Protein AF-A0A7V6HGM2-F1 (afdb_monomer_lite)

Structure (mmCIF, N/CA/C/O backbone):
data_AF-A0A7V6HGM2-F1
#
_entry.id   AF-A0A7V6HGM2-F1
#
loop_
_atom_site.group_PDB
_atom_site.id
_atom_site.type_symbol
_atom_site.label_atom_id
_atom_site.label_alt_id
_atom_site.label_comp_id
_atom_site.label_asym_id
_atom_site.label_entity_id
_atom_site.label_seq_id
_atom_site.pdbx_PDB_ins_code
_atom_site.Cartn_x
_atom_site.Cartn_y
_atom_site.Cartn_z
_atom_site.occupancy
_atom_site.B_iso_or_equiv
_atom_site.auth_seq_id
_atom_site.auth_comp_id
_atom_site.auth_asym_id
_atom_site.auth_atom_id
_atom_site.pdbx_PDB_model_num
ATOM 1 N N . MET A 1 1 ? -12.078 -6.870 -1.243 1.00 32.69 1 MET A N 1
ATOM 2 C CA . MET A 1 1 ? -12.961 -6.989 -2.425 1.00 32.69 1 MET A CA 1
ATOM 3 C C . MET A 1 1 ? -14.027 -8.024 -2.115 1.00 32.69 1 MET A C 1
ATOM 5 O O . MET A 1 1 ? -13.659 -9.108 -1.685 1.00 32.69 1 MET A O 1
ATOM 9 N N . THR A 1 2 ? -15.307 -7.704 -2.299 1.00 42.41 2 THR A N 1
ATOM 10 C CA . THR A 1 2 ? -16.385 -8.707 -2.281 1.00 42.41 2 THR A CA 1
ATOM 11 C C . THR A 1 2 ? -16.531 -9.241 -3.703 1.00 42.41 2 THR A C 1
ATOM 13 O O . THR A 1 2 ? -16.728 -8.452 -4.623 1.00 42.41 2 THR A O 1
ATOM 16 N N . LEU A 1 3 ? -16.357 -10.546 -3.895 1.00 57.00 3 LEU A N 1
ATOM 17 C CA . LEU A 1 3 ? -16.495 -11.211 -5.194 1.00 57.00 3 LEU A CA 1
ATOM 18 C C . LEU A 1 3 ? -17.950 -11.668 -5.353 1.00 57.00 3 LEU A C 1
ATOM 20 O O . LEU A 1 3 ? -18.483 -12.231 -4.408 1.00 57.00 3 LEU A O 1
ATOM 24 N N . PHE A 1 4 ? -18.596 -11.431 -6.494 1.00 69.44 4 PHE A N 1
ATOM 25 C CA . PHE A 1 4 ? -19.943 -11.946 -6.785 1.00 69.44 4 PHE A CA 1
ATOM 26 C C . PHE A 1 4 ? -19.841 -12.993 -7.893 1.00 69.44 4 PHE A C 1
ATOM 28 O O . PHE A 1 4 ? -19.267 -12.705 -8.941 1.00 69.44 4 PHE A O 1
ATOM 35 N N . GLU A 1 5 ? -20.378 -14.192 -7.667 1.00 76.44 5 GLU A N 1
ATOM 36 C CA . GLU A 1 5 ? -20.292 -15.292 -8.641 1.00 76.44 5 GLU A CA 1
ATOM 37 C C . GLU A 1 5 ? -21.412 -15.252 -9.692 1.00 76.44 5 GLU A C 1
ATOM 39 O O . GLU A 1 5 ? -21.164 -15.531 -10.863 1.00 76.44 5 GLU A O 1
ATOM 44 N N . ASP A 1 6 ? -22.633 -14.875 -9.294 1.00 86.56 6 ASP A N 1
ATOM 45 C CA . ASP A 1 6 ? -23.805 -14.785 -10.175 1.00 86.56 6 ASP A CA 1
ATOM 46 C C . ASP A 1 6 ? -24.632 -13.526 -9.859 1.00 86.56 6 ASP A C 1
ATOM 48 O O . ASP A 1 6 ? -25.065 -13.291 -8.724 1.00 86.56 6 ASP A O 1
ATOM 52 N N . MET A 1 7 ? -24.859 -12.701 -10.881 1.00 89.25 7 MET A N 1
ATOM 53 C CA . MET A 1 7 ? -25.598 -11.445 -10.793 1.00 89.25 7 MET A CA 1
ATOM 54 C C . MET A 1 7 ? -26.702 -11.398 -11.845 1.00 89.25 7 MET A C 1
ATOM 56 O O . MET A 1 7 ? -26.552 -11.873 -12.969 1.00 89.25 7 MET A O 1
ATOM 60 N N . ARG A 1 8 ? -27.811 -10.741 -11.503 1.00 91.06 8 ARG A N 1
ATOM 61 C CA . ARG A 1 8 ? -28.967 -10.570 -12.376 1.00 91.06 8 ARG A CA 1
ATOM 62 C C . ARG A 1 8 ? -29.272 -9.100 -12.599 1.00 91.06 8 ARG A C 1
ATOM 64 O O . ARG A 1 8 ? -29.348 -8.313 -11.662 1.00 91.06 8 ARG A O 1
ATOM 71 N N . LEU A 1 9 ? -29.535 -8.762 -13.855 1.00 92.88 9 LEU A N 1
ATOM 72 C CA . LEU A 1 9 ? -30.041 -7.457 -14.248 1.00 92.88 9 LEU A CA 1
ATOM 73 C C . LEU A 1 9 ? -31.577 -7.507 -14.318 1.00 92.88 9 LEU A C 1
ATOM 75 O O . LEU A 1 9 ? -32.146 -8.155 -15.198 1.00 92.88 9 LEU A O 1
ATOM 79 N N . ARG A 1 10 ? -32.266 -6.880 -13.360 1.00 92.94 10 ARG A N 1
ATOM 80 C CA . ARG A 1 10 ? -33.733 -6.877 -13.253 1.00 92.94 10 ARG A CA 1
ATOM 81 C C . ARG A 1 10 ? -34.331 -5.615 -13.872 1.00 92.94 10 ARG A C 1
ATOM 83 O O . ARG A 1 10 ? -33.961 -4.503 -13.513 1.00 92.94 10 ARG A O 1
ATOM 90 N N . ALA A 1 11 ? -35.306 -5.809 -14.757 1.00 90.81 11 ALA A N 1
ATOM 91 C CA . ALA A 1 11 ? -36.072 -4.737 -15.402 1.00 90.81 11 ALA A CA 1
ATOM 92 C C . ALA A 1 11 ? -37.265 -4.238 -14.560 1.00 90.81 11 ALA A C 1
ATOM 94 O O . ALA A 1 11 ? -38.088 -3.497 -15.077 1.00 90.81 11 ALA A O 1
ATOM 95 N N . GLY A 1 12 ? -37.422 -4.712 -13.315 1.00 85.38 12 GLY A N 1
ATOM 96 C CA . GLY A 1 12 ? -38.517 -4.309 -12.423 1.00 85.38 12 GLY A CA 1
ATOM 97 C C . GLY A 1 12 ? -39.910 -4.521 -13.020 1.00 85.38 12 GLY A C 1
ATOM 98 O O . GLY A 1 12 ? -40.728 -3.632 -12.929 1.00 85.38 12 GLY A O 1
ATOM 99 N N . LYS A 1 13 ? -40.178 -5.647 -13.689 1.00 83.88 13 LYS A N 1
ATOM 100 C CA . LYS A 1 13 ? -41.332 -5.909 -14.579 1.00 83.88 13 LYS A CA 1
ATOM 101 C C . LYS A 1 13 ? -42.674 -5.245 -14.195 1.00 83.88 13 LYS A C 1
ATOM 103 O O . LYS A 1 13 ? -43.311 -4.683 -15.082 1.00 83.88 13 LYS A O 1
ATOM 108 N N . ASN A 1 14 ? -43.111 -5.308 -12.930 1.00 87.06 14 ASN A N 1
ATOM 109 C CA . ASN A 1 14 ? -44.384 -4.703 -12.464 1.00 87.06 14 ASN A CA 1
ATOM 110 C C . ASN A 1 14 ? -44.248 -3.293 -11.840 1.00 87.06 14 ASN A C 1
ATOM 112 O O . ASN A 1 14 ? -45.208 -2.750 -11.304 1.00 87.06 14 ASN A O 1
ATOM 116 N N . ASP A 1 15 ? -43.056 -2.719 -11.909 1.00 89.12 15 ASP A N 1
ATOM 117 C CA . ASP A 1 15 ? -42.651 -1.372 -11.502 1.00 89.12 15 ASP A CA 1
ATOM 118 C C . ASP A 1 15 ? -41.591 -0.848 -12.499 1.00 89.12 15 ASP A C 1
ATOM 120 O O . ASP A 1 15 ? -40.580 -0.285 -12.113 1.00 89.12 15 ASP A O 1
ATOM 124 N N . ILE A 1 16 ? -41.774 -1.101 -13.806 1.00 89.12 16 ILE A N 1
ATOM 125 C CA . ILE A 1 16 ? -40.739 -0.926 -14.856 1.00 89.12 16 ILE A CA 1
ATOM 126 C C . ILE A 1 16 ? -40.388 0.542 -15.148 1.00 89.12 16 ILE A C 1
ATOM 128 O O . ILE A 1 16 ? -39.434 0.832 -15.866 1.00 89.12 16 ILE A O 1
ATOM 132 N N . SER A 1 17 ? -41.189 1.471 -14.633 1.00 86.75 17 SER A N 1
ATOM 133 C CA . SER A 1 17 ? -41.061 2.900 -14.905 1.00 86.75 17 SER A CA 1
ATOM 134 C C . SER A 1 17 ? -40.799 3.675 -13.617 1.00 86.75 17 SER A C 1
ATOM 136 O O . SER A 1 17 ? -39.759 3.512 -13.003 1.00 86.75 17 SER A O 1
ATOM 138 N N . ASN A 1 18 ? -41.713 4.532 -13.183 1.00 90.94 18 ASN A N 1
ATOM 139 C CA . ASN A 1 18 ? -41.550 5.351 -11.992 1.00 90.94 18 ASN A CA 1
ATOM 140 C C . ASN A 1 18 ? -42.573 4.878 -10.940 1.00 90.94 18 ASN A C 1
ATOM 142 O O . ASN A 1 18 ? -43.767 5.039 -11.218 1.00 90.94 18 ASN A O 1
ATOM 146 N N . PRO A 1 19 ? -42.190 4.301 -9.774 1.00 93.19 19 PRO A N 1
ATOM 147 C CA . PRO A 1 19 ? -40.951 4.537 -9.001 1.00 93.19 19 PRO A CA 1
ATOM 148 C C . PRO A 1 19 ? -39.751 3.571 -9.114 1.00 93.19 19 PRO A C 1
ATOM 150 O O . PRO A 1 19 ? -38.689 3.945 -8.625 1.00 93.19 19 PRO A O 1
ATOM 153 N N . PHE A 1 20 ? -39.854 2.373 -9.692 1.00 94.06 20 PHE A N 1
ATOM 154 C CA . PHE A 1 20 ? -38.775 1.366 -9.883 1.00 94.06 20 PHE A CA 1
ATOM 155 C C . PHE A 1 20 ? -38.057 0.797 -8.643 1.00 94.06 20 PHE A C 1
ATOM 157 O O . PHE A 1 20 ? -37.332 -0.197 -8.739 1.00 94.06 20 PHE A O 1
ATOM 164 N N . ILE A 1 21 ? -38.190 1.406 -7.465 1.00 94.81 21 ILE A N 1
ATOM 165 C CA . ILE A 1 21 ? -37.390 1.027 -6.292 1.00 94.81 21 ILE A CA 1
ATOM 166 C C . ILE A 1 21 ? -38.022 -0.069 -5.427 1.00 94.81 21 ILE A C 1
ATOM 168 O O . ILE A 1 21 ? -37.372 -0.534 -4.491 1.00 94.81 21 ILE A O 1
ATOM 172 N N . LYS A 1 22 ? -39.273 -0.481 -5.681 1.00 94.44 22 LYS A N 1
ATOM 173 C CA . LYS A 1 22 ? -40.060 -1.274 -4.717 1.00 94.44 22 LYS A CA 1
ATOM 174 C C . LYS A 1 22 ? -39.448 -2.639 -4.388 1.00 94.44 22 LYS A C 1
ATOM 176 O O . LYS A 1 22 ? -39.398 -2.995 -3.213 1.00 94.44 22 LYS A O 1
ATOM 181 N N . ASP A 1 23 ? -38.944 -3.372 -5.383 1.00 94.94 23 ASP A N 1
ATOM 182 C CA . ASP A 1 23 ? -38.299 -4.680 -5.161 1.00 94.94 23 ASP A CA 1
ATOM 183 C C . ASP A 1 23 ? -37.022 -4.553 -4.314 1.00 94.94 23 ASP A C 1
ATOM 185 O O . ASP A 1 23 ? -36.851 -5.264 -3.323 1.00 94.94 23 ASP A O 1
ATOM 189 N N . GLU A 1 24 ? -36.142 -3.605 -4.651 1.00 96.25 24 GLU A N 1
ATOM 190 C CA . GLU A 1 24 ? -34.916 -3.357 -3.882 1.00 96.25 24 GLU A CA 1
ATOM 191 C C . GLU A 1 24 ? -35.238 -2.864 -2.463 1.00 96.25 24 GLU A C 1
ATOM 193 O O . GLU A 1 24 ? -34.607 -3.306 -1.503 1.00 96.25 24 GLU A O 1
ATOM 198 N N . LEU A 1 25 ? -36.250 -2.001 -2.307 1.00 96.25 25 LEU A N 1
ATOM 199 C CA . LEU A 1 25 ? -36.727 -1.537 -1.003 1.00 96.25 25 LEU A CA 1
ATOM 200 C C . LEU A 1 25 ? -37.205 -2.712 -0.146 1.00 96.25 25 LEU A C 1
ATOM 202 O O . LEU A 1 25 ? -36.769 -2.851 0.994 1.00 96.25 25 LEU A O 1
ATOM 206 N N . MET A 1 26 ? -38.034 -3.595 -0.702 1.00 96.12 26 MET A N 1
ATOM 207 C CA . MET A 1 26 ? -38.513 -4.802 -0.025 1.00 96.12 26 MET A CA 1
ATOM 208 C C . MET A 1 26 ? -37.378 -5.744 0.371 1.00 96.12 26 MET A C 1
ATOM 210 O O . MET A 1 26 ? -37.345 -6.229 1.505 1.00 96.12 26 MET A O 1
ATOM 214 N N . ARG A 1 27 ? -36.415 -5.982 -0.528 1.00 96.88 27 ARG A N 1
ATOM 215 C CA . ARG A 1 27 ? -35.236 -6.801 -0.221 1.00 96.88 27 ARG A CA 1
ATOM 216 C C . ARG A 1 27 ? -34.396 -6.184 0.895 1.00 96.88 27 ARG A C 1
ATOM 218 O O . ARG A 1 27 ? -33.962 -6.913 1.783 1.00 96.88 27 ARG A O 1
ATOM 225 N N . ARG A 1 28 ? -34.221 -4.859 0.924 1.00 97.50 28 ARG A N 1
ATOM 226 C CA . ARG A 1 28 ? -33.480 -4.165 1.992 1.00 97.50 28 ARG A CA 1
ATOM 227 C C . ARG A 1 28 ? -34.222 -4.124 3.322 1.00 97.50 28 ARG A C 1
ATOM 229 O O . ARG A 1 28 ? -33.576 -4.311 4.347 1.00 97.50 28 ARG A O 1
ATOM 236 N N . ILE A 1 29 ? -35.546 -3.964 3.321 1.00 97.50 29 ILE A N 1
ATOM 237 C CA . ILE A 1 29 ? -36.365 -4.087 4.538 1.00 97.50 29 ILE A CA 1
ATOM 238 C C . ILE A 1 29 ? -36.252 -5.508 5.099 1.00 97.50 29 ILE A C 1
ATOM 240 O O . ILE A 1 29 ? -36.021 -5.674 6.293 1.00 97.50 29 ILE A O 1
ATOM 244 N N . PHE A 1 30 ? -36.326 -6.531 4.241 1.00 97.94 30 PHE A N 1
ATOM 245 C CA . PHE A 1 30 ? -36.119 -7.919 4.654 1.00 97.94 30 PHE A CA 1
ATOM 246 C C . PHE A 1 30 ? -34.706 -8.169 5.191 1.00 97.94 30 PHE A C 1
ATOM 248 O O . PHE A 1 30 ? -34.557 -8.835 6.203 1.00 97.94 30 PHE A O 1
ATOM 255 N N . ILE A 1 31 ? -33.663 -7.602 4.584 1.00 97.94 31 ILE A N 1
ATOM 256 C CA . ILE A 1 31 ? -32.300 -7.674 5.137 1.00 97.94 31 ILE A CA 1
ATOM 257 C C . ILE A 1 31 ? -32.209 -6.944 6.487 1.00 97.94 31 ILE A C 1
ATOM 259 O O . ILE A 1 31 ? -31.478 -7.373 7.380 1.00 97.94 31 ILE A O 1
ATOM 263 N N . GLY A 1 32 ? -32.974 -5.864 6.660 1.00 96.69 32 GLY A N 1
ATOM 264 C CA . GLY A 1 32 ? -33.071 -5.097 7.900 1.00 96.69 32 GLY A CA 1
ATOM 265 C C . GLY A 1 32 ? -33.575 -5.903 9.101 1.00 96.69 32 GLY A C 1
ATOM 266 O O . GLY A 1 32 ? -33.274 -5.534 10.232 1.00 96.69 32 GLY A O 1
ATOM 267 N N . THR A 1 33 ? -34.252 -7.037 8.890 1.00 97.25 33 THR A N 1
ATOM 268 C CA . THR A 1 33 ? -34.645 -7.946 9.984 1.00 97.25 33 THR A CA 1
ATOM 269 C C . THR A 1 33 ? -33.459 -8.752 10.545 1.00 97.25 33 THR A C 1
ATOM 271 O O . THR A 1 33 ? -33.591 -9.462 11.549 1.00 97.25 33 THR A O 1
ATOM 274 N N . GLY A 1 34 ? -32.289 -8.653 9.902 1.00 95.50 34 GLY A N 1
ATOM 275 C CA . GLY A 1 34 ? -31.087 -9.444 10.167 1.00 95.50 34 GLY A CA 1
ATOM 276 C C . GLY A 1 34 ? -30.967 -10.695 9.292 1.00 95.50 34 GLY A C 1
ATOM 277 O O . GLY A 1 34 ? -29.983 -11.426 9.407 1.00 95.50 34 GLY A O 1
ATOM 278 N N . GLN A 1 35 ? -31.942 -10.953 8.415 1.00 97.00 35 GLN A N 1
ATOM 279 C CA . GLN A 1 35 ? -31.914 -12.082 7.488 1.00 97.00 35 GLN A CA 1
ATOM 280 C C . GLN A 1 35 ? -30.976 -11.818 6.301 1.00 97.00 35 GLN A C 1
ATOM 282 O O . GLN A 1 35 ? -30.708 -10.680 5.913 1.00 97.00 35 GLN A O 1
ATOM 287 N N . LYS A 1 36 ? -30.466 -12.891 5.692 1.00 95.62 36 LYS A N 1
ATOM 288 C CA . LYS A 1 36 ? -29.691 -12.799 4.445 1.00 95.62 36 LYS A CA 1
ATOM 289 C C . LYS A 1 36 ? -30.639 -12.562 3.269 1.00 95.62 36 LYS A C 1
ATOM 291 O O . LYS A 1 36 ? -31.687 -13.194 3.198 1.00 95.62 36 LYS A O 1
ATOM 296 N N . GLY A 1 37 ? -30.267 -11.703 2.327 1.00 93.94 37 GLY A N 1
ATOM 297 C CA . GLY A 1 37 ? -31.080 -11.384 1.151 1.00 93.94 37 GLY A CA 1
ATOM 298 C C . GLY A 1 37 ? -30.244 -10.743 0.048 1.00 93.94 37 GLY A C 1
ATOM 299 O O . GLY A 1 37 ? -29.154 -10.247 0.321 1.00 93.94 37 GLY A O 1
ATOM 300 N N . SER A 1 38 ? -30.749 -10.784 -1.186 1.00 93.69 38 SER A N 1
ATOM 301 C CA . SER A 1 38 ? -30.065 -10.209 -2.350 1.00 93.69 38 SER A CA 1
ATOM 302 C C . SER A 1 38 ? -30.017 -8.685 -2.249 1.00 93.69 38 SER A C 1
ATOM 304 O O . SER A 1 38 ? -31.055 -8.044 -2.051 1.00 93.69 38 SER A O 1
ATOM 306 N N . ARG A 1 39 ? -28.830 -8.096 -2.408 1.00 91.25 39 ARG A N 1
ATOM 307 C CA . ARG A 1 39 ? -28.636 -6.646 -2.531 1.00 91.25 39 ARG A CA 1
ATOM 308 C C . ARG A 1 39 ? -28.413 -6.257 -3.984 1.00 91.25 39 ARG A C 1
ATOM 310 O O . ARG A 1 39 ? -27.796 -6.996 -4.752 1.00 91.25 39 ARG A O 1
ATOM 317 N N . GLY A 1 40 ? -28.893 -5.075 -4.352 1.00 92.00 40 GLY A N 1
ATOM 318 C CA . GLY A 1 40 ? -28.677 -4.520 -5.678 1.00 92.00 40 GLY A CA 1
ATOM 319 C C . GLY A 1 40 ? -28.399 -3.025 -5.683 1.00 92.00 40 GLY A C 1
ATOM 320 O O . GLY A 1 40 ? -28.455 -2.336 -4.661 1.00 92.00 40 GLY A O 1
ATOM 321 N N . THR A 1 41 ? -28.073 -2.536 -6.872 1.00 93.75 41 THR A N 1
ATOM 322 C CA . THR A 1 41 ? -27.886 -1.122 -7.200 1.00 93.75 41 THR A CA 1
ATOM 323 C C . THR A 1 41 ? -28.606 -0.794 -8.507 1.00 93.75 41 THR A C 1
ATOM 325 O O . THR A 1 41 ? -28.986 -1.698 -9.254 1.00 93.75 41 THR A O 1
ATOM 328 N N . PHE A 1 42 ? -28.815 0.487 -8.795 1.00 95.06 42 PHE A N 1
ATOM 329 C CA . PHE A 1 42 ? -29.440 0.931 -10.041 1.00 95.06 42 PHE A CA 1
ATOM 330 C C . PHE A 1 42 ? -28.373 1.302 -11.069 1.00 95.06 42 PHE A C 1
ATOM 332 O O . PHE A 1 42 ? -27.394 1.970 -10.745 1.00 95.06 42 PHE A O 1
ATOM 339 N N . VAL A 1 43 ? -28.555 0.849 -12.307 1.00 93.88 43 VAL A N 1
ATOM 340 C CA . VAL A 1 43 ? -27.608 1.056 -13.408 1.00 93.88 43 VAL A CA 1
ATOM 341 C C . VAL A 1 43 ? -28.340 1.454 -14.684 1.00 93.88 43 VAL A C 1
ATOM 343 O O . VAL A 1 43 ? -29.473 1.031 -14.909 1.00 93.88 43 VAL A O 1
ATOM 346 N N . SER A 1 44 ? -27.673 2.214 -15.549 1.00 92.38 44 SER A N 1
ATOM 347 C CA . SER A 1 44 ? -28.123 2.456 -16.923 1.00 92.38 44 SER A CA 1
ATOM 348 C C . SER A 1 44 ? -27.550 1.384 -17.846 1.00 92.38 44 SER A C 1
ATOM 350 O O . SER A 1 44 ? -26.333 1.220 -17.920 1.00 92.38 44 SER A O 1
ATOM 352 N N . LEU A 1 45 ? -28.409 0.660 -18.566 1.00 92.38 45 LEU A N 1
ATOM 353 C CA . LEU A 1 45 ? -27.970 -0.360 -19.516 1.00 92.38 45 LEU A CA 1
ATOM 354 C C . LEU A 1 45 ? -27.840 0.228 -20.922 1.00 92.38 45 LEU A C 1
ATOM 356 O O . LEU A 1 45 ? -28.796 0.784 -21.464 1.00 92.38 45 LEU A O 1
ATOM 360 N N . TYR A 1 46 ? -26.683 0.007 -21.542 1.00 93.31 46 TYR A N 1
ATOM 361 C CA . TYR A 1 46 ? -26.441 0.277 -22.955 1.00 93.31 46 TYR A CA 1
ATOM 362 C C . TYR A 1 46 ? -26.078 -1.031 -23.659 1.00 93.31 46 TYR A C 1
ATOM 364 O O . TYR A 1 46 ? -25.215 -1.770 -23.193 1.00 93.31 46 TYR A O 1
ATOM 372 N N . ILE A 1 47 ? -26.718 -1.315 -24.794 1.00 94.75 47 ILE A N 1
ATOM 373 C CA . ILE A 1 47 ? -26.373 -2.450 -25.660 1.00 94.75 47 ILE A CA 1
ATOM 374 C C . ILE A 1 47 ? -26.011 -1.886 -27.028 1.00 94.75 47 ILE A C 1
ATOM 376 O O . ILE A 1 47 ? -26.836 -1.218 -27.652 1.00 94.75 47 ILE A O 1
ATOM 380 N N . ASN A 1 48 ? -24.783 -2.145 -27.485 1.00 95.31 48 ASN A N 1
ATOM 381 C CA . ASN A 1 48 ? -24.223 -1.601 -28.731 1.00 95.31 48 ASN A CA 1
ATOM 382 C C . ASN A 1 48 ? -24.308 -0.065 -28.802 1.00 95.31 48 ASN A C 1
ATOM 384 O O . ASN A 1 48 ? -24.708 0.498 -29.816 1.00 95.31 48 ASN A O 1
ATOM 388 N N . GLY A 1 49 ? -24.007 0.610 -27.687 1.00 92.06 49 GLY A N 1
ATOM 389 C CA . GLY A 1 49 ? -24.112 2.070 -27.568 1.00 92.06 49 GLY A CA 1
ATOM 390 C C . GLY A 1 49 ? -25.545 2.611 -27.479 1.00 92.06 49 GLY A C 1
ATOM 391 O O . GLY A 1 49 ? -25.726 3.807 -27.287 1.00 92.06 49 GLY A O 1
ATOM 392 N N . VAL A 1 50 ? -26.573 1.758 -27.569 1.00 94.94 50 VAL A N 1
ATOM 393 C CA . VAL A 1 50 ? -27.983 2.164 -27.487 1.00 94.94 50 VAL A CA 1
ATOM 394 C C . VAL A 1 50 ? -28.494 1.980 -26.066 1.00 94.94 50 VAL A C 1
ATOM 396 O O . VAL A 1 50 ? -28.493 0.861 -25.548 1.00 94.94 50 VAL A O 1
ATOM 399 N N . TRP A 1 51 ? -28.978 3.061 -25.460 1.00 91.56 51 TRP A N 1
ATOM 400 C CA . TRP A 1 51 ? -29.616 3.027 -24.145 1.00 91.56 51 TRP A CA 1
ATOM 401 C C . TRP A 1 51 ? -30.870 2.136 -24.149 1.00 91.56 51 TRP A C 1
ATOM 403 O O . TRP A 1 51 ? -31.674 2.181 -25.083 1.00 91.56 51 TRP A O 1
ATOM 413 N N . LYS A 1 52 ? -31.029 1.301 -23.115 1.00 92.06 52 LYS A N 1
ATOM 414 C CA . LYS A 1 52 ? -32.120 0.315 -22.980 1.00 92.06 52 LYS A CA 1
ATOM 415 C C . LYS A 1 52 ? -33.003 0.512 -21.752 1.00 92.06 52 LYS A C 1
ATOM 417 O O . LYS A 1 52 ? -33.954 -0.249 -21.592 1.00 92.06 52 LYS A O 1
ATOM 422 N N . GLY A 1 53 ? -32.693 1.476 -20.891 1.00 90.44 53 GLY A N 1
ATOM 423 C CA . GLY A 1 53 ? -33.408 1.693 -19.636 1.00 90.44 53 GLY A CA 1
ATOM 424 C C . GLY A 1 53 ? -32.490 1.705 -18.421 1.00 90.44 53 GLY A C 1
ATOM 425 O O . GLY A 1 53 ? -31.298 1.388 -18.505 1.00 90.44 53 GLY A O 1
ATOM 426 N N . TYR A 1 54 ? -33.078 2.042 -17.278 1.00 91.88 54 TYR A N 1
ATOM 427 C CA . TYR A 1 54 ? -32.502 1.757 -15.971 1.00 91.88 54 TYR A CA 1
ATOM 428 C C . TYR A 1 54 ? -32.909 0.357 -15.507 1.00 91.88 54 TYR A C 1
ATOM 430 O O . TYR A 1 54 ? -34.016 -0.110 -15.767 1.00 91.88 54 TYR A O 1
ATOM 438 N N . TYR A 1 55 ? -31.981 -0.324 -14.845 1.00 94.75 55 TYR A N 1
ATOM 439 C CA . TYR A 1 55 ? -32.143 -1.681 -14.339 1.00 94.75 55 TYR A CA 1
ATOM 440 C C . TYR A 1 55 ? -31.652 -1.759 -12.896 1.00 94.75 55 TYR A C 1
ATOM 442 O O . TYR A 1 55 ? -30.778 -0.997 -12.482 1.00 94.75 55 TYR A O 1
ATOM 450 N N . ASN A 1 56 ? -32.179 -2.713 -12.134 1.00 95.06 56 ASN A N 1
ATOM 451 C CA . ASN A 1 56 ? -31.635 -3.077 -10.835 1.00 95.06 56 ASN A CA 1
ATOM 452 C C . ASN A 1 56 ? -30.660 -4.251 -11.021 1.00 95.06 56 ASN A C 1
ATOM 454 O O . ASN A 1 56 ? -31.070 -5.363 -11.348 1.00 95.06 56 ASN A O 1
ATOM 458 N N . LEU A 1 57 ? -29.362 -3.988 -10.877 1.00 94.94 57 LEU A N 1
ATOM 459 C CA . LEU A 1 57 ? -28.313 -5.005 -10.882 1.00 94.94 57 LEU A CA 1
ATOM 460 C C . LEU A 1 57 ? -28.189 -5.576 -9.468 1.00 94.94 57 LEU A C 1
ATOM 462 O O . LEU A 1 57 ? -27.784 -4.854 -8.558 1.00 94.94 57 LEU A O 1
ATOM 466 N N . CYS A 1 58 ? -28.528 -6.848 -9.280 1.00 93.81 58 CYS A N 1
ATOM 467 C CA . CYS A 1 58 ? -28.591 -7.478 -7.962 1.00 93.81 58 CYS A CA 1
ATOM 468 C C . CYS A 1 58 ? -27.999 -8.889 -7.946 1.00 93.81 58 CYS A C 1
ATOM 470 O O . CYS A 1 58 ? -27.881 -9.547 -8.979 1.00 93.81 58 CYS A O 1
ATOM 472 N N . GLU A 1 59 ? -27.683 -9.387 -6.754 1.00 92.69 59 GLU A N 1
ATOM 473 C CA . GLU A 1 59 ? -27.290 -10.785 -6.557 1.00 92.69 59 GLU A CA 1
ATOM 474 C C . GLU A 1 59 ? -28.413 -11.741 -6.984 1.00 92.69 59 GLU A C 1
ATOM 476 O O . GLU A 1 59 ? -29.600 -11.484 -6.738 1.00 92.69 59 GLU A O 1
ATOM 481 N N . HIS A 1 60 ? -28.055 -12.860 -7.609 1.00 92.06 60 HIS A N 1
ATOM 482 C CA . HIS A 1 60 ? -29.024 -13.867 -8.021 1.00 92.06 60 HIS A CA 1
ATOM 483 C C . HIS A 1 60 ? -29.195 -14.937 -6.937 1.00 92.06 60 HIS A C 1
ATOM 485 O O . HIS A 1 60 ? -28.230 -15.572 -6.527 1.00 92.06 60 HIS A O 1
ATOM 491 N N . LEU A 1 61 ? -30.432 -15.170 -6.481 1.00 93.44 61 LEU A N 1
ATOM 492 C CA . LEU A 1 61 ? -30.743 -16.172 -5.451 1.00 93.44 61 LEU A CA 1
ATOM 493 C C . LEU A 1 61 ? -30.615 -17.609 -6.002 1.00 93.44 61 LEU A C 1
ATOM 495 O O . LEU A 1 61 ? -31.605 -18.268 -6.339 1.00 93.44 61 LEU A O 1
ATOM 499 N N . ARG A 1 62 ? -29.372 -18.074 -6.131 1.00 92.75 62 ARG A N 1
ATOM 500 C CA . ARG A 1 62 ? -28.947 -19.418 -6.554 1.00 92.75 62 ARG A CA 1
ATOM 501 C C . ARG A 1 62 ? -27.986 -20.017 -5.531 1.00 92.75 62 ARG A C 1
ATOM 503 O O . ARG A 1 62 ? -27.648 -19.354 -4.555 1.00 92.75 62 ARG A O 1
ATOM 510 N N . GLU A 1 63 ? -27.575 -21.269 -5.739 1.00 94.25 63 GLU A N 1
ATOM 511 C CA . GLU A 1 63 ? -26.675 -21.987 -4.821 1.00 94.25 63 GLU A CA 1
ATOM 512 C C . GLU A 1 63 ? -25.438 -21.157 -4.439 1.00 94.25 63 GLU A C 1
ATOM 514 O O . GLU A 1 63 ? -25.178 -21.001 -3.249 1.00 94.25 63 GLU A O 1
ATOM 519 N N . ALA A 1 64 ? -24.777 -20.525 -5.414 1.00 91.44 64 ALA A N 1
ATOM 520 C CA . ALA A 1 64 ? -23.621 -19.651 -5.193 1.00 91.44 64 ALA A CA 1
ATOM 521 C C . ALA A 1 64 ? -23.891 -18.520 -4.180 1.00 91.44 64 ALA A C 1
ATOM 523 O O . ALA A 1 64 ? -23.135 -18.318 -3.230 1.00 91.44 64 ALA A O 1
ATOM 524 N N . PHE A 1 65 ? -25.024 -17.819 -4.316 1.00 93.50 65 PHE A N 1
ATOM 525 C CA . PHE A 1 65 ? -25.433 -16.799 -3.346 1.00 93.50 65 PHE A CA 1
ATOM 526 C C . PHE A 1 65 ? -25.631 -17.396 -1.948 1.00 93.50 65 PHE A C 1
ATOM 528 O O . PHE A 1 65 ? -25.247 -16.781 -0.954 1.00 93.50 65 PHE A O 1
ATOM 535 N N . MET A 1 66 ? -26.218 -18.592 -1.850 1.00 95.12 66 MET A N 1
ATOM 536 C CA . MET A 1 66 ? -26.445 -19.239 -0.556 1.00 95.12 66 MET A CA 1
ATOM 537 C C . MET A 1 66 ? -25.121 -19.632 0.109 1.00 95.12 66 MET A C 1
ATOM 539 O O . MET A 1 66 ? -24.918 -19.335 1.286 1.00 95.12 66 MET A O 1
ATOM 543 N N . GLN A 1 67 ? -24.196 -20.221 -0.647 1.00 93.19 67 GLN A N 1
ATOM 544 C CA . GLN A 1 67 ? -22.851 -20.564 -0.182 1.00 93.19 67 GLN A CA 1
ATOM 545 C C . GLN A 1 67 ? -22.108 -19.329 0.332 1.00 93.19 67 GLN A C 1
ATOM 547 O O . GLN A 1 67 ? -21.619 -19.310 1.463 1.00 93.19 67 GLN A O 1
ATOM 552 N N . GLN A 1 68 ? -22.120 -18.252 -0.452 1.00 91.31 68 GLN A N 1
ATOM 553 C CA . GLN A 1 68 ? -21.459 -17.007 -0.095 1.00 91.31 68 GLN A CA 1
ATOM 554 C C . GLN A 1 68 ? -22.068 -16.349 1.150 1.00 91.31 68 GLN A C 1
ATOM 556 O O . GLN A 1 68 ? -21.357 -16.030 2.103 1.00 91.31 68 GLN A O 1
ATOM 561 N N . GLN A 1 69 ? -23.384 -16.126 1.165 1.00 91.06 69 GLN A N 1
ATOM 562 C CA . GLN A 1 69 ? -24.034 -15.325 2.209 1.00 91.06 69 GLN A CA 1
ATOM 563 C C . GLN A 1 69 ? -24.128 -16.034 3.560 1.00 91.06 69 GLN A C 1
ATOM 565 O O . GLN A 1 69 ? -24.242 -15.365 4.597 1.00 91.06 69 GLN A O 1
ATOM 570 N N . HIS A 1 70 ? -24.081 -17.368 3.557 1.00 92.25 70 HIS A N 1
ATOM 571 C CA . HIS A 1 70 ? -24.063 -18.191 4.768 1.00 92.25 70 HIS A CA 1
ATOM 572 C C . HIS A 1 70 ? -22.664 -18.707 5.124 1.00 92.25 70 HIS A C 1
ATOM 574 O O . HIS A 1 70 ? -22.530 -19.379 6.140 1.00 92.25 70 HIS A O 1
ATOM 580 N N . GLY A 1 71 ? -21.628 -18.359 4.351 1.00 91.62 71 GLY A N 1
ATOM 581 C CA . GLY A 1 71 ? -20.241 -18.736 4.639 1.00 91.62 71 GLY A CA 1
ATOM 582 C C . GLY A 1 71 ? -20.014 -20.249 4.620 1.00 91.62 71 GLY A C 1
ATOM 583 O O . GLY A 1 71 ? -19.336 -20.776 5.498 1.00 91.62 71 GLY A O 1
ATOM 584 N N . SER A 1 72 ? -20.610 -20.946 3.651 1.00 89.75 72 SER A N 1
ATOM 585 C CA . SER A 1 72 ? -20.597 -22.405 3.564 1.00 89.75 72 SER A CA 1
ATOM 586 C C . SER A 1 72 ? -20.199 -22.902 2.181 1.00 89.75 72 SER A C 1
ATOM 588 O O . SER A 1 72 ? -20.676 -22.393 1.175 1.00 89.75 72 SER A O 1
ATOM 590 N N . ALA A 1 73 ? -19.373 -23.949 2.142 1.00 90.94 73 ALA A N 1
ATOM 591 C CA . ALA A 1 73 ? -19.006 -24.661 0.917 1.00 90.94 73 ALA A CA 1
ATOM 592 C C . ALA A 1 73 ? -19.925 -25.862 0.609 1.00 90.94 73 ALA A C 1
ATOM 594 O O . ALA A 1 73 ? -19.704 -26.572 -0.371 1.00 90.94 73 ALA A O 1
ATOM 595 N N . ALA A 1 74 ? -20.925 -26.143 1.452 1.00 93.69 74 ALA A N 1
ATOM 596 C CA . ALA A 1 74 ? -21.859 -27.239 1.212 1.00 93.69 74 ALA A CA 1
ATOM 597 C C . ALA A 1 74 ? -22.771 -26.947 0.006 1.00 93.69 74 ALA A C 1
ATOM 599 O O . ALA A 1 74 ? -22.992 -25.795 -0.364 1.00 93.69 74 ALA A O 1
ATOM 600 N N . LEU A 1 75 ? -23.325 -28.000 -0.600 1.00 96.56 75 LEU A N 1
ATOM 601 C CA . LEU A 1 75 ? -24.343 -27.880 -1.652 1.00 96.56 75 LEU A CA 1
ATOM 602 C C . LEU A 1 75 ? -25.679 -27.395 -1.067 1.00 96.56 75 LEU A C 1
ATOM 604 O O . LEU A 1 75 ? -25.951 -27.616 0.117 1.00 96.56 75 LEU A O 1
ATOM 608 N N . TRP A 1 76 ? -26.543 -26.790 -1.887 1.00 97.25 76 TRP A N 1
ATOM 609 C CA . TRP A 1 76 ? -27.826 -26.242 -1.436 1.00 97.25 76 TRP A CA 1
ATOM 610 C C . TRP A 1 76 ? -29.006 -26.733 -2.277 1.00 97.25 76 TRP A C 1
ATOM 612 O O . TRP A 1 76 ? -28.974 -26.779 -3.503 1.00 97.25 76 TRP A O 1
ATOM 622 N N . ASP A 1 77 ? -30.109 -27.037 -1.599 1.00 97.81 77 ASP A N 1
ATOM 623 C CA . ASP A 1 77 ? -31.414 -27.132 -2.242 1.00 97.81 77 ASP A CA 1
ATOM 624 C C . ASP A 1 77 ? -31.978 -25.715 -2.378 1.00 97.81 77 ASP A C 1
ATOM 626 O O . ASP A 1 77 ? -32.164 -25.033 -1.370 1.00 97.81 77 ASP A O 1
ATOM 630 N N . VAL A 1 78 ? -32.259 -25.266 -3.603 1.00 97.31 78 VAL A N 1
ATOM 631 C CA . VAL A 1 78 ? -32.831 -23.939 -3.881 1.00 97.31 78 VAL A CA 1
ATOM 632 C C . VAL A 1 78 ? -34.104 -24.113 -4.693 1.00 97.31 78 VAL A C 1
ATOM 634 O O . VAL A 1 78 ? -34.062 -24.530 -5.849 1.00 97.31 78 VAL A O 1
ATOM 637 N N . VAL A 1 79 ? -35.243 -23.762 -4.102 1.00 95.62 79 VAL A N 1
ATOM 638 C CA . VAL A 1 79 ? -36.561 -23.816 -4.736 1.00 95.62 79 VAL A CA 1
ATOM 639 C C . VAL A 1 79 ? -37.073 -22.404 -5.007 1.00 95.62 79 VAL A C 1
ATOM 641 O O . VAL A 1 79 ? -37.160 -21.561 -4.117 1.00 95.62 79 VAL A O 1
ATOM 644 N N . GLN A 1 80 ? -37.430 -22.145 -6.259 1.00 93.69 80 GLN A N 1
ATOM 645 C CA . GLN A 1 80 ? -38.077 -20.921 -6.702 1.00 93.69 80 GLN A CA 1
ATOM 646 C C . GLN A 1 80 ? -39.471 -21.286 -7.210 1.00 93.69 80 GLN A C 1
ATOM 648 O O . GLN A 1 80 ? -39.599 -21.993 -8.208 1.00 93.69 80 GLN A O 1
ATOM 653 N N . VAL A 1 81 ? -40.510 -20.812 -6.515 1.00 90.88 81 VAL A N 1
ATOM 654 C CA . VAL A 1 81 ? -41.922 -20.989 -6.909 1.00 90.88 81 VAL A CA 1
ATOM 655 C C . VAL A 1 81 ? -42.249 -22.459 -7.232 1.00 90.88 81 VAL A C 1
ATOM 657 O O . VAL A 1 81 ? -42.721 -22.814 -8.308 1.00 90.88 81 VAL A O 1
ATOM 660 N N . GLY A 1 82 ? -41.909 -23.354 -6.303 1.00 85.25 82 GLY A N 1
ATOM 661 C CA . GLY A 1 82 ? -42.169 -24.795 -6.414 1.00 85.25 82 GLY A CA 1
ATOM 662 C C . GLY A 1 82 ? -41.239 -25.580 -7.352 1.00 85.25 82 GLY A C 1
ATOM 663 O O . GLY A 1 82 ? -41.273 -26.809 -7.320 1.00 85.25 82 GLY A O 1
ATOM 664 N N . SER A 1 83 ? -40.378 -24.915 -8.130 1.00 92.06 83 SER A N 1
ATOM 665 C CA . SER A 1 83 ? -39.369 -25.561 -8.977 1.00 92.06 83 SER A CA 1
ATOM 666 C C . SER A 1 83 ? -37.981 -25.482 -8.348 1.00 92.06 83 SER A C 1
ATOM 668 O O . SER A 1 83 ? -37.548 -24.417 -7.911 1.00 92.06 83 SER A O 1
ATOM 670 N N . PHE A 1 84 ? -37.249 -26.594 -8.339 1.00 94.19 84 PHE A N 1
ATOM 671 C CA . PHE A 1 84 ? -35.881 -26.633 -7.824 1.00 94.19 84 PHE A CA 1
ATOM 672 C C . PHE A 1 84 ? -34.917 -26.084 -8.876 1.00 94.19 84 PHE A C 1
ATOM 674 O O . PHE A 1 84 ? -34.751 -26.668 -9.943 1.00 94.19 84 PHE A O 1
ATOM 681 N N . ALA A 1 85 ? -34.317 -24.931 -8.584 1.00 92.06 85 ALA A N 1
ATOM 682 C CA . ALA A 1 85 ? -33.254 -24.329 -9.385 1.00 92.06 85 ALA A CA 1
ATOM 683 C C . ALA A 1 85 ? -31.895 -25.006 -9.126 1.00 92.06 85 ALA A C 1
ATOM 685 O O . ALA A 1 85 ? -31.030 -25.004 -9.999 1.00 92.06 85 ALA A O 1
ATOM 686 N N . SER A 1 86 ? -31.721 -25.585 -7.935 1.00 92.75 86 SER A N 1
ATOM 687 C CA . SER A 1 86 ? -30.567 -26.392 -7.526 1.00 92.75 86 SER A CA 1
ATOM 688 C C . SER A 1 86 ? -31.031 -27.447 -6.516 1.00 92.75 86 SER A C 1
ATOM 690 O O . SER A 1 86 ? -31.981 -27.208 -5.764 1.00 92.75 86 SER A O 1
ATOM 692 N N . GLY A 1 87 ? -30.380 -28.608 -6.500 1.00 94.12 87 GLY A N 1
ATOM 693 C CA . GLY A 1 87 ? -30.704 -29.695 -5.577 1.00 94.12 87 GLY A CA 1
ATOM 694 C C . GLY A 1 87 ? -31.980 -30.479 -5.921 1.00 94.12 87 GLY A C 1
ATOM 695 O O . GLY A 1 87 ? -32.313 -30.656 -7.092 1.00 94.12 87 GLY A O 1
ATOM 696 N N . ASP A 1 88 ? -32.672 -31.000 -4.903 1.00 94.19 88 ASP A N 1
ATOM 697 C CA . ASP A 1 88 ? -33.810 -31.914 -5.054 1.00 94.19 88 ASP A CA 1
ATOM 698 C C . ASP A 1 88 ? -34.895 -31.701 -3.986 1.00 94.19 88 ASP A C 1
ATOM 700 O O . ASP A 1 88 ? -34.715 -31.017 -2.978 1.00 94.19 88 ASP A O 1
ATOM 704 N N . ALA A 1 89 ? -36.063 -32.303 -4.219 1.00 94.94 89 ALA A N 1
ATOM 705 C CA . ALA A 1 89 ? -37.245 -32.111 -3.387 1.00 94.94 89 ALA A CA 1
ATOM 706 C C . ALA A 1 89 ? -37.340 -33.056 -2.175 1.00 94.94 89 ALA A C 1
ATOM 708 O O . ALA A 1 89 ? -38.371 -33.048 -1.495 1.00 94.94 89 ALA A O 1
ATOM 709 N N . ILE A 1 90 ? -36.341 -33.901 -1.892 1.00 95.19 90 ILE A N 1
ATOM 710 C CA . ILE A 1 90 ? -36.462 -34.969 -0.885 1.00 95.19 90 ILE A CA 1
ATOM 711 C C . ILE A 1 90 ? -36.665 -34.368 0.509 1.00 95.19 90 ILE A C 1
A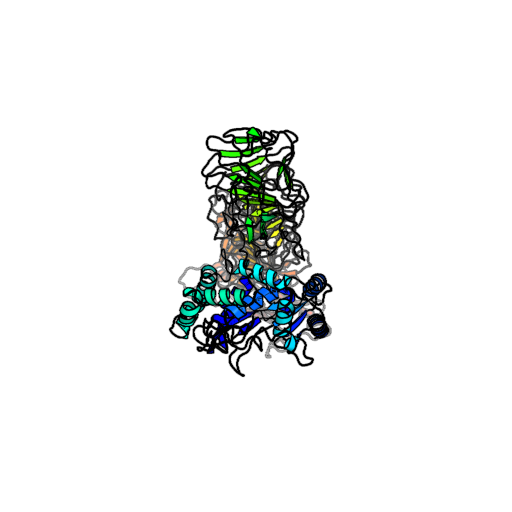TOM 713 O O . ILE A 1 90 ? -37.654 -34.678 1.180 1.00 95.19 90 ILE A O 1
ATOM 717 N N . HIS A 1 91 ? -35.783 -33.455 0.929 1.00 95.94 91 HIS A N 1
ATOM 718 C CA . HIS A 1 91 ? -35.904 -32.813 2.242 1.00 95.94 91 HIS A CA 1
ATOM 719 C C . HIS A 1 91 ? -37.097 -31.846 2.314 1.00 95.94 91 HIS A C 1
ATOM 721 O O . HIS A 1 91 ? -37.711 -31.673 3.364 1.00 95.94 91 HIS A O 1
ATOM 727 N N . TRP A 1 92 ? -37.473 -31.222 1.195 1.00 95.75 92 TRP A N 1
ATOM 728 C CA . TRP A 1 92 ? -38.669 -30.377 1.128 1.00 95.75 92 TRP A CA 1
ATOM 729 C C . TRP A 1 92 ? -39.937 -31.188 1.405 1.00 95.75 92 TRP A C 1
ATOM 731 O O . TRP A 1 92 ? -40.737 -30.834 2.271 1.00 95.75 92 TRP A O 1
ATOM 741 N N . ASN A 1 93 ? -40.091 -32.321 0.714 1.00 94.44 93 ASN A N 1
ATOM 742 C CA . ASN A 1 93 ? -41.232 -33.212 0.886 1.00 94.44 93 ASN A CA 1
ATOM 743 C C . ASN A 1 93 ? -41.264 -33.840 2.288 1.00 94.44 93 ASN A C 1
ATOM 745 O O . ASN A 1 93 ? -42.350 -33.962 2.850 1.00 94.44 93 ASN A O 1
ATOM 749 N N . SER A 1 94 ? -40.113 -34.197 2.873 1.00 94.94 94 SER A N 1
ATOM 750 C CA . SER A 1 94 ? -40.067 -34.749 4.235 1.00 94.94 94 SER A CA 1
ATOM 751 C C . SER A 1 94 ? -40.432 -33.709 5.299 1.00 94.94 94 SER A C 1
ATOM 753 O O . SER A 1 94 ? -41.187 -34.022 6.219 1.00 94.94 94 SER A O 1
ATOM 755 N N . THR A 1 95 ? -39.990 -32.456 5.146 1.00 95.88 95 THR A N 1
ATOM 756 C CA . THR A 1 95 ? -40.410 -31.347 6.014 1.00 95.88 95 THR A CA 1
ATOM 757 C C . THR A 1 95 ? -41.905 -31.080 5.890 1.00 95.88 95 THR A C 1
ATOM 759 O O . THR A 1 95 ? -42.582 -30.964 6.907 1.00 95.88 95 THR A O 1
ATOM 762 N N . LEU A 1 96 ? -42.453 -31.039 4.672 1.00 94.50 96 LEU A N 1
ATOM 763 C CA . LEU A 1 96 ? -43.895 -30.869 4.476 1.00 94.50 96 LEU A CA 1
ATOM 764 C C . LEU A 1 96 ? -44.704 -32.023 5.072 1.00 94.50 96 LEU A C 1
ATOM 766 O O . LEU A 1 96 ? -45.726 -31.775 5.705 1.00 94.50 96 LEU A O 1
ATOM 770 N N . ALA A 1 97 ? -44.254 -33.268 4.898 1.00 94.25 97 ALA A N 1
ATOM 771 C CA . ALA A 1 97 ? -44.892 -34.426 5.513 1.00 94.25 97 ALA A CA 1
ATOM 772 C C . ALA A 1 97 ? -44.912 -34.285 7.042 1.00 94.25 97 ALA A C 1
ATOM 774 O O . ALA A 1 97 ? -45.983 -34.363 7.636 1.00 94.25 97 ALA A O 1
ATOM 775 N N . PHE A 1 98 ? -43.766 -33.963 7.652 1.00 95.94 98 PHE A N 1
ATOM 776 C CA . PHE A 1 98 ? -43.660 -33.723 9.090 1.00 95.94 98 PHE A CA 1
ATOM 777 C C . PHE A 1 98 ? -44.608 -32.615 9.570 1.00 95.94 98 PHE A C 1
ATOM 779 O O . PHE A 1 98 ? -45.375 -32.828 10.505 1.00 95.94 98 PHE A O 1
ATOM 786 N N . LEU A 1 99 ? -44.604 -31.447 8.919 1.00 95.12 99 LEU A N 1
ATOM 787 C CA . LEU A 1 99 ? -45.465 -30.326 9.312 1.00 95.12 99 LEU A CA 1
ATOM 788 C C . LEU A 1 99 ? -46.958 -30.679 9.210 1.00 95.12 99 LEU A C 1
ATOM 790 O O . LEU A 1 99 ? -47.753 -30.172 9.998 1.00 95.12 99 LEU A O 1
ATOM 794 N N . ARG A 1 100 ? -47.349 -31.546 8.268 1.00 92.50 100 ARG A N 1
ATOM 795 C CA . ARG A 1 100 ? -48.739 -31.997 8.083 1.00 92.50 100 ARG A CA 1
ATOM 796 C C . ARG A 1 100 ? -49.183 -33.018 9.120 1.00 92.50 100 ARG A C 1
ATOM 798 O O . ARG A 1 100 ? -50.327 -32.959 9.555 1.00 92.50 100 ARG A O 1
ATOM 805 N N . THR A 1 101 ? -48.312 -33.953 9.489 1.00 92.38 101 THR A N 1
ATOM 806 C CA . THR A 1 101 ? -48.679 -35.082 10.358 1.00 92.38 101 THR A CA 1
ATOM 807 C C . THR A 1 101 ? -48.437 -34.815 11.836 1.00 92.38 101 THR A C 1
ATOM 809 O O . THR A 1 101 ? -49.052 -35.465 12.675 1.00 92.38 101 THR A O 1
ATOM 812 N N . SER A 1 102 ? -47.544 -33.884 12.170 1.00 94.25 102 SER A N 1
ATOM 813 C CA . SER A 1 102 ? -47.220 -33.551 13.555 1.00 94.25 102 SER A CA 1
ATOM 814 C C . SER A 1 102 ? -48.187 -32.514 14.123 1.00 94.25 102 SER A C 1
ATOM 816 O O . SER A 1 102 ? -48.518 -31.519 13.470 1.00 94.25 102 SER A O 1
ATOM 818 N N . ASP A 1 103 ? -48.593 -32.719 15.374 1.00 94.88 103 ASP A N 1
ATOM 819 C CA . ASP A 1 103 ? -49.283 -31.707 16.170 1.00 94.88 103 ASP A CA 1
ATOM 820 C C . ASP A 1 103 ? -48.254 -30.734 16.763 1.00 94.88 103 ASP A C 1
ATOM 822 O O . ASP A 1 103 ? -47.535 -31.072 17.706 1.00 94.88 103 ASP A O 1
ATOM 826 N N . LEU A 1 104 ? -48.158 -29.534 16.185 1.00 95.88 104 LEU A N 1
ATOM 827 C CA . LEU A 1 104 ? -47.194 -28.512 16.605 1.00 95.88 104 LEU A CA 1
ATOM 828 C C . LEU A 1 104 ? -47.645 -27.717 17.839 1.00 95.88 104 LEU A C 1
ATOM 830 O O . LEU A 1 104 ? -46.892 -26.863 18.315 1.00 95.88 104 LEU A O 1
ATOM 834 N N . THR A 1 105 ? -48.827 -28.005 18.397 1.00 95.44 105 THR A N 1
ATOM 835 C CA . THR A 1 105 ? -49.202 -27.493 19.724 1.00 95.44 105 THR A CA 1
ATOM 836 C C . THR A 1 105 ? -48.377 -28.146 20.838 1.00 95.44 105 THR A C 1
ATOM 838 O O . THR A 1 105 ? -48.202 -27.554 21.902 1.00 95.44 105 THR A O 1
ATOM 841 N N . VAL A 1 106 ? -47.789 -29.320 20.570 1.00 95.94 106 VAL A N 1
ATOM 842 C CA . VAL A 1 106 ? -46.875 -30.028 21.473 1.00 95.94 106 VAL A CA 1
ATOM 843 C C . VAL A 1 106 ? -45.454 -29.441 21.366 1.00 95.94 106 VAL A C 1
ATOM 845 O O . VAL A 1 106 ? -44.856 -29.506 20.286 1.00 95.94 106 VAL A O 1
ATOM 848 N N . PRO A 1 107 ? -44.844 -28.945 22.467 1.00 94.12 107 PRO A N 1
ATOM 849 C CA . PRO A 1 107 ? -43.527 -28.296 22.431 1.00 94.12 107 PRO A CA 1
ATOM 850 C C . PRO A 1 107 ? -42.404 -29.139 21.810 1.00 94.12 107 PRO A C 1
ATOM 852 O O . PRO A 1 107 ? -41.590 -28.612 21.058 1.00 94.12 107 PRO A O 1
ATOM 855 N N . ALA A 1 108 ? -42.376 -30.452 22.058 1.00 95.56 108 ALA A N 1
ATOM 856 C CA . ALA A 1 108 ? -41.366 -31.346 21.482 1.00 95.56 108 ALA A CA 1
ATOM 857 C C . ALA A 1 108 ? -41.463 -31.446 19.946 1.00 95.56 108 ALA A C 1
ATOM 859 O O . ALA A 1 108 ? -40.447 -31.448 19.253 1.00 95.56 108 ALA A O 1
ATOM 860 N N . ASN A 1 109 ? -42.682 -31.465 19.397 1.00 97.06 109 ASN A N 1
ATOM 861 C CA . ASN A 1 109 ? -42.891 -31.462 17.949 1.00 97.06 109 ASN A CA 1
ATOM 862 C C . ASN A 1 109 ? -42.515 -30.111 17.337 1.00 97.06 109 ASN A C 1
ATOM 864 O O . ASN A 1 109 ? -41.949 -30.065 16.246 1.00 97.06 109 ASN A O 1
ATOM 868 N N . TYR A 1 110 ? -42.791 -29.010 18.039 1.00 97.50 110 TYR A N 1
ATOM 869 C CA . TYR A 1 110 ? -42.330 -27.692 17.618 1.00 97.50 110 TYR A CA 1
ATOM 870 C C . TYR A 1 110 ? -40.797 -27.593 17.616 1.00 97.50 110 TYR A C 1
ATOM 872 O O . TYR A 1 110 ? -40.234 -27.113 16.636 1.00 97.50 110 TYR A O 1
ATOM 880 N N . ALA A 1 111 ? -40.109 -28.124 18.632 1.00 96.00 111 ALA A N 1
ATOM 881 C CA . ALA A 1 111 ? -38.645 -28.187 18.649 1.00 96.00 111 ALA A CA 1
ATOM 882 C C . ALA A 1 111 ? -38.092 -28.949 17.428 1.00 96.00 111 ALA A C 1
ATOM 884 O O . ALA A 1 111 ? -37.220 -28.441 16.727 1.00 96.00 111 ALA A O 1
ATOM 885 N N . MET A 1 112 ? -38.683 -30.098 17.077 1.00 96.00 112 MET A N 1
ATOM 886 C CA . MET A 1 112 ? -38.341 -30.818 15.839 1.00 96.00 112 MET A CA 1
ATOM 887 C C . MET A 1 112 ? -38.661 -30.018 14.561 1.00 96.00 112 MET A C 1
ATOM 889 O O . MET A 1 112 ? -37.990 -30.175 13.541 1.00 96.00 112 MET A O 1
ATOM 893 N N . ALA A 1 113 ? -39.672 -29.142 14.578 1.00 96.94 113 ALA A N 1
ATOM 894 C CA . ALA A 1 113 ? -39.935 -28.232 13.463 1.00 96.94 113 ALA A CA 1
ATOM 895 C C . ALA A 1 113 ? -38.807 -27.197 13.302 1.00 96.94 113 ALA A C 1
ATOM 897 O O . ALA A 1 113 ? -38.413 -26.902 12.172 1.00 96.94 113 ALA A O 1
ATOM 898 N N . GLN A 1 114 ? -38.244 -26.697 14.409 1.00 96.94 114 GLN A N 1
ATOM 899 C CA . GLN A 1 114 ? -37.128 -25.741 14.407 1.00 96.94 114 GLN A CA 1
ATOM 900 C C . GLN A 1 114 ? -35.821 -26.338 13.868 1.00 96.94 114 GLN A C 1
ATOM 902 O O . GLN A 1 114 ? -34.967 -25.596 13.383 1.00 96.94 114 GLN A O 1
ATOM 907 N N . GLU A 1 115 ? -35.665 -27.661 13.913 1.00 95.94 115 GLU A N 1
ATOM 908 C CA . GLU A 1 115 ? -34.544 -28.375 13.285 1.00 95.94 115 GLU A CA 1
ATOM 909 C C . GLU A 1 115 ? -34.681 -28.463 11.759 1.00 95.94 115 GLU A C 1
ATOM 911 O O . GLU A 1 115 ? -33.696 -28.664 11.054 1.00 95.94 115 GLU A O 1
ATOM 916 N N . ARG A 1 116 ? -35.896 -28.289 11.224 1.00 96.94 116 ARG A N 1
ATOM 917 C CA . ARG A 1 116 ? -36.194 -28.400 9.785 1.00 96.94 116 ARG A CA 1
ATOM 918 C C . ARG A 1 116 ? -36.382 -27.048 9.111 1.00 96.94 116 ARG A C 1
ATOM 920 O O . ARG A 1 116 ? -36.085 -26.910 7.922 1.00 96.94 116 ARG A O 1
ATOM 927 N N . VAL A 1 117 ? -36.900 -26.070 9.846 1.00 98.00 117 VAL A N 1
ATOM 928 C CA . VAL A 1 117 ? -37.260 -24.737 9.361 1.00 98.00 117 VAL A CA 1
ATOM 929 C C . VAL A 1 117 ? -36.659 -23.696 10.289 1.00 98.00 117 VAL A C 1
ATOM 931 O O . VAL A 1 117 ? -36.767 -23.790 11.509 1.00 98.00 117 VAL A O 1
ATOM 934 N N . ASP A 1 118 ? -36.045 -22.674 9.709 1.00 98.19 118 ASP A N 1
ATOM 935 C CA . ASP A 1 118 ? -35.630 -21.502 10.464 1.00 98.19 118 ASP A CA 1
ATOM 936 C C . ASP A 1 118 ? -36.875 -20.650 10.770 1.00 98.19 118 ASP A C 1
ATOM 938 O O . ASP A 1 118 ? -37.363 -19.881 9.938 1.00 98.19 118 ASP A O 1
ATOM 942 N N . VAL A 1 119 ? -37.451 -20.870 11.954 1.00 97.56 119 VAL A N 1
ATOM 943 C CA . VAL A 1 119 ? -38.732 -20.268 12.358 1.00 97.56 119 VAL A CA 1
ATOM 944 C C . VAL A 1 119 ? -38.665 -18.745 12.496 1.00 97.56 119 VAL A C 1
ATOM 946 O O . VAL A 1 119 ? -39.665 -18.074 12.250 1.00 97.56 119 VAL A O 1
ATOM 949 N N . ASP A 1 120 ? -37.492 -18.192 12.819 1.00 98.06 120 ASP A N 1
ATOM 950 C CA . ASP A 1 120 ? -37.278 -16.742 12.858 1.00 98.06 120 ASP A CA 1
ATOM 951 C C . ASP A 1 120 ? -37.317 -16.169 11.445 1.00 98.06 120 ASP A C 1
ATOM 953 O O . ASP A 1 120 ? -37.986 -15.169 11.192 1.00 98.06 120 ASP A O 1
ATOM 957 N N . ASN A 1 121 ? -36.641 -16.840 10.510 1.00 98.44 121 ASN A N 1
ATOM 958 C CA . ASN A 1 121 ? -36.599 -16.425 9.118 1.00 98.44 121 ASN A CA 1
ATOM 959 C C . ASN A 1 121 ? -37.984 -16.430 8.460 1.00 98.44 121 ASN A C 1
ATOM 961 O O . ASN A 1 121 ? -38.337 -15.445 7.814 1.00 98.44 121 ASN A O 1
ATOM 965 N N . ILE A 1 122 ? -38.791 -17.483 8.633 1.00 97.75 122 ILE A N 1
ATOM 966 C CA . ILE A 1 122 ? -40.136 -17.498 8.039 1.00 97.75 122 ILE A CA 1
ATOM 967 C C . ILE A 1 122 ? -41.074 -16.484 8.709 1.00 97.75 122 ILE A C 1
ATOM 969 O O . ILE A 1 122 ? -41.890 -15.878 8.016 1.00 97.75 122 ILE A O 1
ATOM 973 N N . ALA A 1 123 ? -40.946 -16.253 10.022 1.00 98.31 123 ALA A N 1
ATOM 974 C CA . ALA A 1 123 ? -41.712 -15.218 10.714 1.00 98.31 123 ALA A CA 1
ATOM 975 C C . ALA A 1 123 ? -41.386 -13.825 10.153 1.00 98.31 123 ALA A C 1
ATOM 977 O O . ALA A 1 123 ? -42.297 -13.099 9.758 1.00 98.31 123 ALA A O 1
ATOM 978 N N . ASP A 1 124 ? -40.098 -13.493 10.024 1.00 98.62 124 ASP A N 1
ATOM 979 C CA . ASP A 1 124 ? -39.636 -12.241 9.418 1.00 98.62 124 ASP A CA 1
ATOM 980 C C . ASP A 1 124 ? -40.092 -12.113 7.955 1.00 98.62 124 ASP A C 1
ATOM 982 O O . ASP A 1 124 ? -40.586 -11.068 7.535 1.00 98.62 124 ASP A O 1
ATOM 986 N N . TYR A 1 125 ? -39.959 -13.185 7.172 1.00 98.31 125 TYR A N 1
ATOM 987 C CA . TYR A 1 125 ? -40.325 -13.218 5.757 1.00 98.31 125 TYR A CA 1
ATOM 988 C C . TYR A 1 125 ? -41.822 -12.966 5.536 1.00 98.31 125 TYR A C 1
ATOM 990 O O . TYR A 1 125 ? -42.197 -12.135 4.703 1.00 98.31 125 TYR A O 1
ATOM 998 N N . VAL A 1 126 ? -42.680 -13.660 6.292 1.00 97.81 126 VAL A N 1
ATOM 999 C CA . VAL A 1 126 ? -44.137 -13.471 6.242 1.00 97.81 126 VAL A CA 1
ATOM 1000 C C . VAL A 1 126 ? -44.504 -12.072 6.717 1.00 97.81 126 VAL A C 1
ATOM 1002 O O . VAL A 1 126 ? -45.334 -11.423 6.090 1.00 97.81 126 VAL A O 1
ATOM 1005 N N . MET A 1 127 ? -43.868 -11.582 7.781 1.00 97.69 127 MET A N 1
ATOM 1006 C CA . MET A 1 127 ? -44.137 -10.259 8.334 1.00 97.69 127 MET A CA 1
ATOM 1007 C C . MET A 1 127 ? -43.850 -9.143 7.332 1.00 97.69 127 MET A C 1
ATOM 1009 O O . MET A 1 127 ? -44.704 -8.285 7.132 1.00 97.69 127 MET A O 1
ATOM 1013 N N . VAL A 1 128 ? -42.696 -9.173 6.659 1.00 97.81 128 VAL A N 1
ATOM 1014 C CA . VAL A 1 128 ? -42.337 -8.144 5.671 1.00 97.81 128 VAL A CA 1
ATOM 1015 C C . VAL A 1 128 ? -43.257 -8.206 4.443 1.00 97.81 128 VAL A C 1
ATOM 1017 O O . VAL A 1 128 ? -43.742 -7.166 3.998 1.00 97.81 128 VAL A O 1
ATOM 1020 N N . ASN A 1 129 ? -43.570 -9.400 3.922 1.00 96.81 129 ASN A N 1
ATOM 1021 C CA . ASN A 1 129 ? -44.496 -9.542 2.786 1.00 96.81 129 ASN A CA 1
ATOM 1022 C C . ASN A 1 129 ? -45.920 -9.087 3.123 1.00 96.81 129 ASN A C 1
ATOM 1024 O O . ASN A 1 129 ? -46.535 -8.352 2.348 1.00 96.81 129 ASN A O 1
ATOM 1028 N N . ALA A 1 130 ? -46.432 -9.487 4.289 1.00 95.38 130 ALA A N 1
ATOM 1029 C CA . ALA A 1 130 ? -47.755 -9.093 4.749 1.00 95.38 130 ALA A CA 1
ATOM 1030 C C . ALA A 1 130 ? -47.817 -7.589 5.047 1.00 95.38 130 ALA A C 1
ATOM 1032 O O . ALA A 1 130 ? -48.794 -6.934 4.688 1.00 95.38 130 ALA A O 1
ATOM 1033 N N . TYR A 1 131 ? -46.767 -6.998 5.628 1.00 96.31 131 TYR A N 1
ATOM 1034 C CA . TYR A 1 131 ? -46.677 -5.549 5.822 1.00 96.31 131 TYR A CA 1
ATOM 1035 C C . TYR A 1 131 ? -46.752 -4.796 4.487 1.00 96.31 131 TYR A C 1
ATOM 1037 O O . TYR A 1 131 ? -47.465 -3.801 4.369 1.00 96.31 131 TYR A O 1
ATOM 1045 N N . ALA A 1 132 ? -46.071 -5.282 3.453 1.00 94.56 132 ALA A N 1
ATOM 1046 C CA . ALA A 1 132 ? -46.092 -4.666 2.129 1.00 94.56 132 ALA A CA 1
ATOM 1047 C C . ALA A 1 132 ? -47.349 -4.977 1.304 1.00 94.56 132 ALA A C 1
ATOM 1049 O O . ALA A 1 132 ? -47.507 -4.403 0.226 1.00 94.56 132 ALA A O 1
ATOM 1050 N N . ALA A 1 133 ? -48.213 -5.876 1.793 1.00 92.19 133 ALA A N 1
ATOM 1051 C CA . ALA A 1 133 ? -49.352 -6.431 1.065 1.00 92.19 133 ALA A CA 1
ATOM 1052 C C . ALA A 1 133 ? -48.961 -6.895 -0.348 1.00 92.19 133 ALA A C 1
ATOM 1054 O O . ALA A 1 133 ? -49.590 -6.521 -1.340 1.00 92.19 133 ALA A O 1
ATOM 1055 N N . MET A 1 134 ? -47.878 -7.667 -0.433 1.00 90.69 134 MET A N 1
ATOM 1056 C CA . MET A 1 134 ? -47.255 -8.068 -1.692 1.00 90.69 134 MET A CA 1
ATOM 1057 C C . MET A 1 134 ? -48.250 -8.780 -2.625 1.00 90.69 134 MET A C 1
ATOM 1059 O O . MET A 1 134 ? -48.793 -9.829 -2.283 1.00 90.69 134 MET A O 1
ATOM 1063 N N . TRP A 1 135 ? -48.494 -8.214 -3.811 1.00 87.75 135 TRP A N 1
ATOM 1064 C CA . TRP A 1 135 ? -49.365 -8.826 -4.820 1.00 87.75 135 TRP A CA 1
ATOM 1065 C C . TRP A 1 135 ? -48.735 -10.092 -5.435 1.00 87.75 135 TRP A C 1
ATOM 1067 O O . TRP A 1 135 ? -47.515 -10.185 -5.567 1.00 87.75 135 TRP A O 1
ATOM 1077 N N . ASP A 1 136 ? -49.575 -11.068 -5.807 1.00 84.81 136 ASP A N 1
ATOM 1078 C CA . ASP A 1 136 ? -49.220 -12.399 -6.353 1.00 84.81 136 ASP A CA 1
ATOM 1079 C C . ASP A 1 136 ? -48.434 -13.320 -5.385 1.00 84.81 136 ASP A C 1
ATOM 1081 O O . ASP A 1 136 ? -48.327 -14.529 -5.591 1.00 84.81 136 ASP A O 1
ATOM 1085 N N . TRP A 1 137 ? -47.972 -12.795 -4.248 1.00 90.56 137 TRP A N 1
ATOM 1086 C CA . TRP A 1 137 ? -47.535 -13.580 -3.094 1.00 90.56 137 TRP A CA 1
ATOM 1087 C C . TRP A 1 137 ? -48.754 -14.031 -2.269 1.00 90.56 137 TRP A C 1
ATOM 1089 O O . TRP A 1 137 ? -49.711 -13.267 -2.135 1.00 90.56 137 TRP A O 1
ATOM 1099 N N . PRO A 1 138 ? -48.769 -15.240 -1.677 1.00 90.62 138 PRO A N 1
ATOM 1100 C CA . PRO A 1 138 ? -47.721 -16.274 -1.643 1.00 90.62 138 PRO A CA 1
ATOM 1101 C C . PRO A 1 138 ? -47.721 -17.297 -2.794 1.00 90.62 138 PRO A C 1
ATOM 1103 O O . PRO A 1 138 ? -46.944 -18.252 -2.746 1.00 90.62 138 PRO A O 1
ATOM 1106 N N . ASN A 1 139 ? -48.580 -17.152 -3.809 1.00 87.00 139 ASN A N 1
ATOM 1107 C CA . ASN A 1 139 ? -48.599 -18.076 -4.955 1.00 87.00 139 ASN A CA 1
ATOM 1108 C C . ASN A 1 139 ? -47.289 -18.017 -5.764 1.00 87.00 139 ASN A C 1
ATOM 1110 O O . ASN A 1 139 ? -46.843 -19.033 -6.294 1.00 87.00 139 ASN A O 1
ATOM 1114 N N . ASN A 1 140 ? -46.676 -16.838 -5.827 1.00 88.94 140 ASN A N 1
ATOM 1115 C CA . ASN A 1 140 ? -45.464 -16.518 -6.570 1.00 88.94 140 ASN A CA 1
ATOM 1116 C C . ASN A 1 140 ? -44.534 -15.620 -5.720 1.00 88.94 140 ASN A C 1
ATOM 1118 O O . ASN A 1 140 ? -44.809 -15.373 -4.543 1.00 88.94 140 ASN A O 1
ATOM 1122 N N . ASN A 1 141 ? -43.443 -15.114 -6.305 1.00 91.81 141 ASN A N 1
ATOM 1123 C CA . ASN A 1 141 ? -42.558 -14.095 -5.712 1.00 91.81 141 ASN A CA 1
ATOM 1124 C C . ASN A 1 141 ? -41.841 -14.565 -4.432 1.00 91.81 141 ASN A C 1
ATOM 1126 O O . ASN A 1 141 ? -41.739 -13.858 -3.427 1.00 91.81 141 ASN A O 1
ATOM 1130 N N . TRP A 1 142 ? -41.349 -15.807 -4.453 1.00 93.25 142 TRP A N 1
ATOM 1131 C CA . TRP A 1 142 ? -40.595 -16.378 -3.341 1.00 93.25 142 TRP A CA 1
ATOM 1132 C C . TRP A 1 142 ? -39.493 -17.332 -3.798 1.00 93.25 142 TRP A C 1
ATOM 1134 O O . TRP A 1 142 ? -39.615 -18.053 -4.795 1.00 93.25 142 TRP A O 1
ATOM 1144 N N . VAL A 1 143 ? -38.414 -17.350 -3.017 1.00 96.69 143 VAL A N 1
ATOM 1145 C CA . VAL A 1 143 ? -37.342 -18.345 -3.089 1.00 96.69 143 VAL A CA 1
ATOM 1146 C C . VAL A 1 143 ? -37.164 -18.927 -1.695 1.00 96.69 143 VAL A C 1
ATOM 1148 O O . VAL A 1 143 ? -37.163 -18.184 -0.716 1.00 96.69 143 VAL A O 1
ATOM 1151 N N . ALA A 1 144 ? -37.002 -20.241 -1.593 1.00 97.50 144 ALA A N 1
ATOM 1152 C CA . ALA A 1 144 ? -36.576 -20.890 -0.365 1.00 97.50 144 ALA A CA 1
ATOM 1153 C C . ALA A 1 144 ? -35.328 -21.731 -0.615 1.00 97.50 144 ALA A C 1
ATOM 1155 O O . ALA A 1 144 ? -35.145 -22.281 -1.701 1.00 97.50 144 ALA A O 1
ATOM 1156 N N . ALA A 1 145 ? -34.460 -21.825 0.383 1.00 97.75 145 ALA A N 1
ATOM 1157 C CA . ALA A 1 145 ? -33.249 -22.615 0.283 1.00 97.75 145 ALA A CA 1
ATOM 1158 C C . ALA A 1 145 ? -32.905 -23.321 1.588 1.00 97.75 145 ALA A C 1
ATOM 1160 O O . ALA A 1 145 ? -33.292 -22.893 2.681 1.00 97.75 145 ALA A O 1
ATOM 1161 N N . ARG A 1 146 ? -32.162 -24.413 1.450 1.00 97.69 146 ARG A N 1
ATOM 1162 C CA . ARG A 1 146 ? -31.623 -25.197 2.551 1.00 97.69 146 ARG A CA 1
ATOM 1163 C C . ARG A 1 146 ? -30.233 -25.706 2.191 1.00 97.69 146 ARG A C 1
ATOM 1165 O O . ARG A 1 146 ? -30.028 -26.279 1.128 1.00 97.69 146 ARG A O 1
ATOM 1172 N N . GLU A 1 147 ? -29.316 -25.578 3.136 1.00 97.50 147 GLU A N 1
ATOM 1173 C CA . GLU A 1 147 ? -28.004 -26.211 3.066 1.00 97.50 147 GLU A CA 1
ATOM 1174 C C . GLU A 1 147 ? -28.125 -27.737 3.188 1.00 97.50 147 GLU A C 1
ATOM 1176 O O . GLU A 1 147 ? -28.835 -28.248 4.060 1.00 97.50 147 GLU A O 1
ATOM 1181 N N . ARG A 1 148 ? -27.400 -28.492 2.362 1.00 96.19 148 ARG A N 1
ATOM 1182 C CA . ARG A 1 148 ? -27.334 -29.958 2.432 1.00 96.19 148 ARG A CA 1
ATOM 1183 C C . ARG A 1 148 ? -26.357 -30.418 3.514 1.00 96.19 148 ARG A C 1
ATOM 1185 O O . ARG A 1 148 ? -25.372 -31.097 3.244 1.00 96.19 148 ARG A O 1
ATOM 1192 N N . SER A 1 149 ? -26.670 -30.065 4.753 1.00 94.38 149 SER A N 1
ATOM 1193 C CA . SER A 1 149 ? -25.957 -30.485 5.958 1.00 94.38 149 SER A CA 1
ATOM 1194 C C . SER A 1 149 ? -26.929 -31.111 6.970 1.00 94.38 149 SER A C 1
ATOM 1196 O O . SER A 1 149 ? -28.149 -30.917 6.859 1.00 94.38 149 SER A O 1
ATOM 1198 N N . PRO A 1 150 ? -26.429 -31.864 7.970 1.00 90.00 150 PRO A N 1
ATOM 1199 C CA . PRO A 1 150 ? -27.264 -32.379 9.056 1.00 90.00 150 PRO A CA 1
ATOM 1200 C C . PRO A 1 150 ? -27.994 -31.275 9.836 1.00 90.00 150 PRO A C 1
ATOM 1202 O O . PRO A 1 150 ? -29.103 -31.495 10.306 1.00 90.00 150 PRO A O 1
ATOM 1205 N N . GLN A 1 151 ? -27.398 -30.084 9.939 1.00 89.31 151 GLN A N 1
ATOM 1206 C CA . GLN A 1 151 ? -27.956 -28.914 10.628 1.00 89.31 151 GLN A CA 1
ATOM 1207 C C . GLN A 1 151 ? -28.720 -27.960 9.685 1.00 89.31 151 GLN A C 1
ATOM 1209 O O . GLN A 1 151 ? -29.161 -26.883 10.098 1.00 89.31 151 GLN A O 1
ATOM 1214 N N . GLY A 1 152 ? -28.860 -28.321 8.407 1.00 94.19 152 GLY A N 1
ATOM 1215 C CA . GLY A 1 152 ? -29.436 -27.474 7.371 1.00 94.19 152 GLY A CA 1
ATOM 1216 C C . GLY A 1 152 ? -30.944 -27.280 7.527 1.00 94.19 152 GLY A C 1
ATOM 1217 O O . GLY A 1 152 ? -31.716 -28.238 7.468 1.00 94.19 152 GLY A O 1
ATOM 1218 N N . ARG A 1 153 ? -31.370 -26.016 7.637 1.00 97.38 153 ARG A N 1
ATOM 1219 C CA . ARG A 1 153 ? -32.773 -25.598 7.805 1.00 97.38 153 ARG A CA 1
ATOM 1220 C C . ARG A 1 153 ? -33.296 -24.838 6.592 1.00 97.38 153 ARG A C 1
ATOM 1222 O O . ARG A 1 153 ? -32.550 -24.074 5.978 1.00 97.38 153 ARG A O 1
ATOM 1229 N N . TRP A 1 154 ? -34.585 -25.008 6.295 1.00 98.00 154 TRP A N 1
ATOM 1230 C CA . TRP A 1 154 ? -35.283 -24.229 5.271 1.00 98.00 154 TRP A CA 1
ATOM 1231 C C . TRP A 1 154 ? -35.421 -22.762 5.676 1.00 98.00 154 TRP A C 1
ATOM 1233 O O . TRP A 1 154 ? -35.867 -22.460 6.785 1.00 98.00 154 TRP A O 1
ATOM 1243 N N . ARG A 1 155 ? -35.065 -21.873 4.748 1.00 98.06 155 ARG A N 1
ATOM 1244 C CA . ARG A 1 155 ? -35.174 -20.413 4.845 1.00 98.06 155 ARG A CA 1
ATOM 1245 C C . ARG A 1 155 ? -35.834 -19.857 3.596 1.00 98.06 155 ARG A C 1
ATOM 1247 O O . ARG A 1 155 ? -35.618 -20.385 2.512 1.00 98.06 155 ARG A O 1
ATOM 1254 N N . PHE A 1 156 ? -36.599 -18.791 3.751 1.00 97.69 156 PHE A N 1
ATOM 1255 C CA . PHE A 1 156 ? -37.275 -18.040 2.708 1.00 97.69 156 PHE A CA 1
ATOM 1256 C C . PHE A 1 156 ? -36.565 -16.703 2.481 1.00 97.69 156 PHE A C 1
ATOM 1258 O O . PHE A 1 156 ? -36.027 -16.093 3.408 1.00 97.69 156 PHE A O 1
ATOM 1265 N N . TYR A 1 157 ? -36.566 -16.261 1.229 1.00 97.31 157 TYR A N 1
ATOM 1266 C CA . TYR A 1 157 ? -35.864 -15.077 0.756 1.00 97.31 157 TYR A CA 1
ATOM 1267 C C . TYR A 1 157 ? -36.814 -14.200 -0.054 1.00 97.31 157 TYR A C 1
ATOM 1269 O O . TYR A 1 157 ? -37.633 -14.692 -0.836 1.00 97.31 157 TYR A O 1
ATOM 1277 N N . MET A 1 158 ? -36.684 -12.888 0.138 1.00 95.62 158 MET A N 1
ATOM 1278 C CA . MET A 1 158 ? -37.451 -11.881 -0.590 1.00 95.62 158 MET A CA 1
ATOM 1279 C C . MET A 1 158 ? -37.007 -11.810 -2.054 1.00 95.62 158 MET A C 1
ATOM 1281 O O . MET A 1 158 ? -35.813 -11.660 -2.328 1.00 95.62 158 MET A O 1
ATOM 1285 N N . TRP A 1 159 ? -37.952 -11.903 -2.991 1.00 93.62 159 TRP A N 1
ATOM 1286 C CA . TRP A 1 159 ? -37.661 -11.857 -4.422 1.00 93.62 159 TRP A CA 1
ATOM 1287 C C . TRP A 1 159 ? -38.871 -11.405 -5.236 1.00 93.62 159 TRP A C 1
ATOM 1289 O O . TRP A 1 159 ? -39.986 -11.798 -4.913 1.00 93.62 159 TRP A O 1
ATOM 1299 N N . ASP A 1 160 ? -38.636 -10.670 -6.327 1.00 92.25 160 ASP A N 1
ATOM 1300 C CA . ASP A 1 160 ? -39.689 -10.251 -7.269 1.00 92.25 160 ASP A CA 1
ATOM 1301 C C . ASP A 1 160 ? -40.780 -9.408 -6.583 1.00 92.25 160 ASP A C 1
ATOM 1303 O O . ASP A 1 160 ? -41.977 -9.587 -6.792 1.00 92.25 160 ASP A O 1
ATOM 1307 N N . ALA A 1 161 ? -40.343 -8.520 -5.685 1.00 92.56 161 ALA A N 1
ATOM 1308 C CA . ALA A 1 161 ? -41.161 -7.858 -4.677 1.00 92.56 161 ALA A CA 1
ATOM 1309 C C . ALA A 1 161 ? -41.734 -6.492 -5.124 1.00 92.56 161 ALA A C 1
ATOM 1311 O O . ALA A 1 161 ? -42.198 -5.695 -4.308 1.00 92.56 161 ALA A O 1
ATOM 1312 N N . GLU A 1 162 ? -41.725 -6.195 -6.426 1.00 91.44 162 GLU A N 1
ATOM 1313 C CA . GLU A 1 162 ? -42.221 -4.922 -6.971 1.00 91.44 162 GLU A CA 1
ATOM 1314 C C . GLU A 1 162 ? -43.753 -4.736 -6.890 1.00 91.44 162 GLU A C 1
ATOM 1316 O O . GLU A 1 162 ? -44.259 -3.618 -6.984 1.00 91.44 162 GLU A O 1
ATOM 1321 N N . GLY A 1 163 ? -44.499 -5.820 -6.661 1.00 90.25 163 GLY A N 1
ATOM 1322 C CA . GLY A 1 163 ? -45.949 -5.815 -6.439 1.00 90.25 163 GLY A CA 1
ATOM 1323 C C . GLY A 1 163 ? -46.395 -5.309 -5.058 1.00 90.25 163 GLY A C 1
ATOM 1324 O O . GLY A 1 163 ? -47.590 -5.341 -4.766 1.00 90.25 163 GLY A O 1
ATOM 1325 N N . GLY A 1 164 ? -45.469 -4.880 -4.198 1.00 91.19 164 GLY A N 1
ATOM 1326 C CA . GLY A 1 164 ? -45.765 -4.347 -2.869 1.00 91.19 164 GLY A CA 1
ATOM 1327 C C . GLY A 1 164 ? -46.233 -2.887 -2.872 1.00 91.19 164 GLY A C 1
ATOM 1328 O O . GLY A 1 164 ? -46.253 -2.198 -3.899 1.00 91.19 164 GLY A O 1
ATOM 1329 N N . PHE A 1 165 ? -46.590 -2.401 -1.683 1.00 92.19 165 PHE A N 1
ATOM 1330 C CA . PHE A 1 165 ? -46.922 -0.998 -1.413 1.00 92.19 165 PHE A CA 1
ATOM 1331 C C . PHE A 1 165 ? -48.050 -0.436 -2.298 1.00 92.19 165 PHE A C 1
ATOM 1333 O O . PHE A 1 165 ? -47.972 0.693 -2.785 1.00 92.19 165 PHE A O 1
ATOM 1340 N N . GLY A 1 166 ? -49.080 -1.244 -2.559 1.00 85.25 166 GLY A N 1
ATOM 1341 C CA . GLY A 1 166 ? -50.267 -0.819 -3.303 1.00 85.25 166 GLY A CA 1
ATOM 1342 C C . GLY A 1 166 ? -50.057 -0.572 -4.792 1.00 85.25 166 GLY A C 1
ATOM 1343 O O . GLY A 1 166 ? -50.759 0.255 -5.372 1.00 85.25 166 GLY A O 1
ATOM 1344 N N . SER A 1 167 ? -49.111 -1.285 -5.420 1.00 79.75 167 SER A N 1
ATOM 1345 C CA . SER A 1 167 ? -48.873 -1.188 -6.867 1.00 79.75 167 SER A CA 1
ATOM 1346 C C . SER A 1 167 ? -50.170 -1.317 -7.682 1.00 79.75 167 SER A C 1
ATOM 1348 O O . SER A 1 167 ? -50.986 -2.200 -7.415 1.00 79.75 167 SER A O 1
ATOM 1350 N N . ASP A 1 168 ? -50.370 -0.409 -8.643 1.00 71.25 168 ASP A N 1
ATOM 1351 C CA . ASP A 1 168 ? -51.556 -0.277 -9.508 1.00 71.25 168 ASP A CA 1
ATOM 1352 C C . ASP A 1 168 ? -52.919 -0.326 -8.785 1.00 71.25 168 ASP A C 1
ATOM 1354 O O . ASP A 1 168 ? -53.890 -0.860 -9.322 1.00 71.25 168 ASP A O 1
ATOM 1358 N N . ASN A 1 169 ? -53.011 0.175 -7.546 1.00 74.50 169 ASN A N 1
ATOM 1359 C CA . ASN A 1 169 ? -54.221 0.093 -6.711 1.00 74.50 169 ASN A CA 1
ATOM 1360 C C . ASN A 1 169 ? -54.720 -1.352 -6.474 1.00 74.50 169 ASN A C 1
ATOM 1362 O O . ASN A 1 169 ? -55.904 -1.570 -6.191 1.00 74.50 169 ASN A O 1
ATOM 1366 N N . ARG A 1 170 ? -53.840 -2.360 -6.591 1.00 79.44 170 ARG A N 1
ATOM 1367 C CA . ARG A 1 170 ? -54.200 -3.778 -6.413 1.00 79.44 170 ARG A CA 1
ATOM 1368 C C . ARG A 1 170 ? -54.518 -4.075 -4.954 1.00 79.44 170 ARG A C 1
ATOM 1370 O O . ARG A 1 170 ? -55.673 -4.316 -4.631 1.00 79.44 170 ARG A O 1
ATOM 1377 N N . ASN A 1 171 ? -53.533 -3.977 -4.068 1.00 87.62 171 ASN A N 1
ATOM 1378 C CA . ASN A 1 171 ? -53.729 -4.236 -2.643 1.00 87.62 171 ASN A CA 1
ATOM 1379 C C . ASN A 1 171 ? -53.678 -2.913 -1.862 1.00 87.62 171 ASN A C 1
ATOM 1381 O O . ASN A 1 171 ? -52.610 -2.309 -1.798 1.00 87.62 171 ASN A O 1
ATOM 1385 N N . PRO A 1 172 ? -54.792 -2.418 -1.292 1.00 88.00 172 PRO A N 1
ATOM 1386 C CA . PRO A 1 172 ? -54.773 -1.185 -0.504 1.00 88.00 172 PRO A CA 1
ATOM 1387 C C . PRO A 1 172 ? -53.990 -1.362 0.807 1.00 88.00 172 PRO A C 1
ATOM 1389 O O . PRO A 1 172 ? -53.722 -2.481 1.236 1.00 88.00 172 PRO A O 1
ATOM 1392 N N . ALA A 1 173 ? -53.661 -0.260 1.493 1.00 89.56 173 ALA A N 1
ATOM 1393 C CA . ALA A 1 173 ? -52.980 -0.309 2.798 1.00 89.56 173 ALA A CA 1
ATOM 1394 C C . ALA A 1 173 ? -53.794 -1.057 3.880 1.00 89.56 173 ALA A C 1
ATOM 1396 O O . ALA A 1 173 ? -53.241 -1.494 4.893 1.00 89.56 173 ALA A O 1
ATOM 1397 N N . THR A 1 174 ? -55.099 -1.228 3.649 1.00 89.06 174 THR A N 1
ATOM 1398 C CA . THR A 1 174 ? -56.016 -2.017 4.477 1.00 89.06 174 THR A CA 1
ATOM 1399 C C . THR A 1 174 ? -55.970 -3.523 4.198 1.00 89.06 174 THR A C 1
ATOM 1401 O O . THR A 1 174 ? -56.492 -4.279 5.010 1.00 89.06 174 THR A O 1
ATOM 1404 N N . TYR A 1 175 ? -55.321 -3.970 3.112 1.00 90.00 175 TYR A N 1
ATOM 1405 C CA . TYR A 1 175 ? -55.308 -5.374 2.688 1.00 90.00 175 TYR A CA 1
ATOM 1406 C C . TYR A 1 175 ? -54.806 -6.305 3.796 1.00 90.00 175 TYR A C 1
ATOM 1408 O O . TYR A 1 175 ? -53.798 -6.041 4.467 1.00 90.00 175 TYR A O 1
ATOM 1416 N N . ASP A 1 176 ? -55.492 -7.428 3.964 1.00 91.75 176 ASP A N 1
ATOM 1417 C CA . ASP A 1 176 ? -55.130 -8.480 4.898 1.00 91.75 176 ASP A CA 1
ATOM 1418 C C . ASP A 1 176 ? -54.582 -9.696 4.154 1.00 91.75 176 ASP A C 1
ATOM 1420 O O . ASP A 1 176 ? -55.314 -10.523 3.608 1.00 91.75 176 ASP A O 1
ATOM 1424 N N . SER A 1 177 ? -53.255 -9.834 4.164 1.00 91.62 177 SER A N 1
ATOM 1425 C CA . SER A 1 177 ? -52.585 -10.960 3.508 1.00 91.62 177 SER A CA 1
ATOM 1426 C C . SER A 1 177 ? -52.838 -12.304 4.195 1.00 91.62 177 SER A C 1
ATOM 1428 O O . SER A 1 177 ? -52.606 -13.343 3.573 1.00 91.62 177 SER A O 1
ATOM 1430 N N . PHE A 1 178 ? -53.309 -12.318 5.448 1.00 92.62 178 PHE A N 1
ATOM 1431 C CA . PHE A 1 178 ? -53.602 -13.555 6.169 1.00 92.62 178 PHE A CA 1
ATOM 1432 C C . PHE A 1 178 ? -54.858 -14.230 5.636 1.00 92.62 178 PHE A C 1
ATOM 1434 O O . PHE A 1 178 ? -54.831 -15.444 5.451 1.00 92.62 178 PHE A O 1
ATOM 1441 N N . ILE A 1 179 ? -55.902 -13.461 5.317 1.00 90.06 179 ILE A N 1
ATOM 1442 C CA . ILE A 1 179 ? -57.190 -13.995 4.844 1.00 90.06 179 ILE A CA 1
ATOM 1443 C C . ILE A 1 179 ? -57.522 -13.666 3.382 1.00 90.06 179 ILE A C 1
ATOM 1445 O O . ILE A 1 179 ? -58.442 -14.273 2.837 1.00 90.06 179 ILE A O 1
ATOM 1449 N N . GLY A 1 180 ? -56.754 -12.790 2.727 1.00 86.19 180 GLY A N 1
ATOM 1450 C CA . GLY A 1 180 ? -57.024 -12.343 1.355 1.00 86.19 180 GLY A CA 1
ATOM 1451 C C . GLY A 1 180 ? -58.133 -11.291 1.278 1.00 86.19 180 GLY A C 1
ATOM 1452 O O . GLY A 1 180 ? -58.895 -11.269 0.317 1.00 86.19 180 GLY A O 1
ATOM 1453 N N . ASP A 1 181 ? -58.263 -10.454 2.305 1.00 82.44 181 ASP A N 1
ATOM 1454 C CA . ASP A 1 181 ? -59.291 -9.413 2.394 1.00 82.44 181 ASP A CA 1
ATOM 1455 C C . ASP A 1 181 ? -58.770 -8.101 1.786 1.00 82.44 181 ASP A C 1
ATOM 1457 O O . ASP A 1 181 ? -57.701 -7.608 2.157 1.00 82.44 181 ASP A O 1
ATOM 1461 N N . ARG A 1 182 ? -59.524 -7.554 0.825 1.00 80.38 182 ARG A N 1
ATOM 1462 C CA . ARG A 1 182 ? -59.179 -6.329 0.097 1.00 80.38 182 ARG A CA 1
ATOM 1463 C C . ARG A 1 182 ? -59.907 -5.089 0.595 1.00 80.38 182 ARG A C 1
ATOM 1465 O O . ARG A 1 182 ? -59.337 -4.007 0.465 1.00 80.38 182 ARG A O 1
ATOM 1472 N N . ASP A 1 183 ? -61.121 -5.203 1.115 1.00 71.69 183 ASP A N 1
ATOM 1473 C CA . ASP A 1 183 ? -61.910 -4.048 1.555 1.00 71.69 183 ASP A CA 1
ATOM 1474 C C . ASP A 1 183 ? -61.752 -3.757 3.056 1.00 71.69 183 ASP A C 1
ATOM 1476 O O . ASP A 1 183 ? -62.076 -2.656 3.505 1.00 71.69 183 ASP A O 1
ATOM 1480 N N . GLY A 1 184 ? -61.117 -4.667 3.798 1.00 70.00 184 GLY A N 1
ATOM 1481 C CA . GLY A 1 184 ? -60.818 -4.512 5.215 1.00 70.00 184 GLY A CA 1
ATOM 1482 C C . GLY A 1 184 ? -62.029 -4.765 6.109 1.00 70.00 184 GLY A C 1
ATOM 1483 O O . GLY A 1 184 ? -62.005 -4.351 7.272 1.00 70.00 184 GLY A O 1
ATOM 1484 N N . ASP A 1 185 ? -63.083 -5.407 5.594 1.00 73.88 185 ASP A N 1
ATOM 1485 C CA . ASP A 1 185 ? -64.273 -5.783 6.361 1.00 73.88 185 ASP A CA 1
ATOM 1486 C C . ASP A 1 185 ? -64.018 -6.972 7.311 1.00 73.88 185 ASP A C 1
ATOM 1488 O O . ASP A 1 185 ? -64.796 -7.248 8.231 1.00 73.88 185 ASP A O 1
ATOM 1492 N N . GLY A 1 186 ? -62.874 -7.641 7.154 1.00 68.06 186 GLY A N 1
ATOM 1493 C CA . GLY A 1 186 ? -62.482 -8.797 7.929 1.00 68.06 186 GLY A CA 1
ATOM 1494 C C . GLY A 1 186 ? -62.989 -10.130 7.399 1.00 68.06 186 GLY A C 1
ATOM 1495 O O . GLY A 1 186 ? -62.944 -11.108 8.153 1.00 68.06 186 GLY A O 1
ATOM 1496 N N . VAL A 1 187 ? -63.457 -10.180 6.160 1.00 70.62 187 VAL A N 1
ATOM 1497 C CA . VAL A 1 187 ? -63.934 -11.355 5.442 1.00 70.62 187 VAL A CA 1
ATOM 1498 C C . VAL A 1 187 ? -63.031 -11.554 4.223 1.00 70.62 187 VAL A C 1
ATOM 1500 O O . VAL A 1 187 ? -62.684 -10.625 3.507 1.00 70.62 187 VAL A O 1
ATOM 1503 N N . GLY A 1 188 ? -62.583 -12.789 3.986 1.00 72.75 188 GLY A N 1
ATOM 1504 C CA . GLY A 1 188 ? -61.749 -13.066 2.813 1.00 72.75 188 GLY A CA 1
ATOM 1505 C C . GLY A 1 188 ? -62.534 -12.820 1.520 1.00 72.75 188 GLY A C 1
ATOM 1506 O O . GLY A 1 188 ? -63.564 -13.464 1.318 1.00 72.75 188 GLY A O 1
ATOM 1507 N N . GLY A 1 189 ? -62.036 -11.931 0.656 1.00 64.94 189 GLY A N 1
ATOM 1508 C CA . GLY A 1 189 ? -62.642 -11.621 -0.640 1.00 64.94 189 GLY A CA 1
ATOM 1509 C C . GLY A 1 189 ? -62.445 -12.745 -1.666 1.00 64.94 189 GLY A C 1
ATOM 1510 O O . GLY A 1 189 ? -61.433 -13.440 -1.667 1.00 64.94 189 GLY A O 1
ATOM 1511 N N . ASP A 1 190 ? -63.434 -12.913 -2.533 1.00 54.31 190 ASP A N 1
ATOM 1512 C CA . ASP A 1 190 ? -63.750 -14.003 -3.465 1.00 54.31 190 ASP A CA 1
ATOM 1513 C C . ASP A 1 190 ? -62.637 -14.414 -4.464 1.00 54.31 190 ASP A C 1
ATOM 1515 O O . ASP A 1 190 ? -61.632 -13.727 -4.626 1.00 54.31 190 ASP A O 1
ATOM 1519 N N . SER A 1 191 ? -62.853 -15.579 -5.109 1.00 56.25 191 SER A N 1
ATOM 1520 C CA . SER A 1 191 ? -62.026 -16.509 -5.934 1.00 56.25 191 SER A CA 1
ATOM 1521 C C . SER A 1 191 ? -60.668 -16.118 -6.560 1.00 56.25 191 SER A C 1
ATOM 1523 O O . SER A 1 191 ? -59.958 -17.017 -7.011 1.00 56.25 191 SER A O 1
ATOM 1525 N N . ASN A 1 192 ? -60.282 -14.844 -6.604 1.00 55.09 192 ASN A N 1
ATOM 1526 C CA . ASN A 1 192 ? -59.061 -14.328 -7.232 1.00 55.09 192 ASN A CA 1
ATOM 1527 C C . ASN A 1 192 ? -58.054 -13.701 -6.242 1.00 55.09 192 ASN A C 1
ATOM 1529 O O . ASN A 1 192 ? -57.019 -13.196 -6.682 1.00 55.09 192 ASN A O 1
ATOM 1533 N N . THR A 1 193 ? -58.323 -13.708 -4.933 1.00 68.19 193 THR A N 1
ATOM 1534 C CA . THR A 1 193 ? -57.360 -13.274 -3.904 1.00 68.19 193 THR A CA 1
ATOM 1535 C C . THR A 1 193 ? -56.527 -14.455 -3.389 1.00 68.19 193 THR A C 1
ATOM 1537 O O . THR A 1 193 ? -56.954 -15.612 -3.409 1.00 68.19 193 THR A O 1
ATOM 1540 N N . VAL A 1 194 ? -55.295 -14.181 -2.948 1.00 76.75 194 VAL A N 1
ATOM 1541 C CA . VAL A 1 194 ? -54.382 -15.200 -2.410 1.00 76.75 194 VAL A CA 1
ATOM 1542 C C . VAL A 1 194 ? -54.030 -14.838 -0.976 1.00 76.75 194 VAL A C 1
ATOM 1544 O O . VAL A 1 194 ? -53.687 -13.694 -0.680 1.00 76.75 194 VAL A O 1
ATOM 1547 N N . ARG A 1 195 ? -54.100 -15.833 -0.091 1.00 88.44 195 ARG A N 1
ATOM 1548 C CA . ARG A 1 195 ? -53.879 -15.685 1.348 1.00 88.44 195 ARG A CA 1
ATOM 1549 C C . ARG A 1 195 ? -52.751 -16.583 1.854 1.00 88.44 195 ARG A C 1
ATOM 1551 O O . ARG A 1 195 ? -52.557 -17.678 1.315 1.00 88.44 195 ARG A O 1
ATOM 1558 N N . ILE A 1 196 ? -52.013 -16.132 2.874 1.00 92.75 196 ILE A N 1
ATOM 1559 C CA . ILE A 1 196 ? -50.945 -16.931 3.503 1.00 92.75 196 ILE A CA 1
ATOM 1560 C C . ILE A 1 196 ? -51.489 -17.980 4.478 1.00 92.75 196 ILE A C 1
ATOM 1562 O O . ILE A 1 196 ? -50.927 -19.074 4.550 1.00 92.75 196 ILE A O 1
ATOM 1566 N N . ASP A 1 197 ? -52.594 -17.691 5.173 1.00 92.06 197 ASP A N 1
ATOM 1567 C CA . ASP A 1 197 ? -53.271 -18.657 6.039 1.00 92.06 197 ASP A CA 1
ATOM 1568 C C . ASP A 1 197 ? -54.338 -19.413 5.239 1.00 92.06 197 ASP A C 1
ATOM 1570 O O . ASP A 1 197 ? -55.397 -18.889 4.894 1.00 92.06 197 ASP A O 1
ATOM 1574 N N . ILE A 1 198 ? -54.057 -20.669 4.899 1.00 90.31 198 ILE A N 1
ATOM 1575 C CA . ILE A 1 198 ? -55.009 -21.511 4.160 1.00 90.31 198 ILE A CA 1
ATOM 1576 C C . ILE A 1 198 ? -55.972 -22.265 5.081 1.00 90.31 198 ILE A C 1
ATOM 1578 O O . ILE A 1 198 ? -56.948 -22.828 4.583 1.00 90.31 198 ILE A O 1
ATOM 1582 N N . GLY A 1 199 ? -55.756 -22.212 6.398 1.00 90.25 199 GLY A N 1
ATOM 1583 C CA . GLY A 1 199 ? -56.462 -22.997 7.404 1.00 90.25 199 GLY A CA 1
ATOM 1584 C C . GLY A 1 199 ? -55.915 -24.423 7.546 1.00 90.25 199 GLY A C 1
ATOM 1585 O O . GLY A 1 199 ? -55.467 -25.046 6.579 1.00 90.25 199 GLY A O 1
ATOM 1586 N N . ASP A 1 200 ? -55.982 -24.970 8.763 1.00 88.31 200 ASP A N 1
ATOM 1587 C CA . ASP A 1 200 ? -55.396 -26.275 9.112 1.00 88.31 200 ASP A CA 1
ATOM 1588 C C . ASP A 1 200 ? -55.938 -27.447 8.281 1.00 88.31 200 ASP A C 1
ATOM 1590 O O . ASP A 1 200 ? -55.181 -28.329 7.865 1.00 88.31 200 ASP A O 1
ATOM 1594 N N . ALA A 1 201 ? -57.243 -27.442 7.994 1.00 86.94 201 ALA A N 1
ATOM 1595 C CA . ALA A 1 201 ? -57.873 -28.462 7.158 1.00 86.94 201 ALA A CA 1
ATOM 1596 C C . ALA A 1 201 ? -57.310 -28.450 5.726 1.00 86.94 201 ALA A C 1
ATOM 1598 O O . ALA A 1 201 ? -57.015 -29.501 5.160 1.00 86.94 201 ALA A O 1
ATOM 1599 N N . ALA A 1 202 ? -57.096 -27.264 5.148 1.00 87.00 202 ALA A N 1
ATOM 1600 C CA . ALA A 1 202 ? -56.520 -27.145 3.813 1.00 87.00 202 ALA A CA 1
ATOM 1601 C C . ALA A 1 202 ? -55.030 -27.498 3.805 1.00 87.00 202 ALA A C 1
ATOM 1603 O O . ALA A 1 202 ? -54.559 -28.088 2.841 1.00 87.00 202 ALA A O 1
ATOM 1604 N N . ALA A 1 203 ? -54.290 -27.183 4.872 1.00 88.69 203 ALA A N 1
ATOM 1605 C CA . ALA A 1 203 ? -52.862 -27.482 4.972 1.00 88.69 203 ALA A CA 1
ATOM 1606 C C . ALA A 1 203 ? -52.554 -28.990 5.062 1.00 88.69 203 ALA A C 1
ATOM 1608 O O . ALA A 1 203 ? -51.441 -29.406 4.734 1.00 88.69 203 ALA A O 1
ATOM 1609 N N . THR A 1 204 ? -53.525 -29.804 5.489 1.00 88.50 204 THR A N 1
ATOM 1610 C CA . THR A 1 204 ? -53.382 -31.257 5.701 1.00 88.50 204 THR A CA 1
ATOM 1611 C C . THR A 1 204 ? -53.937 -32.117 4.563 1.00 88.50 204 THR A C 1
ATOM 1613 O O . THR A 1 204 ? -53.647 -33.313 4.514 1.00 88.50 204 THR A O 1
ATOM 1616 N N . ALA A 1 205 ? -54.669 -31.534 3.608 1.00 85.88 205 ALA A N 1
ATOM 1617 C CA . ALA A 1 205 ? -55.179 -32.260 2.449 1.00 85.88 205 ALA A CA 1
ATOM 1618 C C . ALA A 1 205 ? -54.040 -32.856 1.593 1.00 85.88 205 ALA A C 1
ATOM 1620 O O . ALA A 1 205 ? -52.958 -32.278 1.454 1.00 85.88 205 ALA A O 1
ATOM 1621 N N . SER A 1 206 ? -54.276 -34.014 0.968 1.00 81.00 206 SER A N 1
ATOM 1622 C CA . SER A 1 206 ? -53.272 -34.691 0.127 1.00 81.00 206 SER A CA 1
ATOM 1623 C C . SER A 1 206 ? -52.807 -33.831 -1.058 1.00 81.00 206 SER A C 1
ATOM 1625 O O . SER A 1 206 ? -51.650 -33.912 -1.473 1.00 81.00 206 SER A O 1
ATOM 1627 N N . ASN A 1 207 ? -53.685 -32.955 -1.549 1.00 79.44 207 ASN A N 1
ATOM 1628 C CA . ASN A 1 207 ? -53.452 -31.982 -2.614 1.00 79.44 207 ASN A CA 1
ATOM 1629 C C . ASN A 1 207 ? -53.111 -30.567 -2.102 1.00 79.44 207 ASN A C 1
ATOM 1631 O O . ASN A 1 207 ? -53.084 -29.631 -2.901 1.00 79.44 207 ASN A O 1
ATOM 1635 N N . ALA A 1 208 ? -52.851 -30.390 -0.801 1.00 82.06 208 ALA A N 1
ATOM 1636 C CA . ALA A 1 208 ? -52.518 -29.089 -0.230 1.00 82.06 208 ALA A CA 1
ATOM 1637 C C . ALA A 1 208 ? -51.281 -28.473 -0.918 1.00 82.06 208 ALA A C 1
ATOM 1639 O O . ALA A 1 208 ? -50.292 -29.197 -1.139 1.00 82.06 208 ALA A O 1
ATOM 1640 N N . PRO A 1 209 ? -51.283 -27.155 -1.211 1.00 79.38 209 PRO A N 1
ATOM 1641 C CA . PRO A 1 209 ? -50.167 -26.477 -1.864 1.00 79.38 209 PRO A CA 1
ATOM 1642 C C . PRO A 1 209 ? -48.842 -26.713 -1.136 1.00 79.38 209 PRO A C 1
ATOM 1644 O O . PRO A 1 209 ? -48.722 -26.512 0.072 1.00 79.38 209 PRO A O 1
ATOM 1647 N N . LYS A 1 210 ? -47.824 -27.158 -1.873 1.00 83.12 210 LYS A N 1
ATOM 1648 C CA . LYS A 1 210 ? -46.479 -27.431 -1.345 1.00 83.12 210 LYS A CA 1
ATOM 1649 C C . LYS A 1 210 ? -45.596 -26.176 -1.365 1.00 83.12 210 LYS A C 1
ATOM 1651 O O . LYS A 1 210 ? -44.442 -26.264 -1.770 1.00 83.12 210 LYS A O 1
ATOM 1656 N N . ASP A 1 211 ? -46.146 -25.029 -0.977 1.00 83.25 211 ASP A N 1
ATOM 1657 C CA . ASP A 1 211 ? -45.481 -23.719 -0.954 1.00 83.25 211 ASP A CA 1
ATOM 1658 C C . ASP A 1 211 ? -45.438 -23.127 0.470 1.00 83.25 211 ASP A C 1
ATOM 1660 O O . ASP A 1 211 ? -45.758 -23.799 1.457 1.00 83.25 211 ASP A O 1
ATOM 1664 N N . VAL A 1 212 ? -45.023 -21.861 0.585 1.00 91.12 212 VAL A N 1
ATOM 1665 C CA . VAL A 1 212 ? -44.863 -21.139 1.857 1.00 91.12 212 VAL A CA 1
ATOM 1666 C C . VAL A 1 212 ? -46.137 -21.098 2.722 1.00 91.12 212 VAL A C 1
ATOM 1668 O O . VAL A 1 212 ? -46.032 -21.007 3.947 1.00 91.12 212 VAL A O 1
ATOM 1671 N N . ARG A 1 213 ? -47.337 -21.259 2.138 1.00 92.25 213 ARG A N 1
ATOM 1672 C CA . ARG A 1 213 ? -48.616 -21.261 2.876 1.00 92.25 213 ARG A CA 1
ATOM 1673 C C . ARG A 1 213 ? -48.721 -22.416 3.855 1.00 92.25 213 ARG A C 1
ATOM 1675 O O . ARG A 1 213 ? -49.133 -22.212 4.996 1.00 92.25 213 ARG A O 1
ATOM 1682 N N . THR A 1 214 ? -48.319 -23.620 3.438 1.00 92.50 214 THR A N 1
ATOM 1683 C CA . THR A 1 214 ? -48.343 -24.794 4.325 1.00 92.50 214 THR A CA 1
ATOM 1684 C C . THR A 1 214 ? -47.369 -24.605 5.484 1.00 92.50 214 THR A C 1
ATOM 1686 O O . THR A 1 214 ? -47.724 -24.899 6.623 1.00 92.50 214 THR A O 1
ATOM 1689 N N . PHE A 1 215 ? -46.170 -24.071 5.226 1.00 95.56 215 PHE A N 1
ATOM 1690 C CA . PHE A 1 215 ? -45.188 -23.820 6.282 1.00 95.56 215 PHE A CA 1
ATOM 1691 C C . PHE A 1 215 ? -45.737 -22.857 7.333 1.00 95.56 215 PHE A C 1
ATOM 1693 O O . PHE A 1 215 ? -45.754 -23.192 8.515 1.00 95.56 215 PHE A O 1
ATOM 1700 N N . TYR A 1 216 ? -46.225 -21.691 6.899 1.00 96.31 216 TYR A N 1
ATOM 1701 C CA . TYR A 1 216 ? -46.777 -20.696 7.810 1.00 96.31 216 TYR A CA 1
ATOM 1702 C C . TYR A 1 216 ? -47.999 -21.224 8.567 1.00 96.31 216 TYR A C 1
ATOM 1704 O O . TYR A 1 216 ? -48.002 -21.179 9.793 1.00 96.31 216 TYR A O 1
ATOM 1712 N N . THR A 1 217 ? -48.999 -21.766 7.862 1.00 95.38 217 THR A N 1
ATOM 1713 C CA . THR A 1 217 ? -50.259 -22.235 8.469 1.00 95.38 217 THR A CA 1
ATOM 1714 C C . THR A 1 217 ? -49.994 -23.294 9.538 1.00 95.38 217 THR A C 1
ATOM 1716 O O . THR A 1 217 ? -50.533 -23.212 10.638 1.00 95.38 217 THR A O 1
ATOM 1719 N N . ARG A 1 218 ? -49.104 -24.258 9.258 1.00 95.88 218 ARG A N 1
ATOM 1720 C CA . ARG A 1 218 ? -48.767 -25.308 10.226 1.00 95.88 218 ARG A CA 1
ATOM 1721 C C . ARG A 1 218 ? -47.962 -24.770 11.399 1.00 95.88 218 ARG A C 1
ATOM 1723 O O . ARG A 1 218 ? -48.311 -25.064 12.532 1.00 95.88 218 ARG A O 1
ATOM 1730 N N . LEU A 1 219 ? -46.928 -23.960 11.166 1.00 96.94 219 LEU A N 1
ATOM 1731 C CA . LEU A 1 219 ? -46.147 -23.372 12.260 1.00 96.94 219 LEU A CA 1
ATOM 1732 C C . LEU A 1 219 ? -47.018 -22.488 13.162 1.00 96.94 219 LEU A C 1
ATOM 1734 O O . LEU A 1 219 ? -46.927 -22.586 14.382 1.00 96.94 219 LEU A O 1
ATOM 1738 N N . ARG A 1 220 ? -47.917 -21.696 12.573 1.00 96.38 220 ARG A N 1
ATOM 1739 C CA . ARG A 1 220 ? -48.877 -20.823 13.259 1.00 96.38 220 ARG A CA 1
ATOM 1740 C C . ARG A 1 220 ? -49.786 -21.546 14.249 1.00 96.38 220 ARG A C 1
ATOM 1742 O O . ARG A 1 220 ? -50.187 -20.918 15.228 1.00 96.38 220 ARG A O 1
ATOM 1749 N N . SER A 1 221 ? -50.099 -22.826 14.047 1.00 95.12 221 SER A N 1
ATOM 1750 C CA . SER A 1 221 ? -50.908 -23.574 15.017 1.00 95.12 221 SER A CA 1
ATOM 1751 C C . SER A 1 221 ? -50.193 -23.734 16.369 1.00 95.12 221 SER A C 1
ATOM 1753 O O . SER A 1 221 ? -50.844 -23.841 17.409 1.00 95.12 221 SER A O 1
ATOM 1755 N N . SER A 1 222 ? -48.857 -23.664 16.386 1.00 96.88 222 SER A N 1
ATOM 1756 C CA . SER A 1 222 ? -48.054 -23.741 17.602 1.00 96.88 222 SER A CA 1
ATOM 1757 C C . SER A 1 222 ? -48.171 -22.470 18.456 1.00 96.88 222 SER A C 1
ATOM 1759 O O . SER A 1 222 ? -47.857 -21.375 17.976 1.00 96.88 222 SER A O 1
ATOM 1761 N N . PRO A 1 223 ? -48.538 -22.568 19.749 1.00 96.19 223 PRO A N 1
ATOM 1762 C CA . PRO A 1 223 ? -48.454 -21.438 20.677 1.00 96.19 223 PRO A CA 1
ATOM 1763 C C . PRO A 1 223 ? -47.039 -20.846 20.773 1.00 96.19 223 PRO A C 1
ATOM 1765 O O . PRO A 1 223 ? -46.888 -19.630 20.869 1.00 96.19 223 PRO A O 1
ATOM 1768 N N . GLU A 1 224 ? -46.007 -21.691 20.684 1.00 97.06 224 GLU A N 1
ATOM 1769 C CA . GLU A 1 224 ? -44.601 -21.274 20.731 1.00 97.06 224 GLU A CA 1
ATOM 1770 C C . GLU A 1 224 ? -44.213 -20.452 19.500 1.00 97.06 224 GLU A C 1
ATOM 1772 O O . GLU A 1 224 ? -43.574 -19.409 19.630 1.00 97.06 224 GLU A O 1
ATOM 1777 N N . PHE A 1 225 ? -44.657 -20.857 18.305 1.00 97.94 225 PHE A N 1
ATOM 1778 C CA . PHE A 1 225 ? -44.428 -20.067 17.095 1.00 97.94 225 PHE A CA 1
ATOM 1779 C C . PHE A 1 225 ? -45.172 -18.734 17.130 1.00 97.94 225 PHE A C 1
ATOM 1781 O O . PHE A 1 225 ? -44.613 -17.726 16.716 1.00 97.94 225 PHE A O 1
ATOM 1788 N N . ARG A 1 226 ? -46.419 -18.697 17.619 1.00 97.94 226 ARG A N 1
ATOM 1789 C CA . ARG A 1 226 ? -47.193 -17.447 17.715 1.00 97.94 226 ARG A CA 1
ATOM 1790 C C . ARG A 1 226 ? -46.519 -16.438 18.637 1.00 97.94 226 ARG A C 1
ATOM 1792 O O . ARG A 1 226 ? -46.380 -15.278 18.257 1.00 97.94 226 ARG A O 1
ATOM 1799 N N . LEU A 1 227 ? -46.037 -16.885 19.799 1.00 97.75 227 LEU A N 1
ATOM 1800 C CA . LEU A 1 227 ? -45.251 -16.034 20.690 1.00 97.75 227 LEU A CA 1
ATOM 1801 C C . LEU A 1 227 ? -43.922 -15.629 20.044 1.00 97.75 227 LEU A C 1
ATOM 1803 O O . LEU A 1 227 ? -43.543 -14.465 20.113 1.00 97.75 227 LEU A O 1
ATOM 1807 N N . ARG A 1 228 ? -43.243 -16.548 19.347 1.00 97.69 228 ARG A N 1
ATOM 1808 C CA . ARG A 1 228 ? -42.006 -16.220 18.634 1.00 97.69 228 ARG A CA 1
ATOM 1809 C C . ARG A 1 228 ? -42.231 -15.195 17.524 1.00 97.69 228 ARG A C 1
ATOM 1811 O O . ARG A 1 228 ? -41.425 -14.287 17.365 1.00 97.69 228 ARG A O 1
ATOM 1818 N N . PHE A 1 229 ? -43.336 -15.293 16.790 1.00 98.50 229 PHE A N 1
ATOM 1819 C CA . PHE A 1 229 ? -43.749 -14.301 15.802 1.00 98.50 229 PHE A CA 1
ATOM 1820 C C . PHE A 1 229 ? -43.978 -12.940 16.469 1.00 98.50 229 PHE A C 1
ATOM 1822 O O . PHE A 1 229 ? -43.529 -11.924 15.939 1.00 98.50 229 PHE A O 1
ATOM 1829 N N . ALA A 1 230 ? -44.593 -12.923 17.656 1.00 98.50 230 ALA A N 1
ATOM 1830 C CA . ALA A 1 230 ? -44.741 -11.715 18.461 1.00 98.50 230 ALA A CA 1
ATOM 1831 C C . ALA A 1 230 ? -43.380 -11.128 18.877 1.00 98.50 230 ALA A C 1
ATOM 1833 O O . ALA A 1 230 ? -43.204 -9.917 18.797 1.00 98.50 230 ALA A O 1
ATOM 1834 N N . ASP A 1 231 ? -42.391 -11.956 19.242 1.00 98.25 231 ASP A N 1
ATOM 1835 C CA . ASP A 1 231 ? -41.023 -11.494 19.536 1.00 98.25 231 ASP A CA 1
ATOM 1836 C C . ASP A 1 231 ? -40.394 -10.799 18.329 1.00 98.25 231 ASP A C 1
ATOM 1838 O O . ASP A 1 231 ? -39.806 -9.725 18.447 1.00 98.25 231 ASP A O 1
ATOM 1842 N N . ARG A 1 232 ? -40.528 -11.405 17.143 1.00 98.12 232 ARG A N 1
ATOM 1843 C CA . ARG A 1 232 ? -40.038 -10.801 15.899 1.00 98.12 232 ARG A CA 1
ATOM 1844 C C . ARG A 1 232 ? -40.784 -9.498 15.603 1.00 98.12 232 ARG A C 1
ATOM 1846 O O . ARG A 1 232 ? -40.168 -8.529 15.173 1.00 98.12 232 ARG A O 1
ATOM 1853 N N . ALA A 1 233 ? -42.088 -9.440 15.878 1.00 98.00 233 ALA A N 1
ATOM 1854 C CA . ALA A 1 233 ? -42.895 -8.243 15.661 1.00 98.00 233 ALA A CA 1
ATOM 1855 C C . ALA A 1 233 ? -42.486 -7.120 16.624 1.00 98.00 233 ALA A C 1
ATOM 1857 O O . ALA A 1 233 ? -42.339 -5.981 16.189 1.00 98.00 233 ALA A O 1
ATOM 1858 N N . GLN A 1 234 ? -42.222 -7.446 17.894 1.00 97.69 234 GLN A N 1
ATOM 1859 C CA . GLN A 1 234 ? -41.678 -6.518 18.888 1.00 97.69 234 GLN A CA 1
ATOM 1860 C C . GLN A 1 234 ? -40.336 -5.955 18.409 1.00 97.69 234 GLN A C 1
ATOM 1862 O O . GLN A 1 234 ? -40.149 -4.743 18.399 1.00 97.69 234 GLN A O 1
ATOM 1867 N N . LYS A 1 235 ? -39.438 -6.816 17.919 1.00 96.88 235 LYS A N 1
ATOM 1868 C CA . LYS A 1 235 ? -38.129 -6.410 17.394 1.00 96.88 235 LYS A CA 1
ATOM 1869 C C . LYS A 1 235 ? -38.214 -5.465 16.193 1.00 96.88 235 LYS A C 1
ATOM 1871 O O . LYS A 1 235 ? -37.415 -4.540 16.092 1.00 96.88 235 LYS A O 1
ATOM 1876 N N . HIS A 1 236 ? -39.132 -5.712 15.257 1.00 97.38 236 HIS A N 1
ATOM 1877 C CA . HIS A 1 236 ? -39.124 -5.010 13.967 1.00 97.38 236 HIS A CA 1
ATOM 1878 C C . HIS A 1 236 ? -40.066 -3.807 13.899 1.00 97.38 236 HIS A C 1
ATOM 1880 O O . HIS A 1 236 ? -39.792 -2.890 13.130 1.00 97.38 236 HIS A O 1
ATOM 1886 N N . LEU A 1 237 ? -41.156 -3.776 14.675 1.00 96.25 237 LEU A N 1
ATOM 1887 C CA . LEU A 1 237 ? -42.163 -2.698 14.640 1.00 96.25 237 LEU A CA 1
ATOM 1888 C C . LEU A 1 237 ? -41.954 -1.608 15.704 1.00 96.25 237 LEU A C 1
ATOM 1890 O O . LEU A 1 237 ? -42.687 -0.607 15.700 1.00 96.25 237 LEU A O 1
ATOM 1894 N N . PHE A 1 238 ? -40.992 -1.798 16.610 1.00 95.12 238 PHE A N 1
ATOM 1895 C CA . PHE A 1 238 ? -40.712 -0.914 17.741 1.00 95.12 238 PHE A CA 1
ATOM 1896 C C . PHE A 1 238 ? -39.220 -0.576 17.830 1.00 95.12 238 PHE A C 1
ATOM 1898 O O . PHE A 1 238 ? -38.393 -1.193 17.166 1.00 95.12 238 PHE A O 1
ATOM 1905 N N . HIS A 1 239 ? -38.900 0.455 18.619 1.00 93.25 239 HIS A N 1
ATOM 1906 C CA . HIS A 1 239 ? -37.540 0.835 19.038 1.00 93.25 239 HIS A CA 1
ATOM 1907 C C . HIS A 1 239 ? -36.467 0.900 17.931 1.00 93.25 239 HIS A C 1
ATOM 1909 O O . HIS A 1 239 ? -35.308 0.569 18.156 1.00 93.25 239 HIS A O 1
ATOM 1915 N N . GLY A 1 240 ? -36.838 1.360 16.733 1.00 91.50 240 GLY A N 1
ATOM 1916 C CA . GLY A 1 240 ? -35.915 1.476 15.595 1.00 91.50 240 GLY A CA 1
ATOM 1917 C C . GLY A 1 240 ? -35.774 0.210 14.742 1.00 91.50 240 GLY A C 1
ATOM 1918 O O . GLY A 1 240 ? -34.931 0.172 13.847 1.00 91.50 240 GLY A O 1
ATOM 1919 N N . GLY A 1 241 ? -36.606 -0.810 14.968 1.00 94.56 241 GLY A N 1
ATOM 1920 C CA . GLY A 1 241 ? -36.707 -1.987 14.108 1.00 94.56 241 GLY A CA 1
ATOM 1921 C C . GLY A 1 241 ? -36.958 -1.650 12.632 1.00 94.56 241 GLY A C 1
ATOM 1922 O O . GLY A 1 241 ? -37.381 -0.552 12.274 1.00 94.56 241 GLY A O 1
ATOM 1923 N N . CYS A 1 242 ? -36.695 -2.594 11.727 1.00 95.81 242 CYS A N 1
ATOM 1924 C CA . CYS A 1 242 ? -36.701 -2.311 10.286 1.00 95.81 242 CYS A CA 1
ATOM 1925 C C . CYS A 1 242 ? -38.083 -1.985 9.686 1.00 95.81 242 CYS A C 1
ATOM 1927 O O . CYS A 1 242 ? -38.144 -1.515 8.553 1.00 95.81 242 CYS A O 1
ATOM 1929 N N . LEU A 1 243 ? -39.175 -2.239 10.416 1.00 96.25 243 LEU A N 1
ATOM 1930 C CA . LEU A 1 243 ? -40.558 -1.915 10.044 1.00 96.25 243 LEU A CA 1
ATOM 1931 C C . LEU A 1 243 ? -41.107 -0.703 10.819 1.00 96.25 243 LEU A C 1
ATOM 1933 O O . LEU A 1 243 ? -42.312 -0.444 10.788 1.00 96.25 243 LEU A O 1
ATOM 1937 N N . THR A 1 244 ? -40.256 0.065 11.504 1.00 95.50 244 THR A N 1
ATOM 1938 C CA . THR A 1 244 ? -40.631 1.408 11.962 1.00 95.50 244 THR A CA 1
ATOM 1939 C C . THR A 1 244 ? -40.636 2.384 10.789 1.00 95.50 244 THR A C 1
ATOM 1941 O O . THR A 1 244 ? -39.913 2.206 9.799 1.00 95.50 244 THR A O 1
ATOM 1944 N N . ARG A 1 245 ? -41.458 3.435 10.889 1.00 94.75 245 ARG A N 1
ATOM 1945 C CA . ARG A 1 245 ? -41.545 4.477 9.860 1.00 94.75 245 ARG A CA 1
ATOM 1946 C C . ARG A 1 245 ? -40.166 5.064 9.573 1.00 94.75 245 ARG A C 1
ATOM 1948 O O . ARG A 1 245 ? -39.798 5.203 8.412 1.00 94.75 245 ARG A O 1
ATOM 1955 N N . GLU A 1 246 ? -39.404 5.358 10.621 1.00 94.19 246 GLU A N 1
ATOM 1956 C CA . GLU A 1 246 ? -38.089 5.991 10.551 1.00 94.19 246 GLU A CA 1
ATOM 1957 C C . GLU A 1 246 ? -37.094 5.124 9.764 1.00 94.19 246 GLU A C 1
ATOM 1959 O O . GLU A 1 246 ? -36.463 5.605 8.821 1.00 94.19 246 GLU A O 1
ATOM 1964 N N . SER A 1 247 ? -37.002 3.829 10.083 1.00 95.62 247 SER A N 1
ATOM 1965 C CA . SER A 1 247 ? -36.074 2.894 9.430 1.00 95.62 247 SER A CA 1
ATOM 1966 C C . SER A 1 247 ? -36.446 2.622 7.969 1.00 95.62 247 SER A C 1
ATOM 1968 O O . SER A 1 247 ? -35.579 2.599 7.084 1.00 95.62 247 SER A O 1
ATOM 1970 N N . MET A 1 248 ? -37.743 2.470 7.681 1.00 96.25 248 MET A N 1
ATOM 1971 C CA . MET A 1 248 ? -38.225 2.325 6.305 1.00 96.25 248 MET A CA 1
ATOM 1972 C C . MET A 1 248 ? -38.002 3.602 5.493 1.00 96.25 248 MET A C 1
ATOM 1974 O O . MET A 1 248 ? -37.563 3.518 4.347 1.00 96.25 248 MET A O 1
ATOM 1978 N N . GLN A 1 249 ? -38.238 4.779 6.078 1.00 96.44 249 GLN A N 1
ATOM 1979 C CA . GLN A 1 249 ? -37.993 6.066 5.430 1.00 96.44 249 GLN A CA 1
ATOM 1980 C C . GLN A 1 249 ? -36.510 6.288 5.130 1.00 96.44 249 GLN A C 1
ATOM 1982 O O . GLN A 1 249 ? -36.189 6.776 4.047 1.00 96.44 249 GLN A O 1
ATOM 1987 N N . ALA A 1 250 ? -35.604 5.904 6.033 1.00 96.75 250 ALA A N 1
ATOM 1988 C CA . ALA A 1 250 ? -34.166 5.984 5.787 1.00 96.75 250 ALA A CA 1
ATOM 1989 C C . ALA A 1 250 ? -33.752 5.111 4.589 1.00 96.75 250 ALA A C 1
ATOM 1991 O O . ALA A 1 250 ? -33.050 5.571 3.687 1.00 96.75 250 ALA A O 1
ATOM 1992 N N . THR A 1 251 ? -34.253 3.873 4.532 1.00 96.56 251 THR A N 1
ATOM 1993 C CA . THR A 1 251 ? -33.989 2.950 3.415 1.00 96.56 251 THR A CA 1
ATOM 1994 C C . THR A 1 251 ? -34.576 3.470 2.101 1.00 96.56 251 THR A C 1
ATOM 1996 O O . THR A 1 251 ? -33.901 3.465 1.073 1.00 96.56 251 THR A O 1
ATOM 1999 N N . TYR A 1 252 ? -35.815 3.960 2.136 1.00 97.31 252 TYR A N 1
ATOM 2000 C CA . TYR A 1 252 ? -36.488 4.587 1.001 1.00 97.31 252 TYR A CA 1
ATOM 2001 C C . TYR A 1 252 ? -35.710 5.795 0.468 1.00 97.31 252 TYR A C 1
ATOM 2003 O O . TYR A 1 252 ? -35.430 5.858 -0.725 1.00 97.31 252 TYR A O 1
ATOM 2011 N N . THR A 1 253 ? -35.318 6.719 1.349 1.00 97.25 253 THR A N 1
ATOM 2012 C CA . THR A 1 253 ? -34.611 7.958 0.989 1.00 97.25 253 THR A CA 1
ATOM 2013 C C . THR A 1 253 ? -33.283 7.644 0.312 1.00 97.25 253 THR A C 1
ATOM 2015 O O . THR A 1 253 ? -32.986 8.192 -0.743 1.00 97.25 253 THR A O 1
ATOM 2018 N N . MET A 1 254 ? -32.532 6.680 0.852 1.00 97.06 254 MET A N 1
ATOM 2019 C CA . MET A 1 254 ? -31.288 6.203 0.249 1.00 97.06 254 MET A CA 1
ATOM 2020 C C . MET A 1 254 ? -31.494 5.681 -1.183 1.00 97.06 254 MET A C 1
ATOM 2022 O O . MET A 1 254 ? -30.726 6.021 -2.080 1.00 97.06 254 MET A O 1
ATOM 2026 N N . LEU A 1 255 ? -32.524 4.861 -1.417 1.00 97.19 255 LEU A N 1
ATOM 2027 C CA . LEU A 1 255 ? -32.807 4.311 -2.748 1.00 97.19 255 LEU A CA 1
ATOM 2028 C C . LEU A 1 255 ? -33.325 5.372 -3.720 1.00 97.19 255 LEU A C 1
ATOM 2030 O O . LEU A 1 255 ? -32.920 5.381 -4.882 1.00 97.19 255 LEU A O 1
ATOM 2034 N N . ARG A 1 256 ? -34.180 6.277 -3.239 1.00 96.69 256 ARG A N 1
ATOM 2035 C CA . ARG A 1 256 ? -34.658 7.438 -3.989 1.00 96.69 256 ARG A CA 1
ATOM 2036 C C . ARG A 1 256 ? -33.481 8.287 -4.465 1.00 96.69 256 ARG A C 1
ATOM 2038 O O . ARG A 1 256 ? -33.400 8.620 -5.644 1.00 96.6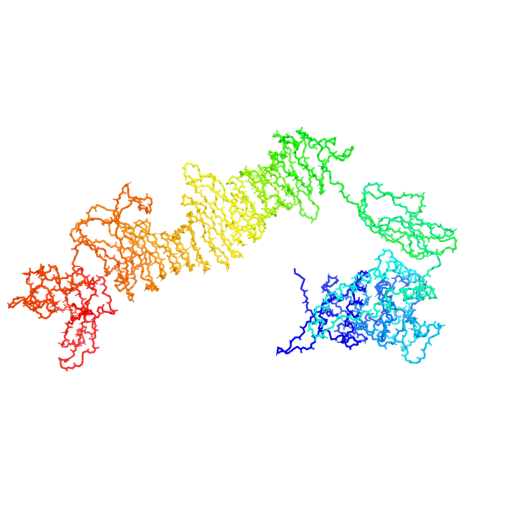9 256 ARG A O 1
ATOM 2045 N N . ASP A 1 257 ? -32.565 8.623 -3.563 1.00 96.31 257 ASP A N 1
ATOM 2046 C CA . ASP A 1 257 ? -31.418 9.475 -3.876 1.00 96.31 257 ASP A CA 1
ATOM 2047 C C . ASP A 1 257 ? -30.440 8.770 -4.829 1.00 96.31 257 ASP A C 1
ATOM 2049 O O . ASP A 1 257 ? -29.849 9.421 -5.687 1.00 96.31 257 ASP A O 1
ATOM 2053 N N . LEU A 1 258 ? -30.337 7.437 -4.755 1.00 95.56 258 LEU A N 1
ATOM 2054 C CA . LEU A 1 258 ? -29.536 6.632 -5.679 1.00 95.56 258 LEU A CA 1
ATOM 2055 C C . LEU A 1 258 ? -30.109 6.609 -7.108 1.00 95.56 258 LEU A C 1
ATOM 2057 O O . LEU A 1 258 ? -29.350 6.687 -8.071 1.00 95.56 258 LEU A O 1
ATOM 2061 N N . ILE A 1 259 ? -31.432 6.487 -7.268 1.00 95.38 259 ILE A N 1
ATOM 2062 C CA . ILE A 1 259 ? -32.064 6.354 -8.593 1.00 95.38 259 ILE A CA 1
ATOM 2063 C C . ILE A 1 259 ? -32.379 7.701 -9.258 1.00 95.38 259 ILE A C 1
ATOM 2065 O O . ILE A 1 259 ? -32.409 7.796 -10.486 1.00 95.38 259 ILE A O 1
ATOM 2069 N N . ASN A 1 260 ? -32.593 8.755 -8.466 1.00 96.19 260 ASN A N 1
ATOM 2070 C CA . ASN A 1 260 ? -32.996 10.075 -8.952 1.00 96.19 260 ASN A CA 1
ATOM 2071 C C . ASN A 1 260 ? -32.056 10.670 -10.014 1.00 96.19 260 ASN A C 1
ATOM 2073 O O . ASN A 1 260 ? -32.576 11.171 -11.011 1.00 96.19 260 ASN A O 1
ATOM 2077 N N . PRO A 1 261 ? -30.715 10.622 -9.876 1.00 95.31 261 PRO A N 1
ATOM 2078 C CA . PRO A 1 261 ? -29.813 11.103 -10.921 1.00 95.31 261 PRO A CA 1
ATOM 2079 C C . PRO A 1 261 ? -30.040 10.393 -12.260 1.00 95.31 261 PRO A C 1
ATOM 2081 O O . PRO A 1 261 ? -30.162 11.050 -13.292 1.00 95.31 261 PRO A O 1
ATOM 2084 N N . ILE A 1 262 ? -30.205 9.065 -12.228 1.00 93.06 262 ILE A N 1
ATOM 2085 C CA . ILE A 1 262 ? -30.457 8.251 -13.422 1.00 93.06 262 ILE A CA 1
ATOM 2086 C C . ILE A 1 262 ? -31.807 8.622 -14.045 1.00 93.06 262 ILE A C 1
ATOM 2088 O O . ILE A 1 262 ? -31.885 8.852 -15.250 1.00 93.06 262 ILE A O 1
ATOM 2092 N N . MET A 1 263 ? -32.880 8.723 -13.254 1.00 93.88 263 MET A N 1
ATOM 2093 C CA . MET A 1 263 ? -34.210 9.093 -13.766 1.00 93.88 263 MET A CA 1
ATOM 2094 C C . MET A 1 263 ? -34.251 10.522 -14.318 1.00 93.88 263 MET A C 1
ATOM 2096 O O . MET A 1 263 ? -34.888 10.770 -15.345 1.00 93.88 263 MET A O 1
ATOM 2100 N N . ARG A 1 264 ? -33.533 11.458 -13.690 1.00 94.62 264 ARG A N 1
ATOM 2101 C CA . ARG A 1 264 ? -33.431 12.843 -14.160 1.00 94.62 264 ARG A CA 1
ATOM 2102 C C . ARG A 1 264 ? -32.790 12.934 -15.531 1.00 94.62 264 ARG A C 1
ATOM 2104 O O . ARG A 1 264 ? -33.291 13.673 -16.373 1.00 94.62 264 ARG A O 1
ATOM 2111 N N . GLU A 1 265 ? -31.722 12.181 -15.745 1.00 92.19 265 GLU A N 1
ATOM 2112 C CA . GLU A 1 265 ? -31.017 12.139 -17.023 1.00 92.19 265 GLU A CA 1
ATOM 2113 C C . GLU A 1 265 ? -31.815 11.386 -18.097 1.00 92.19 265 GLU A C 1
ATOM 2115 O O . GLU A 1 265 ? -31.872 11.817 -19.244 1.00 92.19 265 GLU A O 1
ATOM 2120 N N . THR A 1 266 ? -32.466 10.280 -17.730 1.00 89.44 266 THR A N 1
ATOM 2121 C CA . THR A 1 266 ? -33.039 9.342 -18.710 1.00 89.44 266 THR A CA 1
ATOM 2122 C C . THR A 1 266 ? -34.508 9.577 -19.054 1.00 89.44 266 THR A C 1
ATOM 2124 O O . THR A 1 266 ? -34.917 9.304 -20.180 1.00 89.44 266 THR A O 1
ATOM 2127 N N . ILE A 1 267 ? -35.318 10.067 -18.110 1.00 91.06 267 ILE A N 1
ATOM 2128 C CA . ILE A 1 267 ? -36.767 10.284 -18.293 1.00 91.06 267 ILE A CA 1
ATOM 2129 C C . ILE A 1 267 ? -37.229 11.684 -17.855 1.00 91.06 267 ILE A C 1
ATOM 2131 O O . ILE A 1 267 ? -38.429 11.941 -17.748 1.00 91.06 267 ILE A O 1
ATOM 2135 N N . GLY A 1 268 ? -36.294 12.596 -17.562 1.00 93.62 268 GLY A N 1
ATOM 2136 C CA . GLY A 1 268 ? -36.584 13.996 -17.231 1.00 93.62 268 GLY A CA 1
ATOM 2137 C C . GLY A 1 268 ? -37.370 14.210 -15.932 1.00 93.62 268 GLY A C 1
ATOM 2138 O O . GLY A 1 268 ? -37.885 15.303 -15.703 1.00 93.62 268 GLY A O 1
ATOM 2139 N N . SER A 1 269 ? -37.481 13.190 -15.077 1.00 94.75 269 SER A N 1
ATOM 2140 C CA . SER A 1 269 ? -38.349 13.191 -13.892 1.00 94.75 269 SER A CA 1
ATOM 2141 C C . SER A 1 269 ? -37.605 12.715 -12.647 1.00 94.75 269 SER A C 1
ATOM 2143 O O . SER A 1 269 ? -36.615 11.997 -12.744 1.00 94.75 269 SER A O 1
ATOM 2145 N N . TYR A 1 270 ? -38.085 13.117 -11.470 1.00 95.06 270 TYR A N 1
ATOM 2146 C CA . TYR A 1 270 ? -37.698 12.495 -10.201 1.00 95.06 270 TYR A CA 1
ATOM 2147 C C . TYR A 1 270 ? -38.593 11.284 -9.911 1.00 95.06 270 TYR A C 1
ATOM 2149 O O . TYR A 1 270 ? -39.683 11.145 -10.479 1.00 95.06 270 TYR A O 1
ATOM 2157 N N . MET A 1 271 ? -38.138 10.416 -9.012 1.00 94.81 271 MET A N 1
ATOM 2158 C CA . MET A 1 271 ? -38.909 9.273 -8.542 1.00 94.81 271 MET A CA 1
ATOM 2159 C C . MET A 1 271 ? -40.237 9.721 -7.897 1.00 94.81 271 MET A C 1
ATOM 2161 O O . MET A 1 271 ? -40.304 10.712 -7.172 1.00 94.81 271 MET A O 1
ATOM 2165 N N . ASN A 1 272 ? -41.308 8.982 -8.167 1.00 93.50 272 ASN A N 1
ATOM 2166 C CA . ASN A 1 272 ? -42.662 9.219 -7.704 1.00 93.50 272 ASN A CA 1
ATOM 2167 C C . ASN A 1 272 ? -42.820 8.713 -6.266 1.00 93.50 272 ASN A C 1
ATOM 2169 O O . ASN A 1 272 ? -42.788 7.514 -5.992 1.00 93.50 272 ASN A O 1
ATOM 2173 N N . GLU A 1 273 ? -43.049 9.647 -5.351 1.00 93.81 273 GLU A N 1
ATOM 2174 C CA . GLU A 1 273 ? -43.107 9.385 -3.913 1.00 93.81 273 GLU A CA 1
ATOM 2175 C C . GLU A 1 273 ? -44.505 8.982 -3.405 1.00 93.81 273 GLU A C 1
ATOM 2177 O O . GLU A 1 273 ? -44.695 8.734 -2.214 1.00 93.81 273 GLU A O 1
ATOM 2182 N N . SER A 1 274 ? -45.518 8.915 -4.277 1.00 91.75 274 SER A N 1
ATOM 2183 C CA . SER A 1 274 ? -46.915 8.702 -3.859 1.00 91.75 274 SER A CA 1
ATOM 2184 C C . SER A 1 274 ? -47.136 7.394 -3.092 1.00 91.75 274 SER A C 1
ATOM 2186 O O . SER A 1 274 ? -47.869 7.399 -2.102 1.00 91.75 274 SER A O 1
ATOM 2188 N N . PHE A 1 275 ? -46.452 6.302 -3.458 1.00 91.56 275 PHE A N 1
ATOM 2189 C CA . PHE A 1 275 ? -46.539 5.042 -2.706 1.00 91.56 275 PHE A CA 1
ATOM 2190 C C . PHE A 1 275 ? -45.956 5.177 -1.289 1.00 91.56 275 PHE A C 1
ATOM 2192 O O . PHE A 1 275 ? -46.529 4.657 -0.333 1.00 91.56 275 PHE A O 1
ATOM 2199 N N . TYR A 1 276 ? -44.846 5.906 -1.133 1.00 93.94 276 TYR A N 1
ATOM 2200 C CA . TYR A 1 276 ? -44.232 6.159 0.168 1.00 93.94 276 TYR A CA 1
ATOM 2201 C C . TYR A 1 276 ? -45.176 6.982 1.052 1.00 93.94 276 TYR A C 1
ATOM 2203 O O . TYR A 1 276 ? -45.417 6.607 2.201 1.00 93.94 276 TYR A O 1
ATOM 2211 N N . ASN A 1 277 ? -45.781 8.034 0.492 1.00 92.50 277 ASN A N 1
ATOM 2212 C CA . ASN A 1 277 ? -46.726 8.890 1.206 1.00 92.50 277 ASN A CA 1
ATOM 2213 C C . ASN A 1 277 ? -47.972 8.117 1.665 1.00 92.50 277 ASN A C 1
ATOM 2215 O O . ASN A 1 277 ? -48.400 8.250 2.810 1.00 92.50 277 ASN A O 1
ATOM 2219 N N . ALA A 1 278 ? -48.527 7.273 0.793 1.00 89.19 278 ALA A N 1
ATOM 2220 C CA . ALA A 1 278 ? -49.721 6.491 1.097 1.00 89.19 278 ALA A CA 1
ATOM 2221 C C . ALA A 1 278 ? -49.456 5.345 2.090 1.00 89.19 278 ALA A C 1
ATOM 2223 O O . ALA A 1 278 ? -50.335 5.019 2.890 1.00 89.19 278 ALA A O 1
ATOM 2224 N N . TRP A 1 279 ? -48.263 4.741 2.061 1.00 92.56 279 TRP A N 1
ATOM 2225 C CA . TRP A 1 279 ? -47.991 3.487 2.770 1.00 92.56 279 TRP A CA 1
ATOM 2226 C C . TRP A 1 279 ? -47.112 3.631 4.013 1.00 92.56 279 TRP A C 1
ATOM 2228 O O . TRP A 1 279 ? -47.436 3.069 5.058 1.00 92.56 279 TRP A O 1
ATOM 2238 N N . ILE A 1 280 ? -45.990 4.349 3.900 1.00 92.00 280 ILE A N 1
ATOM 2239 C CA . ILE A 1 280 ? -44.968 4.455 4.954 1.00 92.00 280 ILE A CA 1
ATOM 2240 C C . ILE A 1 280 ? -45.194 5.727 5.772 1.00 92.00 280 ILE A C 1
ATOM 2242 O O . ILE A 1 280 ? -45.312 5.653 6.992 1.00 92.00 280 ILE A O 1
ATOM 2246 N N . ALA A 1 281 ? -45.310 6.887 5.119 1.00 93.38 281 ALA A N 1
ATOM 2247 C CA . ALA A 1 281 ? -45.443 8.166 5.817 1.00 93.38 281 ALA A CA 1
ATOM 2248 C C . ALA A 1 281 ? -46.763 8.282 6.599 1.00 93.38 281 ALA A C 1
ATOM 2250 O O . ALA A 1 281 ? -46.798 8.891 7.664 1.00 93.38 281 ALA A O 1
ATOM 2251 N N . SER A 1 282 ? -47.848 7.673 6.109 1.00 89.81 282 SER A N 1
ATOM 2252 C CA . SER A 1 282 ? -49.190 7.798 6.696 1.00 89.81 282 SER A CA 1
ATOM 2253 C C . SER A 1 282 ? -49.404 7.033 8.012 1.00 89.81 282 SER A C 1
ATOM 2255 O O . SER A 1 282 ? -50.433 7.229 8.650 1.00 89.81 282 SER A O 1
ATOM 2257 N N . ASP A 1 283 ? -48.504 6.113 8.395 1.00 86.62 283 ASP A N 1
ATOM 2258 C CA . ASP A 1 283 ? -48.699 5.073 9.438 1.00 86.62 283 ASP A CA 1
ATOM 2259 C C . ASP A 1 283 ? -49.953 4.194 9.307 1.00 86.62 283 ASP A C 1
ATOM 2261 O O . ASP A 1 283 ? -50.156 3.282 10.113 1.00 86.62 283 ASP A O 1
ATOM 2265 N N . THR A 1 284 ? -50.782 4.398 8.282 1.00 89.00 284 THR A N 1
ATOM 2266 C CA . THR A 1 284 ? -52.040 3.664 8.129 1.00 89.00 284 THR A CA 1
ATOM 2267 C C . THR A 1 284 ? -51.756 2.174 8.007 1.00 89.00 284 THR A C 1
ATOM 2269 O O . THR A 1 284 ? -52.359 1.374 8.724 1.00 89.00 284 THR A O 1
ATOM 2272 N N . ARG A 1 285 ? -50.762 1.789 7.191 1.00 92.06 285 ARG A N 1
ATOM 2273 C CA . ARG A 1 285 ? -50.388 0.379 7.063 1.00 92.06 285 ARG A CA 1
ATOM 2274 C C . ARG A 1 285 ? -49.899 -0.210 8.379 1.00 92.06 285 ARG A C 1
ATOM 2276 O O . ARG A 1 285 ? -50.327 -1.303 8.734 1.00 92.06 285 ARG A O 1
ATOM 2283 N N . ARG A 1 286 ? -49.013 0.489 9.093 1.00 93.75 286 ARG A N 1
ATOM 2284 C CA . ARG A 1 286 ? -48.450 0.004 10.360 1.00 93.75 286 ARG A CA 1
ATOM 2285 C C . ARG A 1 286 ? -49.550 -0.304 11.370 1.00 93.75 286 ARG A C 1
ATOM 2287 O O . ARG A 1 286 ? -49.538 -1.379 11.966 1.00 93.75 286 ARG A O 1
ATOM 2294 N N . ASN A 1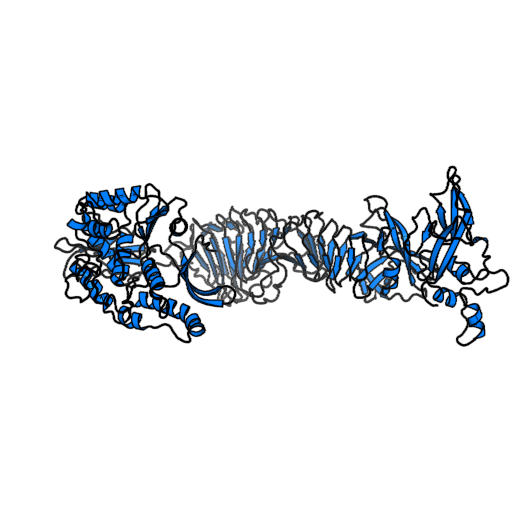 287 ? -50.519 0.599 11.510 1.00 93.25 287 ASN A N 1
ATOM 2295 C CA . ASN A 1 287 ? -51.634 0.434 12.440 1.00 93.25 287 ASN A CA 1
ATOM 2296 C C . ASN A 1 287 ? -52.557 -0.722 12.035 1.00 93.25 287 ASN A C 1
ATOM 2298 O O . ASN A 1 287 ? -52.900 -1.552 12.877 1.00 93.25 287 ASN A O 1
ATOM 2302 N N . VAL A 1 288 ? -52.909 -0.822 10.747 1.00 93.44 288 VAL A N 1
ATOM 2303 C CA . VAL A 1 288 ? -53.734 -1.927 10.235 1.00 93.44 288 VAL A CA 1
ATOM 2304 C C . VAL A 1 288 ? -53.025 -3.267 10.420 1.00 93.44 288 VAL A C 1
ATOM 2306 O O . VAL A 1 288 ? -53.615 -4.208 10.944 1.00 93.44 288 VAL A O 1
ATOM 2309 N N . PHE A 1 289 ? -51.756 -3.364 10.024 1.00 95.62 289 PHE A N 1
ATOM 2310 C CA . PHE A 1 289 ? -50.996 -4.603 10.144 1.00 95.62 289 PHE A CA 1
ATOM 2311 C C . PHE A 1 289 ? -50.872 -5.045 11.602 1.00 95.62 289 PHE A C 1
ATOM 2313 O O . PHE A 1 289 ? -51.081 -6.214 11.910 1.00 95.62 289 PHE A O 1
ATOM 2320 N N . PHE A 1 290 ? -50.606 -4.114 12.521 1.00 96.25 290 PHE A N 1
ATOM 2321 C CA . PHE A 1 290 ? -50.550 -4.434 13.944 1.00 96.25 290 PHE A CA 1
ATOM 2322 C C . PHE A 1 290 ? -51.897 -4.960 14.469 1.00 96.25 290 PHE A C 1
ATOM 2324 O O . PHE A 1 290 ? -51.927 -5.960 15.185 1.00 96.25 290 PHE A O 1
ATOM 2331 N N . ALA A 1 291 ? -53.020 -4.361 14.056 1.00 95.19 291 ALA A N 1
ATOM 2332 C CA . ALA A 1 291 ? -54.353 -4.866 14.392 1.00 95.19 291 ALA A CA 1
ATOM 2333 C C . ALA A 1 291 ? -54.605 -6.282 13.836 1.00 95.19 291 ALA A C 1
ATOM 2335 O O . ALA A 1 291 ? -55.188 -7.118 14.529 1.00 95.19 291 ALA A O 1
ATOM 2336 N N . GLN A 1 292 ? -54.114 -6.585 12.629 1.00 95.00 292 GLN A N 1
ATOM 2337 C CA . GLN A 1 292 ? -54.159 -7.932 12.043 1.00 95.00 292 GLN A CA 1
ATOM 2338 C C . GLN A 1 292 ? -53.354 -8.932 12.895 1.00 95.00 292 GLN A C 1
ATOM 2340 O O . GLN A 1 292 ? -53.856 -10.011 13.208 1.00 95.00 292 GLN A O 1
ATOM 2345 N N . LEU A 1 293 ? -52.149 -8.572 13.360 1.00 96.88 293 LEU A N 1
ATOM 2346 C CA . LEU A 1 293 ? -51.353 -9.440 14.243 1.00 96.88 293 LEU A CA 1
ATOM 2347 C C . LEU A 1 293 ? -52.103 -9.799 15.535 1.00 96.88 293 LEU A C 1
ATOM 2349 O O . LEU A 1 293 ? -52.115 -10.968 15.929 1.00 96.88 293 LEU A O 1
ATOM 2353 N N . VAL A 1 294 ? -52.767 -8.820 16.158 1.00 96.50 294 VAL A N 1
ATOM 2354 C CA . VAL A 1 294 ? -53.598 -9.033 17.356 1.00 96.50 294 VAL A CA 1
ATOM 2355 C C . VAL A 1 294 ? -54.782 -9.945 17.042 1.00 96.50 294 VAL A C 1
ATOM 2357 O O . VAL A 1 294 ? -54.973 -10.956 17.717 1.00 96.50 294 VAL A O 1
ATOM 2360 N N . ARG A 1 295 ? -55.544 -9.641 15.983 1.00 93.69 295 ARG A N 1
ATOM 2361 C CA . ARG A 1 295 ? -56.724 -10.418 15.565 1.00 93.69 295 ARG A CA 1
ATOM 2362 C C . ARG A 1 295 ? -56.400 -11.893 15.351 1.00 93.69 295 ARG A C 1
ATOM 2364 O O . ARG A 1 295 ? -57.192 -12.764 15.698 1.00 93.69 295 ARG A O 1
ATOM 2371 N N . TYR A 1 296 ? -55.228 -12.170 14.794 1.00 92.62 296 TYR A N 1
ATOM 2372 C CA . TYR A 1 296 ? -54.782 -13.519 14.485 1.00 92.62 296 TYR A CA 1
ATOM 2373 C C . TYR A 1 296 ? -53.964 -14.156 15.614 1.00 92.62 296 TYR A C 1
ATOM 2375 O O . TYR A 1 296 ? -53.382 -15.219 15.410 1.00 92.62 296 TYR A O 1
ATOM 2383 N N . GLY A 1 297 ? -53.907 -13.566 16.809 1.00 94.12 297 GLY A N 1
ATOM 2384 C CA . GLY A 1 297 ? -53.196 -14.149 17.949 1.00 94.12 297 GLY A CA 1
ATOM 2385 C C . GLY A 1 297 ? -51.694 -14.329 17.706 1.00 94.12 297 GLY A C 1
ATOM 2386 O O . GLY A 1 297 ? -51.098 -15.246 18.265 1.00 94.12 297 GLY A O 1
ATOM 2387 N N . LEU A 1 298 ? -51.107 -13.494 16.843 1.00 97.00 298 LEU A N 1
ATOM 2388 C CA . LEU A 1 298 ? -49.658 -13.334 16.645 1.00 97.00 298 LEU A CA 1
ATOM 2389 C C . LEU A 1 298 ? -49.087 -12.241 17.557 1.00 97.00 298 LEU A C 1
ATOM 2391 O O . LEU A 1 298 ? -47.914 -11.895 17.456 1.00 97.00 298 LEU A O 1
ATOM 2395 N N . TRP A 1 299 ? -49.935 -11.678 18.414 1.00 97.19 299 TRP A N 1
ATOM 2396 C CA . TRP A 1 299 ? -49.589 -10.707 19.431 1.00 97.19 299 TRP A CA 1
ATOM 2397 C C . TRP A 1 299 ? -50.414 -10.994 20.697 1.00 97.19 299 TRP A C 1
ATOM 2399 O O . TRP A 1 299 ? -51.643 -11.052 20.594 1.00 97.19 299 TRP A O 1
ATOM 2409 N N . PRO A 1 300 ? -49.786 -11.219 21.865 1.00 96.19 300 PRO A N 1
ATOM 2410 C CA . PRO A 1 300 ? -50.490 -11.490 23.122 1.00 96.19 300 PRO A CA 1
ATOM 2411 C C . PRO A 1 300 ? -51.079 -10.213 23.745 1.00 96.19 300 PRO A C 1
ATOM 2413 O O . PRO A 1 300 ? -50.706 -9.096 23.375 1.00 96.19 300 PRO A O 1
ATOM 2416 N N . ALA A 1 301 ? -51.977 -10.361 24.725 1.00 94.69 301 ALA A N 1
ATOM 2417 C CA . ALA A 1 301 ? -52.537 -9.212 25.448 1.00 94.69 301 ALA A CA 1
ATOM 2418 C C . ALA A 1 301 ? -51.506 -8.574 26.400 1.00 94.69 301 ALA A C 1
ATOM 2420 O O . ALA A 1 301 ? -51.476 -7.353 26.571 1.00 94.69 301 ALA A O 1
ATOM 2421 N N . THR A 1 302 ? -50.636 -9.395 26.991 1.00 97.00 302 THR A N 1
ATOM 2422 C CA . THR A 1 302 ? -49.533 -8.964 27.856 1.00 97.00 302 THR A CA 1
ATOM 2423 C C . THR A 1 302 ? -48.451 -8.260 27.032 1.00 97.00 302 THR A C 1
ATOM 2425 O O . THR A 1 302 ? -47.787 -8.861 26.188 1.00 97.00 302 THR A O 1
ATOM 2428 N N . ARG A 1 303 ? -48.235 -6.970 27.291 1.00 96.56 303 ARG A N 1
ATOM 2429 C CA . ARG A 1 303 ? -47.268 -6.123 26.576 1.00 96.56 303 ARG A CA 1
ATOM 2430 C C . ARG A 1 303 ? -45.833 -6.386 27.033 1.00 96.56 303 ARG A C 1
ATOM 2432 O O . ARG A 1 303 ? -45.606 -6.686 28.206 1.00 96.56 303 ARG A O 1
ATOM 2439 N N . ALA A 1 304 ? -44.877 -6.248 26.111 1.00 97.19 304 ALA A N 1
ATOM 2440 C CA . ALA A 1 304 ? -43.447 -6.364 26.402 1.00 97.19 304 ALA A CA 1
ATOM 2441 C C . ALA A 1 304 ? -42.997 -5.312 27.438 1.00 97.19 304 ALA A C 1
ATOM 2443 O O . ALA A 1 304 ? -43.585 -4.229 27.488 1.00 97.19 304 ALA A O 1
ATOM 2444 N N . PRO A 1 305 ? -41.988 -5.609 28.278 1.00 97.19 305 PRO A N 1
ATOM 2445 C CA . PRO A 1 305 ? -41.425 -4.614 29.182 1.00 97.19 305 PRO A CA 1
ATOM 2446 C C . PRO A 1 305 ? -40.661 -3.531 28.405 1.00 97.19 305 PRO A C 1
ATOM 2448 O O . PRO A 1 305 ? -40.157 -3.776 27.311 1.00 97.19 305 PRO A O 1
ATOM 2451 N N . GLU A 1 306 ? -40.530 -2.346 28.995 1.00 95.81 306 GLU A N 1
ATOM 2452 C CA . GLU A 1 306 ? -39.853 -1.195 28.387 1.00 95.81 306 GLU A CA 1
ATOM 2453 C C . GLU A 1 306 ? -38.557 -0.861 29.131 1.00 95.81 306 GLU A C 1
ATOM 2455 O O . GLU A 1 306 ? -38.538 -0.799 30.363 1.00 95.81 306 GLU A O 1
ATOM 2460 N N . PHE A 1 307 ? -37.471 -0.635 28.390 1.00 94.81 307 PHE A N 1
ATOM 2461 C CA . PHE A 1 307 ? -36.177 -0.233 28.951 1.00 94.81 307 PHE A CA 1
ATOM 2462 C C . PHE A 1 307 ? -36.077 1.293 29.010 1.00 94.81 307 PHE A C 1
ATOM 2464 O O . PHE A 1 307 ? -36.513 1.968 28.081 1.00 94.81 307 PHE A O 1
ATOM 2471 N N . SER A 1 308 ? -35.445 1.848 30.050 1.00 92.06 308 SER A N 1
ATOM 2472 C CA . SER A 1 308 ? -35.182 3.298 30.137 1.00 92.06 308 SER A CA 1
ATOM 2473 C C . SER A 1 308 ? -34.346 3.835 28.975 1.00 92.06 308 SER A C 1
ATOM 2475 O O . SER A 1 308 ? -34.442 5.009 28.631 1.00 92.06 308 SER A O 1
ATOM 2477 N N . GLN A 1 309 ? -33.529 2.968 28.380 1.00 89.31 309 GLN A N 1
ATOM 2478 C CA . GLN A 1 309 ? -32.793 3.186 27.144 1.00 89.31 309 GLN A CA 1
ATOM 2479 C C . GLN A 1 309 ? -32.835 1.885 26.340 1.00 89.31 309 GLN A C 1
ATOM 2481 O O . GLN A 1 309 ? -32.605 0.815 26.898 1.00 89.31 309 GLN A O 1
ATOM 2486 N N . HIS A 1 310 ? -33.109 1.953 25.039 1.00 89.50 310 HIS A N 1
ATOM 2487 C CA . HIS A 1 310 ? -33.152 0.767 24.184 1.00 89.50 310 HIS A CA 1
ATOM 2488 C C . HIS A 1 310 ? -31.802 0.534 23.489 1.00 89.50 310 HIS A C 1
ATOM 2490 O O . HIS A 1 310 ? -31.626 0.858 22.317 1.00 89.50 310 HIS A O 1
ATOM 2496 N N . GLY A 1 311 ? -30.839 -0.013 24.238 1.00 89.19 311 GLY A N 1
ATOM 2497 C CA . GLY A 1 311 ? -29.505 -0.353 23.736 1.00 89.19 311 GLY A CA 1
ATOM 2498 C C . GLY A 1 311 ? -28.639 0.858 23.380 1.00 89.19 311 GLY A C 1
ATOM 2499 O O . GLY A 1 311 ? -28.910 1.985 23.796 1.00 89.19 311 GLY A O 1
ATOM 2500 N N . GLY A 1 312 ? -27.576 0.618 22.616 1.00 87.88 312 GLY A N 1
ATOM 2501 C CA . GLY A 1 312 ? -26.596 1.637 22.235 1.00 87.88 312 GLY A CA 1
ATOM 2502 C C . GLY A 1 312 ? -25.456 1.781 23.242 1.00 87.88 312 GLY A C 1
ATOM 2503 O O . GLY A 1 312 ? -25.313 0.981 24.169 1.00 87.88 312 GLY A O 1
ATOM 2504 N N . GLU A 1 313 ? -24.608 2.781 23.022 1.00 84.38 313 GLU A N 1
ATOM 2505 C CA . GLU A 1 313 ? -23.474 3.058 23.900 1.00 84.38 313 GLU A CA 1
ATOM 2506 C C . GLU A 1 313 ? -23.951 3.649 25.234 1.00 84.38 313 GLU A C 1
ATOM 2508 O O . GLU A 1 313 ? -24.790 4.553 25.264 1.00 84.38 313 GLU A O 1
ATOM 2513 N N . VAL A 1 314 ? -23.434 3.129 26.347 1.00 82.94 314 VAL A N 1
ATOM 2514 C CA . VAL A 1 314 ? -23.685 3.655 27.694 1.00 82.94 314 VAL A CA 1
ATOM 2515 C C . VAL A 1 314 ? -22.370 3.858 28.432 1.00 82.94 314 VAL A C 1
ATOM 2517 O O . VAL A 1 314 ? -21.452 3.043 28.342 1.00 82.94 314 VAL A O 1
ATOM 2520 N N . SER A 1 315 ? -22.277 4.947 29.197 1.00 71.50 315 SER A N 1
ATOM 2521 C CA . SER A 1 315 ? -21.131 5.180 30.073 1.00 71.50 315 SER A CA 1
ATOM 2522 C C . SER A 1 315 ? -21.070 4.144 31.197 1.00 71.50 315 SER A C 1
ATOM 2524 O O . SER A 1 315 ? -22.093 3.616 31.644 1.00 71.50 315 SER A O 1
ATOM 2526 N N . THR A 1 316 ? -19.871 3.892 31.724 1.00 58.12 316 THR A N 1
ATOM 2527 C CA . THR A 1 316 ? -19.738 3.073 32.931 1.00 58.12 316 THR A CA 1
ATOM 2528 C C . THR A 1 316 ? -20.526 3.706 34.087 1.00 58.12 316 THR A C 1
ATOM 2530 O O . THR A 1 316 ? -20.410 4.905 34.335 1.00 58.12 316 THR A O 1
ATOM 2533 N N . ASN A 1 317 ? -21.322 2.892 34.794 1.00 58.88 317 ASN A N 1
ATOM 2534 C CA . ASN A 1 317 ? -22.272 3.284 35.858 1.00 58.88 317 ASN A CA 1
ATOM 2535 C C . ASN A 1 317 ? -23.627 3.859 35.409 1.00 58.88 317 ASN A C 1
ATOM 2537 O O . ASN A 1 317 ? -24.396 4.312 36.257 1.00 58.88 317 ASN A O 1
ATOM 2541 N N . THR A 1 318 ? -23.974 3.801 34.121 1.00 76.94 318 THR A N 1
ATOM 2542 C CA . THR A 1 318 ? -25.356 4.070 33.700 1.00 76.94 318 THR A CA 1
ATOM 2543 C C . THR A 1 318 ? -26.285 2.973 34.224 1.00 76.94 318 THR A C 1
ATOM 2545 O O . THR A 1 318 ? -26.118 1.794 33.907 1.00 76.94 318 THR A O 1
ATOM 2548 N N . TRP A 1 319 ? -27.276 3.370 35.021 1.00 84.75 319 TRP A N 1
ATOM 2549 C CA . TRP A 1 319 ? -28.347 2.491 35.478 1.00 84.75 319 TRP A CA 1
ATOM 2550 C C . TRP A 1 319 ? -29.423 2.380 34.403 1.00 84.75 319 TRP A C 1
ATOM 2552 O O . TRP A 1 319 ? -29.995 3.388 33.987 1.00 84.75 319 TRP A O 1
ATOM 2562 N N . VAL A 1 320 ? -29.729 1.156 33.988 1.00 90.44 320 VAL A N 1
ATOM 2563 C CA . VAL A 1 320 ? -30.861 0.864 33.109 1.00 90.44 320 VAL A CA 1
ATOM 2564 C C . VAL A 1 320 ? -31.996 0.311 33.951 1.00 90.44 320 VAL A C 1
ATOM 2566 O O . VAL A 1 320 ? -31.804 -0.589 34.768 1.00 90.44 320 VAL A O 1
ATOM 2569 N N . THR A 1 321 ? -33.188 0.873 33.779 1.00 94.44 321 THR A N 1
ATOM 2570 C CA . THR A 1 321 ? -34.395 0.368 34.430 1.00 94.44 321 THR A CA 1
ATOM 2571 C C . THR A 1 321 ? -35.268 -0.373 33.432 1.00 94.44 321 THR A C 1
ATOM 2573 O O . THR A 1 321 ? -35.312 -0.040 32.247 1.00 94.44 321 THR A O 1
ATOM 2576 N N . ILE A 1 322 ? -35.960 -1.398 33.924 1.00 96.50 322 ILE A N 1
ATOM 2577 C CA . ILE A 1 322 ? -36.985 -2.132 33.187 1.00 96.50 322 ILE A CA 1
ATOM 2578 C C . ILE A 1 322 ? -38.339 -1.784 33.804 1.00 96.50 322 ILE A C 1
ATOM 2580 O O . ILE A 1 322 ? -38.532 -1.902 35.013 1.00 96.50 322 ILE A O 1
ATOM 2584 N N . SER A 1 323 ? -39.279 -1.343 32.977 1.00 95.75 323 SER A N 1
ATOM 2585 C CA . SER A 1 323 ? -40.637 -0.984 33.381 1.00 95.75 323 SER A CA 1
ATOM 2586 C C . SER A 1 323 ? -41.649 -1.987 32.828 1.00 95.75 323 SER A C 1
ATOM 2588 O O . SER A 1 323 ? -41.514 -2.476 31.706 1.00 95.75 323 SER A O 1
ATOM 2590 N N . ASN A 1 324 ? -42.656 -2.326 33.636 1.00 96.19 324 ASN A N 1
ATOM 2591 C CA . ASN A 1 324 ? -43.767 -3.182 33.229 1.00 96.19 324 ASN A CA 1
ATOM 2592 C C . ASN A 1 324 ? -44.964 -2.290 32.845 1.00 96.19 324 ASN A C 1
ATOM 2594 O O . ASN A 1 324 ? -45.540 -1.672 33.739 1.00 96.19 324 ASN A O 1
ATOM 2598 N N . PRO A 1 325 ? -45.360 -2.208 31.560 1.00 95.44 325 PRO A N 1
ATOM 2599 C CA . PRO A 1 325 ? -46.479 -1.365 31.128 1.00 95.44 325 PRO A CA 1
ATOM 2600 C C . PRO A 1 325 ? -47.864 -1.995 31.369 1.00 95.44 325 PRO A C 1
ATOM 2602 O O . PRO A 1 325 ? -48.875 -1.416 30.970 1.00 95.44 325 PRO A O 1
ATOM 2605 N N . ASN A 1 326 ? -47.930 -3.190 31.960 1.00 95.69 326 ASN A N 1
ATOM 2606 C CA . ASN A 1 326 ? -49.173 -3.905 32.242 1.00 95.69 326 ASN A CA 1
ATOM 2607 C C . ASN A 1 326 ? -49.691 -3.582 33.654 1.00 95.69 326 ASN A C 1
ATOM 2609 O O . ASN A 1 326 ? -48.934 -3.161 34.525 1.00 95.69 326 ASN A O 1
ATOM 2613 N N . SER A 1 327 ? -50.973 -3.850 33.923 1.00 90.81 327 SER A N 1
ATOM 2614 C CA . SER A 1 327 ? -51.587 -3.642 35.248 1.00 90.81 327 SER A CA 1
ATOM 2615 C C . SER A 1 327 ? -51.071 -4.590 36.347 1.00 90.81 327 SER A C 1
ATOM 2617 O O . SER A 1 327 ? -51.472 -4.463 37.501 1.00 90.81 327 SER A O 1
ATOM 2619 N N . GLY A 1 328 ? -50.211 -5.555 36.001 1.00 91.94 328 GLY A N 1
ATOM 2620 C CA . GLY A 1 328 ? -49.608 -6.533 36.906 1.00 91.94 328 GLY A CA 1
ATOM 2621 C C . GLY A 1 328 ? -48.630 -7.471 36.183 1.00 91.94 328 GLY A C 1
ATOM 2622 O O . GLY A 1 328 ? -48.308 -7.270 35.011 1.00 91.94 328 GLY A O 1
ATOM 2623 N N . GLY A 1 329 ? -48.168 -8.514 36.877 1.00 95.19 329 GLY A N 1
ATOM 2624 C CA . GLY A 1 329 ? -47.217 -9.502 36.350 1.00 95.19 329 GLY A CA 1
ATOM 2625 C C . GLY A 1 329 ? -45.760 -9.248 36.749 1.00 95.19 329 GLY A C 1
ATOM 2626 O O . GLY A 1 329 ? -45.395 -8.159 37.195 1.00 95.19 329 GLY A O 1
ATOM 2627 N N . THR A 1 330 ? -44.926 -10.274 36.595 1.00 97.50 330 THR A N 1
ATOM 2628 C CA . THR A 1 330 ? -43.511 -10.271 36.993 1.00 97.50 330 THR A CA 1
ATOM 2629 C C . THR A 1 330 ? -42.617 -10.140 35.766 1.00 97.50 330 THR A C 1
ATOM 2631 O O . THR A 1 330 ? -42.772 -10.883 34.800 1.00 97.50 330 THR A O 1
ATOM 2634 N N . VAL A 1 331 ? -41.665 -9.205 35.801 1.00 98.00 331 VAL A N 1
ATOM 2635 C CA . VAL A 1 331 ? -40.637 -9.075 34.760 1.00 98.00 331 VAL A CA 1
ATOM 2636 C C . VAL A 1 331 ? -39.514 -10.069 35.041 1.00 98.00 331 VAL A C 1
ATOM 2638 O O . VAL A 1 331 ? -38.959 -10.069 36.139 1.00 98.00 331 VAL A O 1
ATOM 2641 N N . TYR A 1 332 ? -39.149 -10.868 34.042 1.00 98.00 332 TYR A N 1
ATOM 2642 C CA . TYR A 1 332 ? -37.981 -11.747 34.056 1.00 98.00 332 TYR A CA 1
ATOM 2643 C C . TYR A 1 332 ? -36.956 -11.277 33.029 1.00 98.00 332 TYR A C 1
ATOM 2645 O O . TYR A 1 332 ? -37.339 -10.898 31.920 1.00 98.00 332 TYR A O 1
ATOM 2653 N N . TRP A 1 333 ? -35.668 -11.319 33.373 1.00 96.75 333 TRP A N 1
ATOM 2654 C CA . TRP A 1 333 ? -34.595 -10.805 32.521 1.00 96.75 333 TRP A CA 1
ATOM 2655 C C . TRP A 1 333 ? -33.304 -11.635 32.570 1.00 96.75 333 TRP A C 1
ATOM 2657 O O . TRP A 1 333 ? -33.080 -12.429 33.488 1.00 96.75 333 TRP A O 1
ATOM 2667 N N . THR A 1 334 ? -32.452 -11.435 31.563 1.00 94.50 334 THR A N 1
ATOM 2668 C CA . THR A 1 334 ? -31.096 -11.992 31.429 1.00 94.50 334 THR A CA 1
ATOM 2669 C C . THR A 1 334 ? -30.174 -10.986 30.719 1.00 94.50 334 THR A C 1
ATOM 2671 O O . THR A 1 334 ? -30.646 -10.104 30.004 1.00 94.50 334 THR A O 1
ATOM 2674 N N . ILE A 1 335 ? -28.853 -11.123 30.888 1.00 91.25 335 ILE A N 1
ATOM 2675 C CA . ILE A 1 335 ? -27.829 -10.302 30.190 1.00 91.25 335 ILE A CA 1
ATOM 2676 C C . ILE A 1 335 ? -26.817 -11.117 29.380 1.00 91.25 335 ILE A C 1
ATOM 2678 O O . ILE A 1 335 ? -25.940 -10.572 28.715 1.00 91.25 335 ILE A O 1
ATOM 2682 N N . ASN A 1 336 ? -26.940 -12.440 29.422 1.00 84.88 336 ASN A N 1
ATOM 2683 C CA . ASN A 1 336 ? -26.077 -13.382 28.713 1.00 84.88 336 ASN A CA 1
ATOM 2684 C C . ASN A 1 336 ? -26.609 -13.734 27.310 1.00 84.88 336 ASN A C 1
ATOM 2686 O O . ASN A 1 336 ? -26.131 -14.680 26.691 1.00 84.88 336 ASN A O 1
ATOM 2690 N N . GLY A 1 337 ? -27.631 -13.021 26.823 1.00 87.12 337 GLY A N 1
ATOM 2691 C CA . GLY A 1 337 ? -28.253 -13.268 25.522 1.00 87.12 337 GLY A CA 1
ATOM 2692 C C . GLY A 1 337 ? -29.231 -14.451 25.461 1.00 87.12 337 GLY A C 1
ATOM 2693 O O . GLY A 1 337 ? -29.804 -14.688 24.393 1.00 87.12 337 GLY A O 1
ATOM 2694 N N . VAL A 1 338 ? -29.485 -15.165 26.562 1.00 92.81 338 VAL A N 1
ATOM 2695 C CA . VAL A 1 338 ? -30.480 -16.256 26.630 1.00 92.81 338 VAL A CA 1
ATOM 2696 C C . VAL A 1 338 ? -31.886 -15.687 26.846 1.00 92.81 338 VAL A C 1
ATOM 2698 O O . VAL A 1 338 ? -32.042 -14.687 27.531 1.00 92.81 338 VAL A O 1
ATOM 2701 N N . ASP A 1 339 ? -32.928 -16.283 26.268 1.00 95.50 339 ASP A N 1
ATOM 2702 C CA . ASP A 1 339 ? -34.312 -15.866 26.546 1.00 95.50 339 ASP A CA 1
ATOM 2703 C C . ASP A 1 339 ? -34.681 -16.140 28.026 1.00 95.50 339 ASP A C 1
ATOM 2705 O O . ASP A 1 339 ? -34.408 -17.240 28.510 1.00 95.50 339 ASP A O 1
ATOM 2709 N N . PRO A 1 340 ? -35.296 -15.196 28.772 1.00 96.81 340 PRO A N 1
ATOM 2710 C CA . PRO A 1 340 ? -35.735 -15.430 30.154 1.00 96.81 340 PRO A CA 1
ATOM 2711 C C . PRO A 1 340 ? -36.866 -16.469 30.299 1.00 96.81 340 PRO A C 1
ATOM 2713 O O . PRO A 1 340 ? -37.227 -16.823 31.427 1.00 96.81 340 PRO A O 1
ATOM 2716 N N . ARG A 1 341 ? -37.425 -16.964 29.189 1.00 96.50 341 ARG A N 1
ATOM 2717 C CA . ARG A 1 341 ? -38.450 -18.011 29.128 1.00 96.50 341 ARG A CA 1
ATOM 2718 C C . ARG A 1 341 ? -37.917 -19.246 28.389 1.00 96.50 341 ARG A C 1
ATOM 2720 O O . ARG A 1 341 ? -37.445 -19.145 27.260 1.00 96.50 341 ARG A O 1
ATOM 2727 N N . ALA A 1 342 ? -38.065 -20.426 28.988 1.00 94.31 342 ALA A N 1
ATOM 2728 C CA . ALA A 1 342 ? -37.800 -21.703 28.327 1.00 94.31 342 ALA A CA 1
ATOM 2729 C C . ALA A 1 342 ? -38.978 -22.155 27.446 1.00 94.31 342 ALA A C 1
ATOM 2731 O O . ALA A 1 342 ? -40.122 -21.730 27.634 1.00 94.31 342 ALA A O 1
ATOM 2732 N N . LEU A 1 343 ? -38.706 -23.067 26.507 1.00 91.44 343 LEU A N 1
ATOM 2733 C CA . LEU A 1 343 ? -39.741 -23.711 25.695 1.00 91.44 343 LEU A CA 1
ATOM 2734 C C . LEU A 1 343 ? -40.796 -24.374 26.600 1.00 91.44 343 LEU A C 1
ATOM 2736 O O . LEU A 1 343 ? -40.445 -25.055 27.562 1.00 91.44 343 LEU A O 1
ATOM 2740 N N . GLY A 1 344 ? -42.084 -24.166 26.317 1.00 89.75 344 GLY A N 1
ATOM 2741 C CA . GLY A 1 344 ? -43.183 -24.638 27.166 1.00 89.75 344 GLY A CA 1
ATOM 2742 C C . GLY A 1 344 ? -43.563 -23.684 28.307 1.00 89.75 344 GLY A C 1
ATOM 2743 O O . GLY A 1 344 ? -44.561 -23.922 28.980 1.00 89.75 344 GLY A O 1
ATOM 2744 N N . GLY A 1 345 ? -42.834 -22.579 28.505 1.00 92.00 345 GLY A N 1
ATOM 2745 C CA . GLY A 1 345 ? -43.283 -21.452 29.331 1.00 92.00 345 GLY A CA 1
ATOM 2746 C C . GLY A 1 345 ? -42.714 -21.354 30.741 1.00 92.00 345 GLY A C 1
ATOM 2747 O O . GLY A 1 345 ? -43.129 -20.456 31.473 1.00 92.00 345 GLY A O 1
ATOM 2748 N N . ALA A 1 346 ? -41.761 -22.207 31.123 1.00 93.75 346 ALA A N 1
ATOM 2749 C CA . ALA A 1 346 ? -41.073 -22.076 32.405 1.00 93.75 346 ALA A CA 1
ATOM 2750 C C . ALA A 1 346 ? -40.184 -20.817 32.437 1.00 93.75 346 ALA A C 1
ATOM 2752 O O . ALA A 1 346 ? -39.452 -20.537 31.484 1.00 93.75 346 ALA A O 1
ATOM 2753 N N . ALA A 1 347 ? -40.227 -20.069 33.540 1.00 94.81 347 ALA A N 1
ATOM 2754 C CA . ALA A 1 347 ? -39.320 -18.948 33.765 1.00 94.81 347 ALA A CA 1
ATOM 2755 C C . ALA A 1 347 ? -37.909 -19.469 34.085 1.00 94.81 347 ALA A C 1
ATOM 2757 O O . ALA A 1 347 ? -37.742 -20.293 34.983 1.00 94.81 347 ALA A O 1
ATOM 2758 N N . VAL A 1 348 ? -36.905 -18.982 33.356 1.00 95.56 348 VAL A N 1
ATOM 2759 C CA . VAL A 1 348 ? -35.479 -19.314 33.563 1.00 95.56 348 VAL A CA 1
ATOM 2760 C C . VAL A 1 348 ? -34.601 -18.076 33.763 1.00 95.56 348 VAL A C 1
ATOM 2762 O O . VAL A 1 348 ? -33.444 -18.199 34.153 1.00 95.56 348 VAL A O 1
ATOM 2765 N N . GLY A 1 349 ? -35.141 -16.882 33.507 1.00 92.50 349 GLY A N 1
ATOM 2766 C CA . GLY A 1 349 ? -34.501 -15.609 33.830 1.00 92.50 349 GLY A CA 1
ATOM 2767 C C . GLY A 1 349 ? -34.642 -15.226 35.304 1.00 92.50 349 GLY A C 1
ATOM 2768 O O . GLY A 1 349 ? -35.398 -15.832 36.064 1.00 92.50 349 GLY A O 1
ATOM 2769 N N . MET A 1 350 ? -33.939 -14.167 35.699 1.00 94.50 350 MET A N 1
ATOM 2770 C CA . MET A 1 350 ? -34.040 -13.602 37.045 1.00 94.50 350 MET A CA 1
ATOM 2771 C C . MET A 1 350 ? -35.262 -12.682 37.148 1.00 94.50 350 MET A C 1
ATOM 2773 O O . MET A 1 350 ? -35.504 -11.914 36.213 1.00 94.50 350 MET A O 1
ATOM 2777 N N . PRO A 1 351 ? -36.021 -12.698 38.259 1.00 96.50 351 PRO A N 1
ATOM 2778 C CA . PRO A 1 351 ? -37.053 -11.697 38.491 1.00 96.50 351 PRO A CA 1
ATOM 2779 C C . PRO A 1 351 ? -36.409 -10.313 38.652 1.00 96.50 351 PRO A C 1
ATOM 2781 O O . PRO A 1 351 ? -35.386 -10.149 39.319 1.00 96.50 351 PRO A O 1
ATOM 2784 N N . TYR A 1 352 ? -36.993 -9.302 38.022 1.00 96.19 352 TYR A N 1
ATOM 2785 C CA . TYR A 1 352 ? -36.518 -7.926 38.111 1.00 96.19 352 TYR A CA 1
ATOM 2786 C C . TYR A 1 352 ? -36.952 -7.292 39.439 1.00 96.19 352 TYR A C 1
ATOM 2788 O O . TYR A 1 352 ? -38.146 -7.188 39.718 1.00 96.19 352 TYR A O 1
ATOM 2796 N N . VAL A 1 353 ? -35.979 -6.864 40.250 1.00 91.38 353 VAL A N 1
ATOM 2797 C CA . VAL A 1 353 ? -36.199 -6.295 41.597 1.00 91.38 353 VAL A CA 1
ATOM 2798 C C . VAL A 1 353 ? -35.646 -4.871 41.765 1.00 91.38 353 VAL A C 1
ATOM 2800 O O . VAL A 1 353 ? -35.823 -4.269 42.819 1.00 91.38 353 VAL A O 1
ATOM 2803 N N . GLY A 1 354 ? -34.990 -4.314 40.742 1.00 88.19 354 GLY A N 1
ATOM 2804 C CA . GLY A 1 354 ? -34.381 -2.982 40.777 1.00 88.19 354 GLY A CA 1
ATOM 2805 C C . GLY A 1 354 ? -33.477 -2.722 39.571 1.00 88.19 354 GLY A C 1
ATOM 2806 O O . GLY A 1 354 ? -33.233 -3.629 38.778 1.00 88.19 354 GLY A O 1
ATOM 2807 N N . SER A 1 355 ? -33.001 -1.483 39.436 1.00 89.38 355 SER A N 1
ATOM 2808 C CA . SER A 1 355 ? -32.144 -1.035 38.330 1.00 89.38 355 SER A CA 1
ATOM 2809 C C . SER A 1 355 ? -30.925 -1.937 38.117 1.00 89.38 355 SER A C 1
ATOM 2811 O O . SER A 1 355 ? -30.335 -2.438 39.073 1.00 89.38 355 SER A O 1
ATOM 2813 N N . ILE A 1 356 ? -30.514 -2.090 36.860 1.00 86.56 356 ILE A N 1
ATOM 2814 C CA . ILE A 1 356 ? -29.388 -2.933 36.445 1.00 86.56 356 ILE A CA 1
ATOM 2815 C C . ILE A 1 356 ? -28.238 -2.092 35.886 1.00 86.56 356 ILE A C 1
ATOM 2817 O O . ILE A 1 356 ? -28.455 -1.045 35.278 1.00 86.56 356 ILE A O 1
ATOM 2821 N N . GLN A 1 357 ? -27.010 -2.568 36.089 1.00 83.25 357 GLN A N 1
ATOM 2822 C CA . GLN A 1 357 ? -25.783 -1.952 35.586 1.00 83.25 357 GLN A CA 1
ATOM 2823 C C . GLN A 1 357 ? -25.000 -2.956 34.730 1.00 83.25 357 GLN A C 1
ATOM 2825 O O . GLN A 1 357 ? -24.917 -4.138 35.066 1.00 83.25 357 GLN A O 1
ATOM 2830 N N . PHE A 1 358 ? -24.380 -2.469 33.653 1.00 79.62 358 PHE A N 1
ATOM 2831 C CA . PHE A 1 358 ? -23.517 -3.258 32.774 1.00 79.62 358 PHE A CA 1
ATOM 2832 C C . PHE A 1 358 ? -22.037 -2.964 33.057 1.00 79.62 358 PHE A C 1
ATOM 2834 O O . PHE A 1 358 ? -21.597 -1.821 32.954 1.00 79.62 358 PHE A O 1
ATOM 2841 N N . ALA A 1 359 ? -21.265 -3.992 33.423 1.00 70.81 359 ALA A N 1
ATOM 2842 C CA . ALA A 1 359 ? -19.812 -3.881 33.625 1.00 70.81 359 ALA A CA 1
ATOM 2843 C C . ALA A 1 359 ? -19.009 -4.008 32.314 1.00 70.81 359 ALA A C 1
ATOM 2845 O O . ALA A 1 359 ? -17.850 -3.615 32.251 1.00 70.81 359 ALA A O 1
ATOM 2846 N N . ALA A 1 360 ? -19.635 -4.560 31.278 1.00 77.44 360 ALA A N 1
ATOM 2847 C CA . ALA A 1 360 ? -19.107 -4.734 29.933 1.00 77.44 360 ALA A CA 1
ATOM 2848 C C . ALA A 1 360 ? -20.287 -4.792 28.952 1.00 77.44 360 ALA A C 1
ATOM 2850 O O . ALA A 1 360 ? -21.442 -4.890 29.377 1.00 77.44 360 ALA A O 1
ATOM 2851 N N . THR A 1 361 ? -19.997 -4.760 27.652 1.00 85.25 361 THR A N 1
ATOM 2852 C CA . THR A 1 361 ? -21.004 -4.941 26.599 1.00 85.25 361 THR A CA 1
ATOM 2853 C C . THR A 1 361 ? -21.835 -6.207 26.832 1.00 85.25 361 THR A C 1
ATOM 2855 O O . THR A 1 361 ? -21.278 -7.291 27.010 1.00 85.25 361 THR A O 1
ATOM 2858 N N . ALA A 1 362 ? -23.164 -6.080 26.823 1.00 88.62 362 ALA A N 1
ATOM 2859 C CA . ALA A 1 362 ? -24.082 -7.176 27.132 1.00 88.62 362 ALA A CA 1
ATOM 2860 C C . ALA A 1 362 ? -25.409 -7.068 26.364 1.00 88.62 362 ALA A C 1
ATOM 2862 O O . ALA A 1 362 ? -25.875 -5.976 26.034 1.00 88.62 362 ALA A O 1
ATOM 2863 N N . MET A 1 363 ? -26.038 -8.219 26.106 1.00 93.81 363 MET A N 1
ATOM 2864 C CA . MET A 1 363 ? -27.358 -8.313 25.475 1.00 93.81 363 MET A CA 1
ATOM 2865 C C . MET A 1 363 ? -28.427 -8.493 26.554 1.00 93.81 363 MET A C 1
ATOM 2867 O O . MET A 1 363 ? -28.564 -9.590 27.101 1.00 93.81 363 MET A O 1
ATOM 2871 N N . LEU A 1 364 ? -29.190 -7.437 26.837 1.00 94.81 364 LEU A N 1
ATOM 2872 C CA . LEU A 1 364 ? -30.310 -7.484 27.775 1.00 94.81 364 LEU A CA 1
ATOM 2873 C C . LEU A 1 364 ? -31.539 -8.076 27.085 1.00 94.81 364 LEU A C 1
ATOM 2875 O O . LEU A 1 364 ? -31.952 -7.588 26.034 1.00 94.81 364 LEU A O 1
ATOM 2879 N N . LYS A 1 365 ? -32.149 -9.085 27.705 1.00 97.75 365 LYS A N 1
ATOM 2880 C CA . LYS A 1 365 ? -33.407 -9.701 27.272 1.00 97.75 365 LYS A CA 1
ATOM 2881 C C . LYS A 1 365 ? -34.401 -9.719 28.419 1.00 97.75 365 LYS A C 1
ATOM 2883 O O . LYS A 1 365 ? -34.029 -10.097 29.525 1.00 97.75 365 LYS A O 1
ATOM 2888 N N . ALA A 1 366 ? -35.652 -9.337 28.169 1.00 97.75 366 ALA A N 1
ATOM 2889 C CA . ALA A 1 366 ? -36.686 -9.291 29.199 1.00 97.75 366 ALA A CA 1
ATOM 2890 C C . ALA A 1 366 ? -38.093 -9.622 28.675 1.00 97.75 366 ALA A C 1
ATOM 2892 O O . ALA A 1 366 ? -38.437 -9.322 27.531 1.00 97.75 366 ALA A O 1
ATOM 2893 N N . ARG A 1 367 ? -38.923 -10.208 29.546 1.00 98.31 367 ARG A N 1
ATOM 2894 C CA . ARG A 1 367 ? -40.352 -10.490 29.317 1.00 98.31 367 ARG A CA 1
ATOM 2895 C C . ARG A 1 367 ? -41.172 -10.247 30.581 1.00 98.31 367 ARG A C 1
ATOM 2897 O O . ARG A 1 367 ? -40.642 -10.341 31.684 1.00 98.31 367 ARG A O 1
ATOM 2904 N N . VAL A 1 368 ? -42.470 -10.010 30.423 1.00 98.44 368 VAL A N 1
ATOM 2905 C CA . VAL A 1 368 ? -43.459 -10.007 31.510 1.00 98.44 368 VAL A CA 1
ATOM 2906 C C . VAL A 1 368 ? -44.207 -11.341 31.506 1.00 98.44 368 VAL A C 1
ATOM 2908 O O . VAL A 1 368 ? -44.696 -11.768 30.462 1.00 98.44 368 VAL A O 1
ATOM 2911 N N . LEU A 1 369 ? -44.327 -11.975 32.673 1.00 97.75 369 LEU A N 1
ATOM 2912 C CA . LEU A 1 369 ? -45.269 -13.064 32.933 1.00 97.75 369 LEU A CA 1
ATOM 2913 C C . LEU A 1 369 ? -46.473 -12.496 33.688 1.00 97.75 369 LEU A C 1
ATOM 2915 O O . LEU A 1 369 ? -46.340 -12.047 34.829 1.00 97.75 369 LEU A O 1
ATOM 2919 N N . SER A 1 370 ? -47.643 -12.477 33.052 1.00 96.38 370 SER A N 1
ATOM 2920 C CA . SER A 1 370 ? -48.879 -12.005 33.685 1.00 96.38 370 SER A CA 1
ATOM 2921 C C . SER A 1 370 ? -49.352 -12.953 34.794 1.00 96.38 370 SER A C 1
ATOM 2923 O O . SER A 1 370 ? -49.000 -14.132 34.826 1.00 96.38 370 SER A O 1
ATOM 2925 N N . ALA A 1 371 ? -50.220 -12.461 35.684 1.00 90.44 371 ALA A N 1
ATOM 2926 C CA . ALA A 1 371 ? -50.824 -13.284 36.738 1.00 90.44 371 ALA A CA 1
ATOM 2927 C C . ALA A 1 371 ? -51.668 -14.455 36.189 1.00 90.44 371 ALA A C 1
ATOM 2929 O O . ALA A 1 371 ? -51.850 -15.453 36.880 1.00 90.44 371 ALA A O 1
ATOM 2930 N N . GLY A 1 372 ? -52.162 -14.345 34.949 1.00 90.00 372 GLY A N 1
ATOM 2931 C CA . GLY A 1 372 ? -52.899 -15.403 34.251 1.00 90.00 372 GLY A CA 1
ATOM 2932 C C . GLY A 1 372 ? -52.015 -16.419 33.517 1.00 90.00 372 GLY A C 1
ATOM 2933 O O . GLY A 1 372 ? -52.551 -17.303 32.857 1.00 90.00 372 GLY A O 1
ATOM 2934 N N . GLY A 1 373 ? -50.684 -16.297 33.595 1.00 92.12 373 GLY A N 1
ATOM 2935 C CA . GLY A 1 373 ? -49.736 -17.213 32.949 1.00 92.12 373 GLY A CA 1
ATOM 2936 C C . GLY A 1 373 ? -49.405 -16.894 31.483 1.00 92.12 373 GLY A C 1
ATOM 2937 O O . GLY A 1 373 ? -48.653 -17.639 30.857 1.00 92.12 373 GLY A O 1
ATOM 2938 N N . GLU A 1 374 ? -49.926 -15.796 30.922 1.00 95.31 374 GLU A N 1
ATOM 2939 C CA . GLU A 1 374 ? -49.567 -15.330 29.574 1.00 95.31 374 GLU A CA 1
ATOM 2940 C C . GLU A 1 374 ? -48.220 -14.589 29.600 1.00 95.31 374 GLU A C 1
ATOM 2942 O O . GLU A 1 374 ? -47.997 -13.723 30.452 1.00 95.31 374 GLU A O 1
ATOM 2947 N N . TRP A 1 375 ? -47.338 -14.919 28.654 1.00 97.81 375 TRP A N 1
ATOM 2948 C CA . TRP A 1 375 ? -46.046 -14.263 28.460 1.00 97.81 375 TRP A CA 1
ATOM 2949 C C . TRP A 1 375 ? -46.135 -13.138 27.427 1.00 97.81 375 TRP A C 1
ATOM 2951 O O . TRP A 1 375 ? -46.745 -13.304 26.371 1.00 97.81 375 TRP A O 1
ATOM 2961 N N . SER A 1 376 ? -45.454 -12.025 27.695 1.00 98.19 376 SER A N 1
ATOM 2962 C CA . SER A 1 376 ? -45.263 -10.953 26.718 1.00 98.19 376 SER A CA 1
ATOM 2963 C C . SER A 1 376 ? -44.300 -11.343 25.590 1.00 98.19 376 SER A C 1
ATOM 2965 O O . SER A 1 376 ? -43.477 -12.252 25.775 1.00 98.19 376 SER A O 1
ATOM 2967 N N . PRO A 1 377 ? -44.281 -10.590 24.472 1.00 98.06 377 PRO A N 1
ATOM 2968 C CA . PRO A 1 377 ? -43.184 -10.643 23.512 1.00 98.06 377 PRO A CA 1
ATOM 2969 C C . PRO A 1 377 ? -41.843 -10.305 24.179 1.00 98.06 377 PRO A C 1
ATOM 2971 O O . PRO A 1 377 ? -41.806 -9.642 25.225 1.00 98.06 377 PRO A O 1
ATOM 2974 N N . LEU A 1 378 ? -40.752 -10.776 23.578 1.00 98.06 378 LEU A N 1
ATOM 2975 C CA . LEU A 1 378 ? -39.388 -10.509 24.023 1.00 98.06 378 LEU A CA 1
ATOM 2976 C C . LEU A 1 378 ? -38.989 -9.069 23.719 1.00 98.06 378 LEU A C 1
ATOM 2978 O O . LEU A 1 378 ? -38.968 -8.670 22.557 1.00 98.06 378 LEU A O 1
ATOM 2982 N N . GLN A 1 379 ? -38.565 -8.343 24.749 1.00 97.19 379 GLN A N 1
ATOM 2983 C CA . GLN A 1 379 ? -37.785 -7.128 24.571 1.00 97.19 379 GLN A CA 1
ATOM 2984 C C . GLN A 1 379 ? -36.296 -7.478 24.632 1.00 97.19 379 GLN A C 1
ATOM 2986 O O . GLN A 1 379 ? -35.850 -8.097 25.601 1.00 97.19 379 GLN A O 1
ATOM 2991 N N . GLU A 1 380 ? -35.523 -7.093 23.617 1.00 96.06 380 GLU A N 1
ATOM 2992 C CA . GLU A 1 380 ? -34.071 -7.294 23.583 1.00 96.06 380 GLU A CA 1
ATOM 2993 C C . GLU A 1 380 ? -33.333 -6.035 23.124 1.00 96.06 380 GLU A C 1
ATOM 2995 O O . GLU A 1 380 ? -33.826 -5.325 22.253 1.00 96.06 380 GLU A O 1
ATOM 3000 N N . ALA A 1 381 ? -32.158 -5.757 23.697 1.00 94.56 381 ALA A N 1
ATOM 3001 C CA . ALA A 1 381 ? -31.289 -4.667 23.256 1.00 94.56 381 ALA A CA 1
ATOM 3002 C C . ALA A 1 381 ? -29.813 -4.927 23.612 1.00 94.56 381 ALA A C 1
ATOM 3004 O O . ALA A 1 381 ? -29.501 -5.411 24.705 1.00 94.56 381 ALA A O 1
ATOM 3005 N N . LEU A 1 382 ? -28.900 -4.573 22.698 1.00 92.31 382 LEU A N 1
ATOM 3006 C CA . LEU A 1 382 ? -27.454 -4.611 22.935 1.00 92.31 382 LEU A CA 1
ATOM 3007 C C . LEU A 1 382 ? -27.003 -3.297 23.577 1.00 92.31 382 LEU A C 1
ATOM 3009 O O . LEU A 1 382 ? -27.167 -2.234 22.978 1.00 92.31 382 LEU A O 1
ATOM 3013 N N . PHE A 1 383 ? -26.400 -3.382 24.758 1.00 89.81 383 PHE A N 1
ATOM 3014 C CA . PHE A 1 383 ? -25.747 -2.255 25.414 1.00 89.81 383 PHE A CA 1
ATOM 3015 C C . PHE A 1 383 ? -24.245 -2.372 25.219 1.00 89.81 383 PHE A C 1
ATOM 3017 O O . PHE A 1 383 ? -23.641 -3.351 25.658 1.00 89.81 383 PHE A O 1
ATOM 3024 N N . THR A 1 384 ? -23.653 -1.378 24.566 1.00 88.88 384 THR A N 1
ATOM 3025 C CA . THR A 1 384 ? -22.207 -1.293 24.364 1.00 88.88 384 THR A CA 1
ATOM 3026 C C . THR A 1 384 ? -21.621 -0.453 25.487 1.00 88.88 384 THR A C 1
ATOM 3028 O O . THR A 1 384 ? -21.984 0.709 25.644 1.00 88.88 384 THR A O 1
ATOM 3031 N N . VAL A 1 385 ? -20.718 -1.026 26.277 1.00 73.88 385 VAL A N 1
ATOM 3032 C CA . VAL A 1 385 ? -19.998 -0.282 27.317 1.00 73.88 385 VAL A CA 1
ATOM 3033 C C . VAL A 1 385 ? -18.566 -0.112 26.822 1.00 73.88 385 VAL A C 1
ATOM 3035 O O . VAL A 1 385 ? -17.853 -1.116 26.737 1.00 73.88 385 VAL A O 1
ATOM 3038 N N . PRO A 1 386 ? -18.126 1.106 26.457 1.00 61.50 386 PRO A N 1
ATOM 3039 C CA . PRO A 1 386 ? -16.738 1.330 26.086 1.00 61.50 386 PRO A CA 1
ATOM 3040 C C . PRO A 1 386 ? -15.839 0.943 27.255 1.00 61.50 386 PRO A C 1
ATOM 3042 O O . PRO A 1 386 ? -16.087 1.333 28.401 1.00 61.50 386 PRO A O 1
ATOM 3045 N N . LEU A 1 387 ? -14.765 0.206 26.973 1.00 53.34 387 LEU A N 1
ATOM 3046 C CA . LEU A 1 387 ? -13.674 0.088 27.931 1.00 53.34 387 LEU A CA 1
ATOM 3047 C C . LEU A 1 387 ? -13.150 1.510 28.171 1.00 53.34 387 LEU A C 1
ATOM 3049 O O . LEU A 1 387 ? -12.723 2.169 27.223 1.00 53.34 387 LEU A O 1
ATOM 3053 N N . ARG A 1 388 ? -13.203 2.015 29.415 1.00 59.91 388 ARG A N 1
ATOM 3054 C CA . ARG A 1 388 ? -12.479 3.248 29.761 1.00 59.91 388 ARG A CA 1
ATOM 3055 C C . ARG A 1 388 ? -11.021 2.986 29.425 1.00 59.91 388 ARG A C 1
ATOM 3057 O O . ARG A 1 388 ? -10.418 2.171 30.112 1.00 59.91 388 ARG A O 1
ATOM 3064 N N . MET A 1 389 ? -10.476 3.636 28.396 1.00 77.12 389 MET A N 1
ATOM 3065 C CA . MET A 1 389 ? -9.043 3.571 28.139 1.00 77.12 389 MET A CA 1
ATOM 3066 C C . MET A 1 389 ? -8.347 4.214 29.347 1.00 77.12 389 MET A C 1
ATOM 3068 O O . MET A 1 389 ? -8.524 5.416 29.576 1.00 77.12 389 MET A O 1
ATOM 3072 N N . PRO A 1 390 ? -7.633 3.434 30.172 1.00 89.62 390 PRO A N 1
ATOM 3073 C CA . PRO A 1 390 ? -6.888 3.968 31.300 1.00 89.62 390 PRO A CA 1
ATOM 3074 C C . PRO A 1 390 ? -5.899 5.014 30.796 1.00 89.62 390 PRO A C 1
ATOM 3076 O O . PRO A 1 390 ? -5.199 4.766 29.814 1.00 89.62 390 PRO A O 1
ATOM 3079 N N . PHE A 1 391 ? -5.826 6.169 31.454 1.00 92.94 391 PHE A N 1
ATOM 3080 C CA . PHE A 1 391 ? -4.884 7.218 31.081 1.00 92.94 391 PHE A CA 1
ATOM 3081 C C . PHE A 1 391 ? -3.982 7.622 32.241 1.00 92.94 391 PHE A C 1
ATOM 3083 O O . PHE A 1 391 ? -4.403 7.639 33.401 1.00 92.94 391 PHE A O 1
ATOM 3090 N N . PHE A 1 392 ? -2.735 7.935 31.903 1.00 95.38 392 PHE A N 1
ATOM 3091 C CA . PHE A 1 392 ? -1.697 8.306 32.854 1.00 95.38 392 PHE A CA 1
ATOM 3092 C C . PHE A 1 392 ? -1.930 9.725 33.389 1.00 95.38 392 PHE A C 1
ATOM 3094 O O . PHE A 1 392 ? -2.016 10.685 32.620 1.00 95.38 392 PHE A O 1
ATOM 3101 N N . LEU A 1 393 ? -2.047 9.851 34.712 1.00 93.88 393 LEU A N 1
ATOM 3102 C CA . LEU A 1 393 ? -2.366 11.097 35.419 1.00 93.88 393 LEU A CA 1
ATOM 3103 C C . LEU A 1 393 ? -1.157 12.028 35.646 1.00 93.88 393 LEU A C 1
ATOM 3105 O O . LEU A 1 393 ? -1.329 13.243 35.521 1.00 93.88 393 LEU A O 1
ATOM 3109 N N . PRO A 1 394 ? 0.049 11.530 35.994 1.00 94.25 394 PRO A N 1
ATOM 3110 C CA . PRO A 1 394 ? 1.169 12.396 36.358 1.00 94.25 394 PRO A CA 1
ATOM 3111 C C . PRO A 1 394 ? 1.613 13.337 35.233 1.00 94.25 394 PRO A C 1
ATOM 3113 O O . PRO A 1 394 ? 1.827 12.921 34.096 1.00 94.25 394 PRO A O 1
ATOM 3116 N N . SER A 1 395 ? 1.822 14.616 35.556 1.00 88.81 395 SER A N 1
ATOM 3117 C CA . SER A 1 395 ? 2.340 15.625 34.615 1.00 88.81 395 SER A CA 1
ATOM 3118 C C . SER A 1 395 ? 3.859 15.554 34.406 1.00 88.81 395 SER A C 1
ATOM 3120 O O . SER A 1 395 ? 4.353 16.058 33.401 1.00 88.81 395 SER A O 1
ATOM 3122 N N . GLY A 1 396 ? 4.591 14.913 35.322 1.00 92.06 396 GLY A N 1
ATOM 3123 C CA . GLY A 1 396 ? 6.036 14.680 35.251 1.00 92.06 396 GLY A CA 1
ATOM 3124 C C . GLY A 1 396 ? 6.394 13.194 35.304 1.00 92.06 396 GLY A C 1
ATOM 3125 O O . GLY A 1 396 ? 5.544 12.334 35.074 1.00 92.06 396 GLY A O 1
ATOM 3126 N N . ASN A 1 397 ? 7.660 12.898 35.607 1.00 95.38 397 ASN A N 1
ATOM 3127 C CA . ASN A 1 397 ? 8.142 11.522 35.739 1.00 95.38 397 ASN A CA 1
ATOM 3128 C C . ASN A 1 397 ? 7.410 10.788 36.865 1.00 95.38 397 ASN A C 1
ATOM 3130 O O . ASN A 1 397 ? 7.323 11.300 37.982 1.00 95.38 397 ASN A O 1
ATOM 3134 N N . ALA A 1 398 ? 6.942 9.576 36.584 1.00 96.69 398 ALA A N 1
ATOM 3135 C CA . ALA A 1 398 ? 6.296 8.717 37.567 1.00 96.69 398 ALA A CA 1
ATOM 3136 C C . ALA A 1 398 ? 6.340 7.248 37.122 1.00 96.69 398 ALA A C 1
ATOM 3138 O O . ALA A 1 398 ? 6.688 6.931 35.984 1.00 96.69 398 ALA A O 1
ATOM 3139 N N . ASP A 1 399 ? 6.019 6.335 38.031 1.00 97.31 399 ASP A N 1
ATOM 3140 C CA . ASP A 1 399 ? 6.059 4.901 37.752 1.00 97.31 399 ASP A CA 1
ATOM 3141 C C . ASP A 1 399 ? 4.729 4.439 37.120 1.00 97.31 399 ASP A C 1
ATOM 3143 O O . ASP A 1 399 ? 3.652 4.719 37.647 1.00 97.31 399 ASP A O 1
ATOM 3147 N N . TRP A 1 400 ? 4.795 3.724 35.991 1.00 97.25 400 TRP A N 1
ATOM 3148 C CA . TRP A 1 400 ? 3.646 3.070 35.345 1.00 97.25 400 TRP A CA 1
ATOM 3149 C C . TRP A 1 400 ? 2.982 2.083 36.305 1.00 97.25 400 TRP A C 1
ATOM 3151 O O . TRP A 1 400 ? 1.764 1.988 36.365 1.00 97.25 400 TRP A O 1
ATOM 3161 N N . THR A 1 401 ? 3.784 1.362 37.083 1.00 95.50 401 THR A N 1
ATOM 3162 C CA . THR A 1 401 ? 3.367 0.216 37.902 1.00 95.50 401 THR A CA 1
ATOM 3163 C C . THR A 1 401 ? 2.848 0.630 39.284 1.00 95.50 401 THR A C 1
ATOM 3165 O O . THR A 1 401 ? 3.110 -0.033 40.286 1.00 95.50 401 THR A O 1
ATOM 3168 N N . VAL A 1 402 ? 2.167 1.775 39.354 1.00 96.62 402 VAL A N 1
ATOM 3169 C CA . VAL A 1 402 ? 1.547 2.324 40.565 1.00 96.62 402 VAL A CA 1
ATOM 3170 C C . VAL A 1 402 ? 0.110 2.706 40.224 1.00 96.62 402 VAL A C 1
ATOM 3172 O O . VAL A 1 402 ? -0.111 3.632 39.446 1.00 96.62 402 VAL A O 1
ATOM 3175 N N . ASP A 1 403 ? -0.866 2.028 40.832 1.00 93.38 403 ASP A N 1
ATOM 3176 C CA . ASP A 1 403 ? -2.303 2.195 40.542 1.00 93.38 403 ASP A CA 1
ATOM 3177 C C . ASP A 1 403 ? -2.757 3.660 40.620 1.00 93.38 403 ASP A C 1
ATOM 3179 O O . ASP A 1 403 ? -3.478 4.150 39.753 1.00 93.38 403 ASP A O 1
ATOM 3183 N N . GLY A 1 404 ? -2.257 4.402 41.616 1.00 93.44 404 GLY A N 1
ATOM 3184 C CA . GLY A 1 404 ? -2.570 5.820 41.824 1.00 93.44 404 GLY A CA 1
ATOM 3185 C C . GLY A 1 404 ? -2.141 6.764 40.693 1.00 93.44 404 GLY A C 1
ATOM 3186 O O . GLY A 1 404 ? -2.620 7.894 40.645 1.00 93.44 404 GLY A O 1
ATOM 3187 N N . ASN A 1 405 ? -1.282 6.318 39.772 1.00 96.62 405 ASN A N 1
ATOM 3188 C CA . ASN A 1 405 ? -0.857 7.100 38.610 1.00 96.62 405 ASN A CA 1
ATOM 3189 C C . ASN A 1 405 ? -1.788 6.931 37.397 1.00 96.62 405 ASN A C 1
ATOM 3191 O O . ASN A 1 405 ? -1.561 7.561 36.363 1.00 96.62 405 ASN A O 1
ATOM 3195 N N . TRP A 1 406 ? -2.846 6.124 37.509 1.00 94.75 406 TRP A N 1
ATOM 3196 C CA . TRP A 1 406 ? -3.786 5.854 36.424 1.00 94.75 406 TRP A CA 1
ATOM 3197 C C . TRP A 1 406 ? -5.208 6.266 36.773 1.00 94.75 406 TRP A C 1
ATOM 3199 O O . TRP A 1 406 ? -5.658 6.169 37.914 1.00 94.75 406 TRP A O 1
ATOM 3209 N N . SER A 1 407 ? -5.957 6.676 35.750 1.00 89.94 407 SER A N 1
ATOM 3210 C CA . SER A 1 407 ? -7.370 7.053 35.876 1.00 89.94 407 SER A CA 1
ATOM 3211 C C . SER A 1 407 ? -8.302 5.912 36.308 1.00 89.94 407 SER A C 1
ATOM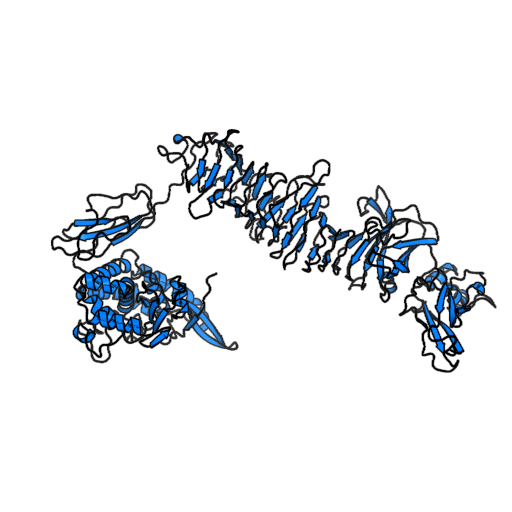 3213 O O . SER A 1 407 ? -9.476 6.153 36.596 1.00 89.94 407 SER A O 1
ATOM 3215 N N . THR A 1 408 ? -7.796 4.678 36.355 1.00 83.12 408 THR A N 1
ATOM 3216 C CA . THR A 1 408 ? -8.491 3.489 36.857 1.00 83.12 408 THR A CA 1
ATOM 3217 C C . THR A 1 408 ? -8.436 3.344 38.374 1.00 83.12 408 THR A C 1
ATOM 3219 O O . THR A 1 408 ? -9.233 2.576 38.913 1.00 83.12 408 THR A O 1
ATOM 3222 N N . SER A 1 409 ? -7.561 4.080 39.071 1.00 82.12 409 SER A N 1
ATOM 3223 C CA . SER A 1 409 ? -7.424 4.022 40.532 1.00 82.12 409 SER A CA 1
ATOM 3224 C C . SER A 1 409 ? -8.789 4.107 41.244 1.00 82.12 409 SER A C 1
ATOM 3226 O O . SER A 1 409 ? -9.601 4.975 40.903 1.00 82.12 409 SER A O 1
ATOM 3228 N N . PRO A 1 410 ? -9.085 3.219 42.218 1.00 81.69 410 PRO A N 1
ATOM 3229 C CA . PRO A 1 410 ? -8.171 2.285 42.892 1.00 81.69 410 PRO A CA 1
ATOM 3230 C C . PRO A 1 410 ? -7.971 0.926 42.191 1.00 81.69 410 PRO A C 1
ATOM 3232 O O . PRO A 1 410 ? -7.421 0.018 42.803 1.00 81.69 410 PRO A O 1
ATOM 3235 N N . GLN A 1 411 ? -8.448 0.737 40.957 1.00 84.19 411 GLN A N 1
ATOM 3236 C CA . GLN A 1 411 ? -8.175 -0.493 40.203 1.00 84.19 411 GLN A CA 1
ATOM 3237 C C . GLN A 1 411 ? -6.713 -0.548 39.732 1.00 84.19 411 GLN A C 1
ATOM 3239 O O . GLN A 1 411 ? -6.100 0.516 39.590 1.00 84.19 411 GLN A O 1
ATOM 3244 N N . PRO A 1 412 ? -6.181 -1.755 39.444 1.00 88.75 412 PRO A N 1
ATOM 3245 C CA . PRO A 1 412 ? -4.807 -1.924 38.995 1.00 88.75 412 PRO A CA 1
ATOM 3246 C C . PRO A 1 412 ? -4.434 -1.023 37.813 1.00 88.75 412 PRO A C 1
ATOM 3248 O O . PRO A 1 412 ? -5.272 -0.708 36.953 1.00 88.75 412 PRO A O 1
ATOM 3251 N N . TYR A 1 413 ? -3.162 -0.629 37.755 1.00 93.62 413 TYR A N 1
ATOM 3252 C CA . TYR A 1 413 ? -2.581 -0.033 36.554 1.00 93.62 413 TYR A CA 1
ATOM 3253 C C . TYR A 1 413 ? -2.758 -0.963 35.334 1.00 93.62 413 TYR A C 1
ATOM 3255 O O . TYR A 1 413 ? -2.944 -2.171 35.494 1.00 93.62 413 TYR A O 1
ATOM 3263 N N . PRO A 1 414 ? -2.702 -0.436 34.097 1.00 94.75 414 PRO A N 1
ATOM 3264 C CA . PRO A 1 414 ? -2.845 -1.246 32.892 1.00 94.75 414 PRO A CA 1
ATOM 3265 C C . PRO A 1 414 ? -1.745 -2.300 32.784 1.00 94.75 414 PRO A C 1
ATOM 3267 O O . PRO A 1 414 ? -0.587 -1.970 32.513 1.00 94.75 414 PRO A O 1
ATOM 3270 N N . ASP A 1 415 ? -2.137 -3.553 32.997 1.00 96.00 415 ASP A N 1
ATOM 3271 C CA . ASP A 1 415 ? -1.314 -4.747 32.835 1.00 96.00 415 ASP A CA 1
ATOM 3272 C C . ASP A 1 415 ? -2.214 -5.970 32.588 1.00 96.00 415 ASP A C 1
ATOM 3274 O O . ASP A 1 415 ? -3.032 -6.355 33.425 1.00 96.00 415 ASP A O 1
ATOM 3278 N N . GLY A 1 416 ? -2.118 -6.546 31.394 1.00 95.69 416 GLY A N 1
ATOM 3279 C CA . GLY A 1 416 ? -2.886 -7.703 30.954 1.00 95.69 416 GLY A CA 1
ATOM 3280 C C . GLY A 1 416 ? -2.941 -7.855 29.432 1.00 95.69 416 GLY A C 1
ATOM 3281 O O . GLY A 1 416 ? -2.785 -6.904 28.664 1.00 95.69 416 GLY A O 1
ATOM 3282 N N . ILE A 1 417 ? -3.212 -9.078 28.973 1.00 94.25 417 ILE A N 1
ATOM 3283 C CA . ILE A 1 417 ? -3.449 -9.363 27.550 1.00 94.25 417 ILE A CA 1
ATOM 3284 C C . ILE A 1 417 ? -4.641 -8.526 27.070 1.00 94.25 417 ILE A C 1
ATOM 3286 O O . ILE A 1 417 ? -5.720 -8.595 27.656 1.00 94.25 417 ILE A O 1
ATOM 3290 N N . GLY A 1 418 ? -4.462 -7.746 26.002 1.00 91.19 418 GLY A N 1
ATOM 3291 C CA . GLY A 1 418 ? -5.517 -6.865 25.492 1.00 91.19 418 GLY A CA 1
ATOM 3292 C C . GLY A 1 418 ? -5.744 -5.586 26.310 1.00 91.19 418 GLY A C 1
ATOM 3293 O O . GLY A 1 418 ? -6.620 -4.806 25.948 1.00 91.19 418 GLY A O 1
ATOM 3294 N N . ALA A 1 419 ? -4.988 -5.350 27.392 1.00 92.75 419 ALA A N 1
ATOM 3295 C CA . ALA A 1 419 ? -5.118 -4.131 28.186 1.00 92.75 419 ALA A CA 1
ATOM 3296 C C . ALA A 1 419 ? -4.713 -2.895 27.372 1.00 92.75 419 ALA A C 1
ATOM 3298 O O . ALA A 1 419 ? -3.796 -2.938 26.552 1.00 92.75 419 ALA A O 1
ATOM 3299 N N . GLU A 1 420 ? -5.392 -1.782 27.614 1.00 92.88 420 GLU A N 1
ATOM 3300 C CA . GLU A 1 420 ? -5.165 -0.525 26.909 1.00 92.88 420 GLU A CA 1
ATOM 3301 C C . GLU A 1 420 ? -4.536 0.505 27.835 1.00 92.88 420 GLU A C 1
ATOM 3303 O O . GLU A 1 420 ? -4.824 0.522 29.029 1.00 92.88 420 GLU A O 1
ATOM 3308 N N . ALA A 1 421 ? -3.702 1.383 27.287 1.00 95.62 421 ALA A N 1
ATOM 3309 C CA . ALA A 1 421 ? -3.075 2.464 28.033 1.00 95.62 421 ALA A CA 1
ATOM 3310 C C . ALA A 1 421 ? -2.935 3.721 27.171 1.00 95.62 421 ALA A C 1
ATOM 3312 O O . ALA A 1 421 ? -2.408 3.668 26.060 1.00 95.62 421 ALA A O 1
ATOM 3313 N N . LEU A 1 422 ? -3.381 4.865 27.684 1.00 95.94 422 LEU A N 1
ATOM 3314 C CA . LEU A 1 422 ? -3.218 6.176 27.062 1.00 95.94 422 LEU A CA 1
ATOM 3315 C C . LEU A 1 422 ? -2.260 7.032 27.887 1.00 95.94 422 LEU A C 1
ATOM 3317 O O . LEU A 1 422 ? -2.406 7.179 29.099 1.00 95.94 422 LEU A O 1
ATOM 3321 N N . ILE A 1 423 ? -1.296 7.657 27.226 1.00 95.56 423 ILE A N 1
ATOM 3322 C CA . ILE A 1 423 ? -0.442 8.673 27.833 1.00 95.56 423 ILE A CA 1
ATOM 3323 C C . ILE A 1 423 ? -0.728 9.983 27.103 1.00 95.56 423 ILE A C 1
ATOM 3325 O O . ILE A 1 423 ? -0.416 10.083 25.914 1.00 95.56 423 ILE A O 1
ATOM 3329 N N . PRO A 1 424 ? -1.346 10.968 27.783 1.00 94.12 424 PRO A N 1
ATOM 3330 C CA . PRO A 1 424 ? -1.791 12.195 27.131 1.00 94.12 424 PRO A CA 1
ATOM 3331 C C . PRO A 1 424 ? -0.603 13.074 26.704 1.00 94.12 424 PRO A C 1
ATOM 3333 O O . PRO A 1 424 ? 0.559 12.752 26.974 1.00 94.12 424 PRO A O 1
ATOM 3336 N N . ALA A 1 425 ? -0.868 14.224 26.089 1.00 92.19 425 ALA A N 1
ATOM 3337 C CA . ALA A 1 425 ? 0.181 15.199 25.784 1.00 92.19 425 ALA A CA 1
ATOM 3338 C C . ALA A 1 425 ? 0.883 15.696 27.070 1.00 92.19 425 ALA A C 1
ATOM 3340 O O . ALA A 1 425 ? 0.203 16.013 28.053 1.00 92.19 425 ALA A O 1
ATOM 3341 N N . PRO A 1 426 ? 2.227 15.785 27.106 1.00 88.06 426 PRO A N 1
ATOM 3342 C CA . PRO A 1 426 ? 2.930 16.440 28.203 1.00 88.06 426 PRO A CA 1
ATOM 3343 C C . PRO A 1 426 ? 2.725 17.955 28.091 1.00 88.06 426 PRO A C 1
ATOM 3345 O O . PRO A 1 426 ? 2.967 18.527 27.031 1.00 88.06 426 PRO A O 1
ATOM 3348 N N . SER A 1 427 ? 2.298 18.625 29.162 1.00 84.50 427 SER A N 1
ATOM 3349 C CA . SER A 1 427 ? 1.975 20.061 29.108 1.00 84.50 427 SER A CA 1
ATOM 3350 C C . SER A 1 427 ? 3.101 20.989 29.574 1.00 84.50 427 SER A C 1
ATOM 3352 O O . SER A 1 427 ? 3.106 22.156 29.196 1.00 84.50 427 SER A O 1
ATOM 3354 N N . THR A 1 428 ? 4.042 20.509 30.393 1.00 88.12 428 THR A N 1
ATOM 3355 C CA . THR A 1 428 ? 5.028 21.370 31.079 1.00 88.12 428 THR A CA 1
ATOM 3356 C C . THR A 1 428 ? 6.486 21.006 30.816 1.00 88.12 428 THR A C 1
ATOM 3358 O O . THR A 1 428 ? 7.336 21.894 30.806 1.00 88.12 428 THR A O 1
ATOM 3361 N N . ALA A 1 429 ? 6.799 19.723 30.634 1.00 94.19 429 ALA A N 1
ATOM 3362 C CA . ALA A 1 429 ? 8.147 19.230 30.371 1.00 94.19 429 ALA A CA 1
ATOM 3363 C C . ALA A 1 429 ? 8.100 17.823 29.761 1.00 94.19 429 ALA A C 1
ATOM 3365 O O . ALA A 1 429 ? 7.075 17.141 29.811 1.00 94.19 429 ALA A O 1
ATOM 3366 N N . SER A 1 430 ? 9.234 17.367 29.223 1.00 95.25 430 SER A N 1
ATOM 3367 C CA . SER A 1 430 ? 9.412 15.956 28.870 1.00 95.25 430 SER A CA 1
ATOM 3368 C C . SER A 1 430 ? 9.249 15.078 30.110 1.00 95.25 430 SER A C 1
ATOM 3370 O O . SER A 1 430 ? 9.772 15.420 31.171 1.00 95.25 430 SER A O 1
ATOM 3372 N N . ARG A 1 431 ? 8.563 13.940 29.971 1.00 94.75 431 ARG A N 1
ATOM 3373 C CA . ARG A 1 431 ? 8.276 13.029 31.088 1.00 94.75 431 ARG A CA 1
ATOM 3374 C C . ARG A 1 431 ? 8.531 11.564 30.757 1.00 94.75 431 ARG A C 1
ATOM 3376 O O . ARG A 1 431 ? 8.523 11.168 29.590 1.00 94.75 431 ARG A O 1
ATOM 3383 N N . GLU A 1 432 ? 8.729 10.776 31.808 1.00 95.62 432 GLU A N 1
ATOM 3384 C CA . GLU A 1 432 ? 8.959 9.332 31.756 1.00 95.62 432 GLU A CA 1
ATOM 3385 C C . GLU A 1 432 ? 7.901 8.565 32.566 1.00 95.62 432 GLU A C 1
ATOM 3387 O O . GLU A 1 432 ? 7.667 8.880 33.735 1.00 95.62 432 GLU A O 1
ATOM 3392 N N . ALA A 1 433 ? 7.294 7.543 31.954 1.00 97.00 433 ALA A N 1
ATOM 3393 C CA . ALA A 1 433 ? 6.492 6.528 32.635 1.00 97.00 433 ALA A CA 1
ATOM 3394 C C . ALA A 1 433 ? 7.352 5.269 32.838 1.00 97.00 433 ALA A C 1
ATOM 3396 O O . ALA A 1 433 ? 7.718 4.600 31.867 1.00 97.00 433 ALA A O 1
ATOM 3397 N N . ASN A 1 434 ? 7.713 4.980 34.092 1.00 97.50 434 ASN A N 1
ATOM 3398 C CA . ASN A 1 434 ? 8.723 3.968 34.417 1.00 97.50 434 ASN A CA 1
ATOM 3399 C C . ASN A 1 434 ? 8.120 2.598 34.763 1.00 97.50 434 ASN A C 1
ATOM 3401 O O . ASN A 1 434 ? 7.247 2.501 35.624 1.00 97.50 434 ASN A O 1
ATOM 3405 N N . LEU A 1 435 ? 8.628 1.528 34.156 1.00 97.50 435 LEU A N 1
ATOM 3406 C CA . LEU A 1 435 ? 8.263 0.145 34.464 1.00 97.50 435 LEU A CA 1
ATOM 3407 C C . LEU A 1 435 ? 9.094 -0.357 35.660 1.00 97.50 435 LEU A C 1
ATOM 3409 O O . LEU A 1 435 ? 10.302 -0.567 35.530 1.00 97.50 435 LEU A O 1
ATOM 3413 N N . ARG A 1 436 ? 8.473 -0.554 36.836 1.00 95.69 436 ARG A N 1
ATOM 3414 C CA . ARG A 1 436 ? 9.134 -1.176 38.013 1.00 95.69 436 ARG A CA 1
ATOM 3415 C C . ARG A 1 436 ? 8.878 -2.680 38.138 1.00 95.69 436 ARG A C 1
ATOM 3417 O O . ARG A 1 436 ? 9.508 -3.333 38.965 1.00 95.69 436 ARG A O 1
ATOM 3424 N N . SER A 1 437 ? 8.025 -3.216 37.276 1.00 96.44 437 SER A N 1
ATOM 3425 C CA . SER A 1 437 ? 7.766 -4.636 37.034 1.00 96.44 437 SER A CA 1
ATOM 3426 C C . SER A 1 437 ? 7.510 -4.845 35.535 1.00 96.44 437 SER A C 1
ATOM 3428 O O . SER A 1 437 ? 7.225 -3.863 34.840 1.00 96.44 437 SER A O 1
ATOM 3430 N N . PRO A 1 438 ? 7.617 -6.079 35.003 1.00 97.81 438 PRO A N 1
ATOM 3431 C CA . PRO A 1 438 ? 7.187 -6.373 33.638 1.00 97.81 438 PRO A CA 1
ATOM 3432 C C . PRO A 1 438 ? 5.721 -5.980 33.424 1.00 97.81 438 PRO A C 1
ATOM 3434 O O . PRO A 1 438 ? 4.912 -6.163 34.330 1.00 97.81 438 PRO A O 1
ATOM 3437 N N . VAL A 1 439 ? 5.389 -5.465 32.238 1.00 98.19 439 VAL A N 1
ATOM 3438 C CA . VAL A 1 439 ? 4.026 -5.035 31.876 1.00 98.19 439 VAL A CA 1
ATOM 3439 C C . VAL A 1 439 ? 3.618 -5.664 30.549 1.00 98.19 439 VAL A C 1
ATOM 3441 O O . VAL A 1 439 ? 4.391 -5.661 29.589 1.00 98.19 439 VAL A O 1
ATOM 3444 N N . THR A 1 440 ? 2.391 -6.175 30.473 1.00 98.31 440 THR A N 1
ATOM 3445 C CA . THR A 1 440 ? 1.766 -6.673 29.240 1.00 98.31 440 THR A CA 1
ATOM 3446 C C . THR A 1 440 ? 0.589 -5.783 28.848 1.00 98.31 440 THR A C 1
ATOM 3448 O O . THR A 1 440 ? -0.241 -5.463 29.686 1.00 98.31 440 THR A O 1
ATOM 3451 N N . ILE A 1 441 ? 0.480 -5.394 27.578 1.00 97.56 441 ILE A N 1
ATOM 3452 C CA . ILE A 1 441 ? -0.643 -4.600 27.052 1.00 97.56 441 ILE A CA 1
ATOM 3453 C C . ILE A 1 441 ? -1.042 -5.055 25.645 1.00 97.56 441 ILE A C 1
ATOM 3455 O O . ILE A 1 441 ? -0.221 -5.547 24.875 1.00 97.56 441 ILE A O 1
ATOM 3459 N N . GLY A 1 442 ? -2.306 -4.855 25.281 1.00 96.69 442 GLY A N 1
ATOM 3460 C CA . GLY A 1 442 ? -2.804 -4.978 23.909 1.00 96.69 442 GLY A CA 1
ATOM 3461 C C . GLY A 1 442 ? -2.710 -3.685 23.103 1.00 96.69 442 GLY A C 1
ATOM 3462 O O . GLY A 1 442 ? -2.584 -3.742 21.877 1.00 96.69 442 GLY A O 1
ATOM 3463 N N . GLY A 1 443 ? -2.706 -2.526 23.765 1.00 96.62 443 GLY A N 1
ATOM 3464 C CA . GLY A 1 443 ? -2.592 -1.252 23.072 1.00 96.62 443 GLY A CA 1
ATOM 3465 C C . GLY A 1 443 ? -2.038 -0.095 23.899 1.00 96.62 443 GLY A C 1
ATOM 3466 O O . GLY A 1 443 ? -2.278 0.025 25.100 1.00 96.62 443 GLY A O 1
ATOM 3467 N N . LEU A 1 444 ? -1.274 0.765 23.222 1.00 97.81 444 LEU A N 1
ATOM 3468 C CA . LEU A 1 444 ? -0.699 1.997 23.758 1.00 97.81 444 LEU A CA 1
ATOM 3469 C C . LEU A 1 444 ? -1.025 3.175 22.836 1.00 97.81 444 LEU A C 1
ATOM 3471 O O . LEU A 1 444 ? -0.701 3.141 21.649 1.00 97.81 444 LEU A O 1
ATOM 3475 N N . THR A 1 445 ? -1.604 4.240 23.383 1.00 97.31 445 THR A N 1
ATOM 3476 C CA . THR A 1 445 ? -1.754 5.530 22.696 1.00 97.31 445 THR A CA 1
ATOM 3477 C C . THR A 1 445 ? -0.856 6.567 23.357 1.00 97.31 445 THR A C 1
ATOM 3479 O O . THR A 1 445 ? -0.968 6.810 24.556 1.00 97.31 445 THR A O 1
ATOM 3482 N N . LEU A 1 446 ? 0.018 7.197 22.573 1.00 96.44 446 LEU A N 1
ATOM 3483 C CA . LEU A 1 446 ? 0.799 8.364 22.972 1.00 96.44 446 LEU A CA 1
ATOM 3484 C C . LEU A 1 446 ? 0.223 9.592 22.266 1.00 96.44 446 LEU A C 1
ATOM 3486 O O . LEU A 1 446 ? 0.383 9.754 21.056 1.00 96.44 446 LEU A O 1
ATOM 3490 N N . GLU A 1 447 ? -0.439 10.465 23.011 1.00 94.62 447 GLU A N 1
ATOM 3491 C CA . GLU A 1 447 ? -0.878 11.749 22.474 1.00 94.62 447 GLU A CA 1
ATOM 3492 C C . GLU A 1 447 ? 0.240 12.769 22.664 1.00 94.62 447 GLU A C 1
ATOM 3494 O O . GLU A 1 447 ? 0.807 12.891 23.749 1.00 94.62 447 GLU A O 1
ATOM 3499 N N . LEU A 1 448 ? 0.582 13.495 21.605 1.00 92.62 448 LEU A N 1
ATOM 3500 C CA . LEU A 1 448 ? 1.571 14.572 21.638 1.00 92.62 448 LEU A CA 1
ATOM 3501 C C . LEU A 1 448 ? 0.894 15.947 21.666 1.00 92.62 448 LEU A C 1
ATOM 3503 O O . LEU A 1 448 ? 1.471 16.902 22.180 1.00 92.62 448 LEU A O 1
ATOM 3507 N N . GLY A 1 449 ? -0.345 16.055 21.166 1.00 89.56 449 GLY A N 1
ATOM 3508 C CA . GLY A 1 449 ? -1.031 17.342 21.006 1.00 89.56 449 GLY A CA 1
ATOM 3509 C C . GLY A 1 449 ? -0.172 18.322 20.201 1.00 89.56 449 GLY A C 1
ATOM 3510 O O . GLY A 1 449 ? 0.500 17.908 19.259 1.00 89.56 449 GLY A O 1
ATOM 3511 N N . ASP A 1 450 ? -0.143 19.589 20.614 1.00 90.38 450 ASP A N 1
ATOM 3512 C CA . ASP A 1 450 ? 0.773 20.614 20.081 1.00 90.38 450 ASP A CA 1
ATOM 3513 C C . ASP A 1 450 ? 2.044 20.771 20.945 1.00 90.38 450 ASP A C 1
ATOM 3515 O O . ASP A 1 450 ? 2.759 21.769 20.864 1.00 90.38 450 ASP A O 1
ATOM 3519 N N . SER A 1 451 ? 2.327 19.797 21.816 1.00 90.00 451 SER A N 1
ATOM 3520 C CA . SER A 1 451 ? 3.441 19.864 22.761 1.00 90.00 451 SER A CA 1
ATOM 3521 C C . SER A 1 451 ? 4.799 19.705 22.065 1.00 90.00 451 SER A C 1
ATOM 3523 O O . SER A 1 451 ? 4.943 18.819 21.221 1.00 90.00 451 SER A O 1
ATOM 3525 N N . PRO A 1 452 ? 5.833 20.478 22.455 1.00 92.50 452 PRO A N 1
ATOM 3526 C CA . PRO A 1 452 ? 7.214 20.257 22.019 1.00 92.50 452 PRO A CA 1
ATOM 3527 C C . PRO A 1 452 ? 7.940 19.185 22.855 1.00 92.50 452 PRO A C 1
ATOM 3529 O O . PRO A 1 452 ? 9.114 18.894 22.624 1.00 92.50 452 PRO A O 1
ATOM 3532 N N . TYR A 1 453 ? 7.289 18.638 23.884 1.00 94.81 453 TYR A N 1
ATOM 3533 C CA . TYR A 1 453 ? 7.924 17.780 24.878 1.00 94.81 453 TYR A CA 1
ATOM 3534 C C . TYR A 1 453 ? 7.835 16.290 24.523 1.00 94.81 453 TYR A C 1
ATOM 3536 O O . TYR A 1 453 ? 6.983 15.843 23.756 1.00 94.81 453 TYR A O 1
ATOM 3544 N N . ARG A 1 454 ? 8.728 15.490 25.115 1.00 95.31 454 ARG A N 1
ATOM 3545 C CA . ARG A 1 454 ? 8.789 14.038 24.909 1.00 95.31 454 ARG A CA 1
ATOM 3546 C C . ARG A 1 454 ? 7.918 13.278 25.913 1.00 95.31 454 ARG A C 1
ATOM 3548 O O . ARG A 1 454 ? 8.017 13.523 27.115 1.00 95.31 454 ARG A O 1
ATOM 3555 N N . ASN A 1 455 ? 7.183 12.274 25.433 1.00 95.56 455 ASN A N 1
ATOM 3556 C CA . ASN A 1 455 ? 6.591 11.210 26.252 1.00 95.56 455 ASN A CA 1
ATOM 3557 C C . ASN A 1 455 ? 7.439 9.938 26.130 1.00 95.56 455 ASN A C 1
ATOM 3559 O O . ASN A 1 455 ? 7.448 9.309 25.073 1.00 95.56 455 ASN A O 1
ATOM 3563 N N . LYS A 1 456 ? 8.148 9.549 27.193 1.00 96.81 456 LYS A N 1
ATOM 3564 C CA . LYS A 1 456 ? 9.013 8.362 27.188 1.00 96.81 456 LYS A CA 1
ATOM 3565 C C . LYS A 1 456 ? 8.455 7.242 28.061 1.00 96.81 456 LYS A C 1
ATOM 3567 O O . LYS A 1 456 ? 8.057 7.490 29.196 1.00 96.81 456 LYS A O 1
ATOM 3572 N N . ILE A 1 457 ? 8.503 6.010 27.562 1.00 97.69 457 ILE A N 1
ATOM 3573 C CA . ILE A 1 457 ? 8.317 4.783 28.346 1.00 97.69 457 ILE A CA 1
ATOM 3574 C C . ILE A 1 457 ? 9.683 4.161 28.561 1.00 97.69 457 ILE A C 1
ATOM 3576 O O . ILE A 1 457 ? 10.455 4.006 27.613 1.00 97.69 457 ILE A O 1
ATOM 3580 N N . SER A 1 458 ? 9.977 3.863 29.818 1.00 96.06 458 SER A N 1
ATOM 3581 C CA . SER A 1 458 ? 11.311 3.510 30.283 1.00 96.06 458 SER A CA 1
ATOM 3582 C C . SER A 1 458 ? 11.205 2.396 31.306 1.00 96.06 458 SER A C 1
ATOM 3584 O O . SER A 1 458 ? 10.282 2.393 32.107 1.00 96.06 458 SER A O 1
ATOM 3586 N N . ASP A 1 459 ? 12.162 1.486 31.359 1.00 95.38 459 ASP A N 1
ATOM 3587 C CA . ASP A 1 459 ? 12.389 0.652 32.546 1.00 95.38 459 ASP A CA 1
ATOM 3588 C C . ASP A 1 459 ? 13.452 1.271 33.472 1.00 95.38 459 ASP A C 1
ATOM 3590 O O . ASP A 1 459 ? 13.873 0.652 34.448 1.00 95.38 459 ASP A O 1
ATOM 3594 N N . SER A 1 460 ? 13.912 2.492 33.167 1.00 89.94 460 SER A N 1
ATOM 3595 C CA . SER A 1 460 ? 15.011 3.188 33.846 1.00 89.94 460 SER A CA 1
ATOM 3596 C C . SER A 1 460 ? 16.303 2.356 33.956 1.00 89.94 460 SER A C 1
ATOM 3598 O O . SER A 1 460 ? 17.042 2.519 34.928 1.00 89.94 460 SER A O 1
ATOM 3600 N N . GLY A 1 461 ? 16.578 1.452 33.006 1.00 83.75 461 GLY A N 1
ATOM 3601 C CA . GLY A 1 461 ? 17.760 0.581 33.050 1.00 83.75 461 GLY A CA 1
ATOM 3602 C C . GLY A 1 461 ? 17.624 -0.628 33.983 1.00 83.75 461 GLY A C 1
ATOM 3603 O O . GLY A 1 461 ? 18.633 -1.195 34.403 1.00 83.75 461 GLY A O 1
ATOM 3604 N N . THR A 1 462 ? 16.396 -1.006 34.345 1.00 89.38 462 THR A N 1
ATOM 3605 C CA . THR A 1 462 ? 16.108 -2.248 35.082 1.00 89.38 462 THR A CA 1
ATOM 3606 C C . THR A 1 462 ? 15.921 -3.438 34.122 1.00 89.38 462 THR A C 1
ATOM 3608 O O . THR A 1 462 ? 16.324 -3.381 32.966 1.00 89.38 462 THR A O 1
ATOM 3611 N N . THR A 1 463 ? 15.371 -4.563 34.596 1.00 92.12 463 THR A N 1
ATOM 3612 C CA . THR A 1 463 ? 15.154 -5.791 33.801 1.00 92.12 463 THR A CA 1
ATOM 3613 C C . THR A 1 463 ? 13.684 -5.995 33.408 1.00 92.12 463 THR A C 1
ATOM 3615 O O . THR A 1 463 ? 13.250 -7.125 33.182 1.00 92.12 463 THR A O 1
ATOM 3618 N N . ASN A 1 464 ? 12.886 -4.926 33.390 1.00 97.19 464 ASN A N 1
ATOM 3619 C CA . ASN A 1 464 ? 11.437 -5.007 33.226 1.00 97.19 464 ASN A CA 1
ATOM 3620 C C . ASN A 1 464 ? 11.035 -4.854 31.759 1.00 97.19 464 ASN A C 1
ATOM 3622 O O . ASN A 1 464 ? 11.182 -3.784 31.175 1.00 97.19 464 ASN A O 1
ATOM 3626 N N . VAL A 1 465 ? 10.504 -5.925 31.169 1.00 97.50 465 VAL A N 1
ATOM 3627 C CA . VAL A 1 465 ? 10.067 -5.932 29.765 1.00 97.50 465 VAL A CA 1
ATOM 3628 C C . VAL A 1 465 ? 8.693 -5.285 29.582 1.00 97.50 465 VAL A C 1
ATOM 3630 O O . VAL A 1 465 ? 7.826 -5.381 30.454 1.00 97.50 465 VAL A O 1
ATOM 3633 N N . LEU A 1 466 ? 8.472 -4.701 28.403 1.00 98.31 466 LEU A N 1
ATOM 3634 C CA . LEU A 1 466 ? 7.143 -4.326 27.911 1.00 98.31 466 LEU A CA 1
ATOM 3635 C C . LEU A 1 466 ? 6.696 -5.334 26.850 1.00 98.31 466 LEU A C 1
ATOM 3637 O O . LEU A 1 466 ? 7.379 -5.505 25.841 1.00 98.31 466 LEU A O 1
ATOM 3641 N N . THR A 1 467 ? 5.550 -5.979 27.045 1.00 98.62 467 THR A N 1
ATOM 3642 C CA . THR A 1 467 ? 5.021 -6.996 26.126 1.00 98.62 467 THR A CA 1
ATOM 3643 C C . THR A 1 467 ? 3.764 -6.496 25.422 1.00 98.62 467 THR A C 1
ATOM 3645 O O . THR A 1 467 ? 2.784 -6.152 26.076 1.00 98.62 467 THR A O 1
ATOM 3648 N N . PHE A 1 468 ? 3.760 -6.508 24.088 1.00 98.62 468 PHE A N 1
ATOM 3649 C CA . PHE A 1 468 ? 2.566 -6.287 23.271 1.00 98.62 468 PHE A CA 1
ATOM 3650 C C . PHE A 1 468 ? 1.888 -7.630 22.955 1.00 98.62 468 PHE A C 1
ATOM 3652 O O . PHE A 1 468 ? 2.470 -8.481 22.274 1.00 98.62 468 PHE A O 1
ATOM 3659 N N . MET A 1 469 ? 0.665 -7.832 23.457 1.00 97.81 469 MET A N 1
ATOM 3660 C CA . MET A 1 469 ? -0.086 -9.085 23.327 1.00 97.81 469 MET A CA 1
ATOM 3661 C C . MET A 1 469 ? -1.608 -8.872 23.329 1.00 97.81 469 MET A C 1
ATOM 3663 O O . MET A 1 469 ? -2.158 -8.237 24.230 1.00 97.81 469 MET A O 1
ATOM 3667 N N . THR A 1 470 ? -2.305 -9.491 22.373 1.00 94.06 470 THR A N 1
ATOM 3668 C CA . THR A 1 470 ? -3.772 -9.672 22.389 1.00 94.06 470 THR A CA 1
ATOM 3669 C C . THR A 1 470 ? -4.140 -11.154 22.206 1.00 94.06 470 THR A C 1
ATOM 3671 O O . THR A 1 470 ? -3.252 -11.997 22.081 1.00 94.06 470 THR A O 1
ATOM 3674 N N . THR A 1 471 ? -5.433 -11.501 22.229 1.00 89.88 471 THR A N 1
ATOM 3675 C CA . THR A 1 471 ? -5.901 -12.887 22.048 1.00 89.88 471 THR A CA 1
ATOM 3676 C C . THR A 1 471 ? -6.050 -13.301 20.585 1.00 89.88 471 THR A C 1
ATOM 3678 O O . THR A 1 471 ? -5.629 -14.399 20.239 1.00 89.88 471 THR A O 1
ATOM 3681 N N . ASN A 1 472 ? -6.639 -12.451 19.736 1.00 82.38 472 ASN A N 1
ATOM 3682 C CA . ASN A 1 472 ? -7.026 -12.821 18.367 1.00 82.38 472 ASN A CA 1
ATOM 3683 C C . ASN A 1 472 ? -6.609 -11.803 17.291 1.00 82.38 472 ASN A C 1
ATOM 3685 O O . ASN A 1 472 ? -6.823 -12.068 16.112 1.00 82.38 472 ASN A O 1
ATOM 3689 N N . ASP A 1 473 ? -6.006 -10.673 17.672 1.00 88.81 473 ASP A N 1
ATOM 3690 C CA . ASP A 1 473 ? -5.733 -9.548 16.772 1.00 88.81 473 ASP A CA 1
ATOM 3691 C C . ASP A 1 473 ? -4.288 -9.032 16.901 1.00 88.81 473 ASP A C 1
ATOM 3693 O O . ASP A 1 473 ? -3.497 -9.456 17.752 1.00 88.81 473 ASP A O 1
ATOM 3697 N N . ALA A 1 474 ? -3.911 -8.081 16.046 1.00 92.81 474 ALA A N 1
ATOM 3698 C CA . ALA A 1 474 ? -2.678 -7.331 16.253 1.00 92.81 474 ALA A CA 1
ATOM 3699 C C . ALA A 1 474 ? -2.817 -6.399 17.471 1.00 92.81 474 ALA A C 1
ATOM 3701 O O . ALA A 1 474 ? -3.833 -5.726 17.644 1.00 92.81 474 ALA A O 1
ATOM 3702 N N . ALA A 1 475 ? -1.766 -6.314 18.284 1.00 97.88 475 ALA A N 1
ATOM 3703 C CA . ALA A 1 475 ? -1.611 -5.244 19.260 1.00 97.88 475 ALA A CA 1
ATOM 3704 C C . ALA A 1 475 ? -1.454 -3.892 18.543 1.00 97.88 475 ALA A C 1
ATOM 3706 O O . ALA A 1 475 ? -1.115 -3.846 17.354 1.00 97.88 475 ALA A O 1
ATOM 3707 N N . ARG A 1 476 ? -1.659 -2.778 19.256 1.00 97.81 476 ARG A N 1
ATOM 3708 C CA . ARG A 1 476 ? -1.554 -1.432 18.667 1.00 97.81 476 ARG A CA 1
ATOM 3709 C C . ARG A 1 476 ? -0.635 -0.479 19.423 1.00 97.81 476 ARG A C 1
ATOM 3711 O O . ARG A 1 476 ? -0.615 -0.437 20.646 1.00 97.81 476 ARG A O 1
ATOM 3718 N N . LEU A 1 477 ? 0.068 0.357 18.671 1.00 98.44 477 LEU A N 1
ATOM 3719 C CA . LEU A 1 477 ? 0.764 1.536 19.167 1.00 98.44 477 LEU A CA 1
ATOM 3720 C C . LEU A 1 477 ? 0.346 2.726 18.307 1.00 98.44 477 LEU A C 1
ATOM 3722 O O . LEU A 1 477 ? 0.650 2.765 17.119 1.00 98.44 477 LEU A O 1
ATOM 3726 N N . THR A 1 478 ? -0.363 3.684 18.893 1.00 98.19 478 THR A N 1
ATOM 3727 C CA . THR A 1 478 ? -0.877 4.859 18.179 1.00 98.19 478 THR A CA 1
ATOM 3728 C C . THR A 1 478 ? -0.195 6.121 18.681 1.00 98.19 478 THR A C 1
ATOM 3730 O O . THR A 1 478 ? -0.083 6.325 19.886 1.00 98.19 478 THR A O 1
ATOM 3733 N N . VAL A 1 479 ? 0.242 6.980 17.761 1.00 97.31 479 VAL A N 1
ATOM 3734 C CA . VAL A 1 479 ? 0.808 8.297 18.071 1.00 97.31 479 VAL A CA 1
ATOM 3735 C C . VAL A 1 479 ? 0.036 9.375 17.324 1.00 97.31 479 VAL A C 1
ATOM 3737 O O . VAL A 1 479 ? -0.051 9.340 16.093 1.00 97.31 479 VAL A O 1
ATOM 3740 N N . THR A 1 480 ? -0.519 10.331 18.065 1.00 94.94 480 THR A N 1
ATOM 3741 C CA . THR A 1 480 ? -1.332 11.444 17.546 1.00 94.94 480 THR A CA 1
ATOM 3742 C C . THR A 1 480 ? -0.761 12.793 17.983 1.00 94.94 480 THR A C 1
ATOM 3744 O O . THR A 1 480 ? 0.025 12.864 18.924 1.00 94.94 480 THR A O 1
ATOM 3747 N N . GLY A 1 481 ? -1.166 13.874 17.316 1.00 89.31 481 GLY A N 1
ATOM 3748 C CA . GLY A 1 481 ? -0.728 15.242 17.616 1.00 89.31 481 GLY A CA 1
ATOM 3749 C C . GLY A 1 481 ? -0.108 15.938 16.408 1.00 89.31 481 GLY A C 1
ATOM 3750 O O . GLY A 1 481 ? 0.103 15.312 15.374 1.00 89.31 481 GLY A O 1
ATOM 3751 N N . ASN A 1 482 ? 0.165 17.233 16.548 1.00 83.44 482 ASN A N 1
ATOM 3752 C CA . ASN A 1 482 ? 0.721 18.093 15.499 1.00 83.44 482 ASN A CA 1
ATOM 3753 C C . ASN A 1 482 ? 1.950 18.906 15.965 1.00 83.44 482 ASN A C 1
ATOM 3755 O O . ASN A 1 482 ? 2.522 19.649 15.169 1.00 83.44 482 ASN A O 1
ATOM 3759 N N . GLY A 1 483 ? 2.359 18.783 17.232 1.00 78.62 483 GLY A N 1
ATOM 3760 C CA . GLY A 1 483 ? 3.525 19.470 17.794 1.00 78.62 483 GLY A CA 1
ATOM 3761 C C . GLY A 1 483 ? 4.874 18.829 17.444 1.00 78.62 483 GLY A C 1
ATOM 3762 O O . GLY A 1 483 ? 4.944 17.753 16.852 1.00 78.62 483 GLY A O 1
ATOM 3763 N N . ASP A 1 484 ? 5.958 19.485 17.866 1.00 85.50 484 ASP A N 1
ATOM 3764 C CA . ASP A 1 484 ? 7.346 19.040 17.630 1.00 85.50 484 ASP A CA 1
ATOM 3765 C C . ASP A 1 484 ? 7.843 17.975 18.632 1.00 85.50 484 ASP A C 1
ATOM 3767 O O . ASP A 1 484 ? 8.973 17.481 18.531 1.00 85.50 484 ASP A O 1
ATOM 3771 N N . GLY A 1 485 ? 7.011 17.614 19.613 1.00 91.44 485 GLY A N 1
ATOM 3772 C CA . GLY A 1 485 ? 7.266 16.541 20.566 1.00 91.44 485 GLY A CA 1
ATOM 3773 C C . GLY A 1 485 ? 7.334 15.158 19.913 1.00 91.44 485 GLY A C 1
ATOM 3774 O O . GLY A 1 485 ? 7.116 14.979 18.715 1.00 91.44 485 GLY A O 1
ATOM 3775 N N . TYR A 1 486 ? 7.665 14.141 20.709 1.00 96.19 486 TYR A N 1
ATOM 3776 C CA . TYR A 1 486 ? 7.717 12.758 20.228 1.00 96.19 486 TYR A CA 1
ATOM 3777 C C . TYR A 1 486 ? 7.488 11.737 21.343 1.00 96.19 486 TYR A C 1
ATOM 3779 O O . TYR A 1 486 ? 7.768 11.984 22.520 1.00 96.19 486 TYR A O 1
ATOM 3787 N N . GLY A 1 487 ? 6.984 10.571 20.953 1.00 97.06 487 GLY A N 1
ATOM 3788 C CA . GLY A 1 487 ? 6.932 9.376 21.781 1.00 97.06 487 GLY A CA 1
ATOM 3789 C C . GLY A 1 487 ? 8.251 8.608 21.713 1.00 97.06 487 GLY A C 1
ATOM 3790 O O . GLY A 1 487 ? 8.831 8.460 20.638 1.00 97.06 487 GLY A O 1
ATOM 3791 N N . GLU A 1 488 ? 8.725 8.087 22.837 1.00 97.69 488 GLU A N 1
ATOM 3792 C CA . GLU A 1 488 ? 9.942 7.273 22.909 1.00 97.69 488 GLU A CA 1
ATOM 3793 C C . GLU A 1 488 ? 9.684 6.002 23.721 1.00 97.69 488 GLU A C 1
ATOM 3795 O O . GLU A 1 488 ? 9.229 6.068 24.858 1.00 97.69 488 GLU A O 1
ATOM 3800 N N . LEU A 1 489 ? 9.978 4.837 23.143 1.00 97.88 489 LEU A N 1
ATOM 3801 C CA . LEU A 1 489 ? 10.044 3.568 23.869 1.00 97.88 489 LEU A CA 1
ATOM 3802 C C . LEU A 1 489 ? 11.522 3.199 24.009 1.00 97.88 489 LEU A C 1
ATOM 3804 O O . LEU A 1 489 ? 12.171 2.845 23.022 1.00 97.88 489 LEU A O 1
ATOM 3808 N N . GLU A 1 490 ? 12.050 3.299 25.225 1.00 96.25 490 GLU A N 1
ATOM 3809 C CA . GLU A 1 490 ? 13.429 2.959 25.585 1.00 96.25 490 GLU A CA 1
ATOM 3810 C C . GLU A 1 490 ? 13.392 2.000 26.777 1.00 96.25 490 GLU A C 1
ATOM 3812 O O . GLU A 1 490 ? 13.497 2.404 27.930 1.00 96.25 490 GLU A O 1
ATOM 3817 N N . ILE A 1 491 ? 13.191 0.717 26.479 1.00 96.56 491 ILE A N 1
ATOM 3818 C CA . ILE A 1 491 ? 13.145 -0.357 27.474 1.00 96.56 491 ILE A CA 1
ATOM 3819 C C . ILE A 1 491 ? 14.467 -1.116 27.382 1.00 96.56 491 ILE A C 1
ATOM 3821 O O . ILE A 1 491 ? 14.691 -1.821 26.397 1.00 96.56 491 ILE A O 1
ATOM 3825 N N . THR A 1 492 ? 15.358 -0.960 28.363 1.00 94.12 492 THR A N 1
ATOM 3826 C CA . THR A 1 492 ? 16.675 -1.618 28.370 1.00 94.12 492 THR A CA 1
ATOM 3827 C C . THR A 1 492 ? 16.549 -3.143 28.364 1.00 94.12 492 THR A C 1
ATOM 3829 O O . THR A 1 492 ? 17.273 -3.811 27.628 1.00 94.12 492 THR A O 1
ATOM 3832 N N . ALA A 1 493 ? 15.582 -3.699 29.096 1.00 95.19 493 ALA A N 1
ATOM 3833 C CA . ALA A 1 493 ? 15.251 -5.126 29.080 1.00 95.19 493 ALA A CA 1
ATOM 3834 C C . ALA A 1 493 ? 14.645 -5.613 27.748 1.00 95.19 493 ALA A C 1
ATOM 3836 O O . ALA A 1 493 ? 14.603 -6.814 27.482 1.00 95.19 493 ALA A O 1
ATOM 3837 N N . GLY A 1 494 ? 14.192 -4.681 26.909 1.00 96.25 494 GLY A N 1
ATOM 3838 C CA . GLY A 1 494 ? 13.594 -4.928 25.607 1.00 96.25 494 GLY A CA 1
ATOM 3839 C C . GLY A 1 494 ? 12.064 -4.956 25.594 1.00 96.25 494 GLY A C 1
ATOM 3840 O O . GLY A 1 494 ? 11.382 -5.115 26.608 1.00 96.25 494 GLY A O 1
ATOM 3841 N N . VAL A 1 495 ? 11.527 -4.804 24.385 1.00 98.44 495 VAL A N 1
ATOM 3842 C CA . VAL A 1 495 ? 10.102 -4.935 24.066 1.00 98.44 495 VAL A CA 1
ATOM 3843 C C . VAL A 1 495 ? 9.845 -6.317 23.454 1.00 98.44 495 VAL A C 1
ATOM 3845 O O . VAL A 1 495 ? 10.595 -6.774 22.589 1.00 98.44 495 VAL A O 1
ATOM 3848 N N . VAL A 1 496 ? 8.779 -6.992 23.879 1.00 98.56 496 VAL A N 1
ATOM 3849 C CA . VAL A 1 496 ? 8.380 -8.316 23.375 1.00 98.56 496 VAL A CA 1
ATOM 3850 C C . VAL A 1 496 ? 7.105 -8.194 22.539 1.00 98.56 496 VAL A C 1
ATOM 3852 O O . VAL A 1 496 ? 6.085 -7.697 23.007 1.00 98.56 496 VAL A O 1
ATOM 3855 N N . LEU A 1 497 ? 7.148 -8.666 21.295 1.00 98.50 497 LEU A N 1
ATOM 3856 C CA . LEU A 1 497 ? 6.018 -8.762 20.372 1.00 98.50 497 LEU A CA 1
ATOM 3857 C C . LEU A 1 497 ? 5.443 -10.182 20.411 1.00 98.50 497 LEU A C 1
ATOM 3859 O O . LEU A 1 497 ? 5.823 -11.034 19.606 1.00 98.50 497 LEU A O 1
ATOM 3863 N N . SER A 1 498 ? 4.543 -10.462 21.355 1.00 98.06 498 SER A N 1
ATOM 3864 C CA . SER A 1 498 ? 3.869 -11.770 21.438 1.00 98.06 498 SER A CA 1
ATOM 3865 C C . SER A 1 498 ? 2.845 -11.962 20.316 1.00 98.06 498 SER A C 1
ATOM 3867 O O . SER A 1 498 ? 2.637 -13.078 19.848 1.00 98.06 498 SER A O 1
ATOM 3869 N N . THR A 1 499 ? 2.241 -10.869 19.850 1.00 97.50 499 THR A N 1
ATOM 3870 C CA . THR A 1 499 ? 1.402 -10.796 18.644 1.00 97.50 499 THR A CA 1
ATOM 3871 C C . THR A 1 499 ? 1.960 -9.739 17.690 1.00 97.50 499 THR A C 1
ATOM 3873 O O . THR A 1 499 ? 2.805 -8.933 18.082 1.00 97.50 499 THR A O 1
ATOM 3876 N N . ASN A 1 500 ? 1.488 -9.705 16.439 1.00 98.25 500 ASN A N 1
ATOM 3877 C CA . ASN A 1 500 ? 1.818 -8.605 15.523 1.00 98.25 500 ASN A CA 1
ATOM 3878 C C . ASN A 1 500 ? 1.446 -7.251 16.148 1.00 98.25 500 ASN A C 1
ATOM 3880 O O . ASN A 1 500 ? 0.451 -7.161 16.863 1.00 98.25 500 ASN A O 1
ATOM 3884 N N . LEU A 1 501 ? 2.222 -6.208 15.859 1.00 98.56 501 LEU A N 1
ATOM 3885 C CA . LEU A 1 501 ? 1.993 -4.843 16.318 1.00 98.56 501 LEU A CA 1
ATOM 3886 C C . LEU A 1 501 ? 1.715 -3.927 15.126 1.00 98.56 501 LEU A C 1
ATOM 3888 O O . LEU A 1 501 ? 2.548 -3.794 14.229 1.00 98.56 501 LEU A O 1
ATOM 3892 N N . THR A 1 502 ? 0.575 -3.244 15.150 1.00 98.62 502 THR A N 1
ATOM 3893 C CA . THR A 1 502 ? 0.293 -2.135 14.233 1.00 98.62 502 THR A CA 1
ATOM 3894 C C . THR A 1 502 ? 0.727 -0.828 14.884 1.00 98.62 502 THR A C 1
ATOM 3896 O O . THR A 1 502 ? 0.217 -0.448 15.937 1.00 98.62 502 THR A O 1
ATOM 3899 N N . VAL A 1 503 ? 1.687 -0.146 14.266 1.00 98.62 503 VAL A N 1
ATOM 3900 C CA . VAL A 1 503 ? 2.230 1.141 14.698 1.00 98.62 503 VAL A CA 1
ATOM 3901 C C . VAL A 1 503 ? 1.650 2.234 13.805 1.00 98.62 503 VAL A C 1
ATOM 3903 O O . VAL A 1 503 ? 2.126 2.446 12.690 1.00 98.62 503 VAL A O 1
ATOM 3906 N N . THR A 1 504 ? 0.642 2.948 14.297 1.00 98.38 504 THR A N 1
ATOM 3907 C CA . THR A 1 504 ? -0.007 4.051 13.580 1.00 98.38 504 THR A CA 1
ATOM 3908 C C . THR A 1 504 ? 0.562 5.378 14.055 1.00 98.38 504 THR A C 1
ATOM 3910 O O . THR A 1 504 ? 0.274 5.829 15.161 1.00 98.38 504 THR A O 1
ATOM 3913 N N . VAL A 1 505 ? 1.352 6.037 13.209 1.00 96.56 505 VAL A N 1
ATOM 3914 C CA . VAL A 1 505 ? 1.882 7.378 13.491 1.00 96.56 505 VAL A CA 1
ATOM 3915 C C . VAL A 1 505 ? 1.101 8.390 12.665 1.00 96.56 505 VAL A C 1
ATOM 3917 O O . VAL A 1 505 ? 1.434 8.650 11.511 1.00 96.56 505 VAL A O 1
ATOM 3920 N N . ALA A 1 506 ? 0.031 8.928 13.246 1.00 93.88 506 ALA A N 1
ATOM 3921 C CA . ALA A 1 506 ? -0.808 9.938 12.606 1.00 93.88 506 ALA A CA 1
ATOM 3922 C C . ALA A 1 506 ? -0.179 11.338 12.662 1.00 93.88 506 ALA A C 1
ATOM 3924 O O . ALA A 1 506 ? -0.478 12.164 11.807 1.00 93.88 506 ALA A O 1
ATOM 3925 N N . ALA A 1 507 ? 0.702 11.589 13.636 1.00 91.06 507 ALA A N 1
ATOM 3926 C CA . ALA A 1 507 ? 1.397 12.863 13.780 1.00 91.06 507 ALA A CA 1
ATOM 3927 C C . ALA A 1 507 ? 2.360 13.116 12.598 1.00 91.06 507 ALA A C 1
ATOM 3929 O O . ALA A 1 507 ? 3.327 12.361 12.438 1.00 91.06 507 ALA A O 1
ATOM 3930 N N . PRO A 1 508 ? 2.116 14.137 11.751 1.00 88.00 508 PRO A N 1
ATOM 3931 C CA . PRO A 1 508 ? 2.923 14.382 10.552 1.00 88.00 508 PRO A CA 1
ATOM 3932 C C . PRO A 1 508 ? 4.299 14.973 10.881 1.00 88.00 508 PRO A C 1
ATOM 3934 O O . PRO A 1 508 ? 5.262 14.768 10.140 1.00 88.00 508 PRO A O 1
ATOM 3937 N N . THR A 1 509 ? 4.383 15.696 11.993 1.00 86.06 509 THR A N 1
ATOM 3938 C CA . THR A 1 509 ? 5.557 16.389 12.526 1.00 86.06 509 THR A CA 1
ATOM 3939 C C . THR A 1 509 ? 6.078 15.674 13.773 1.00 86.06 509 THR A C 1
ATOM 3941 O O . THR A 1 509 ? 5.506 14.687 14.230 1.00 86.06 509 THR A O 1
ATOM 3944 N N . GLY A 1 510 ? 7.225 16.112 14.279 1.00 89.94 510 GLY A N 1
ATOM 3945 C CA . GLY A 1 510 ? 7.849 15.568 15.478 1.00 89.94 510 GLY A CA 1
ATOM 3946 C C . GLY A 1 510 ? 9.332 15.905 15.505 1.00 89.94 510 GLY A C 1
ATOM 3947 O O . GLY A 1 510 ? 9.805 16.758 14.752 1.00 89.94 510 GLY A O 1
ATOM 3948 N N . ASN A 1 511 ? 10.097 15.183 16.318 1.00 92.00 511 ASN A N 1
ATOM 3949 C CA . ASN A 1 511 ? 11.524 15.437 16.464 1.00 92.00 511 ASN A CA 1
ATOM 3950 C C . ASN A 1 511 ? 12.275 15.373 15.117 1.00 92.00 511 ASN A C 1
ATOM 3952 O O . ASN A 1 511 ? 12.112 14.420 14.352 1.00 92.00 511 ASN A O 1
ATOM 3956 N N . ALA A 1 512 ? 13.162 16.338 14.856 1.00 88.19 512 ALA A N 1
ATOM 3957 C CA . ALA A 1 512 ? 13.913 16.424 13.601 1.00 88.19 512 ALA A CA 1
ATOM 3958 C C . ALA A 1 512 ? 14.698 15.139 13.269 1.00 88.19 512 ALA A C 1
ATOM 3960 O O . ALA A 1 512 ? 14.691 14.694 12.124 1.00 88.19 512 ALA A O 1
ATOM 3961 N N . SER A 1 513 ? 15.294 14.486 14.268 1.00 88.31 513 SER A N 1
ATOM 3962 C CA . SER A 1 513 ? 16.096 13.274 14.079 1.00 88.31 513 SER A CA 1
ATOM 3963 C C . SER A 1 513 ? 15.253 12.002 14.017 1.00 88.31 513 SER A C 1
ATOM 3965 O O . SER A 1 513 ? 15.545 11.127 13.210 1.00 88.31 513 SER A O 1
ATOM 3967 N N . TYR A 1 514 ? 14.198 11.875 14.830 1.00 89.50 514 TYR A N 1
ATOM 3968 C CA . TYR A 1 514 ? 13.503 10.586 15.027 1.00 89.50 514 TYR A CA 1
ATOM 3969 C C . TYR A 1 514 ? 12.056 10.545 14.523 1.00 89.50 514 TYR A C 1
ATOM 3971 O O . TYR A 1 514 ? 11.499 9.466 14.342 1.00 89.50 514 TYR A O 1
ATOM 3979 N N . GLY A 1 515 ? 11.457 11.696 14.230 1.00 92.38 515 GLY A N 1
ATOM 3980 C CA . GLY A 1 515 ? 10.035 11.807 13.922 1.00 92.38 515 GLY A CA 1
ATOM 3981 C C . GLY A 1 515 ? 9.179 11.822 15.184 1.00 92.38 515 GLY A C 1
ATOM 3982 O O . GLY A 1 515 ? 9.675 12.077 16.280 1.00 92.38 515 GLY A O 1
ATOM 3983 N N . ALA A 1 516 ? 7.887 11.544 15.026 1.00 95.12 516 ALA A N 1
ATOM 3984 C CA . ALA A 1 516 ? 6.928 11.534 16.128 1.00 95.12 516 ALA A CA 1
ATOM 3985 C C . ALA A 1 516 ? 7.087 10.326 17.063 1.00 95.12 516 ALA A C 1
ATOM 3987 O O . ALA A 1 516 ? 6.570 10.342 18.177 1.00 95.12 516 ALA A O 1
ATOM 3988 N N . LEU A 1 517 ? 7.771 9.264 16.623 1.00 97.94 517 LEU A N 1
ATOM 3989 C CA . LEU A 1 517 ? 7.934 8.043 17.406 1.00 97.94 517 LEU A CA 1
ATOM 3990 C C . LEU A 1 517 ? 9.335 7.459 17.260 1.00 97.94 517 LEU A C 1
ATOM 3992 O O . LEU A 1 517 ? 9.758 7.107 16.161 1.00 97.94 517 LEU A O 1
ATOM 3996 N N . ARG A 1 518 ? 10.019 7.251 18.383 1.00 98.06 518 ARG A N 1
ATOM 3997 C CA . ARG A 1 518 ? 11.296 6.543 18.449 1.00 98.06 518 ARG A CA 1
ATOM 3998 C C . ARG A 1 518 ? 11.147 5.224 19.204 1.00 98.06 518 ARG A C 1
ATOM 4000 O O . ARG A 1 518 ? 10.692 5.191 20.343 1.00 98.06 518 ARG A O 1
ATOM 4007 N N . LEU A 1 519 ? 11.579 4.141 18.573 1.00 98.25 519 LEU A N 1
ATOM 4008 C CA . LEU A 1 519 ? 11.532 2.774 19.085 1.00 98.25 519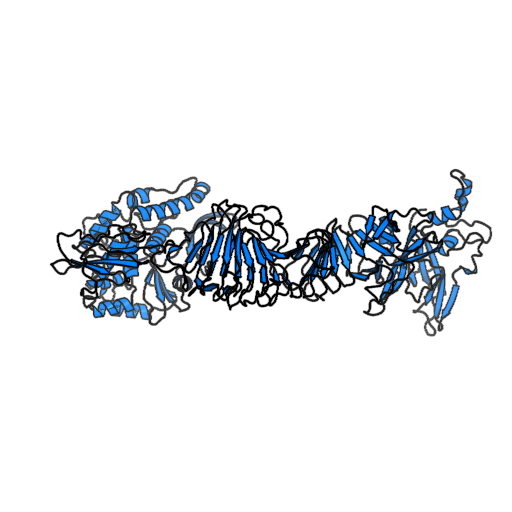 LEU A CA 1
ATOM 4009 C C . LEU A 1 519 ? 12.976 2.276 19.282 1.00 98.25 519 LEU A C 1
ATOM 4011 O O . LEU A 1 519 ? 13.641 1.814 18.342 1.00 98.25 519 LEU A O 1
ATOM 4015 N N . LYS A 1 520 ? 13.494 2.455 20.500 1.00 95.56 520 LYS A N 1
ATOM 4016 C CA . LYS A 1 520 ? 14.892 2.197 20.878 1.00 95.56 520 LYS A CA 1
ATOM 4017 C C . LYS A 1 520 ? 15.069 0.770 21.424 1.00 95.56 520 LYS A C 1
ATOM 4019 O O . LYS A 1 520 ? 14.085 0.071 21.656 1.00 95.56 520 LYS A O 1
ATOM 4024 N N . GLU A 1 521 ? 16.324 0.351 21.577 1.00 93.88 521 GLU A N 1
ATOM 4025 C CA . GLU A 1 521 ? 16.755 -0.904 22.223 1.00 93.88 521 GLU A CA 1
ATOM 4026 C C . GLU A 1 521 ? 16.173 -2.197 21.625 1.00 93.88 521 GLU A C 1
ATOM 4028 O O . GLU A 1 521 ? 15.699 -2.205 20.486 1.00 93.88 521 GLU A O 1
ATOM 4033 N N . ALA A 1 522 ? 16.271 -3.314 22.351 1.00 96.31 522 ALA A N 1
ATOM 4034 C CA . ALA A 1 522 ? 15.946 -4.640 21.841 1.00 96.31 522 ALA A CA 1
ATOM 4035 C C . ALA A 1 522 ? 14.435 -4.834 21.638 1.00 96.31 522 ALA A C 1
ATOM 4037 O O . ALA A 1 522 ? 13.629 -4.472 22.491 1.00 96.31 522 ALA A O 1
ATOM 4038 N N . TRP A 1 523 ? 14.046 -5.425 20.506 1.00 98.25 523 TRP A N 1
ATOM 4039 C CA . TRP A 1 523 ? 12.665 -5.839 20.224 1.00 98.25 523 TRP A CA 1
ATOM 4040 C C . TRP A 1 523 ? 12.686 -7.295 19.774 1.00 98.25 523 TRP A C 1
ATOM 4042 O O . TRP A 1 523 ? 13.399 -7.627 18.827 1.00 98.25 523 TRP A O 1
ATOM 4052 N N . SER A 1 524 ? 11.925 -8.159 20.435 1.00 98.44 524 SER A N 1
ATOM 4053 C CA . SER A 1 524 ? 11.965 -9.614 20.246 1.00 98.44 524 SER A CA 1
ATOM 4054 C C . SER A 1 524 ? 10.560 -10.212 20.143 1.00 98.44 524 SER A C 1
ATOM 4056 O O . SER A 1 524 ? 9.576 -9.490 20.255 1.00 98.44 524 SER A O 1
ATOM 4058 N N . GLY A 1 525 ? 10.457 -11.524 19.924 1.00 98.12 525 GLY A N 1
ATOM 4059 C CA . GLY A 1 525 ? 9.181 -12.245 19.886 1.00 98.12 525 GLY A CA 1
ATOM 4060 C C . GLY A 1 525 ? 8.713 -12.639 18.478 1.00 98.12 525 GLY A C 1
ATOM 4061 O O . GLY A 1 525 ? 9.332 -12.259 17.479 1.00 98.12 525 GLY A O 1
ATOM 4062 N N . PRO A 1 526 ? 7.650 -13.459 18.394 1.00 97.56 526 PRO A N 1
ATOM 4063 C CA . PRO A 1 526 ? 7.146 -13.993 17.130 1.00 97.56 526 PRO A CA 1
ATOM 4064 C C . PRO A 1 526 ? 6.379 -12.973 16.275 1.00 97.56 526 PRO A C 1
ATOM 4066 O O . PRO A 1 526 ? 6.255 -13.174 15.069 1.00 97.56 526 PRO A O 1
ATOM 4069 N N . GLY A 1 527 ? 5.861 -11.897 16.874 1.00 98.00 527 GLY A N 1
ATOM 4070 C CA . GLY A 1 527 ? 5.087 -10.865 16.191 1.00 98.00 527 GLY A CA 1
ATOM 4071 C C . GLY A 1 527 ? 5.915 -9.982 15.255 1.00 98.00 527 GLY A C 1
ATOM 4072 O O . GLY A 1 527 ? 7.112 -9.779 15.448 1.00 98.00 527 GLY A O 1
ATOM 4073 N N . GLY A 1 528 ? 5.259 -9.461 14.219 1.00 97.94 528 GLY A N 1
ATOM 4074 C CA . GLY A 1 528 ? 5.797 -8.484 13.273 1.00 97.94 528 GLY A CA 1
ATOM 4075 C C . GLY A 1 528 ? 5.387 -7.048 13.590 1.00 97.94 528 GLY A C 1
ATOM 4076 O O . GLY A 1 528 ? 4.608 -6.803 14.509 1.00 97.94 528 GLY A O 1
ATOM 4077 N N . VAL A 1 529 ? 5.880 -6.093 12.801 1.00 98.62 529 VAL A N 1
ATOM 4078 C CA . VAL A 1 529 ? 5.560 -4.662 12.936 1.00 98.62 529 VAL A CA 1
ATOM 4079 C C . VAL A 1 529 ? 4.976 -4.139 11.630 1.00 98.62 529 VAL A C 1
ATOM 4081 O O . VAL A 1 529 ? 5.654 -4.139 10.609 1.00 98.62 529 VAL A O 1
ATOM 4084 N N . THR A 1 530 ? 3.744 -3.638 11.663 1.00 98.69 530 THR A N 1
ATOM 4085 C CA . THR A 1 530 ? 3.115 -2.950 10.526 1.00 98.69 530 THR A CA 1
ATOM 4086 C C . THR A 1 530 ? 3.067 -1.453 10.803 1.00 98.69 530 THR A C 1
ATOM 4088 O O . THR A 1 530 ? 2.428 -1.026 11.758 1.00 98.69 530 THR A O 1
ATOM 4091 N N . LYS A 1 531 ? 3.761 -0.650 9.997 1.00 97.94 531 LYS A N 1
ATOM 4092 C CA . LYS A 1 531 ? 3.809 0.810 10.103 1.00 97.94 531 LYS A CA 1
ATOM 4093 C C . LYS A 1 531 ? 2.741 1.447 9.211 1.00 97.94 531 LYS A C 1
ATOM 4095 O O . LYS A 1 531 ? 2.781 1.306 7.988 1.00 97.94 531 LYS A O 1
ATOM 4100 N N . GLU A 1 532 ? 1.863 2.209 9.852 1.00 96.88 532 GLU A N 1
ATOM 4101 C CA . GLU A 1 532 ? 0.752 2.963 9.268 1.00 96.88 532 GLU A CA 1
ATOM 4102 C C . GLU A 1 532 ? 0.831 4.452 9.638 1.00 96.88 532 GLU A C 1
ATOM 4104 O O . GLU A 1 532 ? 1.596 4.863 10.524 1.00 96.88 532 GLU A O 1
ATOM 4109 N N . GLY A 1 533 ? 0.006 5.271 8.987 1.00 93.44 533 GLY A N 1
ATOM 4110 C CA . GLY A 1 533 ? -0.097 6.707 9.233 1.00 93.44 533 GLY A CA 1
ATOM 4111 C C . GLY A 1 533 ? 1.032 7.533 8.613 1.00 93.44 533 GLY A C 1
ATOM 4112 O O . GLY A 1 533 ? 2.132 7.050 8.339 1.00 93.44 533 GLY A O 1
ATOM 4113 N N . VAL A 1 534 ? 0.740 8.815 8.404 1.00 90.38 534 VAL A N 1
ATOM 4114 C CA . VAL A 1 534 ? 1.534 9.746 7.585 1.00 90.38 534 VAL A CA 1
ATOM 4115 C C . VAL A 1 534 ? 2.903 10.097 8.186 1.00 90.38 534 VAL A C 1
ATOM 4117 O O . VAL A 1 534 ? 3.818 10.506 7.469 1.00 90.38 534 VAL A O 1
ATOM 4120 N N . GLY A 1 535 ? 3.046 9.936 9.502 1.00 91.50 535 GLY A N 1
ATOM 4121 C CA . GLY A 1 535 ? 4.211 10.337 10.275 1.00 91.50 535 GLY A CA 1
ATOM 4122 C C . GLY A 1 535 ? 5.399 9.386 10.194 1.00 91.50 535 GLY A C 1
ATOM 4123 O O . GLY A 1 535 ? 5.325 8.264 9.676 1.00 91.50 535 GLY A O 1
ATOM 4124 N N . ARG A 1 536 ? 6.519 9.839 10.764 1.00 93.38 536 ARG A N 1
ATOM 4125 C CA . ARG A 1 536 ? 7.775 9.083 10.845 1.00 93.38 536 ARG A CA 1
ATOM 4126 C C . ARG A 1 536 ? 7.895 8.324 12.166 1.00 93.38 536 ARG A C 1
ATOM 4128 O O . ARG A 1 536 ? 7.789 8.927 13.232 1.00 93.38 536 ARG A O 1
ATOM 4135 N N . ALA A 1 537 ? 8.184 7.026 12.068 1.00 97.12 537 ALA A N 1
ATOM 4136 C CA . ALA A 1 537 ? 8.681 6.207 13.174 1.00 97.12 537 ALA A CA 1
ATOM 4137 C C . ALA A 1 537 ? 10.158 5.864 12.939 1.00 97.12 537 ALA A C 1
ATOM 4139 O O . ALA A 1 537 ? 10.534 5.581 11.802 1.00 97.12 537 ALA A O 1
ATOM 4140 N N . ALA A 1 538 ? 10.981 5.841 13.985 1.00 97.75 538 ALA A N 1
ATOM 4141 C CA . ALA A 1 538 ? 12.400 5.508 13.896 1.00 97.75 538 ALA A CA 1
ATOM 4142 C C . ALA A 1 538 ? 12.772 4.290 14.748 1.00 97.75 538 ALA A C 1
ATOM 4144 O O . ALA A 1 538 ? 12.624 4.307 15.971 1.00 97.75 538 ALA A O 1
ATOM 4145 N N . PHE A 1 539 ? 13.350 3.265 14.120 1.00 98.31 539 PHE A N 1
ATOM 4146 C CA . PHE A 1 539 ? 14.122 2.240 14.811 1.00 98.31 539 PHE A CA 1
ATOM 4147 C C . PHE A 1 539 ? 15.541 2.740 15.077 1.00 98.31 539 PHE A C 1
ATOM 4149 O O . PHE A 1 539 ? 16.286 3.091 14.160 1.00 98.31 539 PHE A O 1
ATOM 4156 N N . THR A 1 540 ? 15.908 2.741 16.359 1.00 96.94 540 THR A N 1
ATOM 4157 C CA . THR A 1 540 ? 17.255 3.076 16.845 1.00 96.94 540 THR A CA 1
ATOM 4158 C C . THR A 1 540 ? 17.704 2.068 17.907 1.00 96.94 540 THR A C 1
ATOM 4160 O O . THR A 1 540 ? 16.888 1.270 18.374 1.00 96.94 540 THR A O 1
ATOM 4163 N N . GLY A 1 541 ? 18.983 2.090 18.290 1.00 93.44 541 GLY A N 1
ATOM 4164 C CA . GLY A 1 541 ? 19.555 1.108 19.223 1.00 93.44 541 GLY A CA 1
ATOM 4165 C C . GLY A 1 541 ? 19.750 -0.274 18.592 1.00 93.44 541 GLY A C 1
ATOM 4166 O O . GLY A 1 541 ? 19.493 -0.460 17.407 1.00 93.44 541 GLY A O 1
ATOM 4167 N N . GLU A 1 542 ? 20.222 -1.235 19.377 1.00 92.81 542 GLU A N 1
ATOM 4168 C CA . GLU A 1 542 ? 20.535 -2.595 18.913 1.00 92.81 542 GLU A CA 1
ATOM 4169 C C . GLU A 1 542 ? 19.407 -3.592 19.222 1.00 92.81 542 GLU A C 1
ATOM 4171 O O . GLU A 1 542 ? 18.439 -3.267 19.903 1.00 92.81 542 GLU A O 1
ATOM 4176 N N . GLY A 1 543 ? 19.503 -4.824 18.711 1.00 93.50 543 GLY A N 1
ATOM 4177 C CA . GLY A 1 543 ? 18.679 -5.938 19.200 1.00 93.50 543 GLY A CA 1
ATOM 4178 C C . GLY A 1 543 ? 17.268 -6.069 18.611 1.00 93.50 543 GLY A C 1
ATOM 4179 O O . GLY A 1 543 ? 16.405 -6.690 19.233 1.00 93.50 543 GLY A O 1
ATOM 4180 N N . LYS A 1 544 ? 17.001 -5.541 17.408 1.00 96.88 544 LYS A N 1
ATOM 4181 C CA . LYS A 1 544 ? 15.751 -5.809 16.668 1.00 96.88 544 LYS A CA 1
ATOM 4182 C C . LYS A 1 544 ? 15.769 -7.241 16.093 1.00 96.88 544 LYS A C 1
ATOM 4184 O O . LYS A 1 544 ? 16.262 -7.478 14.991 1.00 96.88 544 LYS A O 1
ATOM 4189 N N . THR A 1 545 ? 15.277 -8.204 16.873 1.00 97.38 545 THR A N 1
ATOM 4190 C CA . THR A 1 545 ? 15.382 -9.661 16.641 1.00 97.38 545 THR A CA 1
ATOM 4191 C C . THR A 1 545 ? 14.035 -10.389 16.548 1.00 97.38 545 THR A C 1
ATOM 4193 O O . THR A 1 545 ? 14.016 -11.619 16.469 1.00 97.38 545 THR A O 1
ATOM 4196 N N . TYR A 1 546 ? 12.917 -9.661 16.543 1.00 98.25 546 TYR A N 1
ATOM 4197 C CA . TYR A 1 546 ? 11.593 -10.229 16.283 1.00 98.25 546 TYR A CA 1
ATOM 4198 C C . TYR A 1 546 ? 11.522 -10.893 14.896 1.00 98.25 546 TYR A C 1
ATOM 4200 O O . TYR A 1 546 ? 12.245 -10.503 13.973 1.00 98.25 546 TYR A O 1
ATOM 4208 N N . THR A 1 547 ? 10.682 -11.922 14.762 1.00 98.12 547 THR A N 1
ATOM 4209 C CA . THR A 1 547 ? 10.653 -12.788 13.565 1.00 98.12 547 THR A CA 1
ATOM 4210 C C . THR A 1 547 ? 9.465 -12.545 12.644 1.00 98.12 547 THR A C 1
ATOM 4212 O O . THR A 1 547 ? 9.522 -12.914 11.473 1.00 98.12 547 THR A O 1
ATOM 4215 N N . GLY A 1 548 ? 8.372 -11.971 13.153 1.00 97.94 548 GLY A N 1
ATOM 4216 C CA . GLY A 1 548 ? 7.226 -11.635 12.315 1.00 97.94 548 GLY A CA 1
ATOM 4217 C C . GLY A 1 548 ? 7.562 -10.497 11.344 1.00 97.94 548 GLY A C 1
ATOM 4218 O O . GLY A 1 548 ? 8.500 -9.738 11.591 1.00 97.94 548 GLY A O 1
ATOM 4219 N N . PRO A 1 549 ? 6.810 -10.356 10.241 1.00 97.88 549 PRO A N 1
ATOM 4220 C CA . PRO A 1 549 ? 7.169 -9.463 9.145 1.00 97.88 549 PRO A CA 1
ATOM 4221 C C . PRO A 1 549 ? 7.145 -7.987 9.553 1.00 97.88 549 PRO A C 1
ATOM 4223 O O . PRO A 1 549 ? 6.268 -7.544 10.298 1.00 97.88 549 PRO A O 1
ATOM 4226 N N . THR A 1 550 ? 8.068 -7.201 9.001 1.00 98.62 550 THR A N 1
ATOM 4227 C CA . THR A 1 550 ? 8.020 -5.741 9.058 1.00 98.62 550 THR A CA 1
ATOM 4228 C C . THR A 1 550 ? 7.399 -5.211 7.770 1.00 98.62 550 THR A C 1
ATOM 4230 O O . THR A 1 550 ? 7.951 -5.391 6.685 1.00 98.62 550 THR A O 1
ATOM 4233 N N . VAL A 1 551 ? 6.260 -4.535 7.877 1.00 98.62 551 VAL A N 1
ATOM 4234 C CA . VAL A 1 551 ? 5.514 -3.991 6.737 1.00 98.62 551 VAL A CA 1
ATOM 4235 C C . VAL A 1 551 ? 5.393 -2.479 6.890 1.00 98.62 551 VAL A C 1
ATOM 4237 O O . VAL A 1 551 ? 5.059 -1.995 7.965 1.00 98.62 551 VAL A O 1
ATOM 4240 N N . VAL A 1 552 ? 5.660 -1.720 5.830 1.00 98.38 552 VAL A N 1
ATOM 4241 C CA . VAL A 1 552 ? 5.481 -0.262 5.795 1.00 98.38 552 VAL A CA 1
ATOM 4242 C C . VAL A 1 552 ? 4.421 0.066 4.754 1.00 98.38 552 VAL A C 1
ATOM 4244 O O . VAL A 1 552 ? 4.687 -0.027 3.557 1.00 98.38 552 VAL A O 1
ATOM 4247 N N . ASN A 1 553 ? 3.226 0.428 5.214 1.00 96.56 553 ASN A N 1
ATOM 4248 C CA . ASN A 1 553 ? 2.087 0.750 4.354 1.00 96.56 553 ASN A CA 1
ATOM 4249 C C . ASN A 1 553 ? 1.942 2.258 4.139 1.00 96.56 553 ASN A C 1
ATOM 4251 O O . ASN A 1 553 ? 1.616 2.679 3.037 1.00 96.56 553 ASN A O 1
ATOM 4255 N N . GLN A 1 554 ? 2.224 3.074 5.160 1.00 93.75 554 GLN A N 1
ATOM 4256 C CA . GLN A 1 554 ? 2.120 4.532 5.066 1.00 93.75 554 GLN A CA 1
ATOM 4257 C C . GLN A 1 554 ? 3.207 5.269 5.860 1.00 93.75 554 GLN A C 1
ATOM 4259 O O . GLN A 1 554 ? 3.683 4.815 6.912 1.00 93.75 554 GLN A O 1
ATOM 4264 N N . GLY A 1 555 ? 3.578 6.449 5.356 1.00 92.50 555 GLY A N 1
ATOM 4265 C CA . GLY A 1 555 ? 4.562 7.333 5.978 1.00 92.50 555 GLY A CA 1
ATOM 4266 C C . GLY A 1 555 ? 5.984 6.783 5.872 1.00 92.50 555 GLY A C 1
ATOM 4267 O O . GLY A 1 555 ? 6.324 6.086 4.917 1.00 92.50 555 GLY A O 1
ATOM 4268 N N . ALA A 1 556 ? 6.837 7.110 6.846 1.00 94.44 556 ALA A N 1
ATOM 4269 C CA . ALA A 1 556 ? 8.237 6.684 6.840 1.00 94.44 556 ALA A CA 1
ATOM 4270 C C . ALA A 1 556 ? 8.571 5.791 8.042 1.00 94.44 556 ALA A C 1
ATOM 4272 O O . ALA A 1 556 ? 8.303 6.155 9.193 1.00 94.44 556 ALA A O 1
ATOM 4273 N N . LEU A 1 557 ? 9.220 4.656 7.777 1.00 97.44 557 LEU A N 1
ATOM 4274 C CA . LEU A 1 557 ? 9.971 3.902 8.775 1.00 97.44 557 LEU A CA 1
ATOM 4275 C C . LEU A 1 557 ? 11.459 4.198 8.585 1.00 97.44 557 LEU A C 1
ATOM 4277 O O . LEU A 1 557 ? 12.080 3.765 7.615 1.00 97.44 557 LEU A O 1
ATOM 4281 N N . GLN A 1 558 ? 12.020 4.952 9.520 1.00 96.62 558 GLN A N 1
ATOM 4282 C CA . GLN A 1 558 ? 13.432 5.285 9.564 1.00 96.62 558 GLN A CA 1
ATOM 4283 C C . GLN A 1 558 ? 14.209 4.231 10.352 1.00 96.62 558 GLN A C 1
ATOM 4285 O O . GLN A 1 558 ? 13.768 3.801 11.415 1.00 96.62 558 GLN A O 1
ATOM 4290 N N . ILE A 1 559 ? 15.381 3.834 9.862 1.00 97.50 559 ILE A N 1
ATOM 4291 C CA . ILE A 1 559 ? 16.220 2.816 10.495 1.00 97.50 559 ILE A CA 1
ATOM 4292 C C . ILE A 1 559 ? 17.671 3.296 10.532 1.00 97.50 559 ILE A C 1
ATOM 4294 O O . ILE A 1 559 ? 18.252 3.657 9.507 1.00 97.50 559 ILE A O 1
ATOM 4298 N N . THR A 1 560 ? 18.272 3.272 11.721 1.00 96.38 560 THR A N 1
ATOM 4299 C CA . THR A 1 560 ? 19.736 3.299 11.867 1.00 96.38 560 THR A CA 1
ATOM 4300 C C . THR A 1 560 ? 20.299 1.895 11.667 1.00 96.38 560 THR A C 1
ATOM 4302 O O . THR A 1 560 ? 19.663 0.938 12.096 1.00 96.38 560 THR A O 1
ATOM 4305 N N . ALA A 1 561 ? 21.502 1.750 11.113 1.00 95.19 561 ALA A N 1
ATOM 4306 C CA . ALA A 1 561 ? 22.112 0.460 10.770 1.00 95.19 561 ALA A CA 1
ATOM 4307 C C . ALA A 1 561 ? 22.061 -0.584 11.904 1.00 95.19 561 ALA A C 1
ATOM 4309 O O . ALA A 1 561 ? 21.598 -1.704 11.689 1.00 95.19 561 ALA A O 1
ATOM 4310 N N . ASN A 1 562 ? 22.418 -0.193 13.132 1.00 94.62 562 ASN A N 1
ATOM 4311 C CA . ASN A 1 562 ? 22.393 -1.073 14.311 1.00 94.62 562 ASN A CA 1
ATOM 4312 C C . ASN A 1 562 ? 20.978 -1.550 14.701 1.00 94.62 562 ASN A C 1
ATOM 4314 O O . ASN A 1 562 ? 20.828 -2.561 15.384 1.00 94.62 562 ASN A O 1
ATOM 4318 N N . ALA A 1 563 ? 19.942 -0.853 14.233 1.00 96.94 563 ALA A N 1
ATOM 4319 C CA . ALA A 1 563 ? 18.538 -1.139 14.506 1.00 96.94 563 ALA A CA 1
ATOM 4320 C C . ALA A 1 563 ? 17.849 -1.908 13.370 1.00 96.94 563 ALA A C 1
ATOM 4322 O O . ALA A 1 563 ? 16.619 -1.972 13.326 1.00 96.94 563 ALA A O 1
ATOM 4323 N N . THR A 1 564 ? 18.613 -2.463 12.427 1.00 97.00 564 THR A N 1
ATOM 4324 C CA . THR A 1 564 ? 18.042 -3.251 11.331 1.00 97.00 564 THR A CA 1
ATOM 4325 C C . THR A 1 564 ? 17.360 -4.515 11.883 1.00 97.00 564 THR A C 1
ATOM 4327 O O . THR A 1 564 ? 17.983 -5.236 12.663 1.00 97.00 564 THR A O 1
ATOM 4330 N N . PRO A 1 565 ? 16.101 -4.822 11.506 1.00 97.19 565 PRO A N 1
ATOM 4331 C CA . PRO A 1 565 ? 15.415 -6.054 11.907 1.00 97.19 565 PRO A CA 1
ATOM 4332 C C . PRO A 1 565 ? 16.057 -7.310 11.291 1.00 97.19 565 PRO A C 1
ATOM 4334 O O . PRO A 1 565 ? 15.670 -7.782 10.224 1.00 97.19 565 PRO A O 1
ATOM 4337 N N . THR A 1 566 ? 17.052 -7.874 11.972 1.00 96.25 566 THR A N 1
ATOM 4338 C CA . THR A 1 566 ? 17.924 -8.942 11.435 1.00 96.25 566 THR A CA 1
ATOM 4339 C C . THR A 1 566 ? 17.253 -10.306 11.260 1.00 96.25 566 THR A C 1
ATOM 4341 O O . THR A 1 566 ? 17.828 -11.190 10.633 1.00 96.25 566 THR A O 1
ATOM 4344 N N . ARG A 1 567 ? 16.050 -10.505 11.811 1.00 97.25 567 ARG A N 1
ATOM 4345 C CA . ARG A 1 567 ? 15.276 -11.759 11.724 1.00 97.25 567 ARG A CA 1
ATOM 4346 C C . ARG A 1 567 ? 13.893 -11.593 11.096 1.00 97.25 567 ARG A C 1
ATOM 4348 O O . ARG A 1 567 ? 13.153 -12.565 11.001 1.00 97.25 567 ARG A O 1
ATOM 4355 N N . SER A 1 568 ? 13.571 -10.382 10.653 1.00 97.44 568 SER A N 1
ATOM 4356 C CA . SER A 1 568 ? 12.294 -10.052 10.033 1.00 97.44 568 SER A CA 1
ATOM 4357 C C . SER A 1 568 ? 12.482 -9.778 8.543 1.00 97.44 568 SER A C 1
ATOM 4359 O O . SER A 1 568 ? 13.440 -9.114 8.134 1.00 97.44 568 SER A O 1
ATOM 4361 N N . VAL A 1 569 ? 11.558 -10.286 7.728 1.00 96.69 569 VAL A N 1
ATOM 4362 C CA . VAL A 1 569 ? 11.426 -9.881 6.323 1.00 96.69 569 VAL A CA 1
ATOM 4363 C C . VAL A 1 569 ? 10.823 -8.482 6.243 1.00 96.69 569 VAL A C 1
ATOM 4365 O O . VAL A 1 569 ? 9.995 -8.111 7.076 1.00 96.69 569 VAL A O 1
ATOM 4368 N N . MET A 1 570 ? 11.200 -7.706 5.228 1.00 98.00 570 MET A N 1
ATOM 4369 C CA . MET A 1 570 ? 10.731 -6.329 5.084 1.00 98.00 570 MET A CA 1
ATOM 4370 C C . MET A 1 570 ? 9.938 -6.137 3.795 1.00 98.00 570 MET A C 1
ATOM 4372 O O . MET A 1 570 ? 10.410 -6.483 2.716 1.00 98.00 570 MET A O 1
ATOM 4376 N N . THR A 1 571 ? 8.743 -5.554 3.910 1.00 98.56 571 THR A N 1
ATOM 4377 C CA . THR A 1 571 ? 7.891 -5.175 2.775 1.00 98.56 571 THR A CA 1
ATOM 4378 C C . THR A 1 571 ? 7.543 -3.692 2.839 1.00 98.56 571 THR A C 1
ATOM 4380 O O . THR A 1 571 ? 7.101 -3.206 3.878 1.00 98.56 571 THR A O 1
ATOM 4383 N N . VAL A 1 572 ? 7.707 -2.977 1.727 1.00 98.50 572 VAL A N 1
ATOM 4384 C CA . VAL A 1 572 ? 7.302 -1.572 1.584 1.00 98.50 572 VAL A CA 1
ATOM 4385 C C . VAL A 1 572 ? 6.223 -1.475 0.509 1.00 98.50 572 VAL A C 1
ATOM 4387 O O . VAL A 1 572 ? 6.495 -1.725 -0.665 1.00 98.50 572 VAL A O 1
ATOM 4390 N N . ASN A 1 573 ? 5.008 -1.126 0.918 1.00 97.56 573 ASN A N 1
ATOM 4391 C CA . ASN A 1 573 ? 3.818 -1.028 0.072 1.00 97.56 573 ASN A CA 1
ATOM 4392 C C . ASN A 1 573 ? 3.561 0.422 -0.384 1.00 97.56 573 ASN A C 1
ATOM 4394 O O . ASN A 1 573 ? 4.195 1.343 0.143 1.00 97.56 573 ASN A O 1
ATOM 4398 N N . PRO A 1 574 ? 2.650 0.650 -1.355 1.00 94.75 574 PRO A N 1
ATOM 4399 C CA . PRO A 1 574 ? 2.373 1.988 -1.870 1.00 94.75 574 PRO A CA 1
ATOM 4400 C C . PRO A 1 574 ? 1.943 2.941 -0.750 1.00 94.75 574 PRO A C 1
ATOM 4402 O O . PRO A 1 574 ? 1.066 2.594 0.033 1.00 94.75 574 PRO A O 1
ATOM 4405 N N . GLY A 1 575 ? 2.563 4.125 -0.684 1.00 92.06 575 GLY A N 1
ATOM 4406 C CA . GLY A 1 575 ? 2.375 5.102 0.399 1.00 92.06 575 GLY A CA 1
ATOM 4407 C C . GLY A 1 575 ? 3.419 5.000 1.519 1.00 92.06 575 GLY A C 1
ATOM 4408 O O . GLY A 1 575 ? 3.601 5.951 2.287 1.00 92.06 575 GLY A O 1
ATOM 4409 N N . GLY A 1 576 ? 4.150 3.883 1.592 1.00 95.31 576 GLY A N 1
ATOM 4410 C CA . GLY A 1 576 ? 5.216 3.633 2.557 1.00 95.31 576 GLY A CA 1
ATOM 4411 C C . GLY A 1 576 ? 6.618 3.947 2.029 1.00 95.31 576 GLY A C 1
ATOM 4412 O O . GLY A 1 576 ? 6.913 3.805 0.841 1.00 95.31 576 GLY A O 1
ATOM 4413 N N . GLN A 1 577 ? 7.516 4.319 2.942 1.00 96.62 577 GLN A N 1
ATOM 4414 C CA . GLN A 1 577 ? 8.938 4.540 2.681 1.00 96.62 577 GLN A CA 1
ATOM 4415 C C . GLN A 1 577 ? 9.809 3.901 3.770 1.00 96.62 577 GLN A C 1
ATOM 4417 O O . GLN A 1 577 ? 9.633 4.162 4.962 1.00 96.62 577 GLN A O 1
ATOM 4422 N N . LEU A 1 578 ? 10.805 3.122 3.350 1.00 97.88 578 LEU A N 1
ATOM 4423 C CA . LEU A 1 578 ? 11.928 2.699 4.180 1.00 97.88 578 LEU A CA 1
ATOM 4424 C C . LEU A 1 578 ? 13.070 3.709 4.038 1.00 97.88 578 LEU A C 1
ATOM 4426 O O . LEU A 1 578 ? 13.616 3.879 2.946 1.00 97.88 578 LEU A O 1
ATOM 4430 N N . ARG A 1 579 ? 13.452 4.352 5.143 1.00 96.62 579 ARG A N 1
ATOM 4431 C CA . ARG A 1 579 ? 14.502 5.374 5.167 1.00 96.62 579 ARG A CA 1
ATOM 4432 C C . ARG A 1 579 ? 15.717 4.917 5.972 1.00 96.62 579 ARG A C 1
ATOM 4434 O O . ARG A 1 579 ? 15.617 4.657 7.168 1.00 96.62 579 ARG A O 1
ATOM 4441 N N . LEU A 1 580 ? 16.874 4.870 5.326 1.00 97.25 580 LEU A N 1
ATOM 4442 C CA . LEU A 1 580 ? 18.161 4.502 5.915 1.00 97.25 580 LEU A CA 1
ATOM 4443 C C . LEU A 1 580 ? 18.964 5.774 6.211 1.00 97.25 580 LEU A C 1
ATOM 4445 O O . LEU A 1 580 ? 19.164 6.579 5.302 1.00 97.25 580 LEU A O 1
ATOM 4449 N N . VAL A 1 581 ? 19.405 5.964 7.460 1.00 95.38 581 VAL A N 1
ATOM 4450 C CA . VAL A 1 581 ? 19.916 7.277 7.924 1.00 95.38 581 VAL A CA 1
ATOM 4451 C C . VAL A 1 581 ? 21.300 7.268 8.572 1.00 95.38 581 VAL A C 1
ATOM 4453 O O . VAL A 1 581 ? 21.847 8.324 8.876 1.00 95.38 581 VAL A O 1
ATOM 4456 N N . SER A 1 582 ? 21.908 6.104 8.801 1.00 94.88 582 SER A N 1
ATOM 4457 C CA . SER A 1 582 ? 23.233 6.069 9.428 1.00 94.88 582 SER A CA 1
ATOM 4458 C C . SER A 1 582 ? 24.323 6.577 8.491 1.00 94.88 582 SER A C 1
ATOM 4460 O O . SER A 1 582 ? 24.541 6.003 7.423 1.00 94.88 582 SER A O 1
ATOM 4462 N N . ALA A 1 583 ? 25.043 7.599 8.951 1.00 92.81 583 ALA A N 1
ATOM 4463 C CA . ALA A 1 583 ? 26.251 8.097 8.314 1.00 92.81 583 ALA A CA 1
ATOM 4464 C C . ALA A 1 583 ? 27.418 7.102 8.424 1.00 92.81 583 ALA A C 1
ATOM 4466 O O . ALA A 1 583 ? 27.527 6.328 9.389 1.00 92.81 583 ALA A O 1
ATOM 4467 N N . SER A 1 584 ? 28.317 7.138 7.441 1.00 91.62 584 SER A N 1
ATOM 4468 C CA . SER A 1 584 ? 29.569 6.377 7.485 1.00 91.62 584 SER A CA 1
ATOM 4469 C C . SER A 1 584 ? 30.489 6.865 8.601 1.00 91.62 584 SER A C 1
ATOM 4471 O O . SER A 1 584 ? 30.478 8.027 8.993 1.00 91.62 584 SER A O 1
ATOM 4473 N N . THR A 1 585 ? 31.332 5.970 9.116 1.00 80.69 585 THR A N 1
ATOM 4474 C CA . THR A 1 585 ? 32.391 6.327 10.072 1.00 80.69 585 THR A CA 1
ATOM 4475 C C . THR A 1 585 ? 33.726 5.885 9.501 1.00 80.69 585 THR A C 1
ATOM 4477 O O . THR A 1 585 ? 33.878 4.728 9.121 1.00 80.69 585 THR A O 1
ATOM 4480 N N . GLY A 1 586 ? 34.669 6.824 9.367 1.00 75.12 586 GLY A N 1
ATOM 4481 C CA . GLY A 1 586 ? 35.965 6.563 8.730 1.00 75.12 586 GLY A CA 1
ATOM 4482 C C . GLY A 1 586 ? 35.857 6.075 7.278 1.00 75.12 586 GLY A C 1
ATOM 4483 O O . GLY A 1 586 ? 36.679 5.276 6.848 1.00 75.12 586 GLY A O 1
ATOM 4484 N N . GLY A 1 587 ? 34.808 6.481 6.550 1.00 72.56 587 GLY A N 1
ATOM 4485 C CA . GLY A 1 587 ? 34.562 6.075 5.159 1.00 72.56 587 GLY A CA 1
ATOM 4486 C C . GLY A 1 587 ? 34.000 4.658 4.968 1.00 72.56 587 GLY A C 1
ATOM 4487 O O . GLY A 1 587 ? 33.726 4.267 3.838 1.00 72.56 587 GLY A O 1
ATOM 4488 N N . GLN A 1 588 ? 33.788 3.879 6.036 1.00 89.06 588 GLN A N 1
ATOM 4489 C CA . GLN A 1 588 ? 33.225 2.530 5.909 1.00 89.06 588 GLN A CA 1
ATOM 4490 C C . GLN A 1 588 ? 31.700 2.564 5.681 1.00 89.06 588 GLN A C 1
ATOM 4492 O O . GLN A 1 588 ? 30.997 3.303 6.387 1.00 89.06 588 GLN A O 1
ATOM 4497 N N . PRO A 1 589 ? 31.155 1.759 4.743 1.00 93.50 589 PRO A N 1
ATOM 4498 C CA . PRO A 1 589 ? 29.714 1.654 4.546 1.00 93.50 589 PRO A CA 1
ATOM 4499 C C . PRO A 1 589 ? 28.987 1.101 5.774 1.00 93.50 589 PRO A C 1
ATOM 4501 O O . PRO A 1 589 ? 29.419 0.133 6.402 1.00 93.50 589 PRO A O 1
ATOM 4504 N N . ARG A 1 590 ? 27.828 1.675 6.094 1.00 95.88 590 ARG A N 1
ATOM 4505 C CA . ARG A 1 590 ? 26.928 1.157 7.129 1.00 95.88 590 ARG A CA 1
ATOM 4506 C C . ARG A 1 590 ? 26.101 -0.003 6.585 1.00 95.88 590 ARG A C 1
ATOM 4508 O O . ARG A 1 590 ? 25.403 0.150 5.589 1.00 95.88 590 ARG A O 1
ATOM 4515 N N . THR A 1 591 ? 26.174 -1.160 7.238 1.00 95.69 591 THR A N 1
ATOM 4516 C CA . THR A 1 591 ? 25.494 -2.378 6.769 1.00 95.69 591 THR A CA 1
ATOM 4517 C C . THR A 1 591 ? 24.077 -2.480 7.330 1.00 95.69 591 THR A C 1
ATOM 4519 O O . THR A 1 591 ? 23.881 -2.373 8.538 1.00 95.69 591 THR A O 1
ATOM 4522 N N . TYR A 1 592 ? 23.109 -2.741 6.453 1.00 96.69 592 TYR A N 1
ATOM 4523 C CA . TYR A 1 592 ? 21.710 -3.020 6.771 1.00 96.69 592 TYR A CA 1
ATOM 4524 C C . TYR A 1 592 ? 21.379 -4.433 6.281 1.00 96.69 592 TYR A C 1
ATOM 4526 O O . TYR A 1 592 ? 21.225 -4.662 5.083 1.00 96.69 592 TYR A O 1
ATOM 4534 N N . SER A 1 593 ? 21.306 -5.385 7.214 1.00 93.81 593 SER A N 1
ATOM 4535 C CA . SER A 1 593 ? 21.008 -6.792 6.929 1.00 93.81 593 SER A CA 1
ATOM 4536 C C . SER A 1 593 ? 19.662 -7.185 7.536 1.00 93.81 593 SER A C 1
ATOM 4538 O O . SER A 1 593 ? 19.551 -7.348 8.751 1.00 93.81 593 SER A O 1
ATOM 4540 N N . PHE A 1 594 ? 18.643 -7.343 6.696 1.00 96.50 594 PHE A N 1
ATOM 4541 C CA . PHE A 1 594 ? 17.307 -7.803 7.096 1.00 96.50 594 PHE A CA 1
ATOM 4542 C C . PHE A 1 594 ? 17.252 -9.336 7.189 1.00 96.50 594 PHE A C 1
ATOM 4544 O O . PHE A 1 594 ? 18.135 -10.022 6.671 1.00 96.50 594 PHE A O 1
ATOM 4551 N N . GLY A 1 595 ? 16.211 -9.890 7.814 1.00 95.44 595 GLY A N 1
ATOM 4552 C CA . GLY A 1 595 ? 16.065 -11.339 8.022 1.00 95.44 595 GLY A CA 1
ATOM 4553 C C . GLY A 1 595 ? 15.727 -12.170 6.780 1.00 95.44 595 GLY A C 1
ATOM 4554 O O . GLY A 1 595 ? 15.674 -13.392 6.869 1.00 95.44 595 GLY A O 1
ATOM 4555 N N . GLY A 1 596 ? 15.504 -11.538 5.626 1.00 95.62 596 GLY A N 1
ATOM 4556 C CA . GLY A 1 596 ? 15.212 -12.214 4.361 1.00 95.62 596 GLY A CA 1
ATOM 4557 C C . GLY A 1 596 ? 15.143 -11.231 3.196 1.00 95.62 596 GLY A C 1
ATOM 4558 O O . GLY A 1 596 ? 15.889 -10.256 3.175 1.00 95.62 596 GLY A O 1
ATOM 4559 N N . ASP A 1 597 ? 14.270 -11.469 2.222 1.00 96.19 597 ASP A N 1
ATOM 4560 C CA . ASP A 1 597 ? 14.134 -10.568 1.072 1.00 96.19 597 ASP A CA 1
ATOM 4561 C C . ASP A 1 597 ? 13.577 -9.195 1.481 1.00 96.19 597 ASP A C 1
ATOM 4563 O O . ASP A 1 597 ? 12.698 -9.088 2.344 1.00 96.19 597 ASP A O 1
ATOM 4567 N N . LEU A 1 598 ? 14.072 -8.143 0.823 1.00 97.88 598 LEU A N 1
ATOM 4568 C CA . LEU A 1 598 ? 13.499 -6.801 0.889 1.00 97.88 598 LEU A CA 1
ATOM 4569 C C . LEU A 1 598 ? 12.521 -6.632 -0.278 1.00 97.88 598 LEU A C 1
ATOM 4571 O O . LEU A 1 598 ? 12.932 -6.480 -1.429 1.00 97.88 598 LEU A O 1
ATOM 4575 N N . THR A 1 599 ? 11.225 -6.671 0.016 1.00 98.44 599 THR A N 1
ATOM 4576 C CA . THR A 1 599 ? 10.158 -6.568 -0.986 1.00 98.44 599 THR A CA 1
ATOM 4577 C C . THR A 1 599 ? 9.697 -5.120 -1.137 1.00 98.44 599 THR A C 1
ATOM 4579 O O . THR A 1 599 ? 9.291 -4.485 -0.164 1.00 98.44 599 THR A O 1
ATOM 4582 N N . LEU A 1 600 ? 9.740 -4.591 -2.358 1.00 98.44 600 LEU A N 1
ATOM 4583 C CA . LEU A 1 600 ? 9.404 -3.207 -2.686 1.00 98.44 600 LEU A CA 1
ATOM 4584 C C . LEU A 1 600 ? 8.223 -3.144 -3.665 1.00 98.44 600 LEU A C 1
ATOM 4586 O O . LEU A 1 600 ? 8.217 -3.786 -4.717 1.00 98.44 600 LEU A O 1
ATOM 4590 N N . ASN A 1 601 ? 7.232 -2.338 -3.307 1.00 97.19 601 ASN A N 1
ATOM 4591 C CA . ASN A 1 601 ? 6.058 -1.976 -4.095 1.00 97.19 601 ASN A CA 1
ATOM 4592 C C . ASN A 1 601 ? 5.732 -0.493 -3.834 1.00 97.19 601 ASN A C 1
ATOM 4594 O O . ASN A 1 601 ? 4.609 -0.136 -3.501 1.00 97.19 601 ASN A O 1
ATOM 4598 N N . SER A 1 602 ? 6.741 0.380 -3.863 1.00 96.56 602 SER A N 1
ATOM 4599 C CA . SER A 1 602 ? 6.537 1.787 -3.518 1.00 96.56 602 SER A CA 1
ATOM 4600 C C . SER A 1 602 ? 7.496 2.725 -4.230 1.00 96.56 602 SER A C 1
ATOM 4602 O O . SER A 1 602 ? 8.707 2.490 -4.310 1.00 96.56 602 SER A O 1
ATOM 4604 N N . ARG A 1 603 ? 6.947 3.847 -4.698 1.00 94.81 603 ARG A N 1
ATOM 4605 C CA . ARG A 1 603 ? 7.708 4.972 -5.253 1.00 94.81 603 ARG A CA 1
ATOM 4606 C C . ARG A 1 603 ? 8.157 5.977 -4.187 1.00 94.81 603 ARG A C 1
ATOM 4608 O O . ARG A 1 603 ? 8.955 6.860 -4.487 1.00 94.81 603 ARG A O 1
ATOM 4615 N N . GLY A 1 604 ? 7.691 5.822 -2.954 1.00 91.25 604 GLY A N 1
ATOM 4616 C CA . GLY A 1 604 ? 7.898 6.766 -1.867 1.00 91.25 604 GLY A CA 1
ATOM 4617 C C . GLY A 1 604 ? 6.609 7.006 -1.095 1.00 91.25 604 GLY A C 1
ATOM 4618 O O . GLY A 1 604 ? 5.627 6.277 -1.253 1.00 91.25 604 GLY A O 1
ATOM 4619 N N . ARG A 1 605 ? 6.624 8.042 -0.259 1.00 87.56 605 ARG A N 1
ATOM 4620 C CA . ARG A 1 605 ? 5.404 8.528 0.396 1.00 87.56 605 ARG A CA 1
ATOM 4621 C C . ARG A 1 605 ? 4.465 9.036 -0.702 1.00 87.56 605 ARG A C 1
ATOM 4623 O O . ARG A 1 605 ? 4.940 9.696 -1.620 1.00 87.56 605 ARG A O 1
ATOM 4630 N N . ASP A 1 606 ? 3.188 8.665 -0.668 1.00 71.69 606 ASP A N 1
ATOM 4631 C CA . ASP A 1 606 ? 2.267 9.054 -1.742 1.00 71.69 606 ASP A CA 1
ATOM 4632 C C . ASP A 1 606 ? 1.997 10.574 -1.742 1.00 71.69 606 ASP A C 1
ATOM 4634 O O . ASP A 1 606 ? 2.159 11.241 -0.719 1.00 71.69 606 ASP A O 1
ATOM 4638 N N . ASP A 1 607 ? 1.576 11.120 -2.887 1.00 63.28 607 ASP A N 1
ATOM 4639 C CA . ASP A 1 607 ? 1.323 12.562 -3.063 1.00 63.28 607 ASP A CA 1
ATOM 4640 C C . ASP A 1 607 ? 0.075 13.065 -2.310 1.00 63.28 607 ASP A C 1
ATOM 4642 O O . ASP A 1 607 ? -0.157 14.271 -2.223 1.00 63.28 607 ASP A O 1
ATOM 4646 N N . SER A 1 608 ? -0.750 12.159 -1.770 1.00 63.62 608 SER A N 1
ATOM 4647 C CA . SER A 1 608 ? -1.859 12.519 -0.881 1.00 63.62 608 SER A CA 1
ATOM 4648 C C . SER A 1 608 ? -1.381 12.814 0.545 1.00 63.62 608 SER A C 1
ATOM 4650 O O . SER A 1 608 ? -2.120 13.413 1.331 1.00 63.62 608 SER A O 1
ATOM 4652 N N . LEU A 1 609 ? -0.135 12.455 0.878 1.00 68.94 609 LEU A N 1
ATOM 4653 C CA . LEU A 1 609 ? 0.496 12.803 2.143 1.00 68.94 609 LEU A CA 1
ATOM 4654 C C . LEU A 1 609 ? 1.106 14.214 2.085 1.00 68.94 609 LEU A C 1
ATOM 4656 O O . LEU A 1 609 ? 1.798 14.552 1.123 1.00 68.94 609 LEU A O 1
ATOM 4660 N N . PRO A 1 610 ? 0.937 15.044 3.134 1.00 68.88 610 PRO A N 1
ATOM 4661 C CA . PRO A 1 610 ? 1.541 16.368 3.182 1.00 68.88 610 PRO A CA 1
ATOM 4662 C C . PRO A 1 610 ? 3.060 16.334 2.963 1.00 68.88 610 PRO A C 1
ATOM 4664 O O . PRO A 1 610 ? 3.783 15.475 3.492 1.00 68.88 610 PRO A O 1
ATOM 4667 N N . ALA A 1 611 ? 3.564 17.323 2.224 1.00 73.12 611 ALA A N 1
ATOM 4668 C CA . ALA A 1 611 ? 4.993 17.566 2.114 1.00 73.12 611 ALA A CA 1
ATOM 4669 C C . ALA A 1 611 ? 5.538 18.014 3.479 1.00 73.12 611 ALA A C 1
ATOM 4671 O O . ALA A 1 611 ? 5.406 19.165 3.883 1.00 73.12 611 ALA A O 1
ATOM 4672 N N . VAL A 1 612 ? 6.141 17.078 4.206 1.00 72.81 612 VAL A N 1
ATOM 4673 C CA . VAL A 1 612 ? 6.804 17.351 5.483 1.00 72.81 612 VAL A CA 1
ATOM 4674 C C . VAL A 1 612 ? 8.276 17.667 5.229 1.00 72.81 612 VAL A C 1
ATOM 4676 O O . VAL A 1 612 ? 8.987 16.897 4.572 1.00 72.81 612 VAL A O 1
ATOM 4679 N N . ALA A 1 613 ? 8.740 18.797 5.762 1.00 69.94 613 ALA A N 1
ATOM 4680 C CA . ALA A 1 613 ? 10.125 19.234 5.637 1.00 69.94 613 ALA A CA 1
ATOM 4681 C C . ALA A 1 613 ? 11.107 18.171 6.167 1.00 69.94 613 ALA A C 1
ATOM 4683 O O . ALA A 1 613 ? 10.855 17.506 7.172 1.00 69.94 613 ALA A O 1
ATOM 4684 N N . GLY A 1 614 ? 12.223 17.980 5.459 1.00 70.62 614 GLY A N 1
ATOM 4685 C CA . GLY A 1 614 ? 13.271 17.022 5.831 1.00 70.62 614 GLY A CA 1
ATOM 4686 C C . GLY A 1 614 ? 12.903 15.545 5.655 1.00 70.62 614 GLY A C 1
ATOM 4687 O O . GLY A 1 614 ? 13.769 14.689 5.831 1.00 70.62 614 GLY A O 1
ATOM 4688 N N . LEU A 1 615 ? 11.658 15.211 5.283 1.00 74.38 615 LEU A N 1
ATOM 4689 C CA . LEU A 1 615 ? 11.248 13.818 5.100 1.00 74.38 615 LEU A CA 1
ATOM 4690 C C . LEU A 1 615 ? 11.590 13.232 3.725 1.00 74.38 615 LEU A C 1
ATOM 4692 O O . LEU A 1 615 ? 11.815 12.027 3.638 1.00 74.38 615 LEU A O 1
ATOM 4696 N N . GLY A 1 616 ? 11.660 14.066 2.684 1.00 82.69 616 GLY A N 1
ATOM 4697 C CA . GLY A 1 616 ? 11.743 13.600 1.297 1.00 82.69 616 GLY A CA 1
ATOM 4698 C C . GLY A 1 616 ? 10.464 12.864 0.873 1.00 82.69 616 GLY A C 1
ATOM 4699 O O . GLY A 1 616 ? 9.759 12.277 1.696 1.00 82.69 616 GLY A O 1
ATOM 4700 N N . ILE A 1 617 ? 10.090 12.941 -0.400 1.00 85.44 617 ILE A N 1
ATOM 4701 C CA . ILE A 1 617 ? 8.894 12.244 -0.916 1.00 85.44 617 ILE A CA 1
ATOM 4702 C C . ILE A 1 617 ? 9.324 10.963 -1.630 1.00 85.44 617 ILE A C 1
ATOM 4704 O O . ILE A 1 617 ? 8.853 9.875 -1.305 1.00 85.44 617 ILE A O 1
ATOM 4708 N N . GLU A 1 618 ? 10.299 11.085 -2.526 1.00 90.94 618 GLU A N 1
ATOM 4709 C CA . GLU A 1 618 ? 10.762 9.996 -3.378 1.00 90.94 618 GLU A CA 1
ATOM 4710 C C . GLU A 1 618 ? 11.551 8.907 -2.639 1.00 90.94 618 GLU A C 1
ATOM 4712 O O . GLU A 1 618 ? 12.363 9.177 -1.744 1.00 90.94 618 GLU A O 1
ATOM 4717 N N . GLY A 1 619 ? 11.365 7.675 -3.118 1.00 94.00 619 GLY A N 1
ATOM 4718 C CA . GLY A 1 619 ? 12.076 6.477 -2.694 1.00 94.00 619 GLY A CA 1
ATOM 4719 C C . GLY A 1 619 ? 11.212 5.601 -1.806 1.00 94.00 619 GLY A C 1
ATOM 4720 O O . GLY A 1 619 ? 11.015 5.929 -0.640 1.00 94.00 619 GLY A O 1
ATOM 4721 N N . GLY A 1 620 ? 10.738 4.465 -2.326 1.00 96.00 620 GLY A N 1
ATOM 4722 C CA . GLY A 1 620 ? 10.219 3.390 -1.473 1.00 96.00 620 GLY A CA 1
ATOM 4723 C C . GLY A 1 620 ? 11.341 2.814 -0.604 1.00 96.00 620 GLY A C 1
ATOM 4724 O O . GLY A 1 620 ? 11.137 2.528 0.572 1.00 96.00 620 GLY A O 1
ATOM 4725 N N . LEU A 1 621 ? 12.554 2.756 -1.165 1.00 98.25 621 LEU A N 1
ATOM 4726 C CA . LEU A 1 621 ? 13.812 2.663 -0.430 1.00 98.25 621 LEU A CA 1
ATOM 4727 C C . LEU A 1 621 ? 14.577 3.980 -0.604 1.00 98.25 621 LEU A C 1
ATOM 4729 O O . LEU A 1 621 ? 14.900 4.367 -1.729 1.00 98.25 621 LEU A O 1
ATOM 4733 N N . ARG A 1 622 ? 14.882 4.656 0.504 1.00 97.31 622 ARG A N 1
ATOM 4734 C CA . ARG A 1 622 ? 15.591 5.938 0.532 1.00 97.31 622 ARG A CA 1
ATOM 4735 C C . ARG A 1 622 ? 16.829 5.839 1.418 1.00 97.31 622 ARG A C 1
ATOM 4737 O O . ARG A 1 622 ? 16.709 5.523 2.599 1.00 97.31 622 ARG A O 1
ATOM 4744 N N . PHE A 1 623 ? 18.000 6.153 0.874 1.00 97.69 623 PHE A N 1
ATOM 4745 C CA . PHE A 1 623 ? 19.208 6.406 1.657 1.00 97.69 623 PHE A CA 1
ATOM 4746 C C . PHE A 1 623 ? 19.419 7.915 1.783 1.00 97.69 623 PHE A C 1
ATOM 4748 O O . PHE A 1 623 ? 19.595 8.605 0.780 1.00 97.69 623 PHE A O 1
ATOM 4755 N N . ASP A 1 624 ? 19.338 8.409 3.016 1.00 94.31 624 ASP A N 1
ATOM 4756 C CA . ASP A 1 624 ? 19.360 9.833 3.358 1.00 94.31 624 ASP A CA 1
ATOM 4757 C C . ASP A 1 624 ? 20.051 10.014 4.723 1.00 94.31 624 ASP A C 1
ATOM 4759 O O . ASP A 1 624 ? 19.379 10.149 5.753 1.00 94.31 624 ASP A O 1
ATOM 4763 N N . PRO A 1 625 ? 21.386 9.847 4.748 1.00 93.94 625 PRO A N 1
ATOM 4764 C CA . PRO A 1 625 ? 22.179 9.818 5.967 1.00 93.94 625 PRO A CA 1
ATOM 4765 C C . PRO A 1 625 ? 22.326 11.194 6.621 1.00 93.94 625 PRO A C 1
ATOM 4767 O O . PRO A 1 625 ? 22.242 12.227 5.968 1.00 93.94 625 PRO A O 1
ATOM 4770 N N . GLU A 1 626 ? 22.631 11.195 7.920 1.00 87.62 626 GLU A N 1
ATOM 4771 C CA . GLU A 1 626 ? 22.834 12.415 8.723 1.00 87.62 626 GLU A CA 1
ATOM 4772 C C . GLU A 1 626 ? 23.975 13.322 8.220 1.00 87.62 626 GLU A C 1
ATOM 4774 O O . GLU A 1 626 ? 24.002 14.512 8.535 1.00 87.62 626 GLU A O 1
ATOM 4779 N N . SER A 1 627 ? 24.914 12.784 7.437 1.00 89.31 627 SER A N 1
ATOM 4780 C CA . SER A 1 627 ? 25.981 13.547 6.793 1.00 89.31 627 SER A CA 1
ATOM 4781 C C . SER A 1 627 ? 26.211 13.090 5.358 1.00 89.31 627 SER A C 1
ATOM 4783 O O . SER A 1 627 ? 26.040 11.914 5.027 1.00 89.31 627 SER A O 1
ATOM 4785 N N . ASN A 1 628 ? 26.696 14.012 4.529 1.00 88.75 628 ASN A N 1
ATOM 4786 C CA . ASN A 1 628 ? 27.238 13.699 3.208 1.00 88.75 628 ASN A CA 1
ATOM 4787 C C . ASN A 1 628 ? 28.465 12.768 3.312 1.00 88.75 628 ASN A C 1
ATOM 4789 O O . ASN A 1 628 ? 28.969 12.519 4.410 1.00 88.75 628 ASN A O 1
ATOM 4793 N N . ASP A 1 629 ? 28.959 12.299 2.162 1.00 91.06 629 ASP A N 1
ATOM 4794 C CA . ASP A 1 629 ? 30.120 11.396 2.061 1.00 91.06 629 ASP A CA 1
ATOM 4795 C C . ASP A 1 629 ? 29.885 10.057 2.783 1.00 91.06 629 ASP A C 1
ATOM 4797 O O . ASP A 1 629 ? 30.795 9.425 3.324 1.00 91.06 629 ASP A O 1
ATOM 4801 N N . SER A 1 630 ? 28.621 9.634 2.808 1.00 95.69 630 SER A N 1
ATOM 4802 C CA . SER A 1 630 ? 28.173 8.437 3.501 1.00 95.69 630 SER A CA 1
ATOM 4803 C C . SER A 1 630 ? 27.864 7.313 2.527 1.00 95.69 630 SER A C 1
ATOM 4805 O O . SER A 1 630 ? 27.333 7.521 1.435 1.00 95.69 630 SER A O 1
ATOM 4807 N N . ALA A 1 631 ? 28.140 6.091 2.964 1.00 96.50 631 ALA A N 1
ATOM 4808 C CA . ALA A 1 631 ? 27.854 4.877 2.229 1.00 96.50 631 ALA A CA 1
ATOM 4809 C C . ALA A 1 631 ? 27.005 3.907 3.060 1.00 96.50 631 ALA A C 1
ATOM 4811 O O . ALA A 1 631 ? 27.194 3.764 4.271 1.00 96.50 631 ALA A O 1
ATOM 4812 N N . ALA A 1 632 ? 26.094 3.195 2.401 1.00 97.25 632 ALA A N 1
ATOM 4813 C CA . ALA A 1 632 ? 25.314 2.111 2.991 1.00 97.25 632 ALA A CA 1
ATOM 4814 C C . ALA A 1 632 ? 25.430 0.830 2.162 1.00 97.25 632 ALA A C 1
ATOM 4816 O O . ALA A 1 632 ? 25.560 0.892 0.945 1.00 97.25 632 ALA A O 1
ATOM 4817 N N . LEU A 1 633 ? 25.354 -0.327 2.815 1.00 97.62 633 LEU A N 1
ATOM 4818 C CA . LEU A 1 633 ? 25.400 -1.649 2.194 1.00 97.62 633 LEU A CA 1
ATOM 4819 C C . LEU A 1 633 ? 24.145 -2.447 2.555 1.00 97.62 633 LEU A C 1
ATOM 4821 O O . LEU A 1 633 ? 23.868 -2.643 3.737 1.00 97.62 633 LEU A O 1
ATOM 4825 N N . ILE A 1 634 ? 23.431 -2.950 1.546 1.00 97.69 634 ILE A N 1
ATOM 4826 C CA . ILE A 1 634 ? 22.340 -3.921 1.697 1.00 97.69 634 ILE A CA 1
ATOM 4827 C C . ILE A 1 634 ? 22.754 -5.228 1.022 1.00 97.69 634 ILE A C 1
ATOM 4829 O O . ILE A 1 634 ? 23.075 -5.257 -0.169 1.00 97.69 634 ILE A O 1
ATOM 4833 N N . THR A 1 635 ? 22.728 -6.313 1.793 1.00 94.00 635 THR A N 1
ATOM 4834 C CA . THR A 1 635 ? 23.115 -7.661 1.341 1.00 94.00 635 THR A CA 1
ATOM 4835 C C . THR A 1 635 ? 21.930 -8.520 0.912 1.00 94.00 635 THR A C 1
ATOM 4837 O O . THR A 1 635 ? 22.103 -9.536 0.239 1.00 94.00 635 THR A O 1
ATOM 4840 N N . ASN A 1 636 ? 20.720 -8.114 1.286 1.00 96.88 636 ASN A N 1
ATOM 4841 C CA . ASN A 1 636 ? 19.481 -8.810 0.969 1.00 96.88 636 ASN A CA 1
ATOM 4842 C C . ASN A 1 636 ? 19.180 -8.768 -0.534 1.00 96.88 636 ASN A C 1
ATOM 4844 O O . ASN A 1 636 ? 19.516 -7.801 -1.221 1.00 96.88 636 ASN A O 1
ATOM 4848 N N . ARG A 1 637 ? 18.488 -9.795 -1.042 1.00 96.38 637 ARG A N 1
ATOM 4849 C CA . ARG A 1 637 ? 17.867 -9.722 -2.371 1.00 96.38 637 ARG A CA 1
ATOM 4850 C C . ARG A 1 637 ? 16.759 -8.673 -2.342 1.00 96.38 637 ARG A C 1
ATOM 4852 O O . ARG A 1 637 ? 16.042 -8.559 -1.345 1.00 96.38 637 ARG A O 1
ATOM 4859 N N . LEU A 1 638 ? 16.610 -7.936 -3.437 1.00 97.25 638 LEU A N 1
ATOM 4860 C CA . LEU A 1 638 ? 15.534 -6.962 -3.606 1.00 97.25 638 LEU A CA 1
ATOM 4861 C C . LEU A 1 638 ? 14.475 -7.546 -4.538 1.00 97.25 638 LEU A C 1
ATOM 4863 O O . LEU A 1 638 ? 14.778 -7.908 -5.673 1.00 97.25 638 LEU A O 1
ATOM 4867 N N . VAL A 1 639 ? 13.233 -7.618 -4.066 1.00 98.00 639 VAL A N 1
ATOM 4868 C CA . VAL A 1 639 ? 12.093 -8.142 -4.827 1.00 98.00 639 VAL A CA 1
ATOM 4869 C C . VAL A 1 639 ? 11.160 -6.992 -5.187 1.00 98.00 639 VAL A C 1
ATOM 4871 O O . VAL A 1 639 ? 10.493 -6.433 -4.322 1.00 98.00 639 VAL A O 1
ATOM 4874 N N . PHE A 1 640 ? 11.075 -6.643 -6.467 1.00 98.06 640 PHE A N 1
ATOM 4875 C CA . PHE A 1 640 ? 10.153 -5.625 -6.970 1.00 98.06 640 PHE A CA 1
ATOM 4876 C C . PHE A 1 640 ? 8.766 -6.232 -7.219 1.00 98.06 640 PHE A C 1
ATOM 4878 O O . PHE A 1 640 ? 8.455 -6.697 -8.319 1.00 98.06 640 PHE A O 1
ATOM 4885 N N . ALA A 1 641 ? 7.934 -6.242 -6.174 1.00 97.38 641 ALA A N 1
ATOM 4886 C CA . ALA A 1 641 ? 6.539 -6.690 -6.211 1.00 97.38 641 ALA A CA 1
ATOM 4887 C C . ALA A 1 641 ? 5.584 -5.651 -6.833 1.00 97.38 641 ALA A C 1
ATOM 4889 O O . ALA A 1 641 ? 4.451 -5.985 -7.161 1.00 97.38 641 ALA A O 1
ATOM 4890 N N . GLY A 1 642 ? 6.052 -4.417 -7.037 1.00 96.56 642 GLY A N 1
ATOM 4891 C CA . GLY A 1 642 ? 5.380 -3.381 -7.821 1.00 96.56 642 GLY A CA 1
ATOM 4892 C C . GLY A 1 642 ? 6.335 -2.251 -8.228 1.00 96.56 642 GLY A C 1
ATOM 4893 O O . GLY A 1 642 ? 7.522 -2.296 -7.879 1.00 96.56 642 GLY A O 1
ATOM 4894 N N . PRO A 1 643 ? 5.862 -1.237 -8.981 1.00 94.44 643 PRO A N 1
ATOM 4895 C CA . PRO A 1 643 ? 6.693 -0.123 -9.435 1.00 94.44 643 PRO A CA 1
ATOM 4896 C C . PRO A 1 643 ? 7.377 0.581 -8.263 1.00 94.44 643 PRO A C 1
ATOM 4898 O O . PRO A 1 643 ? 6.705 1.082 -7.363 1.00 94.44 643 PRO A O 1
ATOM 4901 N N . SER A 1 644 ? 8.708 0.644 -8.290 1.00 97.31 644 SER A N 1
ATOM 4902 C CA . SER A 1 644 ? 9.481 1.097 -7.130 1.00 97.31 644 SER A CA 1
ATOM 4903 C C . SER A 1 644 ? 10.486 2.195 -7.457 1.00 97.31 644 SER A C 1
ATOM 4905 O O . SER A 1 644 ? 10.991 2.281 -8.574 1.00 97.31 644 SER A O 1
ATOM 4907 N N . VAL A 1 645 ? 10.798 3.032 -6.467 1.00 97.88 645 VAL A N 1
ATOM 4908 C CA . VAL A 1 645 ? 11.854 4.053 -6.563 1.00 97.88 645 VAL A CA 1
ATOM 4909 C C . VAL A 1 645 ? 12.933 3.762 -5.528 1.00 97.88 645 VAL A C 1
ATOM 4911 O O . VAL A 1 645 ? 12.631 3.537 -4.354 1.00 97.88 645 VAL A O 1
ATOM 4914 N N . LEU A 1 646 ? 14.186 3.794 -5.975 1.00 98.44 646 LEU A N 1
ATOM 4915 C CA . LEU A 1 646 ? 15.384 3.723 -5.150 1.00 98.44 646 LEU A CA 1
ATOM 4916 C C . LEU A 1 646 ? 16.020 5.114 -5.120 1.00 98.44 646 LEU A C 1
ATOM 4918 O O . LEU A 1 646 ? 16.532 5.586 -6.136 1.00 98.44 646 LEU A O 1
ATOM 4922 N N . HIS A 1 647 ? 15.980 5.779 -3.971 1.00 98.06 647 HIS A N 1
ATOM 4923 C CA . HIS A 1 647 ? 16.462 7.148 -3.829 1.00 98.06 647 HIS A CA 1
ATOM 4924 C C . HIS A 1 647 ? 17.774 7.193 -3.038 1.00 98.06 647 HIS A C 1
ATOM 4926 O O . HIS A 1 647 ? 17.854 6.647 -1.938 1.00 98.06 647 HIS A O 1
ATOM 4932 N N . VAL A 1 648 ? 18.783 7.881 -3.580 1.00 98.06 648 VAL A N 1
ATOM 4933 C CA . VAL A 1 648 ? 20.052 8.162 -2.890 1.00 98.06 648 VAL A CA 1
ATOM 4934 C C . VAL A 1 648 ? 20.233 9.674 -2.821 1.00 98.06 648 VAL A C 1
ATOM 4936 O O . VAL A 1 648 ? 20.489 10.319 -3.838 1.00 98.06 648 VAL A O 1
ATOM 4939 N N . GLU A 1 649 ? 20.044 10.233 -1.629 1.00 95.62 649 GLU A N 1
ATOM 4940 C CA . GLU A 1 649 ? 20.090 11.677 -1.393 1.00 95.62 649 GLU A CA 1
ATOM 4941 C C . GLU A 1 649 ? 21.530 12.198 -1.461 1.00 95.62 649 GLU A C 1
ATOM 4943 O O . GLU A 1 649 ? 22.428 11.526 -0.965 1.00 95.62 649 GLU A O 1
ATOM 4948 N N . ASN A 1 650 ? 21.737 13.406 -2.001 1.00 93.81 650 ASN A N 1
ATOM 4949 C CA . ASN A 1 650 ? 23.041 14.064 -2.195 1.00 93.81 650 ASN A CA 1
ATOM 4950 C C . ASN A 1 650 ? 24.045 13.341 -3.130 1.00 93.81 650 ASN A C 1
ATOM 4952 O O . ASN A 1 650 ? 24.261 12.137 -3.050 1.00 93.81 650 ASN A O 1
ATOM 4956 N N . ALA A 1 651 ? 24.741 14.105 -3.981 1.00 92.12 651 ALA A N 1
ATOM 4957 C CA . ALA A 1 651 ? 25.684 13.583 -4.981 1.00 92.12 651 ALA A CA 1
ATOM 4958 C C . ALA A 1 651 ? 26.887 12.806 -4.416 1.00 92.12 651 ALA A C 1
ATOM 4960 O O . ALA A 1 651 ? 27.486 12.005 -5.130 1.00 92.12 651 ALA A O 1
ATOM 4961 N N . ARG A 1 652 ? 27.241 13.017 -3.142 1.00 91.81 652 ARG A N 1
ATOM 4962 C CA . ARG A 1 652 ? 28.409 12.385 -2.504 1.00 91.81 652 ARG A CA 1
ATOM 4963 C C . ARG A 1 652 ? 28.083 11.103 -1.737 1.00 91.81 652 ARG A C 1
ATOM 4965 O O . ARG A 1 652 ? 28.988 10.462 -1.211 1.00 91.81 652 ARG A O 1
ATOM 4972 N N . ASN A 1 653 ? 26.810 10.723 -1.658 1.00 95.81 653 ASN A N 1
ATOM 4973 C CA . ASN A 1 653 ? 26.394 9.518 -0.947 1.00 95.81 653 ASN A CA 1
ATOM 4974 C C . ASN A 1 653 ? 26.305 8.312 -1.881 1.00 95.81 653 ASN A C 1
ATOM 4976 O O . ASN A 1 653 ? 25.997 8.442 -3.067 1.00 95.81 653 ASN A O 1
ATOM 4980 N N . THR A 1 654 ? 26.534 7.122 -1.324 1.00 96.94 654 THR A N 1
ATOM 4981 C CA . THR A 1 654 ? 26.545 5.864 -2.082 1.00 96.94 654 THR A CA 1
ATOM 4982 C C . THR A 1 654 ? 25.701 4.778 -1.414 1.00 96.94 654 THR A C 1
ATOM 4984 O O . THR A 1 654 ? 25.843 4.500 -0.227 1.00 96.94 654 THR A O 1
ATOM 4987 N N . LEU A 1 655 ? 24.846 4.104 -2.181 1.00 98.06 655 LEU A N 1
ATOM 4988 C CA . LEU A 1 655 ? 24.130 2.906 -1.745 1.00 98.06 655 LEU A CA 1
ATOM 4989 C C . LEU A 1 655 ? 24.642 1.683 -2.514 1.00 98.06 655 LEU A C 1
ATOM 4991 O O . LEU A 1 655 ? 24.481 1.590 -3.728 1.00 98.06 655 LEU A O 1
ATOM 4995 N N . HIS A 1 656 ? 25.239 0.736 -1.797 1.00 97.62 656 HIS A N 1
ATOM 4996 C CA . HIS A 1 656 ? 25.751 -0.527 -2.315 1.00 97.62 656 HIS A CA 1
ATOM 4997 C C . HIS A 1 656 ? 24.696 -1.629 -2.158 1.00 97.62 656 HIS A C 1
ATOM 4999 O O . HIS A 1 656 ? 24.258 -1.918 -1.042 1.00 97.62 656 HIS A O 1
ATOM 5005 N N . LEU A 1 657 ? 24.323 -2.280 -3.261 1.00 97.38 657 LEU A N 1
ATOM 5006 C CA . LEU A 1 657 ? 23.427 -3.437 -3.277 1.00 97.38 657 LEU A CA 1
ATOM 5007 C C . LEU A 1 657 ? 24.182 -4.677 -3.769 1.00 97.38 657 LEU A C 1
ATOM 5009 O O . LEU A 1 657 ? 24.604 -4.742 -4.929 1.00 97.38 657 LEU A O 1
ATOM 5013 N N . THR A 1 658 ? 24.357 -5.666 -2.891 1.00 95.81 658 THR A N 1
ATOM 5014 C CA . THR A 1 658 ? 25.075 -6.910 -3.226 1.00 95.81 658 THR A CA 1
ATOM 5015 C C . THR A 1 658 ? 24.168 -8.111 -3.460 1.00 95.81 658 THR A C 1
ATOM 5017 O O . THR A 1 658 ? 24.613 -9.079 -4.072 1.00 95.81 658 THR A O 1
ATOM 5020 N N . GLY A 1 659 ? 22.903 -8.050 -3.040 1.00 94.38 659 GLY A N 1
ATOM 5021 C CA . GLY A 1 659 ? 21.901 -9.060 -3.375 1.00 94.38 659 GLY A CA 1
ATOM 5022 C C . GLY A 1 659 ? 21.369 -8.922 -4.805 1.00 94.38 659 GLY A C 1
ATOM 5023 O O . GLY A 1 659 ? 21.421 -7.852 -5.412 1.00 94.38 659 GLY A O 1
ATOM 5024 N N . THR A 1 660 ? 20.840 -10.019 -5.349 1.00 95.25 660 THR A N 1
ATOM 5025 C CA . THR A 1 660 ? 20.202 -10.031 -6.675 1.00 95.25 660 THR A CA 1
ATOM 5026 C C . THR A 1 660 ? 18.870 -9.285 -6.671 1.00 95.25 660 THR A C 1
ATOM 5028 O O . THR A 1 660 ? 18.133 -9.310 -5.682 1.00 95.25 660 THR A O 1
ATOM 5031 N N . LEU A 1 661 ? 18.532 -8.693 -7.811 1.00 96.75 661 LEU A N 1
ATOM 5032 C CA . LEU A 1 661 ? 17.232 -8.105 -8.108 1.00 96.75 661 LEU A CA 1
ATOM 5033 C C . LEU A 1 661 ? 16.281 -9.182 -8.644 1.00 96.75 661 LEU A C 1
ATOM 5035 O O . LEU A 1 661 ? 16.680 -10.018 -9.454 1.00 96.75 661 LEU A O 1
ATOM 5039 N N . LEU A 1 662 ? 15.027 -9.156 -8.200 1.00 96.19 662 LEU A N 1
ATOM 5040 C CA . LEU A 1 662 ? 13.965 -10.095 -8.567 1.00 96.19 662 LEU A CA 1
ATOM 5041 C C . LEU A 1 662 ? 12.640 -9.345 -8.778 1.00 96.19 662 LEU A C 1
ATOM 5043 O O . LEU A 1 662 ? 12.491 -8.196 -8.364 1.00 96.19 662 LEU A O 1
ATOM 5047 N N . GLY A 1 663 ? 11.649 -10.017 -9.364 1.00 95.88 663 GLY A N 1
ATOM 5048 C CA . GLY A 1 663 ? 10.284 -9.499 -9.505 1.00 95.88 663 GLY A CA 1
ATOM 5049 C C . GLY A 1 663 ? 9.913 -9.071 -10.926 1.00 95.88 663 GLY A C 1
ATOM 5050 O O . GLY A 1 663 ? 10.738 -9.064 -11.839 1.00 95.88 663 GLY A O 1
ATOM 5051 N N . ALA A 1 664 ? 8.634 -8.746 -11.109 1.00 95.56 664 ALA A N 1
ATOM 5052 C CA . ALA A 1 664 ? 8.019 -8.494 -12.415 1.00 95.56 664 ALA A CA 1
ATOM 5053 C C . ALA A 1 664 ? 7.836 -7.000 -12.736 1.00 95.56 664 ALA A C 1
ATOM 5055 O O . ALA A 1 664 ? 7.174 -6.660 -13.712 1.00 95.56 664 ALA A O 1
ATOM 5056 N N . HIS A 1 665 ? 8.406 -6.102 -11.927 1.00 97.44 665 HIS A N 1
ATOM 5057 C CA . HIS A 1 665 ? 8.209 -4.661 -12.070 1.00 97.44 665 HIS A CA 1
ATOM 5058 C C . HIS A 1 665 ? 9.517 -3.877 -12.169 1.00 97.44 665 HIS A C 1
ATOM 5060 O O . HIS A 1 665 ? 10.549 -4.288 -11.641 1.00 97.44 665 HIS A O 1
ATOM 5066 N N . SER A 1 666 ? 9.437 -2.730 -12.847 1.00 95.31 666 SER A N 1
ATOM 5067 C CA . SER A 1 666 ? 10.516 -1.759 -13.049 1.00 95.31 666 SER A CA 1
ATOM 5068 C C . SER A 1 666 ? 10.910 -1.023 -11.768 1.00 95.31 666 SER A C 1
ATOM 5070 O O . SER A 1 666 ? 10.054 -0.775 -10.908 1.00 95.31 666 SER A O 1
ATOM 5072 N N . PHE A 1 667 ? 12.149 -0.529 -11.722 1.00 97.38 667 PHE A N 1
ATOM 5073 C CA . PHE A 1 667 ? 12.575 0.461 -10.732 1.00 97.38 667 PHE A CA 1
ATOM 5074 C C . PHE A 1 667 ? 13.068 1.766 -11.372 1.00 97.38 667 PHE A C 1
ATOM 5076 O O . PHE A 1 667 ? 13.530 1.789 -12.515 1.00 97.38 667 PHE A O 1
ATOM 5083 N N . VAL A 1 668 ? 12.991 2.855 -10.608 1.00 98.25 668 VAL A N 1
ATOM 5084 C CA . VAL A 1 668 ? 13.584 4.153 -10.956 1.00 98.25 668 VAL A CA 1
ATOM 5085 C C . VAL A 1 668 ? 14.631 4.526 -9.912 1.00 98.25 668 VAL A C 1
ATOM 5087 O O . VAL A 1 668 ? 14.352 4.484 -8.715 1.00 98.25 668 VAL A O 1
ATOM 5090 N N . LYS A 1 669 ? 15.831 4.899 -10.350 1.00 98.06 669 LYS A N 1
ATOM 5091 C CA . LYS A 1 669 ? 16.864 5.504 -9.507 1.00 98.06 669 LYS A CA 1
ATOM 5092 C C . LYS A 1 669 ? 16.705 7.026 -9.517 1.00 98.06 669 LYS A C 1
ATOM 5094 O O . LYS A 1 669 ? 16.811 7.641 -10.575 1.00 98.06 669 LYS A O 1
ATOM 5099 N N . THR A 1 670 ? 16.501 7.611 -8.337 1.00 97.31 670 THR A N 1
ATOM 5100 C CA . THR A 1 670 ? 16.351 9.059 -8.091 1.00 97.31 670 THR A CA 1
ATOM 5101 C C . THR A 1 670 ? 17.395 9.578 -7.091 1.00 97.31 670 THR A C 1
ATOM 5103 O O . THR A 1 670 ? 18.134 8.799 -6.476 1.00 97.31 670 THR A O 1
ATOM 5106 N N . GLY A 1 671 ? 17.421 10.896 -6.876 1.00 95.62 671 GLY A N 1
ATOM 5107 C CA . GLY A 1 671 ? 18.368 11.568 -5.979 1.00 95.62 671 GLY A CA 1
ATOM 5108 C C . GLY A 1 671 ? 19.775 11.667 -6.573 1.00 95.62 671 GLY A C 1
ATOM 5109 O O . GLY A 1 671 ? 20.152 10.869 -7.431 1.00 95.62 671 GLY A O 1
ATOM 5110 N N . GLY A 1 672 ? 20.548 12.666 -6.144 1.00 94.88 672 GLY A N 1
ATOM 5111 C CA . GLY A 1 672 ? 21.842 12.979 -6.759 1.00 94.88 672 GLY A CA 1
ATOM 5112 C C . GLY A 1 672 ? 22.928 11.913 -6.564 1.00 94.88 672 GLY A C 1
ATOM 5113 O O . GLY A 1 672 ? 23.891 11.904 -7.322 1.00 94.88 672 GLY A O 1
ATOM 5114 N N . GLY A 1 673 ? 22.798 11.024 -5.575 1.00 96.50 673 GLY A N 1
ATOM 5115 C CA . GLY A 1 673 ? 23.866 10.097 -5.190 1.00 96.50 673 GLY A CA 1
ATOM 5116 C C . GLY A 1 673 ? 24.020 8.869 -6.086 1.00 96.50 673 GLY A C 1
ATOM 5117 O O . GLY A 1 673 ? 23.290 8.678 -7.067 1.00 96.50 673 GLY A O 1
ATOM 5118 N N . ASN A 1 674 ? 24.970 8.011 -5.718 1.00 97.12 674 ASN A N 1
ATOM 5119 C CA . ASN A 1 674 ? 25.360 6.826 -6.476 1.00 97.12 674 ASN A CA 1
ATOM 5120 C C . ASN A 1 674 ? 24.661 5.555 -5.965 1.00 97.12 674 ASN A C 1
ATOM 5122 O O . ASN A 1 674 ? 24.716 5.233 -4.779 1.00 97.12 674 ASN A O 1
ATOM 5126 N N . LEU A 1 675 ? 24.032 4.801 -6.864 1.00 98.12 675 LEU A N 1
ATOM 5127 C CA . LEU A 1 675 ? 23.529 3.453 -6.600 1.00 98.12 675 LEU A CA 1
ATOM 5128 C C . LEU A 1 675 ? 24.442 2.434 -7.281 1.00 98.12 675 LEU A C 1
ATOM 5130 O O . LEU A 1 675 ? 24.570 2.458 -8.502 1.00 98.12 675 LEU A O 1
ATOM 5134 N N . ILE A 1 676 ? 25.037 1.520 -6.515 1.00 97.38 676 ILE A N 1
ATOM 5135 C CA . ILE A 1 676 ? 25.962 0.508 -7.036 1.00 97.38 676 ILE A CA 1
ATOM 5136 C C . ILE A 1 676 ? 25.334 -0.882 -6.966 1.00 97.38 676 ILE A C 1
ATOM 5138 O O . ILE A 1 676 ? 24.942 -1.341 -5.892 1.00 97.38 676 ILE A O 1
ATOM 5142 N N . LEU A 1 677 ? 25.294 -1.573 -8.106 1.00 97.12 677 LEU A N 1
ATOM 5143 C CA . LEU A 1 677 ? 24.816 -2.949 -8.234 1.00 97.12 677 LEU A CA 1
ATOM 5144 C C . LEU A 1 677 ? 25.992 -3.908 -8.450 1.00 97.12 677 LEU A C 1
ATOM 5146 O O . LEU A 1 677 ? 26.690 -3.830 -9.466 1.00 97.12 677 LEU A O 1
ATOM 5150 N N . TYR A 1 678 ? 26.187 -4.840 -7.516 1.00 94.75 678 TYR A N 1
ATOM 5151 C CA . TYR A 1 678 ? 27.278 -5.822 -7.581 1.00 94.75 678 TYR A CA 1
ATOM 5152 C C . TYR A 1 678 ? 26.847 -7.183 -8.131 1.00 94.75 678 TYR A C 1
ATOM 5154 O O . TYR A 1 678 ? 27.642 -7.858 -8.779 1.00 94.75 678 TYR A O 1
ATOM 5162 N N . ALA A 1 679 ? 25.609 -7.603 -7.863 1.00 92.88 679 ALA A N 1
ATOM 5163 C CA . ALA A 1 679 ? 25.139 -8.933 -8.229 1.00 92.88 679 ALA A CA 1
ATOM 5164 C C . ALA A 1 679 ? 25.011 -9.125 -9.748 1.00 92.88 679 ALA A C 1
ATOM 5166 O O . ALA A 1 679 ? 24.763 -8.186 -10.508 1.00 92.88 679 ALA A O 1
ATOM 5167 N N . ASN A 1 680 ? 25.102 -10.382 -10.182 1.00 93.75 680 ASN A N 1
ATOM 5168 C CA . ASN A 1 680 ? 24.765 -10.780 -11.542 1.00 93.75 680 ASN A CA 1
ATOM 5169 C C . ASN A 1 680 ? 23.257 -11.049 -11.654 1.00 93.75 680 ASN A C 1
ATOM 5171 O O . ASN A 1 680 ? 22.772 -12.130 -11.332 1.00 93.75 680 ASN A O 1
ATOM 5175 N N . ASN A 1 681 ? 22.513 -10.056 -12.129 1.00 92.44 681 ASN A N 1
ATOM 5176 C CA . ASN A 1 681 ? 21.059 -10.077 -12.276 1.00 92.44 681 ASN A CA 1
ATOM 5177 C C . ASN A 1 681 ? 20.664 -10.652 -13.643 1.00 92.44 681 ASN A C 1
ATOM 5179 O O . ASN A 1 681 ? 20.229 -9.926 -14.538 1.00 92.44 681 ASN A O 1
ATOM 5183 N N . HIS A 1 682 ? 20.875 -11.958 -13.824 1.00 87.12 682 HIS A N 1
ATOM 5184 C CA . HIS A 1 682 ? 20.577 -12.650 -15.085 1.00 87.12 682 HIS A CA 1
ATOM 5185 C C . HIS A 1 682 ? 19.078 -12.777 -15.370 1.00 87.12 682 HIS A C 1
ATOM 5187 O O . HIS A 1 682 ? 18.699 -12.762 -16.535 1.00 87.12 682 HIS A O 1
ATOM 5193 N N . ASP A 1 683 ? 18.249 -12.862 -14.329 1.00 89.00 683 ASP A N 1
ATOM 5194 C CA . ASP A 1 683 ? 16.816 -13.154 -14.464 1.00 89.00 683 ASP A CA 1
ATOM 5195 C C . ASP A 1 683 ? 15.926 -11.911 -14.308 1.00 89.00 683 ASP A C 1
ATOM 5197 O O . ASP A 1 683 ? 14.703 -11.988 -14.420 1.00 89.00 683 ASP A O 1
ATOM 5201 N N . TYR A 1 684 ? 16.529 -10.743 -14.071 1.00 94.62 684 TYR A N 1
ATOM 5202 C CA . TYR A 1 684 ? 15.814 -9.477 -13.955 1.00 94.62 684 TYR A CA 1
ATOM 5203 C C . TYR A 1 684 ? 15.918 -8.693 -15.266 1.00 94.62 684 TYR A C 1
ATOM 5205 O O . TYR A 1 684 ? 16.957 -8.113 -15.576 1.00 94.62 684 TYR A O 1
ATOM 5213 N N . TYR A 1 685 ? 14.832 -8.705 -16.041 1.00 94.69 685 TYR A N 1
ATOM 5214 C CA . TYR A 1 685 ? 14.737 -8.102 -17.380 1.00 94.69 685 TYR A CA 1
ATOM 5215 C C . TYR A 1 685 ? 13.765 -6.914 -17.448 1.00 94.69 685 TYR A C 1
ATOM 5217 O O . TYR A 1 685 ? 13.459 -6.416 -18.532 1.00 94.69 685 TYR A O 1
ATOM 5225 N N . GLN A 1 686 ? 13.261 -6.457 -16.300 1.00 97.06 686 GLN A N 1
ATOM 5226 C CA . GLN A 1 686 ? 12.314 -5.346 -16.248 1.00 97.06 686 GLN A CA 1
ATOM 5227 C C . GLN A 1 686 ? 13.020 -4.024 -16.566 1.00 97.06 686 GLN A C 1
ATOM 5229 O O . GLN A 1 686 ? 14.141 -3.832 -16.087 1.00 97.06 686 GLN A O 1
ATOM 5234 N N . PRO A 1 687 ? 12.403 -3.107 -17.337 1.00 95.81 687 PRO A N 1
ATOM 5235 C CA . PRO A 1 687 ? 13.008 -1.816 -17.647 1.00 95.81 687 PRO A CA 1
ATOM 5236 C C . PRO A 1 687 ? 13.363 -1.039 -16.378 1.00 95.81 687 PRO A C 1
ATOM 5238 O O . PRO A 1 687 ? 12.591 -1.030 -15.420 1.00 95.81 687 PRO A O 1
ATOM 5241 N N . ALA A 1 688 ? 14.505 -0.359 -16.384 1.00 96.75 688 ALA A N 1
ATOM 5242 C CA . ALA A 1 688 ? 14.911 0.533 -15.307 1.00 96.75 688 ALA A CA 1
ATOM 5243 C C . ALA A 1 688 ? 15.222 1.930 -15.849 1.00 96.75 688 ALA A C 1
ATOM 5245 O O . ALA A 1 688 ? 15.698 2.091 -16.972 1.00 96.75 688 ALA A O 1
ATOM 5246 N N . CYS A 1 689 ? 14.936 2.946 -15.040 1.00 98.19 689 CYS A N 1
ATOM 5247 C CA . CYS A 1 689 ? 15.183 4.344 -15.380 1.00 98.19 689 CYS A CA 1
ATOM 5248 C C . CYS A 1 689 ? 16.123 4.976 -14.352 1.00 98.19 689 CYS A C 1
ATOM 5250 O O . CYS A 1 689 ? 15.954 4.783 -13.148 1.00 98.19 689 CYS A O 1
ATOM 5252 N N . VAL A 1 690 ? 17.106 5.739 -14.818 1.00 98.50 690 VAL A N 1
ATOM 5253 C CA . VAL A 1 690 ? 17.949 6.598 -13.986 1.00 98.50 690 VAL A CA 1
ATOM 5254 C C . VAL A 1 690 ? 17.513 8.028 -14.261 1.00 98.50 690 VAL A C 1
ATOM 5256 O O . VAL A 1 690 ? 17.852 8.598 -15.297 1.00 98.50 690 VAL A O 1
ATOM 5259 N N . SER A 1 691 ? 16.705 8.582 -13.359 1.00 97.44 691 SER A N 1
ATOM 5260 C CA . SER A 1 691 ? 16.158 9.930 -13.518 1.00 97.44 691 SER A CA 1
ATOM 5261 C C . SER A 1 691 ? 17.102 11.008 -12.997 1.00 97.44 691 SER A C 1
ATOM 5263 O O . SER A 1 691 ? 17.074 12.128 -13.494 1.00 97.44 691 SER A O 1
ATOM 5265 N N . ASN A 1 692 ? 17.927 10.679 -11.996 1.00 96.69 692 ASN A N 1
ATOM 5266 C CA . ASN A 1 692 ? 18.927 11.574 -11.421 1.00 96.69 692 ASN A CA 1
ATOM 5267 C C . ASN A 1 692 ? 20.063 10.786 -10.734 1.00 96.69 692 ASN A C 1
ATOM 5269 O O . ASN A 1 692 ? 19.879 9.649 -10.274 1.00 96.69 692 ASN A O 1
ATOM 5273 N N . GLY A 1 693 ? 21.228 11.423 -10.629 1.00 96.56 693 GLY A N 1
ATOM 5274 C CA . GLY A 1 693 ? 22.433 10.874 -10.020 1.00 96.56 693 GLY A CA 1
ATOM 5275 C C . GLY A 1 693 ? 23.070 9.771 -10.860 1.00 96.56 693 GLY A C 1
ATOM 5276 O O . GLY A 1 693 ? 22.932 9.740 -12.085 1.00 96.56 693 GLY A O 1
ATOM 5277 N N . THR A 1 694 ? 23.764 8.856 -10.185 1.00 97.69 694 THR A N 1
ATOM 5278 C CA . THR A 1 694 ? 24.575 7.826 -10.846 1.00 97.69 694 THR A CA 1
ATOM 5279 C C . THR A 1 694 ? 24.044 6.423 -10.567 1.00 97.69 694 THR A C 1
ATOM 5281 O O . THR A 1 694 ? 23.715 6.081 -9.428 1.00 97.69 694 THR A O 1
ATOM 5284 N N . LEU A 1 695 ? 23.990 5.595 -11.611 1.00 98.12 695 LEU A N 1
ATOM 5285 C CA . LEU A 1 695 ? 23.887 4.141 -11.514 1.00 98.12 695 LEU A CA 1
ATOM 5286 C C . LEU A 1 695 ? 25.235 3.524 -11.906 1.00 98.12 695 LEU A C 1
ATOM 5288 O O . LEU A 1 695 ? 25.691 3.686 -13.036 1.00 98.12 695 LEU A O 1
ATOM 5292 N N . THR A 1 696 ? 25.853 2.791 -10.984 1.00 97.56 696 THR A N 1
ATOM 5293 C CA . THR A 1 696 ? 27.098 2.050 -11.210 1.00 97.56 696 THR A CA 1
ATOM 5294 C C . THR A 1 696 ? 26.808 0.551 -11.280 1.00 97.56 696 THR A C 1
ATOM 5296 O O . THR A 1 696 ? 26.250 -0.021 -10.342 1.00 97.56 696 THR A O 1
ATOM 5299 N N . VAL A 1 697 ? 27.213 -0.119 -12.361 1.00 96.81 697 VAL A N 1
ATOM 5300 C CA . VAL A 1 697 ? 27.023 -1.571 -12.532 1.00 96.81 697 VAL A CA 1
ATOM 5301 C C . VAL A 1 697 ? 28.372 -2.290 -12.547 1.00 96.81 697 VAL A C 1
ATOM 5303 O O . VAL A 1 697 ? 29.159 -2.137 -13.480 1.00 96.81 697 VAL A O 1
ATOM 5306 N N . HIS A 1 698 ? 28.640 -3.104 -11.524 1.00 93.50 698 HIS A N 1
ATOM 5307 C CA . HIS A 1 698 ? 29.835 -3.959 -11.468 1.00 93.50 698 HIS A CA 1
ATOM 5308 C C . HIS A 1 698 ? 29.568 -5.394 -11.944 1.00 93.50 698 HIS A C 1
ATOM 5310 O O . HIS A 1 698 ? 30.480 -6.051 -12.436 1.00 93.50 698 HIS A O 1
ATOM 5316 N N . GLY A 1 699 ? 28.331 -5.879 -11.809 1.00 86.69 699 GLY A N 1
ATOM 5317 C CA . GLY A 1 699 ? 27.920 -7.211 -12.257 1.00 86.69 699 GLY A CA 1
ATOM 5318 C C . GLY A 1 699 ? 27.228 -7.204 -13.621 1.00 86.69 699 GLY A C 1
ATOM 5319 O O . GLY A 1 699 ? 27.582 -6.470 -14.545 1.00 86.69 699 GLY A O 1
ATOM 5320 N N . ARG A 1 700 ? 26.187 -8.023 -13.747 1.00 91.75 700 ARG A N 1
ATOM 5321 C CA . ARG A 1 700 ? 25.311 -8.073 -14.922 1.00 91.75 700 ARG A CA 1
ATOM 5322 C C . ARG A 1 700 ? 23.932 -7.511 -14.590 1.00 91.75 700 ARG A C 1
ATOM 5324 O O . ARG A 1 700 ? 23.352 -7.868 -13.570 1.00 91.75 700 ARG A O 1
ATOM 5331 N N . LEU A 1 701 ? 23.381 -6.686 -15.470 1.00 95.19 701 LEU A N 1
ATOM 5332 C CA . LEU A 1 701 ? 22.004 -6.203 -15.412 1.00 95.19 701 LEU A CA 1
ATOM 5333 C C . LEU A 1 701 ? 21.417 -6.223 -16.822 1.00 95.19 701 LEU A C 1
ATOM 5335 O O . LEU A 1 701 ? 21.635 -5.295 -17.586 1.00 95.19 701 LEU A O 1
ATOM 5339 N N . ILE A 1 702 ? 20.689 -7.274 -17.198 1.00 93.44 702 ILE A N 1
ATOM 5340 C CA . ILE A 1 702 ? 20.182 -7.400 -18.579 1.00 93.44 702 ILE A CA 1
ATOM 5341 C C . ILE A 1 702 ? 18.989 -6.483 -18.893 1.00 93.44 702 ILE A C 1
ATOM 5343 O O . ILE A 1 702 ? 18.594 -6.381 -20.054 1.00 93.44 702 ILE A O 1
ATOM 5347 N N . SER A 1 703 ? 18.426 -5.827 -17.876 1.00 95.50 703 SER A N 1
ATOM 5348 C CA . SER A 1 703 ? 17.354 -4.845 -18.014 1.00 95.50 703 SER A CA 1
ATOM 5349 C C . SER A 1 703 ? 17.680 -3.757 -19.041 1.00 95.50 703 SER A C 1
ATOM 5351 O O . SER A 1 703 ? 18.782 -3.202 -19.005 1.00 95.50 703 SER A O 1
ATOM 5353 N N . PRO A 1 704 ? 16.719 -3.382 -19.905 1.00 97.06 704 PRO A N 1
ATOM 5354 C CA . PRO A 1 704 ? 16.803 -2.143 -20.668 1.00 97.06 704 PRO A CA 1
ATOM 5355 C C . PRO A 1 704 ? 16.913 -0.936 -19.728 1.00 97.06 704 PRO A C 1
ATOM 5357 O O . PRO A 1 704 ? 16.174 -0.855 -18.743 1.00 97.06 704 PRO A O 1
ATOM 5360 N N . LEU A 1 705 ? 17.812 -0.003 -20.045 1.00 97.94 705 LEU A N 1
ATOM 5361 C CA . LEU A 1 705 ? 18.096 1.181 -19.236 1.00 97.94 705 LEU A CA 1
ATOM 5362 C C . LEU A 1 705 ? 17.724 2.465 -19.973 1.00 97.94 705 LEU A C 1
ATOM 5364 O O . LEU A 1 705 ? 18.159 2.701 -21.100 1.00 97.94 705 LEU A O 1
ATOM 5368 N N . GLU A 1 706 ? 16.962 3.320 -19.302 1.00 98.12 706 GLU A N 1
ATOM 5369 C CA . GLU A 1 706 ? 16.707 4.694 -19.726 1.00 98.12 706 GLU A CA 1
ATOM 5370 C C . GLU A 1 706 ? 17.483 5.668 -18.837 1.00 98.12 706 GLU A C 1
ATOM 5372 O O . GLU A 1 706 ? 17.280 5.695 -17.625 1.00 98.12 706 GLU A O 1
ATOM 5377 N N . ILE A 1 707 ? 18.387 6.448 -19.430 1.00 98.12 707 ILE A N 1
ATOM 5378 C CA . ILE A 1 707 ? 19.210 7.436 -18.725 1.00 98.12 707 ILE A CA 1
ATOM 5379 C C . ILE A 1 707 ? 18.707 8.833 -19.091 1.00 98.12 707 ILE A C 1
ATOM 5381 O O . ILE A 1 707 ? 18.851 9.286 -20.231 1.00 98.12 707 ILE A O 1
ATOM 5385 N N . VAL A 1 708 ? 18.085 9.509 -18.130 1.00 97.94 708 VAL A N 1
ATOM 5386 C CA . VAL A 1 708 ? 17.502 10.845 -18.317 1.00 97.94 708 VAL A CA 1
ATOM 5387 C C . VAL A 1 708 ? 18.602 11.912 -18.316 1.00 97.94 708 VAL A C 1
ATOM 5389 O O . VAL A 1 708 ? 19.685 11.702 -17.770 1.00 97.94 708 VAL A O 1
ATOM 5392 N N . ALA A 1 709 ? 18.343 13.064 -18.938 1.00 95.50 709 ALA A N 1
ATOM 5393 C CA . ALA A 1 709 ? 19.251 14.209 -18.927 1.00 95.50 709 ALA A CA 1
ATOM 5394 C C . ALA A 1 709 ? 19.735 14.552 -17.502 1.00 95.50 709 ALA A C 1
ATOM 5396 O O . ALA A 1 709 ? 18.935 14.673 -16.577 1.00 95.50 709 ALA A O 1
ATOM 5397 N N . GLY A 1 710 ? 21.052 14.714 -17.338 1.00 92.62 710 GLY A N 1
ATOM 5398 C CA . GLY A 1 710 ? 21.696 14.971 -16.043 1.00 92.62 710 GLY A CA 1
ATOM 5399 C C . GLY A 1 710 ? 21.996 13.721 -15.205 1.00 92.62 710 GLY A C 1
ATOM 5400 O O . GLY A 1 710 ? 22.728 13.823 -14.223 1.00 92.62 710 GLY A O 1
ATOM 5401 N N . ALA A 1 711 ? 21.490 12.546 -15.590 1.00 97.88 711 ALA A N 1
ATOM 5402 C CA . ALA A 1 711 ? 21.822 11.276 -14.955 1.00 97.88 711 ALA A CA 1
ATOM 5403 C C . ALA A 1 711 ? 22.995 10.567 -15.651 1.00 97.88 711 ALA A C 1
ATOM 5405 O O . ALA A 1 711 ? 23.253 10.763 -16.843 1.00 97.88 711 ALA A O 1
ATOM 5406 N N . THR A 1 712 ? 23.671 9.698 -14.897 1.00 97.94 712 THR A N 1
ATOM 5407 C CA . THR A 1 712 ? 24.888 9.009 -15.338 1.00 97.94 712 THR A CA 1
ATOM 5408 C C . THR A 1 712 ? 24.789 7.494 -15.164 1.00 97.94 712 THR A C 1
ATOM 5410 O O . THR A 1 712 ? 24.401 6.998 -14.105 1.00 97.94 712 THR A O 1
ATOM 5413 N N . LEU A 1 713 ? 25.209 6.748 -16.187 1.00 98.19 713 LEU A N 1
ATOM 5414 C CA . LEU A 1 713 ? 25.512 5.317 -16.114 1.00 98.19 713 LEU A CA 1
ATOM 5415 C C . LEU A 1 713 ? 27.031 5.104 -16.142 1.00 98.19 713 LEU A C 1
ATOM 5417 O O . LEU A 1 713 ? 27.712 5.639 -17.014 1.00 98.19 713 LEU A O 1
ATOM 5421 N N . THR A 1 714 ? 27.556 4.285 -15.231 1.00 97.19 714 THR A N 1
ATOM 5422 C CA . THR A 1 714 ? 28.979 3.908 -15.182 1.00 97.19 714 THR A CA 1
ATOM 5423 C C . THR A 1 714 ? 29.173 2.458 -14.712 1.00 97.19 714 THR A C 1
ATOM 5425 O O . THR A 1 714 ? 28.206 1.767 -14.374 1.00 97.19 714 THR A O 1
ATOM 5428 N N . GLY A 1 715 ? 30.416 1.972 -14.688 1.00 94.94 715 GLY A N 1
ATOM 5429 C CA . GLY A 1 715 ? 30.780 0.674 -14.119 1.00 94.94 715 GLY A CA 1
ATOM 5430 C C . GLY A 1 715 ? 31.749 -0.152 -14.967 1.00 94.94 715 GLY A C 1
ATOM 5431 O O . GLY A 1 715 ? 32.445 0.377 -15.832 1.00 94.94 715 GLY A O 1
ATOM 5432 N N . VAL A 1 716 ? 31.791 -1.458 -14.674 1.00 93.44 716 VAL A N 1
ATOM 5433 C CA . VAL A 1 716 ? 32.722 -2.460 -15.251 1.00 93.44 716 VAL A CA 1
ATOM 5434 C C . VAL A 1 716 ? 32.000 -3.708 -15.798 1.00 93.44 716 VAL A C 1
ATOM 5436 O O . VAL A 1 716 ? 32.620 -4.719 -16.121 1.00 93.44 716 VAL A O 1
ATOM 5439 N N . GLY A 1 717 ? 30.665 -3.683 -15.790 1.00 87.12 717 GLY A N 1
ATOM 5440 C CA . GLY A 1 717 ? 29.814 -4.855 -15.964 1.00 87.12 717 GLY A CA 1
ATOM 5441 C C . GLY A 1 717 ? 29.238 -5.055 -17.370 1.00 87.12 717 GLY A C 1
ATOM 5442 O O . GLY A 1 717 ? 29.737 -4.555 -18.381 1.00 87.12 717 GLY A O 1
ATOM 5443 N N . ARG A 1 718 ? 28.117 -5.783 -17.431 1.00 92.38 718 ARG A N 1
ATOM 5444 C CA . ARG A 1 718 ? 27.280 -5.898 -18.639 1.00 92.38 718 ARG A CA 1
ATOM 5445 C C . ARG A 1 718 ? 25.875 -5.393 -18.357 1.00 92.38 718 ARG A C 1
ATOM 5447 O O . ARG A 1 718 ? 25.229 -5.892 -17.437 1.00 92.38 718 ARG A O 1
ATOM 5454 N N . VAL A 1 719 ? 25.390 -4.465 -19.170 1.00 95.94 719 VAL A N 1
ATOM 5455 C CA . VAL A 1 719 ? 24.030 -3.920 -19.077 1.00 95.94 719 VAL A CA 1
ATOM 5456 C C . VAL A 1 719 ? 23.166 -4.360 -20.263 1.00 95.94 719 VAL A C 1
ATOM 5458 O O . VAL A 1 719 ? 23.686 -4.856 -21.262 1.00 95.94 719 VAL A O 1
ATOM 5461 N N . GLY A 1 720 ? 21.844 -4.215 -20.158 1.00 95.56 720 GLY A N 1
ATOM 5462 C CA . GLY A 1 720 ? 20.927 -4.327 -21.290 1.00 95.56 720 GLY A CA 1
ATOM 5463 C C . GLY A 1 720 ? 21.051 -3.139 -22.254 1.00 95.56 720 GLY A C 1
ATOM 5464 O O . GLY A 1 720 ? 21.949 -2.308 -22.109 1.00 95.56 720 GLY A O 1
ATOM 5465 N N . PRO A 1 721 ? 20.179 -3.047 -23.273 1.00 95.69 721 PRO A N 1
ATOM 5466 C CA . PRO A 1 721 ? 20.161 -1.904 -24.184 1.00 95.69 721 PRO A CA 1
ATOM 5467 C C . PRO A 1 721 ? 19.976 -0.587 -23.421 1.00 95.69 721 PRO A C 1
ATOM 5469 O O . PRO A 1 721 ? 19.094 -0.497 -22.565 1.00 95.69 721 PRO A O 1
ATOM 5472 N N . VAL A 1 722 ? 20.777 0.427 -23.748 1.00 96.00 722 VAL A N 1
ATOM 5473 C CA . VAL A 1 722 ? 20.757 1.736 -23.082 1.00 96.00 722 VAL A CA 1
ATOM 5474 C C . VAL A 1 722 ? 20.214 2.794 -24.041 1.00 96.00 722 VAL A C 1
ATOM 5476 O O . VAL A 1 722 ? 20.595 2.851 -25.212 1.00 96.00 722 VAL A O 1
ATOM 5479 N N . ARG A 1 723 ? 19.321 3.655 -23.557 1.00 94.94 723 ARG A N 1
ATOM 5480 C CA . ARG A 1 723 ? 18.779 4.789 -24.315 1.00 94.94 723 ARG A CA 1
ATOM 5481 C C . ARG A 1 723 ? 18.599 6.017 -23.432 1.00 94.94 723 ARG A C 1
ATOM 5483 O O . ARG A 1 723 ? 18.584 5.893 -22.211 1.00 94.94 723 ARG A O 1
ATOM 5490 N N . GLY A 1 724 ? 18.362 7.171 -24.039 1.00 94.31 724 GLY A N 1
ATOM 5491 C CA . GLY A 1 724 ? 17.933 8.378 -23.331 1.00 94.31 724 GLY A CA 1
ATOM 5492 C C . GLY A 1 724 ? 18.704 9.597 -23.800 1.00 94.31 724 GLY A C 1
ATOM 5493 O O . GLY A 1 724 ? 19.100 9.629 -24.954 1.00 94.31 724 GLY A O 1
ATOM 5494 N N . THR A 1 725 ? 18.888 10.577 -22.918 1.00 93.69 725 THR A N 1
ATOM 5495 C CA . THR A 1 725 ? 19.610 11.840 -23.182 1.00 93.69 725 THR A CA 1
ATOM 5496 C C . THR A 1 725 ? 20.639 12.181 -22.098 1.00 93.69 725 THR A C 1
ATOM 5498 O O . THR A 1 725 ? 21.252 13.248 -22.136 1.00 93.69 725 THR A O 1
ATOM 5501 N N . GLY A 1 726 ? 20.823 11.299 -21.111 1.00 96.19 726 GLY A N 1
ATOM 5502 C CA . GLY A 1 726 ? 21.890 11.404 -20.117 1.00 96.19 726 GLY A CA 1
ATOM 5503 C C . GLY A 1 726 ? 23.232 10.886 -20.631 1.00 96.19 726 GLY A C 1
ATOM 5504 O O . GLY A 1 726 ? 23.453 10.788 -21.840 1.00 96.19 726 GLY A O 1
ATOM 5505 N N . THR A 1 727 ? 24.129 10.545 -19.705 1.00 96.56 727 THR A N 1
ATOM 5506 C CA . THR A 1 727 ? 25.536 10.264 -20.026 1.00 96.56 727 THR A CA 1
ATOM 5507 C C . THR A 1 727 ? 25.949 8.845 -19.643 1.00 96.56 727 THR A C 1
ATOM 5509 O O . THR A 1 727 ? 25.677 8.382 -18.535 1.00 96.56 727 THR A O 1
ATOM 5512 N N . VAL A 1 728 ? 26.666 8.158 -20.535 1.00 97.69 728 VAL A N 1
ATOM 5513 C CA . VAL A 1 728 ? 27.483 6.988 -20.173 1.00 97.69 728 VAL A CA 1
ATOM 5514 C C . VAL A 1 728 ? 28.903 7.472 -19.905 1.00 97.69 728 VAL A C 1
ATOM 5516 O O . VAL A 1 728 ? 29.573 7.963 -20.809 1.00 97.69 728 VAL A O 1
ATOM 5519 N N . ALA A 1 729 ? 29.345 7.360 -18.657 1.00 97.25 729 ALA A N 1
ATOM 5520 C CA . ALA A 1 729 ? 30.605 7.911 -18.177 1.00 97.25 729 ALA A CA 1
ATOM 5521 C C . ALA A 1 729 ? 31.516 6.790 -17.684 1.00 97.25 729 ALA A C 1
ATOM 5523 O O . ALA A 1 729 ? 31.170 6.099 -16.728 1.00 97.25 729 ALA A O 1
ATOM 5524 N N . LEU A 1 730 ? 32.678 6.604 -18.301 1.00 97.75 730 LEU A N 1
ATOM 5525 C CA . LEU A 1 730 ? 33.605 5.526 -17.961 1.00 97.75 730 LEU A CA 1
ATOM 5526 C C . LEU A 1 730 ? 34.989 6.086 -17.627 1.00 97.75 730 LEU A C 1
ATOM 5528 O O . LEU A 1 730 ? 35.561 6.877 -18.378 1.00 97.75 730 LEU A O 1
ATOM 5532 N N . ASP A 1 731 ? 35.533 5.635 -16.500 1.00 95.56 731 ASP A N 1
ATOM 5533 C CA . ASP A 1 731 ? 36.838 6.048 -15.993 1.00 95.56 731 ASP A CA 1
ATOM 5534 C C . ASP A 1 731 ? 37.826 4.887 -16.060 1.00 95.56 731 ASP A C 1
ATOM 5536 O O . ASP A 1 731 ? 37.955 4.113 -15.116 1.00 95.56 731 ASP A O 1
ATOM 5540 N N . LYS A 1 732 ? 38.491 4.729 -17.209 1.00 95.25 732 LYS A N 1
ATOM 5541 C CA . LYS A 1 732 ? 39.455 3.639 -17.447 1.00 95.25 732 LYS A CA 1
ATOM 5542 C C . LYS A 1 732 ? 38.867 2.238 -17.186 1.00 95.25 732 LYS A C 1
ATOM 5544 O O . LYS A 1 732 ? 39.604 1.283 -16.931 1.00 95.25 732 LYS A O 1
ATOM 5549 N N . THR A 1 733 ? 37.543 2.114 -17.288 1.00 96.50 733 THR A N 1
ATOM 5550 C CA . THR A 1 733 ? 36.774 0.876 -17.135 1.00 96.50 733 THR A CA 1
ATOM 5551 C C . THR A 1 733 ? 36.150 0.424 -18.449 1.00 96.50 733 THR A C 1
ATOM 5553 O O . THR A 1 733 ? 36.054 1.193 -19.408 1.00 96.50 733 THR A O 1
ATOM 5556 N N . ILE A 1 734 ? 35.696 -0.831 -18.481 1.00 95.88 734 ILE A N 1
ATOM 5557 C CA . ILE A 1 734 ? 34.981 -1.408 -19.618 1.00 95.88 734 ILE A CA 1
ATOM 5558 C C . ILE A 1 734 ? 33.540 -1.716 -19.242 1.00 95.88 734 ILE A C 1
ATOM 5560 O O . ILE A 1 734 ? 33.290 -2.526 -18.354 1.00 95.88 734 ILE A O 1
ATOM 5564 N N . LEU A 1 735 ? 32.590 -1.143 -19.974 1.00 96.31 735 LEU A N 1
ATOM 5565 C CA . LEU A 1 735 ? 31.172 -1.477 -19.871 1.00 96.31 735 LEU A CA 1
ATOM 5566 C C . LEU A 1 735 ? 30.707 -2.091 -21.190 1.00 96.31 735 LEU A C 1
ATOM 5568 O O . LEU A 1 735 ? 31.042 -1.596 -22.263 1.00 96.31 735 LEU A O 1
ATOM 5572 N N . THR A 1 736 ? 29.929 -3.170 -21.130 1.00 95.00 736 THR A N 1
ATOM 5573 C CA . THR A 1 736 ? 29.331 -3.778 -22.331 1.00 95.00 736 THR A CA 1
ATOM 5574 C C . THR A 1 736 ? 27.824 -3.559 -22.360 1.00 95.00 736 THR A C 1
ATOM 5576 O O . THR A 1 736 ? 27.148 -3.860 -21.375 1.00 95.00 736 THR A O 1
ATOM 5579 N N . ALA A 1 737 ? 27.292 -3.128 -23.504 1.00 95.38 737 ALA A N 1
ATOM 5580 C CA . ALA A 1 737 ? 25.857 -3.035 -23.763 1.00 95.38 737 ALA A CA 1
ATOM 5581 C C . ALA A 1 737 ? 25.507 -3.577 -25.167 1.00 95.38 737 ALA A C 1
ATOM 5583 O O . ALA A 1 737 ? 26.275 -3.390 -26.108 1.00 95.38 737 ALA A O 1
ATOM 5584 N N . PRO A 1 738 ? 24.342 -4.220 -25.367 1.00 94.00 738 PRO A N 1
ATOM 5585 C CA . PRO A 1 738 ? 23.891 -4.625 -26.696 1.00 94.00 738 PRO A CA 1
ATOM 5586 C C . PRO A 1 738 ? 23.707 -3.447 -27.657 1.00 94.00 738 PRO A C 1
ATOM 5588 O O . PRO A 1 738 ? 24.005 -3.571 -28.838 1.00 94.00 738 PRO A O 1
ATOM 5591 N N . ALA A 1 739 ? 23.217 -2.311 -27.162 1.00 92.81 739 ALA A N 1
ATOM 5592 C CA . ALA A 1 739 ? 23.024 -1.104 -27.955 1.00 92.81 739 ALA A CA 1
ATOM 5593 C C . ALA A 1 739 ? 23.036 0.147 -27.070 1.00 92.81 739 ALA A C 1
ATOM 5595 O O . ALA A 1 739 ? 22.690 0.064 -25.889 1.00 92.81 739 ALA A O 1
ATOM 5596 N N . ALA A 1 740 ? 23.383 1.289 -27.666 1.00 91.88 740 ALA A N 1
ATOM 5597 C CA . ALA A 1 740 ? 23.307 2.616 -27.057 1.00 91.88 740 ALA A CA 1
ATOM 5598 C C . ALA A 1 740 ? 22.699 3.621 -28.053 1.00 91.88 740 ALA A C 1
ATOM 5600 O O . ALA A 1 740 ? 23.137 3.677 -29.203 1.00 91.88 740 ALA A O 1
ATOM 5601 N N . ILE A 1 741 ? 21.669 4.378 -27.641 1.00 90.94 741 ILE A N 1
ATOM 5602 C CA . ILE A 1 741 ? 20.923 5.298 -28.527 1.00 90.94 741 ILE A CA 1
ATOM 5603 C C . ILE A 1 741 ? 20.590 6.620 -27.815 1.00 90.94 741 ILE A C 1
ATOM 5605 O O . ILE A 1 741 ? 19.977 6.614 -26.749 1.00 90.94 741 ILE A O 1
ATOM 5609 N N . GLY A 1 742 ? 20.922 7.754 -28.445 1.00 89.94 742 GLY A N 1
ATOM 5610 C CA . GLY A 1 742 ? 20.518 9.107 -28.009 1.00 89.94 742 GLY A CA 1
ATOM 5611 C C . GLY A 1 742 ? 21.323 9.724 -26.855 1.00 89.94 742 GLY A C 1
ATOM 5612 O O . GLY A 1 742 ? 21.037 10.845 -26.447 1.00 89.94 742 GLY A O 1
ATOM 5613 N N . LEU A 1 743 ? 22.320 9.008 -26.341 1.00 93.50 743 LEU A N 1
ATOM 5614 C CA . LEU A 1 743 ? 23.082 9.377 -25.147 1.00 93.50 743 LEU A CA 1
ATOM 5615 C C . LEU A 1 743 ? 24.261 10.305 -25.463 1.00 93.50 743 LEU A C 1
ATOM 5617 O O . LEU A 1 743 ? 24.751 10.349 -26.593 1.00 93.50 743 LEU A O 1
ATOM 5621 N N . ASN A 1 744 ? 24.759 10.960 -24.417 1.00 95.44 744 ASN A N 1
ATOM 5622 C CA . ASN A 1 744 ? 26.095 11.544 -24.381 1.00 95.44 744 ASN A CA 1
ATOM 5623 C C . ASN A 1 744 ? 27.095 10.546 -23.784 1.00 95.44 744 ASN A C 1
ATOM 5625 O O . ASN A 1 744 ? 26.719 9.607 -23.073 1.00 95.44 744 ASN A O 1
ATOM 5629 N N . TYR A 1 745 ? 28.378 10.763 -24.048 1.00 97.06 745 TYR A N 1
ATOM 5630 C CA . TYR A 1 745 ? 29.440 9.851 -23.639 1.00 97.06 745 TYR A CA 1
ATOM 5631 C C . TYR A 1 745 ? 30.606 10.613 -23.031 1.00 97.06 745 TYR A C 1
ATOM 5633 O O . TYR A 1 745 ? 30.973 11.673 -23.522 1.00 97.06 745 TYR A O 1
ATOM 5641 N N . ALA A 1 746 ? 31.194 10.055 -21.979 1.00 98.06 746 ALA A N 1
ATOM 5642 C CA . ALA A 1 746 ? 32.363 10.605 -21.313 1.00 98.06 746 ALA A CA 1
ATOM 5643 C C . ALA A 1 746 ? 33.386 9.494 -21.065 1.00 98.06 746 ALA A C 1
ATOM 5645 O O . ALA A 1 746 ? 33.070 8.479 -20.437 1.00 98.06 746 ALA A O 1
ATOM 5646 N N . PHE A 1 747 ? 34.609 9.684 -21.551 1.00 98.25 747 PHE A N 1
ATOM 5647 C CA . PHE A 1 747 ? 35.661 8.675 -21.509 1.00 98.25 747 PHE A CA 1
ATOM 5648 C C . PHE A 1 747 ? 36.966 9.256 -20.986 1.00 98.25 747 PHE A C 1
ATOM 5650 O O . PHE A 1 747 ? 37.463 10.256 -21.504 1.00 98.25 747 PHE A O 1
ATOM 5657 N N . VAL A 1 748 ? 37.562 8.584 -20.005 1.00 97.50 748 VAL A N 1
ATOM 5658 C CA . VAL A 1 748 ? 38.923 8.898 -19.557 1.00 97.50 748 VAL A CA 1
ATOM 5659 C C . VAL A 1 748 ? 39.932 8.085 -20.353 1.00 97.50 748 VAL A C 1
ATOM 5661 O O . VAL A 1 748 ? 39.848 6.855 -20.432 1.00 97.50 748 VAL A O 1
ATOM 5664 N N . PHE A 1 749 ? 40.901 8.798 -20.911 1.00 96.81 749 PHE A N 1
ATOM 5665 C CA . PHE A 1 749 ? 42.035 8.277 -21.653 1.00 96.81 749 PHE A CA 1
ATOM 5666 C C . PHE A 1 749 ? 43.329 8.522 -20.879 1.00 96.81 749 PHE A C 1
ATOM 5668 O O . PHE A 1 749 ? 43.422 9.421 -20.049 1.00 96.81 749 PHE A O 1
ATOM 5675 N N . SER A 1 750 ? 44.326 7.700 -21.157 1.00 93.88 750 SER A N 1
ATOM 5676 C CA . SER A 1 750 ? 45.694 7.784 -20.668 1.00 93.88 750 SER A CA 1
ATOM 5677 C C . SER A 1 750 ? 46.654 7.456 -21.816 1.00 93.88 750 SER A C 1
ATOM 5679 O O . SER A 1 750 ? 46.220 7.108 -22.914 1.00 93.88 750 SER A O 1
ATOM 5681 N N . ALA A 1 751 ? 47.962 7.494 -21.552 1.00 89.31 751 ALA A N 1
ATOM 5682 C CA . ALA A 1 751 ? 48.982 7.071 -22.515 1.00 89.31 751 ALA A CA 1
ATOM 5683 C C . ALA A 1 751 ? 49.004 5.547 -22.788 1.00 89.31 751 ALA A C 1
ATOM 5685 O O . ALA A 1 751 ? 49.773 5.087 -23.627 1.00 89.31 751 ALA A O 1
ATOM 5686 N N . ALA A 1 752 ? 48.219 4.745 -22.058 1.00 89.88 752 ALA A N 1
ATOM 5687 C CA . ALA A 1 752 ? 48.151 3.298 -22.249 1.00 89.88 752 ALA A CA 1
ATOM 5688 C C . ALA A 1 752 ? 47.191 2.910 -23.386 1.00 89.88 752 ALA A C 1
ATOM 5690 O O . ALA A 1 752 ? 46.314 3.677 -23.773 1.00 89.88 752 ALA A O 1
ATOM 5691 N N . THR A 1 753 ? 47.311 1.680 -23.884 1.00 89.62 753 THR A N 1
ATOM 5692 C CA . THR A 1 753 ? 46.288 1.049 -24.732 1.00 89.62 753 THR A CA 1
ATOM 5693 C C . THR A 1 753 ? 45.272 0.280 -23.880 1.00 89.62 753 THR A C 1
ATOM 5695 O O . THR A 1 753 ? 45.646 -0.198 -22.806 1.00 89.62 753 THR A O 1
ATOM 5698 N N . PRO A 1 754 ? 44.017 0.100 -24.338 1.00 95.12 754 PRO A N 1
ATOM 5699 C CA . PRO A 1 754 ? 43.028 -0.680 -23.607 1.00 95.12 754 PRO A CA 1
ATOM 5700 C C . PRO A 1 754 ? 43.479 -2.125 -23.349 1.00 95.12 754 PRO A C 1
ATOM 5702 O O . PRO A 1 754 ? 43.792 -2.866 -24.281 1.00 95.12 754 PRO A O 1
ATOM 5705 N N . THR A 1 755 ? 43.439 -2.563 -22.092 1.00 94.94 755 THR A N 1
ATOM 5706 C CA . THR A 1 755 ? 43.594 -3.979 -21.727 1.00 94.94 755 THR A CA 1
ATOM 5707 C C . THR A 1 755 ? 42.211 -4.621 -21.614 1.00 94.94 755 THR A C 1
ATOM 5709 O O . THR A 1 755 ? 41.626 -4.678 -20.533 1.00 94.94 755 THR A O 1
ATOM 5712 N N . TYR A 1 756 ? 41.668 -5.115 -22.733 1.00 94.12 756 TYR A N 1
ATOM 5713 C CA . TYR A 1 756 ? 40.260 -5.543 -22.838 1.00 94.12 756 TYR A CA 1
ATOM 5714 C C . TYR A 1 756 ? 39.823 -6.647 -21.862 1.00 94.12 756 TYR A C 1
ATOM 5716 O O . TYR A 1 756 ? 38.656 -6.702 -21.473 1.00 94.12 756 TYR A O 1
ATOM 5724 N N . CYS A 1 757 ? 40.750 -7.499 -21.420 1.00 90.56 757 CYS A N 1
ATOM 5725 C CA . CYS A 1 757 ? 40.466 -8.558 -20.453 1.00 90.56 757 CYS A CA 1
ATOM 5726 C C . CYS A 1 757 ? 40.426 -8.062 -18.992 1.00 90.56 757 CYS A C 1
ATOM 5728 O O . CYS A 1 757 ? 40.033 -8.813 -18.100 1.00 90.56 757 CYS A O 1
ATOM 5730 N N . GLN A 1 758 ? 40.804 -6.804 -18.730 1.00 92.06 758 GLN A N 1
ATOM 5731 C CA . GLN A 1 758 ? 40.848 -6.185 -17.402 1.00 92.06 758 GLN A CA 1
ATOM 5732 C C . GLN A 1 758 ? 39.816 -5.055 -17.282 1.00 92.06 758 GLN A C 1
ATOM 5734 O O . GLN A 1 758 ? 40.150 -3.873 -17.269 1.00 92.06 758 GLN A O 1
ATOM 5739 N N . ALA A 1 759 ? 38.538 -5.418 -17.143 1.00 90.69 759 ALA A N 1
ATOM 5740 C CA . ALA A 1 759 ? 37.426 -4.461 -17.174 1.00 90.69 759 ALA A CA 1
ATOM 5741 C C . ALA A 1 759 ? 37.481 -3.345 -16.108 1.00 90.69 759 ALA A C 1
ATOM 5743 O O . ALA A 1 759 ? 36.936 -2.267 -16.330 1.00 90.69 759 ALA A O 1
ATOM 5744 N N . THR A 1 760 ? 38.130 -3.573 -14.963 1.00 91.94 760 THR A N 1
ATOM 5745 C CA . THR A 1 760 ? 38.268 -2.593 -13.867 1.00 91.94 760 THR A CA 1
ATOM 5746 C C . THR A 1 760 ? 39.446 -1.635 -14.029 1.00 91.94 760 THR A C 1
ATOM 5748 O O . THR A 1 760 ? 39.479 -0.605 -13.367 1.00 91.94 760 THR A O 1
ATOM 5751 N N . THR A 1 761 ? 40.435 -1.987 -14.851 1.00 90.06 761 THR A N 1
ATOM 5752 C CA . THR A 1 761 ? 41.708 -1.262 -15.000 1.00 90.06 761 THR A CA 1
ATOM 5753 C C . THR A 1 761 ? 42.188 -1.365 -16.444 1.00 90.06 761 THR A C 1
ATOM 5755 O O . THR A 1 761 ? 43.296 -1.818 -16.721 1.00 90.06 761 THR A O 1
ATOM 5758 N N . SER A 1 762 ? 41.336 -0.963 -17.380 1.00 94.06 762 SER A N 1
ATOM 5759 C CA . SER A 1 762 ? 41.591 -1.084 -18.817 1.00 94.06 762 SER A CA 1
ATOM 5760 C C . SER A 1 762 ? 42.680 -0.121 -19.302 1.00 94.06 762 SER A C 1
ATOM 5762 O O . SER A 1 762 ? 43.133 -0.222 -20.432 1.00 94.06 762 SER A O 1
ATOM 5764 N N . GLY A 1 763 ? 43.124 0.828 -18.476 1.00 93.75 763 GLY A N 1
ATOM 5765 C CA . GLY A 1 763 ? 44.044 1.893 -18.882 1.00 93.75 763 GLY A CA 1
ATOM 5766 C C . GLY A 1 763 ? 43.292 3.032 -19.565 1.00 93.75 763 GLY A C 1
ATOM 5767 O O . GLY A 1 763 ? 43.327 4.154 -19.069 1.00 93.75 763 GLY A O 1
ATOM 5768 N N . ASN A 1 764 ? 42.518 2.722 -20.608 1.00 96.38 764 ASN A N 1
ATOM 5769 C CA . ASN A 1 764 ? 41.572 3.644 -21.242 1.00 96.38 764 ASN A CA 1
ATOM 5770 C C . ASN A 1 764 ? 40.143 3.112 -21.133 1.00 96.38 764 ASN A C 1
ATOM 5772 O O . ASN A 1 764 ? 39.910 1.900 -21.152 1.00 96.38 764 ASN A O 1
ATOM 5776 N N . ALA A 1 765 ? 39.186 4.028 -20.998 1.00 97.69 765 ALA A N 1
ATOM 5777 C CA . ALA A 1 765 ? 37.771 3.701 -20.916 1.00 97.69 765 ALA A CA 1
ATOM 5778 C C . ALA A 1 765 ? 37.269 3.075 -22.224 1.00 97.69 765 ALA A C 1
ATOM 5780 O O . ALA A 1 765 ? 37.634 3.551 -23.295 1.00 97.69 765 ALA A O 1
ATOM 5781 N N . VAL A 1 766 ? 36.420 2.045 -22.153 1.00 97.81 766 VAL A N 1
ATOM 5782 C CA . VAL A 1 766 ? 35.829 1.390 -23.334 1.00 97.81 766 VAL A CA 1
ATOM 5783 C C . VAL A 1 766 ? 34.358 1.050 -23.094 1.00 97.81 766 VAL A C 1
ATOM 5785 O O . VAL A 1 766 ? 34.010 0.287 -22.198 1.00 97.81 766 VAL A O 1
ATOM 5788 N N . LEU A 1 767 ? 33.481 1.549 -23.955 1.00 97.38 767 LEU A N 1
ATOM 5789 C CA . LEU A 1 767 ? 32.109 1.088 -24.103 1.00 97.38 767 LEU A CA 1
ATOM 5790 C C . LEU A 1 767 ? 32.041 0.104 -25.276 1.00 97.38 767 LEU A C 1
ATOM 5792 O O . LEU A 1 767 ? 32.127 0.495 -26.442 1.00 97.38 767 LEU A O 1
ATOM 5796 N N . ARG A 1 768 ? 31.879 -1.186 -24.966 1.00 95.56 768 ARG A N 1
ATOM 5797 C CA . ARG A 1 768 ? 31.655 -2.236 -25.967 1.00 95.56 768 ARG A CA 1
ATOM 5798 C C . ARG A 1 768 ? 30.182 -2.257 -26.370 1.00 95.56 768 ARG A C 1
ATOM 5800 O O . ARG A 1 768 ? 29.321 -2.485 -25.517 1.00 95.56 768 ARG A O 1
ATOM 5807 N N . LEU A 1 769 ? 29.905 -2.102 -27.663 1.00 94.00 769 LEU A N 1
ATOM 5808 C CA . LEU A 1 769 ? 28.561 -2.126 -28.241 1.00 94.00 769 LEU A CA 1
ATOM 5809 C C . LEU A 1 769 ? 28.421 -3.225 -29.298 1.00 94.00 769 LEU A C 1
ATOM 5811 O O . LEU A 1 769 ? 29.285 -3.387 -30.155 1.00 94.00 769 LEU A O 1
ATOM 5815 N N . LEU A 1 770 ? 27.302 -3.956 -29.268 1.00 86.25 770 LEU A N 1
ATOM 5816 C CA . LEU A 1 770 ? 26.945 -4.877 -30.361 1.00 86.25 770 LEU A CA 1
ATOM 5817 C C . LEU A 1 770 ? 26.245 -4.144 -31.509 1.00 86.25 770 LEU A C 1
ATOM 5819 O O . LEU A 1 770 ? 26.345 -4.555 -32.660 1.00 86.25 770 LEU A O 1
ATOM 5823 N N . SER A 1 771 ? 25.550 -3.048 -31.203 1.00 85.56 771 SER A N 1
ATOM 5824 C CA . SER A 1 771 ? 25.001 -2.141 -32.199 1.00 85.56 771 SER A CA 1
ATOM 5825 C C . SER A 1 771 ? 25.149 -0.684 -31.783 1.00 85.56 771 SER A C 1
ATOM 5827 O O . SER A 1 771 ? 24.860 -0.318 -30.642 1.00 85.56 771 SER A O 1
ATOM 5829 N N . ILE A 1 772 ? 25.575 0.152 -32.729 1.00 83.38 772 ILE A N 1
ATOM 5830 C CA . ILE A 1 772 ? 25.704 1.598 -32.552 1.00 83.38 772 ILE A CA 1
ATOM 5831 C C . ILE A 1 772 ? 24.822 2.311 -33.574 1.00 83.38 772 ILE A C 1
ATOM 5833 O O . ILE A 1 772 ? 24.813 1.959 -34.752 1.00 83.38 772 ILE A O 1
ATOM 5837 N N . ARG A 1 773 ? 24.024 3.283 -33.120 1.00 78.00 773 ARG A N 1
ATOM 5838 C CA . ARG A 1 773 ? 23.189 4.114 -33.995 1.00 78.00 773 ARG A CA 1
ATOM 5839 C C . ARG A 1 773 ? 23.118 5.539 -33.452 1.00 78.00 773 ARG A C 1
ATOM 5841 O O . ARG A 1 773 ? 22.915 5.705 -32.246 1.00 78.00 773 ARG A O 1
ATOM 5848 N N . PRO A 1 774 ? 23.233 6.565 -34.310 1.00 66.56 774 PRO A N 1
ATOM 5849 C CA . PRO A 1 774 ? 22.900 7.920 -33.901 1.00 66.56 774 PRO A CA 1
ATOM 5850 C C . PRO A 1 774 ? 21.408 7.996 -33.535 1.00 66.56 774 PRO A C 1
ATOM 5852 O O . PRO A 1 774 ? 20.564 7.327 -34.136 1.00 66.56 774 PRO A O 1
ATOM 5855 N N . GLY A 1 775 ? 21.092 8.771 -32.496 1.00 66.44 775 GLY A N 1
ATOM 5856 C CA . GLY A 1 775 ? 19.711 9.135 -32.176 1.00 66.44 775 GLY A CA 1
ATOM 5857 C C . GLY A 1 775 ? 19.201 10.239 -33.107 1.00 66.44 775 GLY A C 1
ATOM 5858 O O . GLY A 1 775 ? 19.770 10.486 -34.165 1.00 66.44 775 GLY A O 1
ATOM 5859 N N . GLY A 1 776 ? 18.135 10.937 -32.699 1.00 73.88 776 GLY A N 1
ATOM 5860 C CA . GLY A 1 776 ? 17.651 12.106 -33.445 1.00 73.88 776 GLY A CA 1
ATOM 5861 C C . GLY A 1 776 ? 18.647 13.274 -33.451 1.00 73.88 776 GLY A C 1
ATOM 5862 O O . GLY A 1 776 ? 18.826 13.913 -34.481 1.00 73.88 776 GLY A O 1
ATOM 5863 N N . ALA A 1 777 ? 19.307 13.536 -32.318 1.00 77.38 777 ALA A N 1
ATOM 5864 C CA . ALA A 1 777 ? 20.341 14.562 -32.190 1.00 77.38 777 ALA A CA 1
ATOM 5865 C C . ALA A 1 777 ? 21.757 13.945 -32.230 1.00 77.38 777 ALA A C 1
ATOM 5867 O O . ALA A 1 777 ? 21.940 12.835 -31.714 1.00 77.38 777 ALA A O 1
ATOM 5868 N N . PRO A 1 778 ? 22.752 14.662 -32.794 1.00 82.44 778 PRO A N 1
ATOM 5869 C CA . PRO A 1 778 ? 24.168 14.313 -32.698 1.00 82.44 778 PRO A CA 1
ATOM 5870 C C . PRO A 1 778 ? 24.614 14.056 -31.249 1.00 82.44 778 PRO A C 1
ATOM 5872 O O . PRO A 1 778 ? 24.324 14.884 -30.383 1.00 82.44 778 PRO A O 1
ATOM 5875 N N . PRO A 1 779 ? 25.325 12.952 -30.960 1.00 88.50 779 PRO A N 1
ATOM 5876 C CA . PRO A 1 779 ? 25.841 12.699 -29.619 1.00 88.50 779 PRO A CA 1
ATOM 5877 C C . PRO A 1 779 ? 27.005 13.642 -29.289 1.00 88.50 779 PRO A C 1
ATOM 5879 O O . PRO A 1 779 ? 27.814 13.976 -30.161 1.00 88.50 779 PRO A O 1
ATOM 5882 N N . VAL A 1 780 ? 27.127 14.021 -28.013 1.00 95.19 780 VAL A N 1
ATOM 5883 C CA . VAL A 1 780 ? 28.332 14.672 -27.480 1.00 95.19 780 VAL A CA 1
ATOM 5884 C C . VAL A 1 780 ? 29.249 13.610 -26.875 1.00 95.19 780 VAL A C 1
ATOM 5886 O O . VAL A 1 780 ? 28.800 12.774 -26.087 1.00 95.19 780 VAL A O 1
ATOM 5889 N N . ILE A 1 781 ? 30.528 13.639 -27.252 1.00 97.31 781 ILE A N 1
ATOM 5890 C CA . ILE A 1 781 ? 31.576 12.759 -26.729 1.00 97.31 781 ILE A CA 1
ATOM 5891 C C . ILE A 1 781 ? 32.630 13.621 -26.034 1.00 97.31 781 ILE A C 1
ATOM 5893 O O . ILE A 1 781 ? 33.348 14.381 -26.681 1.00 97.31 781 ILE A O 1
ATOM 5897 N N . ASP A 1 782 ? 32.742 13.463 -24.723 1.00 98.06 782 ASP A N 1
ATOM 5898 C CA . ASP A 1 782 ? 33.741 14.114 -23.886 1.00 98.06 782 ASP A CA 1
ATOM 5899 C C . ASP A 1 782 ? 34.919 13.173 -23.643 1.00 98.06 782 ASP A C 1
ATOM 5901 O O . ASP A 1 782 ? 34.754 12.055 -23.149 1.00 98.06 782 ASP A O 1
ATOM 5905 N N . ILE A 1 783 ? 36.121 13.626 -23.986 1.00 98.06 783 ILE A N 1
ATOM 5906 C CA . ILE A 1 783 ? 37.361 12.868 -23.825 1.00 98.06 783 ILE A CA 1
ATOM 5907 C C . ILE A 1 783 ? 38.243 13.590 -22.811 1.00 98.06 783 ILE A C 1
ATOM 5909 O O . ILE A 1 783 ? 38.716 14.699 -23.055 1.00 98.06 783 ILE A O 1
ATOM 5913 N N . TYR A 1 784 ? 38.473 12.940 -21.676 1.00 97.25 784 TYR A N 1
ATOM 5914 C CA . TYR A 1 784 ? 39.307 13.433 -20.586 1.00 97.25 784 TYR A CA 1
ATOM 5915 C C . TYR A 1 784 ? 40.702 12.810 -20.693 1.00 97.25 784 TYR A C 1
ATOM 5917 O O . TYR A 1 784 ? 40.868 11.608 -20.480 1.00 97.25 784 TYR A O 1
ATOM 5925 N N . LEU A 1 785 ? 41.702 13.616 -21.047 1.00 95.44 785 LEU A N 1
ATOM 5926 C CA . LEU A 1 785 ? 43.074 13.186 -21.329 1.00 95.44 785 LEU A CA 1
ATOM 5927 C C . LEU A 1 785 ? 43.913 13.156 -20.044 1.00 95.44 785 LEU A C 1
ATOM 5929 O O . LEU A 1 785 ? 44.665 14.077 -19.755 1.00 95.44 785 LEU A O 1
ATOM 5933 N N . ASP A 1 786 ? 43.796 12.093 -19.254 1.00 92.50 786 ASP A N 1
ATOM 5934 C CA . ASP A 1 786 ? 44.530 11.915 -17.996 1.00 92.50 786 ASP A CA 1
ATOM 5935 C C . ASP A 1 786 ? 45.965 11.407 -18.237 1.00 92.50 786 ASP A C 1
ATOM 5937 O O . ASP A 1 786 ? 46.315 10.258 -17.941 1.00 92.50 786 ASP A O 1
ATOM 5941 N N . MET A 1 787 ? 46.778 12.258 -18.863 1.00 89.50 787 MET A N 1
ATOM 5942 C CA . MET A 1 787 ? 48.131 11.954 -19.326 1.00 89.50 787 MET A CA 1
ATOM 5943 C C . MET A 1 787 ? 48.994 13.225 -19.465 1.00 89.50 787 MET A C 1
ATOM 5945 O O . MET A 1 787 ? 48.456 14.332 -19.432 1.00 89.50 787 MET A O 1
ATOM 5949 N N . PRO A 1 788 ? 50.329 13.092 -19.615 1.00 83.25 788 PRO A N 1
ATOM 5950 C CA . PRO A 1 788 ? 51.206 14.215 -19.958 1.00 83.25 788 PRO A CA 1
ATOM 5951 C C . PRO A 1 788 ? 50.801 14.910 -21.275 1.00 83.25 788 PRO A C 1
ATOM 5953 O O . PRO A 1 788 ? 50.037 14.330 -22.050 1.00 83.25 788 PRO A O 1
ATOM 5956 N N . PRO A 1 789 ? 51.335 16.117 -21.566 1.00 86.25 789 PRO A N 1
ATOM 5957 C CA . PRO A 1 789 ? 51.062 16.819 -22.819 1.00 86.25 789 PRO A CA 1
ATOM 5958 C C . PRO A 1 789 ? 51.320 15.943 -24.048 1.00 86.25 789 PRO A C 1
ATOM 5960 O O . PRO A 1 789 ? 52.352 15.277 -24.132 1.00 86.25 789 PRO A O 1
ATOM 5963 N N . LEU A 1 790 ? 50.379 15.978 -24.992 1.00 91.69 790 LEU A N 1
ATOM 5964 C CA . LEU A 1 790 ? 50.436 15.215 -26.238 1.00 91.69 790 LEU A CA 1
ATOM 5965 C C . LEU A 1 790 ? 51.597 15.669 -27.135 1.00 91.69 790 LEU A C 1
ATOM 5967 O O . LEU A 1 790 ? 51.926 16.857 -27.188 1.00 91.69 790 LEU A O 1
ATOM 5971 N N . ALA A 1 791 ? 52.166 14.725 -27.883 1.00 91.75 791 ALA A N 1
ATOM 5972 C CA . ALA A 1 791 ? 53.128 14.955 -28.953 1.00 91.75 791 ALA A CA 1
ATOM 5973 C C . ALA A 1 791 ? 52.496 14.739 -30.340 1.00 91.75 791 ALA A C 1
ATOM 5975 O O . ALA A 1 791 ? 51.491 14.043 -30.498 1.00 91.75 791 ALA A O 1
ATOM 5976 N N . VAL A 1 792 ? 53.100 15.341 -31.372 1.00 90.44 792 VAL A N 1
ATOM 5977 C CA . VAL A 1 792 ? 52.679 15.142 -32.769 1.00 90.44 792 VAL A CA 1
ATOM 5978 C C . VAL A 1 792 ? 52.791 13.660 -33.129 1.00 90.44 792 VAL A C 1
ATOM 5980 O O . VAL A 1 792 ? 53.860 13.066 -32.996 1.00 90.44 792 VAL A O 1
ATOM 5983 N N . GLY A 1 793 ? 51.700 13.087 -33.636 1.00 86.75 793 GLY A N 1
ATOM 5984 C CA . GLY A 1 793 ? 51.615 11.684 -34.034 1.00 86.75 793 GLY A CA 1
ATOM 5985 C C . GLY A 1 793 ? 51.151 10.731 -32.931 1.00 86.75 793 GLY A C 1
ATOM 5986 O O . GLY A 1 793 ? 50.979 9.547 -33.221 1.00 86.75 793 GLY A O 1
ATOM 5987 N N . ASP A 1 794 ? 50.904 11.213 -31.707 1.00 92.31 794 ASP A N 1
ATOM 5988 C CA . ASP A 1 794 ? 50.336 10.378 -30.647 1.00 92.31 794 ASP A CA 1
ATOM 5989 C C . ASP A 1 794 ? 48.963 9.830 -31.060 1.00 92.31 794 ASP A C 1
ATOM 5991 O O . ASP A 1 794 ? 48.113 10.544 -31.610 1.00 92.31 794 ASP A O 1
ATOM 5995 N N . THR A 1 795 ? 48.745 8.546 -30.765 1.00 92.19 795 THR A N 1
ATOM 5996 C CA . THR A 1 795 ? 47.484 7.841 -31.014 1.00 92.19 795 THR A CA 1
ATOM 5997 C C . THR A 1 795 ? 46.997 7.165 -29.740 1.00 92.19 795 THR A C 1
ATOM 5999 O O . THR A 1 795 ? 47.760 6.486 -29.055 1.00 92.19 795 THR A O 1
ATOM 6002 N N . LEU A 1 796 ? 45.720 7.356 -29.404 1.00 95.31 796 LEU A N 1
ATOM 6003 C CA . LEU A 1 796 ? 45.124 6.822 -28.179 1.00 95.31 796 LEU A CA 1
ATOM 6004 C C . LEU A 1 796 ? 43.861 6.040 -28.516 1.00 95.31 796 LEU A C 1
ATOM 6006 O O . LEU A 1 796 ? 42.896 6.608 -29.024 1.00 95.31 796 LEU A O 1
ATOM 6010 N N . ARG A 1 797 ? 43.843 4.744 -28.201 1.00 95.25 797 ARG A N 1
ATOM 6011 C CA . ARG A 1 797 ? 42.690 3.865 -28.452 1.00 95.25 797 ARG A CA 1
ATOM 6012 C C . ARG A 1 797 ? 41.806 3.743 -27.217 1.00 95.25 797 ARG A C 1
ATOM 6014 O O . ARG A 1 797 ? 42.312 3.662 -26.100 1.00 95.25 797 ARG A O 1
ATOM 6021 N N . GLY A 1 798 ? 40.492 3.730 -27.408 1.00 96.50 798 GLY A N 1
ATOM 6022 C CA . GLY A 1 798 ? 39.513 3.622 -26.326 1.00 96.50 798 GLY A CA 1
ATOM 6023 C C . GLY A 1 798 ? 38.137 4.135 -26.746 1.00 96.50 798 GLY A C 1
ATOM 6024 O O . GLY A 1 798 ? 37.807 4.157 -27.923 1.00 96.50 798 GLY A O 1
ATOM 6025 N N . GLY A 1 799 ? 37.328 4.578 -25.790 1.00 96.81 799 GLY A N 1
ATOM 6026 C CA . GLY A 1 799 ? 35.997 5.147 -25.994 1.00 96.81 799 GLY A CA 1
ATOM 6027 C C . GLY A 1 799 ? 34.972 4.119 -26.449 1.00 96.81 799 GLY A C 1
ATOM 6028 O O . GLY A 1 799 ? 34.243 3.585 -25.622 1.00 96.81 799 GLY A O 1
ATOM 6029 N N . PHE A 1 800 ? 34.922 3.814 -27.742 1.00 97.06 800 PHE A N 1
ATOM 6030 C CA . PHE A 1 800 ? 34.000 2.827 -28.306 1.00 97.06 800 PHE A CA 1
ATOM 6031 C C . PHE A 1 800 ? 34.747 1.617 -28.844 1.00 97.06 800 PHE A C 1
ATOM 6033 O O . PHE A 1 800 ? 35.780 1.768 -29.489 1.00 97.06 800 PHE A O 1
ATOM 6040 N N . PHE A 1 801 ? 34.168 0.435 -28.646 1.00 96.38 801 PHE A N 1
ATOM 6041 C CA . PHE A 1 801 ? 34.484 -0.762 -29.419 1.00 96.38 801 PHE A CA 1
ATOM 6042 C C . PHE A 1 801 ? 33.185 -1.347 -29.978 1.00 96.38 801 PHE A C 1
ATOM 6044 O O . PHE A 1 801 ? 32.257 -1.621 -29.213 1.00 96.38 801 PHE A O 1
ATOM 6051 N N . VAL A 1 802 ? 33.113 -1.569 -31.289 1.00 94.12 802 VAL A N 1
ATOM 6052 C CA . VAL A 1 802 ? 31.970 -2.217 -31.955 1.00 94.12 802 VAL A CA 1
ATOM 6053 C C . VAL A 1 802 ? 32.432 -3.440 -32.736 1.00 94.12 802 VAL A C 1
ATOM 6055 O O . VAL A 1 802 ? 33.530 -3.446 -33.284 1.00 94.12 802 VAL A O 1
ATOM 6058 N N . GLU A 1 803 ? 31.610 -4.487 -32.794 1.00 89.19 803 GLU A N 1
ATOM 6059 C CA . GLU A 1 803 ? 31.931 -5.681 -33.589 1.00 89.19 803 GLU A CA 1
ATOM 6060 C C . GLU A 1 803 ? 31.839 -5.405 -35.105 1.00 89.19 803 GLU A C 1
ATOM 6062 O O . GLU A 1 803 ? 31.194 -4.448 -35.543 1.00 89.19 803 GLU A O 1
ATOM 6067 N N . CYS A 1 804 ? 32.502 -6.242 -35.912 1.00 82.19 804 CYS A N 1
ATOM 6068 C CA . CYS A 1 804 ? 32.525 -6.132 -37.375 1.00 82.19 804 CYS A CA 1
ATOM 6069 C C . CYS A 1 804 ? 31.110 -5.992 -37.980 1.00 82.19 804 CYS A C 1
ATOM 6071 O O . CYS A 1 804 ? 30.171 -6.677 -37.566 1.00 82.19 804 CYS A O 1
ATOM 6073 N N . GLY A 1 805 ? 30.965 -5.104 -38.969 1.00 80.25 805 GLY A N 1
ATOM 6074 C CA . GLY A 1 805 ? 29.687 -4.799 -39.625 1.00 80.25 805 GLY A CA 1
ATOM 6075 C C . GLY A 1 805 ? 28.876 -3.672 -38.971 1.00 80.25 805 GLY A C 1
ATOM 6076 O O . GLY A 1 805 ? 27.757 -3.405 -39.406 1.00 80.25 805 GLY A O 1
ATOM 6077 N N . GLN A 1 806 ? 29.405 -3.012 -37.934 1.00 86.69 806 GLN A N 1
ATOM 6078 C CA . GLN A 1 806 ? 28.856 -1.764 -37.395 1.00 86.69 806 GLN A CA 1
ATOM 6079 C C . GLN A 1 806 ? 29.582 -0.539 -37.967 1.00 86.69 806 GLN A C 1
ATOM 6081 O O . GLN A 1 806 ? 30.801 -0.546 -38.122 1.00 86.69 806 GLN A O 1
ATOM 6086 N N . ASP A 1 807 ? 28.836 0.536 -38.213 1.00 85.62 807 ASP A N 1
ATOM 6087 C CA . ASP A 1 807 ? 29.363 1.778 -38.784 1.00 85.62 807 ASP A CA 1
ATOM 6088 C C . ASP A 1 807 ? 29.772 2.780 -37.689 1.00 85.62 807 ASP A C 1
ATOM 6090 O O . ASP A 1 807 ? 29.027 3.691 -37.313 1.00 85.62 807 ASP A O 1
ATOM 6094 N N . LEU A 1 808 ? 30.967 2.574 -37.125 1.00 89.44 808 LEU A N 1
ATOM 6095 C CA . LEU A 1 808 ? 31.550 3.501 -36.149 1.00 89.44 808 LEU A CA 1
ATOM 6096 C C . LEU A 1 808 ? 32.041 4.796 -36.811 1.00 89.44 808 LEU A C 1
ATOM 6098 O O . LEU A 1 808 ? 31.973 5.860 -36.196 1.00 89.44 808 LEU A O 1
ATOM 6102 N N . SER A 1 809 ? 32.518 4.725 -38.054 1.00 86.12 809 SER A N 1
ATOM 6103 C CA . SER A 1 809 ? 33.098 5.863 -38.770 1.00 86.12 809 SER A CA 1
ATOM 6104 C C . SER A 1 809 ? 32.082 6.984 -38.969 1.00 86.12 809 SER A C 1
ATOM 6106 O O . SER A 1 809 ? 32.342 8.122 -38.565 1.00 86.12 809 SER A O 1
ATOM 6108 N N . SER A 1 810 ? 30.894 6.678 -39.499 1.00 85.56 810 SER A N 1
ATOM 6109 C CA . SER A 1 810 ? 29.842 7.683 -39.672 1.00 85.56 810 SER A CA 1
ATOM 6110 C C . SER A 1 810 ? 29.238 8.130 -38.343 1.00 85.56 810 SER A C 1
ATOM 6112 O O . SER A 1 810 ? 28.828 9.285 -38.218 1.00 85.56 810 SER A O 1
ATOM 6114 N N . PHE A 1 811 ? 29.213 7.270 -37.319 1.00 89.50 811 PHE A N 1
ATOM 6115 C CA . PHE A 1 811 ? 28.804 7.679 -35.974 1.00 89.50 811 PHE A CA 1
ATOM 6116 C C . PHE A 1 811 ? 29.739 8.756 -35.401 1.00 89.50 811 PHE A C 1
ATOM 6118 O O . PHE A 1 811 ? 29.266 9.795 -34.941 1.00 89.50 811 PHE A O 1
ATOM 6125 N N . LEU A 1 812 ? 31.057 8.544 -35.474 1.00 91.56 812 LEU A N 1
ATOM 6126 C CA . LEU A 1 812 ? 32.064 9.494 -34.989 1.00 91.56 812 LEU A CA 1
ATOM 6127 C C . LEU A 1 812 ? 32.119 10.778 -35.826 1.00 91.56 812 LEU A C 1
ATOM 6129 O O . LEU A 1 812 ? 32.380 11.846 -35.279 1.00 91.56 812 LEU A O 1
ATOM 6133 N N . ALA A 1 813 ? 31.875 10.693 -37.137 1.00 86.81 813 ALA A N 1
ATOM 6134 C CA . ALA A 1 813 ? 31.842 11.861 -38.017 1.00 86.81 813 ALA A CA 1
ATOM 6135 C C . ALA A 1 813 ? 30.673 12.807 -37.702 1.00 86.81 813 ALA A C 1
ATOM 6137 O O . ALA A 1 813 ? 30.824 14.020 -37.814 1.00 86.81 813 ALA A O 1
ATOM 6138 N N . ASN A 1 814 ? 29.537 12.256 -37.264 1.00 88.38 814 ASN A N 1
ATOM 6139 C CA . ASN A 1 814 ? 28.359 13.029 -36.877 1.00 88.38 814 ASN A CA 1
ATOM 6140 C C . ASN A 1 814 ? 28.380 13.495 -35.412 1.00 88.38 814 ASN A C 1
ATOM 6142 O O . ASN A 1 814 ? 27.489 14.236 -35.011 1.00 88.38 814 ASN A O 1
ATOM 6146 N N . ALA A 1 815 ? 29.338 13.054 -34.594 1.00 91.75 815 ALA A N 1
ATOM 6147 C CA . ALA A 1 815 ? 29.405 13.402 -33.178 1.00 91.75 815 ALA A CA 1
ATOM 6148 C C . ALA A 1 815 ? 30.078 14.764 -32.942 1.00 91.75 815 ALA A C 1
ATOM 6150 O O . ALA A 1 815 ? 31.009 15.151 -33.646 1.00 91.75 815 ALA A O 1
ATOM 6151 N N . THR A 1 816 ? 29.666 15.465 -31.882 1.00 95.00 816 THR A N 1
ATOM 6152 C CA . THR A 1 816 ? 30.436 16.599 -31.350 1.00 95.00 816 THR A CA 1
ATOM 6153 C C . THR A 1 816 ? 31.437 16.073 -30.331 1.00 95.00 816 THR A C 1
ATOM 6155 O O . THR A 1 816 ? 31.039 15.617 -29.261 1.00 95.00 816 THR A O 1
ATOM 6158 N N . VAL A 1 817 ? 32.731 16.134 -30.647 1.00 96.25 817 VAL A N 1
ATOM 6159 C CA . VAL A 1 817 ? 33.795 15.660 -29.749 1.00 96.25 817 VAL A CA 1
ATOM 6160 C C . VAL A 1 817 ? 34.457 16.838 -29.048 1.00 96.25 817 VAL A C 1
ATOM 6162 O O . VAL A 1 817 ? 34.854 17.806 -29.694 1.00 96.25 817 VAL A O 1
ATOM 6165 N N . ARG A 1 818 ? 34.583 16.752 -27.723 1.00 97.50 818 ARG A N 1
ATOM 6166 C CA . ARG A 1 818 ? 35.251 17.748 -26.882 1.00 97.50 818 ARG A CA 1
ATOM 6167 C C . ARG A 1 818 ? 36.375 17.081 -26.107 1.00 97.50 818 ARG A C 1
ATOM 6169 O O . ARG A 1 818 ? 36.217 15.970 -25.607 1.00 97.50 818 ARG A O 1
ATOM 6176 N N . PHE A 1 819 ? 37.492 17.778 -25.991 1.00 97.12 819 PHE A N 1
ATOM 6177 C CA . PHE A 1 819 ? 38.671 17.290 -25.290 1.00 97.12 819 PHE A CA 1
ATOM 6178 C C . PHE A 1 819 ? 38.914 18.128 -24.043 1.00 97.12 819 PHE A C 1
ATOM 6180 O O . PHE A 1 819 ? 38.716 19.345 -24.059 1.00 97.12 819 PHE A O 1
ATOM 6187 N N . PHE A 1 820 ? 39.352 17.472 -22.976 1.00 96.06 820 PHE A N 1
ATOM 6188 C CA . PHE A 1 820 ? 39.617 18.086 -21.684 1.00 96.06 820 PHE A CA 1
ATOM 6189 C C . PHE A 1 820 ? 40.968 17.626 -21.148 1.00 96.06 820 PHE A C 1
ATOM 6191 O O . PHE A 1 820 ? 41.315 16.449 -21.260 1.00 96.06 820 PHE A O 1
ATOM 6198 N N . GLU A 1 821 ? 41.706 18.547 -20.539 1.00 93.69 821 GLU A N 1
ATOM 6199 C CA . GLU A 1 821 ? 43.013 18.298 -19.930 1.00 93.69 821 GLU A CA 1
ATOM 6200 C C . GLU A 1 821 ? 42.968 18.513 -18.405 1.00 93.69 821 GLU A C 1
ATOM 6202 O O . GLU A 1 821 ? 42.171 19.336 -17.935 1.00 93.69 821 GLU A O 1
ATOM 6207 N N . PRO A 1 822 ? 43.754 17.755 -17.612 1.00 92.94 822 PRO A N 1
ATOM 6208 C CA . PRO A 1 822 ? 43.804 17.894 -16.162 1.00 92.94 822 PRO A CA 1
ATOM 6209 C C . PRO A 1 822 ? 44.162 19.321 -15.744 1.00 92.94 822 PRO A C 1
ATOM 6211 O O . PRO A 1 822 ? 45.120 19.907 -16.248 1.00 92.94 822 PRO A O 1
ATOM 6214 N N . ASN A 1 823 ? 43.397 19.880 -14.808 1.00 89.75 823 ASN A N 1
ATOM 6215 C CA . ASN A 1 823 ? 43.633 21.214 -14.270 1.00 89.75 823 ASN A CA 1
ATOM 6216 C C . ASN A 1 823 ? 43.088 21.302 -12.841 1.00 89.75 823 ASN A C 1
ATOM 6218 O O . ASN A 1 823 ? 41.876 21.363 -12.657 1.00 89.75 823 ASN A O 1
ATOM 6222 N N . ASP A 1 824 ? 43.978 21.374 -11.848 1.00 83.12 824 ASP A N 1
ATOM 6223 C CA . ASP A 1 824 ? 43.634 21.406 -10.415 1.00 83.12 824 ASP A CA 1
ATOM 6224 C C . ASP A 1 824 ? 42.778 22.622 -9.988 1.00 83.12 824 ASP A C 1
ATOM 6226 O O . ASP A 1 824 ? 42.246 22.637 -8.879 1.00 83.12 824 ASP A O 1
ATOM 6230 N N . GLY A 1 825 ? 42.617 23.633 -10.851 1.00 78.75 825 GLY A N 1
ATOM 6231 C CA . GLY A 1 825 ? 41.723 24.782 -10.655 1.00 78.75 825 GLY A CA 1
ATOM 6232 C C . GLY A 1 825 ? 40.612 24.913 -11.703 1.00 78.75 825 GLY A C 1
ATOM 6233 O O . GLY A 1 825 ? 39.996 25.972 -11.786 1.00 78.75 825 GLY A O 1
ATOM 6234 N N . GLY A 1 826 ? 40.388 23.894 -12.538 1.00 83.31 826 GLY A N 1
ATOM 6235 C CA . GLY A 1 826 ? 39.354 23.908 -13.574 1.00 83.31 826 GLY A CA 1
ATOM 6236 C C . GLY A 1 826 ? 37.938 23.717 -13.019 1.00 83.31 826 GLY A C 1
ATOM 6237 O O . GLY A 1 826 ? 37.741 23.064 -11.999 1.00 83.31 826 GLY A O 1
ATOM 6238 N N . ASP A 1 827 ? 36.929 24.244 -13.714 1.00 88.00 827 ASP A N 1
ATOM 6239 C CA . ASP A 1 827 ? 35.524 24.168 -13.273 1.00 88.00 827 ASP A CA 1
ATOM 6240 C C . ASP A 1 827 ? 34.833 22.833 -13.619 1.00 88.00 827 ASP A C 1
ATOM 6242 O O . ASP A 1 827 ? 33.700 22.579 -13.202 1.00 88.00 827 ASP A O 1
ATOM 6246 N N . ILE A 1 828 ? 35.486 21.965 -14.398 1.00 91.00 828 ILE A N 1
ATOM 6247 C CA . ILE A 1 828 ? 34.898 20.712 -14.886 1.00 91.00 828 ILE A CA 1
ATOM 6248 C C . ILE A 1 828 ? 35.363 19.563 -13.998 1.00 91.00 828 ILE A C 1
ATOM 6250 O O . ILE A 1 828 ? 36.545 19.237 -13.971 1.00 91.00 828 ILE A O 1
ATOM 6254 N N . GLN A 1 829 ? 34.432 18.906 -13.305 1.00 88.25 829 GLN A N 1
ATOM 6255 C CA . GLN A 1 829 ? 34.729 17.726 -12.490 1.00 88.25 829 GLN A CA 1
ATOM 6256 C C . GLN A 1 829 ? 34.284 16.439 -13.181 1.00 88.25 829 GLN A C 1
ATOM 6258 O O . GLN A 1 829 ? 33.139 16.318 -13.616 1.00 88.25 829 GLN A O 1
ATOM 6263 N N . PHE A 1 830 ? 35.171 15.448 -13.216 1.00 90.19 830 PHE A N 1
ATOM 6264 C CA . PHE A 1 830 ? 34.861 14.106 -13.698 1.00 90.19 830 PHE A CA 1
ATOM 6265 C C . PHE A 1 830 ? 35.648 13.061 -12.908 1.00 90.19 830 PHE A C 1
ATOM 6267 O O . PHE A 1 830 ? 36.846 13.220 -12.688 1.00 90.19 830 PHE A O 1
ATOM 6274 N N . ALA A 1 831 ? 34.976 11.992 -12.465 1.00 86.19 831 ALA A N 1
ATOM 6275 C CA . ALA A 1 831 ? 35.594 10.884 -11.728 1.00 86.19 831 ALA A CA 1
ATOM 6276 C C . ALA A 1 831 ? 36.564 11.337 -10.608 1.00 86.19 831 ALA A C 1
ATOM 6278 O O . ALA A 1 831 ? 37.691 10.854 -10.498 1.00 86.19 831 ALA A O 1
ATOM 6279 N N . GLY A 1 832 ? 36.132 12.321 -9.808 1.00 85.12 832 GLY A N 1
ATOM 6280 C CA . GLY A 1 832 ? 36.892 12.858 -8.672 1.00 85.12 832 GLY A CA 1
ATOM 6281 C C . GLY A 1 832 ? 38.086 13.757 -9.023 1.00 85.12 832 GLY A C 1
ATOM 6282 O O . GLY A 1 832 ? 38.818 14.141 -8.116 1.00 85.12 832 GLY A O 1
ATOM 6283 N N . ARG A 1 833 ? 38.291 14.096 -10.302 1.00 91.50 833 ARG A N 1
ATOM 6284 C CA . ARG A 1 833 ? 39.373 14.962 -10.801 1.00 91.50 833 ARG A CA 1
ATOM 6285 C C . ARG A 1 833 ? 38.820 16.233 -11.448 1.00 91.50 833 ARG A C 1
ATOM 6287 O O . ARG A 1 833 ? 37.657 16.261 -11.855 1.00 91.50 833 ARG A O 1
ATOM 6294 N N . PHE A 1 834 ? 39.667 17.257 -11.544 1.00 92.12 834 PHE A N 1
ATOM 6295 C CA . PHE A 1 834 ? 39.356 18.553 -12.149 1.00 92.12 834 PHE A CA 1
ATOM 6296 C C . PHE A 1 834 ? 40.013 18.703 -13.523 1.00 92.12 834 PHE A C 1
ATOM 6298 O O . PHE A 1 834 ? 41.149 18.276 -13.741 1.00 92.12 834 PHE A O 1
ATOM 6305 N N . TYR A 1 835 ? 39.284 19.321 -14.445 1.00 94.25 835 TYR A N 1
ATOM 6306 C CA . TYR A 1 835 ? 39.656 19.465 -15.843 1.00 94.25 835 TYR A CA 1
ATOM 6307 C C . TYR A 1 835 ? 39.305 20.856 -16.379 1.00 94.25 835 TYR A C 1
ATOM 6309 O O . TYR A 1 835 ? 38.417 21.545 -15.868 1.00 94.25 835 TYR A O 1
ATOM 6317 N N . ALA A 1 836 ? 39.969 21.240 -17.466 1.00 93.88 836 ALA A N 1
ATOM 6318 C CA . ALA A 1 836 ? 39.620 22.383 -18.304 1.00 93.88 836 ALA A CA 1
ATOM 6319 C C . ALA A 1 836 ? 39.485 21.939 -19.773 1.00 93.88 836 ALA A C 1
ATOM 6321 O O . ALA A 1 836 ? 40.033 20.895 -20.141 1.00 93.88 836 ALA A O 1
ATOM 6322 N N . PRO A 1 837 ? 38.751 22.681 -20.627 1.00 95.56 837 PRO A N 1
ATOM 6323 C CA . PRO A 1 837 ? 38.762 22.432 -22.067 1.00 95.56 837 PRO A CA 1
ATOM 6324 C C . PRO A 1 837 ? 40.198 22.431 -22.600 1.00 95.56 837 PRO A C 1
ATOM 6326 O O . PRO A 1 837 ? 40.979 23.309 -22.239 1.00 95.56 837 PRO A O 1
ATOM 6329 N N . TYR A 1 838 ? 40.529 21.457 -23.447 1.00 93.88 838 TYR A N 1
ATOM 6330 C CA . TYR A 1 838 ? 41.857 21.330 -24.039 1.00 93.88 838 TYR A CA 1
ATOM 6331 C C . TYR A 1 838 ? 42.241 22.612 -24.786 1.00 93.88 838 TYR A C 1
ATOM 6333 O O . TYR A 1 838 ? 41.523 23.058 -25.684 1.00 93.88 838 TYR A O 1
ATOM 6341 N N . SER A 1 839 ? 43.381 23.187 -24.404 1.00 88.62 839 SER A N 1
ATOM 6342 C CA . SER A 1 839 ? 43.900 24.451 -24.938 1.00 88.62 839 SER A CA 1
ATOM 6343 C C . SER A 1 839 ? 45.241 24.301 -25.666 1.00 88.62 839 SER A C 1
ATOM 6345 O O . SER A 1 839 ? 45.865 25.298 -26.038 1.00 88.62 839 SER A O 1
ATOM 6347 N N . GLY A 1 840 ? 45.696 23.060 -25.870 1.00 83.88 840 GLY A N 1
ATOM 6348 C CA . GLY A 1 840 ? 46.968 22.762 -26.520 1.00 83.88 840 GLY A CA 1
ATOM 6349 C C . GLY A 1 840 ? 47.008 23.127 -28.008 1.00 83.88 840 GLY A C 1
ATOM 6350 O O . GLY A 1 840 ? 45.987 23.304 -28.667 1.00 83.88 840 GLY A O 1
ATOM 6351 N N . ALA A 1 841 ? 48.228 23.239 -28.539 1.00 86.50 841 ALA A N 1
ATOM 6352 C CA . ALA A 1 841 ? 48.473 23.680 -29.914 1.00 86.50 841 ALA A CA 1
ATOM 6353 C C . ALA A 1 841 ? 48.207 22.605 -30.987 1.00 86.50 841 ALA A C 1
ATOM 6355 O O . ALA A 1 841 ? 48.193 22.943 -32.169 1.00 86.50 841 ALA A O 1
ATOM 6356 N N . LEU A 1 842 ? 48.031 21.336 -30.595 1.00 91.12 842 LEU A N 1
ATOM 6357 C CA . LEU A 1 842 ? 47.839 20.222 -31.526 1.00 91.12 842 LEU A CA 1
ATOM 6358 C C . LEU A 1 842 ? 46.357 20.058 -31.879 1.00 91.12 842 LEU A C 1
ATOM 6360 O O . LEU A 1 842 ? 45.495 20.057 -31.001 1.00 91.12 842 LEU A O 1
ATOM 6364 N N . GLY A 1 843 ? 46.049 19.849 -33.157 1.00 90.00 843 GLY A N 1
ATOM 6365 C CA . GLY A 1 843 ? 44.714 19.471 -33.602 1.00 90.00 843 GLY A CA 1
ATOM 6366 C C . GLY A 1 843 ? 44.391 18.027 -33.217 1.00 90.00 843 GLY A C 1
ATOM 6367 O O . GLY A 1 843 ? 45.145 17.109 -33.534 1.00 90.00 843 GLY A O 1
ATOM 6368 N N . LEU A 1 844 ? 43.254 17.803 -32.556 1.00 93.38 844 LEU A N 1
ATOM 6369 C CA . LEU A 1 844 ? 42.813 16.466 -32.148 1.00 93.38 844 LEU A CA 1
ATOM 6370 C C . LEU A 1 844 ? 41.673 15.976 -33.041 1.00 93.38 844 LEU A C 1
ATOM 6372 O O . LEU A 1 844 ? 40.669 16.664 -33.224 1.00 93.38 844 LEU A O 1
ATOM 6376 N N . THR A 1 845 ? 41.812 14.766 -33.579 1.00 92.00 845 THR A N 1
ATOM 6377 C CA . THR A 1 845 ? 40.785 14.115 -34.411 1.00 92.00 845 THR A CA 1
ATOM 6378 C C . THR A 1 845 ? 40.449 12.734 -33.865 1.00 92.00 845 THR A C 1
ATOM 6380 O O . THR A 1 845 ? 41.292 12.094 -33.241 1.00 92.00 845 THR A O 1
ATOM 6383 N N . VAL A 1 846 ? 39.218 12.264 -34.085 1.00 94.12 846 VAL A N 1
ATOM 6384 C CA . VAL A 1 846 ? 38.816 10.887 -33.747 1.00 94.12 846 VAL A CA 1
ATOM 6385 C C . VAL A 1 846 ? 38.599 10.063 -35.007 1.00 94.12 846 VAL A C 1
ATOM 6387 O O . VAL A 1 846 ? 38.093 10.561 -36.009 1.00 94.12 846 VAL A O 1
ATOM 6390 N N . THR A 1 847 ? 38.945 8.789 -34.975 1.00 93.25 847 THR A N 1
ATOM 6391 C CA . THR A 1 847 ? 38.826 7.873 -36.117 1.00 93.25 847 THR A CA 1
ATOM 6392 C C . THR A 1 847 ? 38.398 6.488 -35.644 1.00 93.25 847 THR A C 1
ATOM 6394 O O . THR A 1 847 ? 38.443 6.210 -34.448 1.00 93.25 847 THR A O 1
ATOM 6397 N N . ALA A 1 848 ? 37.952 5.631 -36.563 1.00 91.88 848 ALA A N 1
ATOM 6398 C CA . ALA A 1 848 ? 37.652 4.231 -36.280 1.00 91.88 848 ALA A CA 1
ATOM 6399 C C . ALA A 1 848 ? 38.781 3.343 -36.824 1.00 91.88 848 ALA A C 1
ATOM 6401 O O . ALA A 1 848 ? 39.126 3.435 -38.000 1.00 91.88 848 ALA A O 1
ATOM 6402 N N . MET A 1 849 ? 39.355 2.493 -35.973 1.00 90.81 849 MET A N 1
ATOM 6403 C CA . MET A 1 849 ? 40.491 1.626 -36.297 1.00 90.81 849 MET A CA 1
ATOM 6404 C C . MET A 1 849 ? 40.133 0.148 -36.135 1.00 90.81 849 MET A C 1
ATOM 6406 O O . MET A 1 849 ? 39.504 -0.204 -35.140 1.00 90.81 849 MET A O 1
ATOM 6410 N N . PRO A 1 850 ? 40.570 -0.739 -37.044 1.00 90.62 850 PRO A N 1
ATOM 6411 C CA . PRO A 1 850 ? 40.509 -2.182 -36.854 1.00 90.62 850 PRO A CA 1
ATOM 6412 C C . PRO A 1 850 ? 41.210 -2.609 -35.569 1.00 90.62 850 PRO A C 1
ATOM 6414 O O . PRO A 1 850 ? 42.364 -2.250 -35.330 1.00 90.62 850 PRO A O 1
ATOM 6417 N N . GLU A 1 851 ? 40.522 -3.409 -34.762 1.00 91.50 851 GLU A N 1
ATOM 6418 C CA . GLU A 1 851 ? 41.013 -3.846 -33.462 1.00 91.50 851 GLU A CA 1
ATOM 6419 C C . GLU A 1 851 ? 40.527 -5.263 -33.141 1.00 91.50 851 GLU A C 1
ATOM 6421 O O . GLU A 1 851 ? 39.371 -5.627 -33.386 1.00 91.50 851 GLU A O 1
ATOM 6426 N N . ALA A 1 852 ? 41.419 -6.055 -32.547 1.00 90.44 852 ALA A N 1
ATOM 6427 C CA . ALA A 1 852 ? 41.104 -7.356 -31.984 1.00 90.44 852 ALA A CA 1
ATOM 6428 C C . ALA A 1 852 ? 41.089 -7.234 -30.461 1.00 90.44 852 ALA A C 1
ATOM 6430 O O . ALA A 1 852 ? 42.109 -6.919 -29.853 1.00 90.44 852 ALA A O 1
ATOM 6431 N N . ALA A 1 853 ? 39.942 -7.506 -29.850 1.00 92.56 853 ALA A N 1
ATOM 6432 C CA . ALA A 1 853 ? 39.741 -7.357 -28.415 1.00 92.56 853 ALA A CA 1
ATOM 6433 C C . ALA A 1 853 ? 39.181 -8.645 -27.810 1.00 92.56 853 ALA A C 1
ATOM 6435 O O . ALA A 1 853 ? 38.231 -9.220 -28.338 1.00 92.56 853 ALA A O 1
ATOM 6436 N N . ASP A 1 854 ? 39.733 -9.087 -26.682 1.00 93.00 854 ASP A N 1
ATOM 6437 C CA . ASP A 1 854 ? 39.164 -10.172 -25.880 1.00 93.00 854 ASP A CA 1
ATOM 6438 C C . ASP A 1 854 ? 38.681 -9.614 -24.542 1.00 93.00 854 ASP A C 1
ATOM 6440 O O . ASP A 1 854 ? 39.471 -9.191 -23.700 1.00 93.00 854 ASP A O 1
ATOM 6444 N N . PHE A 1 855 ? 37.364 -9.624 -24.354 1.00 90.56 855 PHE A N 1
ATOM 6445 C CA . PHE A 1 855 ? 36.696 -9.125 -23.151 1.00 90.56 855 PHE A CA 1
ATOM 6446 C C . PHE A 1 855 ? 36.482 -10.223 -22.094 1.00 90.56 855 PHE A C 1
ATOM 6448 O O . PHE A 1 855 ? 35.599 -10.110 -21.241 1.00 90.56 855 PHE A O 1
ATOM 6455 N N . GLY A 1 856 ? 37.231 -11.326 -22.189 1.00 85.19 856 GLY A N 1
ATOM 6456 C CA . GLY A 1 856 ? 37.072 -12.524 -21.365 1.00 85.19 856 GLY A CA 1
ATOM 6457 C C . GLY A 1 856 ? 36.001 -13.493 -21.877 1.00 85.19 856 GLY A C 1
ATOM 6458 O O . GLY A 1 856 ? 35.688 -14.465 -21.194 1.00 85.19 856 GLY A O 1
ATOM 6459 N N . ASP A 1 857 ? 35.425 -13.238 -23.058 1.00 85.88 857 ASP A N 1
ATOM 6460 C CA . ASP A 1 857 ? 34.478 -14.125 -23.751 1.00 85.88 857 ASP A CA 1
ATOM 6461 C C . ASP A 1 857 ? 34.969 -14.574 -25.139 1.00 85.88 857 ASP A C 1
ATOM 6463 O O . ASP A 1 857 ? 34.168 -14.992 -25.984 1.00 85.88 857 ASP A O 1
ATOM 6467 N N . GLY A 1 858 ? 36.289 -14.513 -25.342 1.00 86.56 858 GLY A N 1
ATOM 6468 C CA . GLY A 1 858 ? 36.991 -14.895 -26.560 1.00 86.56 858 GLY A CA 1
ATOM 6469 C C . GLY A 1 858 ? 37.294 -13.697 -27.467 1.00 86.56 858 GLY A C 1
ATOM 6470 O O . GLY A 1 858 ? 36.652 -12.647 -27.355 1.00 86.56 858 GLY A O 1
ATOM 6471 N N . PRO A 1 859 ? 38.257 -13.844 -28.396 1.00 88.56 859 PRO A N 1
ATOM 6472 C CA . PRO A 1 859 ? 38.688 -12.758 -29.266 1.00 88.56 859 PRO A CA 1
ATOM 6473 C C . PRO A 1 859 ? 37.562 -12.307 -30.204 1.00 88.56 859 PRO A C 1
ATOM 6475 O O . PRO A 1 859 ? 36.908 -13.114 -30.868 1.00 88.56 859 PRO A O 1
ATOM 6478 N N . ARG A 1 860 ? 37.365 -10.992 -30.283 1.00 89.75 860 ARG A N 1
ATOM 6479 C CA . ARG A 1 860 ? 36.404 -10.301 -31.147 1.00 89.75 860 ARG A CA 1
ATOM 6480 C C . ARG A 1 860 ? 37.148 -9.412 -32.127 1.00 89.75 860 ARG A C 1
ATOM 6482 O O . ARG A 1 860 ? 38.127 -8.774 -31.758 1.00 89.75 860 ARG A O 1
ATOM 6489 N N . GLN A 1 861 ? 36.660 -9.364 -33.359 1.00 89.88 861 GLN A N 1
ATOM 6490 C CA . GLN A 1 861 ? 37.165 -8.485 -34.412 1.00 89.88 861 GLN A CA 1
ATOM 6491 C C . GLN A 1 861 ? 36.171 -7.342 -34.605 1.00 89.88 861 GLN A C 1
ATOM 6493 O O . GLN A 1 861 ? 34.958 -7.580 -34.666 1.00 89.88 861 GLN A O 1
ATOM 6498 N N . GLY A 1 862 ? 36.670 -6.114 -34.673 1.00 91.50 862 GLY A N 1
ATOM 6499 C CA . GLY A 1 862 ? 35.815 -4.940 -34.685 1.00 91.50 862 GLY A CA 1
ATOM 6500 C C . GLY A 1 862 ? 36.553 -3.644 -34.977 1.00 91.50 862 GLY A C 1
ATOM 6501 O O . GLY A 1 862 ? 37.680 -3.651 -35.470 1.00 91.50 862 GLY A O 1
ATOM 6502 N N . LEU A 1 863 ? 35.885 -2.537 -34.663 1.00 91.88 863 LEU A N 1
ATOM 6503 C CA . LEU A 1 863 ? 36.424 -1.188 -34.760 1.00 91.88 863 LEU A CA 1
ATOM 6504 C C . LEU A 1 863 ? 36.503 -0.557 -33.368 1.00 91.88 863 LEU A C 1
ATOM 6506 O O . LEU A 1 863 ? 35.533 -0.607 -32.607 1.00 91.88 863 LEU A O 1
ATOM 6510 N N . VAL A 1 864 ? 37.637 0.068 -33.058 1.00 94.75 864 VAL A N 1
ATOM 6511 C CA . VAL A 1 864 ? 37.858 0.884 -31.860 1.00 94.75 864 VAL A CA 1
ATOM 6512 C C . VAL A 1 864 ? 37.972 2.358 -32.237 1.00 94.75 864 VAL A C 1
ATOM 6514 O O . VAL A 1 864 ? 38.479 2.688 -33.309 1.00 94.75 864 VAL A O 1
ATOM 6517 N N . MET A 1 865 ? 37.521 3.261 -31.370 1.00 96.25 865 MET A N 1
ATOM 6518 C CA . MET A 1 865 ? 37.794 4.686 -31.550 1.00 96.25 865 MET A CA 1
ATOM 6519 C C . MET A 1 865 ? 39.262 4.997 -31.206 1.00 96.25 865 MET A C 1
ATOM 6521 O O . MET A 1 865 ? 39.792 4.551 -30.186 1.00 96.25 865 MET A O 1
ATOM 6525 N N . GLU A 1 866 ? 39.911 5.792 -32.051 1.00 95.25 866 GLU A N 1
ATOM 6526 C CA . GLU A 1 866 ? 41.280 6.278 -31.876 1.00 95.25 866 GLU A CA 1
ATOM 6527 C C . GLU A 1 866 ? 41.310 7.809 -31.939 1.00 95.25 866 GLU A C 1
ATOM 6529 O O . GLU A 1 866 ? 40.808 8.404 -32.895 1.00 95.25 866 GLU A O 1
ATOM 6534 N N . VAL A 1 867 ? 41.907 8.444 -30.931 1.00 95.56 867 VAL A N 1
ATOM 6535 C CA . VAL A 1 867 ? 42.251 9.871 -30.926 1.00 95.56 867 VAL A CA 1
ATOM 6536 C C . VAL A 1 867 ? 43.631 10.037 -31.553 1.00 95.56 867 VAL A C 1
ATOM 6538 O O . VAL A 1 867 ? 44.554 9.329 -31.161 1.00 95.56 867 VAL A O 1
ATOM 6541 N N . ARG A 1 868 ? 43.785 10.982 -32.483 1.00 93.25 868 ARG A N 1
ATOM 6542 C CA . ARG A 1 868 ? 45.055 11.310 -33.148 1.00 93.25 868 ARG A CA 1
ATOM 6543 C C . ARG A 1 868 ? 45.434 12.767 -32.881 1.00 93.25 868 ARG A C 1
ATOM 6545 O O . ARG A 1 868 ? 44.633 13.656 -33.180 1.00 93.25 868 ARG A O 1
ATOM 6552 N N . ALA A 1 869 ? 46.643 13.005 -32.373 1.00 93.19 869 ALA A N 1
ATOM 6553 C CA . ALA A 1 869 ? 47.186 14.343 -32.121 1.00 93.19 869 ALA A CA 1
ATOM 6554 C C . ALA A 1 869 ? 48.050 14.820 -33.299 1.00 93.19 869 ALA A C 1
ATOM 6556 O O . ALA A 1 869 ? 49.098 14.238 -33.574 1.00 93.19 869 ALA A O 1
ATOM 6557 N N . ASP A 1 870 ? 47.581 15.828 -34.042 1.00 89.19 870 ASP A N 1
ATOM 6558 C CA . ASP A 1 870 ? 48.152 16.285 -35.322 1.00 89.19 870 ASP A CA 1
ATOM 6559 C C . ASP A 1 870 ? 48.516 15.133 -36.281 1.00 89.19 870 ASP A C 1
ATOM 6561 O O . ASP A 1 870 ? 49.446 15.209 -37.085 1.00 89.19 870 ASP A O 1
ATOM 6565 N N . GLY A 1 871 ? 47.747 14.042 -36.205 1.00 85.69 871 GLY A N 1
ATOM 6566 C CA . GLY A 1 871 ? 47.956 12.842 -37.007 1.00 85.69 871 GLY A CA 1
ATOM 6567 C C . GLY A 1 871 ? 47.655 13.055 -38.489 1.00 85.69 871 GLY A C 1
ATOM 6568 O O . GLY A 1 871 ? 47.293 14.149 -38.927 1.00 85.69 871 GLY A O 1
ATOM 6569 N N . LEU A 1 872 ? 47.790 11.987 -39.275 1.00 87.88 872 LEU A N 1
ATOM 6570 C CA . LEU A 1 872 ? 47.532 12.016 -40.716 1.00 87.88 872 LEU A CA 1
ATOM 6571 C C . LEU A 1 872 ? 46.125 12.571 -41.030 1.00 87.88 872 LEU A C 1
ATOM 6573 O O . LEU A 1 872 ? 45.176 12.215 -40.328 1.00 87.88 872 LEU A O 1
ATOM 6577 N N . PRO A 1 873 ? 45.971 13.414 -42.074 1.00 88.69 873 PRO A N 1
ATOM 6578 C CA . PRO A 1 873 ? 44.688 14.022 -42.427 1.00 88.69 873 PRO A CA 1
ATOM 6579 C C . PRO A 1 873 ? 43.600 12.982 -42.680 1.00 88.69 873 PRO A C 1
ATOM 6581 O O . PRO A 1 873 ? 43.840 12.012 -43.410 1.00 88.69 873 PRO A O 1
ATOM 6584 N N . VAL A 1 874 ? 42.406 13.218 -42.135 1.00 89.69 874 VAL A N 1
ATOM 6585 C CA . VAL A 1 874 ? 41.270 12.287 -42.228 1.00 89.69 874 VAL A CA 1
ATOM 6586 C C . VAL A 1 874 ? 40.303 12.654 -43.348 1.00 89.69 874 VAL A C 1
ATOM 6588 O O . VAL A 1 874 ? 39.487 11.819 -43.720 1.00 89.69 874 VAL A O 1
ATOM 6591 N N . THR A 1 875 ? 40.451 13.844 -43.940 1.00 90.06 875 THR A N 1
ATOM 6592 C CA . THR A 1 875 ? 39.779 14.263 -45.183 1.00 90.06 875 THR A CA 1
ATOM 6593 C C . THR A 1 875 ? 40.783 14.762 -46.225 1.00 90.06 875 THR A C 1
ATOM 6595 O O . THR A 1 875 ? 41.893 15.196 -45.891 1.00 90.06 875 THR A O 1
ATOM 6598 N N . TYR A 1 876 ? 40.412 14.700 -47.502 1.00 89.00 876 TYR A N 1
ATOM 6599 C CA . TYR A 1 876 ? 41.196 15.227 -48.613 1.00 89.00 876 TYR A CA 1
ATOM 6600 C C . TYR A 1 876 ? 41.349 16.749 -48.511 1.00 89.00 876 TYR A C 1
ATOM 6602 O O . TYR A 1 876 ? 42.434 17.268 -48.760 1.00 89.00 876 TYR A O 1
ATOM 6610 N N . GLY A 1 877 ? 40.309 17.461 -48.065 1.00 86.38 877 GLY A N 1
ATOM 6611 C CA . GLY A 1 877 ? 40.364 18.908 -47.825 1.00 86.38 877 GLY A CA 1
ATOM 6612 C C . GLY A 1 877 ? 41.380 19.297 -46.744 1.00 86.38 877 GLY A C 1
ATOM 6613 O O . GLY A 1 877 ? 42.187 20.204 -46.945 1.00 86.38 877 GLY A O 1
ATOM 6614 N N . GLU A 1 878 ? 41.423 18.568 -45.622 1.00 87.12 878 GLU A N 1
ATOM 6615 C CA . GLU A 1 878 ? 42.465 18.754 -44.601 1.00 87.12 878 GLU A CA 1
ATOM 6616 C C . GLU A 1 878 ? 43.862 18.480 -45.158 1.00 87.12 878 GLU A C 1
ATOM 6618 O O . GLU A 1 878 ? 44.799 19.238 -44.900 1.00 87.12 878 GLU A O 1
ATOM 6623 N N . TRP A 1 879 ? 44.015 17.396 -45.924 1.00 88.81 879 TRP A N 1
ATOM 6624 C CA . TRP A 1 879 ? 45.287 17.067 -46.558 1.00 88.81 879 TRP A CA 1
ATOM 6625 C C . TRP A 1 879 ? 45.738 18.173 -47.507 1.00 88.81 879 TRP A C 1
ATOM 6627 O O . TRP A 1 879 ? 46.912 18.544 -47.489 1.00 88.81 879 TRP A O 1
ATOM 6637 N N . LEU A 1 880 ? 44.808 18.739 -48.276 1.00 84.25 880 LEU A N 1
ATOM 6638 C CA . LEU A 1 880 ? 45.068 19.837 -49.193 1.00 84.25 880 LEU A CA 1
ATOM 6639 C C . LEU A 1 880 ? 45.598 21.066 -48.454 1.00 84.25 880 LEU A C 1
ATOM 6641 O O . LEU A 1 880 ? 46.654 21.579 -48.814 1.00 84.25 880 LEU A O 1
ATOM 6645 N N . LEU A 1 881 ? 44.907 21.494 -47.393 1.00 82.00 881 LEU A N 1
ATOM 6646 C CA . LEU A 1 881 ? 45.294 22.659 -46.594 1.00 82.00 881 LEU A CA 1
ATOM 6647 C C . LEU A 1 881 ? 46.680 22.492 -45.959 1.00 82.00 881 LEU A C 1
ATOM 6649 O O . LEU A 1 881 ? 47.444 23.453 -45.885 1.00 82.00 881 LEU A O 1
ATOM 6653 N N . ARG A 1 882 ? 47.025 21.272 -45.524 1.00 83.69 882 ARG A N 1
ATOM 6654 C CA . ARG A 1 882 ? 48.347 20.976 -44.950 1.00 83.69 882 ARG A CA 1
ATOM 6655 C C . ARG A 1 882 ? 49.449 20.870 -46.003 1.00 83.69 882 ARG A C 1
ATOM 6657 O O . ARG A 1 882 ? 50.580 21.261 -45.733 1.00 83.69 882 ARG A O 1
ATOM 6664 N N . THR A 1 883 ? 49.137 20.331 -47.179 1.00 80.38 883 THR A N 1
ATOM 6665 C CA . THR A 1 883 ? 50.119 20.067 -48.245 1.00 80.38 883 THR A CA 1
ATOM 6666 C C . THR A 1 883 ? 50.391 21.309 -49.095 1.00 80.38 883 THR A C 1
ATOM 6668 O O . THR A 1 883 ? 51.519 21.519 -49.537 1.00 80.38 883 THR A O 1
ATOM 6671 N N . PHE A 1 884 ? 49.381 22.162 -49.282 1.00 78.31 884 PHE A N 1
ATOM 6672 C CA . PHE A 1 884 ? 49.437 23.378 -50.093 1.00 78.31 884 PHE A CA 1
ATOM 6673 C C . PHE A 1 884 ? 48.980 24.610 -49.285 1.00 78.31 884 PHE A C 1
ATOM 6675 O O . PHE A 1 884 ? 47.909 25.156 -49.544 1.00 78.31 884 PHE A O 1
ATOM 6682 N N . PRO A 1 885 ? 49.777 25.092 -48.314 1.00 68.62 885 PRO A N 1
ATOM 6683 C CA . PRO A 1 885 ? 49.385 26.178 -47.403 1.00 68.62 885 PRO A CA 1
ATOM 6684 C C . PRO A 1 885 ? 49.375 27.601 -48.033 1.00 68.62 885 PRO A C 1
ATOM 6686 O O . PRO A 1 885 ? 49.687 28.580 -47.357 1.00 68.62 885 PRO A O 1
ATOM 6689 N N . ALA A 1 886 ? 49.059 27.753 -49.326 1.00 60.81 886 ALA A N 1
ATOM 6690 C CA . ALA A 1 886 ? 49.170 29.020 -50.070 1.00 60.81 886 ALA A CA 1
ATOM 6691 C C . ALA A 1 886 ? 47.956 29.976 -49.882 1.00 60.81 886 ALA A C 1
ATOM 6693 O O . ALA A 1 886 ? 46.855 29.519 -49.571 1.00 60.81 886 ALA A O 1
ATOM 6694 N N . PRO A 1 887 ? 48.131 31.309 -50.047 1.00 51.53 887 PRO A N 1
ATOM 6695 C CA . PRO A 1 887 ? 47.216 32.334 -49.545 1.00 51.53 887 PRO A CA 1
ATOM 6696 C C . PRO A 1 887 ? 45.966 32.506 -50.415 1.00 51.53 887 PRO A C 1
ATOM 6698 O O . PRO A 1 887 ? 46.007 32.355 -51.633 1.00 51.53 887 PRO A O 1
ATOM 6701 N N . ALA A 1 888 ? 44.853 32.881 -49.782 1.00 46.16 888 ALA A N 1
ATOM 6702 C CA . ALA A 1 888 ? 43.581 33.146 -50.448 1.00 46.16 888 ALA A CA 1
ATOM 6703 C C . ALA A 1 888 ? 43.734 34.083 -51.668 1.00 46.16 888 ALA A C 1
ATOM 6705 O O . ALA A 1 888 ? 44.156 35.229 -51.515 1.00 46.16 888 ALA A O 1
ATOM 6706 N N . GLY A 1 889 ? 43.328 33.609 -52.856 1.00 52.75 889 GLY A N 1
ATOM 6707 C CA . GLY A 1 889 ? 43.080 34.456 -54.031 1.00 52.75 889 GLY A CA 1
ATOM 6708 C C . GLY A 1 889 ? 43.909 34.207 -55.299 1.00 52.75 889 GLY A C 1
ATOM 6709 O O . GLY A 1 889 ? 43.709 34.960 -56.248 1.00 52.75 889 GLY A O 1
ATOM 6710 N N . ASP A 1 890 ? 44.787 33.198 -55.365 1.00 58.12 890 ASP A N 1
ATOM 6711 C CA . ASP A 1 890 ? 45.522 32.848 -56.599 1.00 58.12 890 ASP A CA 1
ATOM 6712 C C . ASP A 1 890 ? 44.773 31.776 -57.437 1.00 58.12 890 ASP A C 1
ATOM 6714 O O . ASP A 1 890 ? 44.643 30.633 -56.982 1.00 58.12 890 ASP A O 1
ATOM 6718 N N . PRO A 1 891 ? 44.262 32.097 -58.644 1.00 54.50 891 PRO A N 1
ATOM 6719 C CA . PRO A 1 891 ? 43.565 31.142 -59.511 1.00 54.50 891 PRO A CA 1
ATOM 6720 C C . PRO A 1 891 ? 44.459 30.005 -60.031 1.00 54.50 891 PRO A C 1
ATOM 6722 O O . PRO A 1 891 ? 43.956 28.906 -60.268 1.00 54.50 891 PRO A O 1
ATOM 6725 N N . ASP A 1 892 ? 45.771 30.228 -60.178 1.00 53.62 892 ASP A N 1
ATOM 6726 C CA . ASP A 1 892 ? 46.698 29.224 -60.722 1.00 53.62 892 ASP A CA 1
ATOM 6727 C C . ASP A 1 892 ? 47.057 28.149 -59.680 1.00 53.62 892 ASP A C 1
ATOM 6729 O O . ASP A 1 892 ? 47.369 27.008 -60.032 1.00 53.62 892 ASP A O 1
ATOM 6733 N N . ALA A 1 893 ? 46.906 28.455 -58.386 1.00 55.12 893 ALA A N 1
ATOM 6734 C CA . ALA A 1 893 ? 47.060 27.482 -57.306 1.00 55.12 893 ALA A CA 1
ATOM 6735 C C . ALA A 1 893 ? 45.926 26.434 -57.280 1.00 55.12 893 ALA A C 1
ATOM 6737 O O . ALA A 1 893 ? 46.163 25.303 -56.863 1.00 55.12 893 ALA A O 1
ATOM 6738 N N . GLN A 1 894 ? 44.719 26.749 -57.778 1.00 55.69 894 GLN A N 1
ATOM 6739 C CA . GLN A 1 894 ? 43.570 25.823 -57.799 1.00 55.69 894 GLN A CA 1
ATOM 6740 C C . GLN A 1 894 ? 43.677 24.717 -58.864 1.00 55.69 894 GLN A C 1
ATOM 6742 O O . GLN A 1 894 ? 43.062 23.661 -58.721 1.00 55.69 894 GLN A O 1
ATOM 6747 N N . ALA A 1 895 ? 44.477 24.899 -59.920 1.00 60.84 895 ALA A N 1
ATOM 6748 C CA . ALA A 1 895 ? 44.682 23.858 -60.934 1.00 60.84 895 ALA A CA 1
ATOM 6749 C C . ALA A 1 895 ? 45.508 22.662 -60.408 1.00 60.84 895 ALA A C 1
ATOM 6751 O O . ALA A 1 895 ? 45.422 21.559 -60.950 1.00 60.84 895 ALA A O 1
ATOM 6752 N N . LEU A 1 896 ? 46.281 22.866 -59.333 1.00 69.00 896 LEU A N 1
ATOM 6753 C CA . LEU A 1 896 ? 47.158 21.865 -58.713 1.00 69.00 896 LEU A CA 1
ATOM 6754 C C . LEU A 1 896 ? 46.502 21.093 -57.559 1.00 69.00 896 LEU A C 1
ATOM 6756 O O . LEU A 1 896 ? 47.125 20.176 -57.030 1.00 69.00 896 LEU A O 1
ATOM 6760 N N . THR A 1 897 ? 45.266 21.425 -57.171 1.00 75.50 897 THR A N 1
ATOM 6761 C CA . THR A 1 897 ? 44.579 20.837 -56.005 1.00 75.50 897 THR A CA 1
ATOM 6762 C C . THR A 1 897 ? 43.589 19.728 -56.363 1.00 75.50 897 THR A C 1
ATOM 6764 O O . THR A 1 897 ? 43.155 18.980 -55.483 1.00 75.50 897 THR A O 1
ATOM 6767 N N . ALA A 1 898 ? 43.260 19.564 -57.651 1.00 82.00 898 ALA A N 1
ATOM 6768 C CA . ALA A 1 898 ? 42.328 18.535 -58.105 1.00 82.00 898 ALA A CA 1
ATOM 6769 C C . ALA A 1 898 ? 42.825 17.116 -57.741 1.00 82.00 898 ALA A C 1
ATOM 6771 O O . ALA A 1 898 ? 44.031 16.857 -57.811 1.00 82.00 898 ALA A O 1
ATOM 6772 N N . PRO A 1 899 ? 41.927 16.160 -57.429 1.00 85.81 899 PRO A N 1
ATOM 6773 C CA . PRO A 1 899 ? 42.304 14.781 -57.089 1.00 85.81 899 PRO A CA 1
ATOM 6774 C C . PRO A 1 899 ? 43.182 14.090 -58.148 1.00 85.81 899 PRO A C 1
ATOM 6776 O O . PRO A 1 899 ? 44.052 13.283 -57.818 1.00 85.81 899 PRO A O 1
ATOM 6779 N N . SER A 1 900 ? 42.976 14.425 -59.428 1.00 86.00 900 SER A N 1
ATOM 6780 C CA . SER A 1 900 ? 43.745 13.905 -60.566 1.00 86.00 900 SER A CA 1
ATOM 6781 C C . SER A 1 900 ? 44.988 14.727 -60.920 1.00 86.00 900 SER A C 1
ATOM 6783 O O . SER A 1 900 ? 45.728 14.326 -61.819 1.00 86.00 900 SER A O 1
ATOM 6785 N N . ALA A 1 901 ? 45.204 15.884 -60.287 1.00 83.31 901 ALA A N 1
ATOM 6786 C CA . ALA A 1 901 ? 46.364 16.720 -60.566 1.00 83.31 901 ALA A CA 1
ATOM 6787 C C . ALA A 1 901 ? 47.651 16.033 -60.092 1.00 83.31 901 ALA A C 1
ATOM 6789 O O . ALA A 1 901 ? 47.659 15.275 -59.119 1.00 83.31 901 ALA A O 1
ATOM 6790 N N . VAL A 1 902 ? 48.741 16.302 -60.810 1.00 77.75 902 VAL A N 1
ATOM 6791 C CA . VAL A 1 902 ? 50.073 15.764 -60.532 1.00 77.75 902 VAL A CA 1
ATOM 6792 C C . VAL A 1 902 ? 51.024 16.943 -60.363 1.00 77.75 902 VAL A C 1
ATOM 6794 O O . VAL A 1 902 ? 51.172 17.747 -61.281 1.00 77.75 902 VAL A O 1
ATOM 6797 N N . ALA A 1 903 ? 51.663 17.047 -59.196 1.00 66.44 903 ALA A N 1
ATOM 6798 C CA . ALA A 1 903 ? 52.478 18.210 -58.834 1.00 66.44 903 ALA A CA 1
ATOM 6799 C C . ALA A 1 903 ? 53.736 18.382 -59.711 1.00 66.44 903 ALA A C 1
ATOM 6801 O O . ALA A 1 903 ? 54.155 19.508 -59.973 1.00 66.44 903 ALA A O 1
ATOM 6802 N N . THR A 1 904 ? 54.338 17.284 -60.185 1.00 67.25 904 THR A N 1
ATOM 6803 C CA . THR A 1 904 ? 55.502 17.284 -61.089 1.00 67.25 904 THR A CA 1
ATOM 6804 C C . THR A 1 904 ? 55.478 16.075 -62.038 1.00 67.25 904 THR A C 1
ATOM 6806 O O . THR A 1 904 ? 54.942 15.025 -61.681 1.00 67.25 904 THR A O 1
ATOM 6809 N N . PRO A 1 905 ? 56.066 16.154 -63.249 1.00 60.78 905 PRO A N 1
ATOM 6810 C CA . PRO A 1 905 ? 56.151 15.007 -64.156 1.00 60.78 905 PRO A CA 1
ATOM 6811 C C . PRO A 1 905 ? 56.823 13.795 -63.486 1.00 60.78 905 PRO A C 1
ATOM 6813 O O . PRO A 1 905 ? 57.984 13.866 -63.092 1.00 60.78 905 PRO A O 1
ATOM 6816 N N . GLY A 1 906 ? 56.090 12.684 -63.355 1.00 65.06 906 GLY A N 1
ATOM 6817 C CA . GLY A 1 906 ? 56.553 11.458 -62.686 1.00 65.06 906 GLY A CA 1
ATOM 6818 C C . GLY A 1 906 ? 56.124 11.298 -61.219 1.00 65.06 906 GLY A C 1
ATOM 6819 O O . GLY A 1 906 ? 56.357 10.231 -60.651 1.00 65.06 906 GLY A O 1
ATOM 6820 N N . ALA A 1 907 ? 55.475 12.299 -60.613 1.00 73.50 907 ALA A N 1
ATOM 6821 C CA . ALA A 1 907 ? 54.833 12.167 -59.303 1.00 73.50 907 ALA A CA 1
ATOM 6822 C C . ALA A 1 907 ? 53.492 11.409 -59.389 1.00 73.50 907 ALA A C 1
ATOM 6824 O O . ALA A 1 907 ? 52.910 11.253 -60.465 1.00 73.50 907 ALA A O 1
ATOM 6825 N N . ALA A 1 908 ? 52.995 10.927 -58.246 1.00 83.44 908 ALA A N 1
ATOM 6826 C CA . ALA A 1 908 ? 51.665 10.328 -58.163 1.00 83.44 908 ALA A CA 1
ATOM 6827 C C . ALA A 1 908 ? 50.562 11.411 -58.156 1.00 83.44 908 ALA A C 1
ATOM 6829 O O . ALA A 1 908 ? 50.820 12.534 -57.715 1.00 83.44 908 ALA A O 1
ATOM 6830 N N . PRO A 1 909 ? 49.336 11.092 -58.619 1.00 88.56 909 PRO A N 1
ATOM 6831 C CA . PRO A 1 909 ? 48.181 11.974 -58.466 1.00 88.56 909 PRO A CA 1
ATOM 6832 C C . PRO A 1 909 ? 47.918 12.327 -56.999 1.00 88.56 909 PRO A C 1
ATOM 6834 O O . PRO A 1 909 ? 48.099 11.481 -56.120 1.00 88.56 909 PRO A O 1
ATOM 6837 N N . ASN A 1 910 ? 47.414 13.532 -56.730 1.00 87.44 910 ASN A N 1
ATOM 6838 C CA . ASN A 1 910 ? 47.129 13.997 -55.368 1.00 87.44 910 ASN A CA 1
ATOM 6839 C C . ASN A 1 910 ? 46.233 13.038 -54.573 1.00 87.44 910 ASN A C 1
ATOM 6841 O O . ASN A 1 910 ? 46.497 12.781 -53.399 1.00 87.44 910 ASN A O 1
ATOM 6845 N N . LEU A 1 911 ? 45.217 12.446 -55.212 1.00 89.38 911 LEU A N 1
ATOM 6846 C CA . LEU A 1 911 ? 44.353 11.461 -54.559 1.00 89.38 911 LEU A CA 1
ATOM 6847 C C . LEU A 1 911 ? 45.132 10.228 -54.082 1.00 89.38 911 LEU A C 1
ATOM 6849 O O . LEU A 1 911 ? 44.819 9.675 -53.034 1.00 89.38 911 LEU A O 1
ATOM 6853 N N . TRP A 1 912 ? 46.159 9.803 -54.821 1.00 90.94 912 TRP A N 1
ATOM 6854 C CA . TRP A 1 912 ? 47.017 8.685 -54.419 1.00 90.94 912 TRP A CA 1
ATOM 6855 C C . TRP A 1 912 ? 47.937 9.096 -53.278 1.00 90.94 912 TRP A C 1
ATOM 6857 O O . TRP A 1 912 ? 48.137 8.318 -52.349 1.00 90.94 912 TRP A O 1
ATOM 6867 N N . CYS A 1 913 ? 48.468 10.320 -53.320 1.00 89.94 913 CYS A N 1
ATOM 6868 C CA . CYS A 1 913 ? 49.275 10.855 -52.230 1.00 89.94 913 CYS A CA 1
ATOM 6869 C C . CYS A 1 913 ? 48.478 10.914 -50.924 1.00 89.94 913 CYS A C 1
ATOM 6871 O O . CYS A 1 913 ? 48.967 10.479 -49.883 1.00 89.94 913 CYS A O 1
ATOM 6873 N N . TYR A 1 914 ? 47.225 11.360 -50.992 1.00 91.25 914 TYR A N 1
ATOM 6874 C CA . TYR A 1 914 ? 46.311 11.364 -49.859 1.00 91.25 914 TYR A CA 1
ATOM 6875 C C . TYR A 1 914 ? 45.940 9.951 -49.378 1.00 91.25 914 TYR A C 1
ATOM 6877 O O . TYR A 1 914 ? 46.053 9.665 -48.184 1.00 91.25 914 TYR A O 1
ATOM 6885 N N . ALA A 1 915 ? 45.520 9.068 -50.292 1.00 92.19 915 ALA A N 1
ATOM 6886 C CA . ALA A 1 915 ? 45.074 7.710 -49.975 1.00 92.19 915 ALA A CA 1
ATOM 6887 C C . ALA A 1 915 ? 46.191 6.848 -49.373 1.00 92.19 915 ALA A C 1
ATOM 6889 O O . ALA A 1 915 ? 45.981 6.101 -48.424 1.00 92.19 915 ALA A O 1
ATOM 6890 N N . PHE A 1 916 ? 47.406 6.969 -49.904 1.00 92.75 916 PHE A N 1
ATOM 6891 C CA . PHE A 1 916 ? 48.551 6.160 -49.489 1.00 92.75 916 PHE A CA 1
ATOM 6892 C C . PHE A 1 916 ? 49.477 6.885 -48.507 1.00 92.75 916 PHE A C 1
ATOM 6894 O O . PHE A 1 916 ? 50.572 6.393 -48.227 1.00 92.75 916 PHE A O 1
ATOM 6901 N N . ASN A 1 917 ? 49.052 8.037 -47.972 1.00 90.94 917 ASN A N 1
ATOM 6902 C CA . ASN A 1 917 ? 49.828 8.851 -47.033 1.00 90.94 917 ASN A CA 1
ATOM 6903 C C . ASN A 1 917 ? 51.269 9.094 -47.523 1.00 90.94 917 ASN A C 1
ATOM 6905 O O . ASN A 1 917 ? 52.232 8.858 -46.796 1.00 90.94 917 ASN A O 1
ATOM 6909 N N . ILE A 1 918 ? 51.415 9.487 -48.789 1.00 88.75 918 ILE A N 1
ATOM 6910 C CA . ILE A 1 918 ? 52.707 9.802 -49.408 1.00 88.75 918 ILE A CA 1
ATOM 6911 C C . ILE A 1 918 ? 53.014 11.260 -49.082 1.00 88.75 918 ILE A C 1
ATOM 6913 O O . ILE A 1 918 ? 52.242 12.156 -49.438 1.00 88.75 918 ILE A O 1
ATOM 6917 N N . ALA A 1 919 ? 54.123 11.500 -48.388 1.00 81.31 919 ALA A N 1
ATOM 6918 C CA . ALA A 1 919 ? 54.532 12.849 -48.030 1.00 81.31 919 ALA A CA 1
ATOM 6919 C C . ALA A 1 919 ? 54.974 13.648 -49.269 1.00 81.31 919 ALA A C 1
ATOM 6921 O O . ALA A 1 919 ? 55.421 13.092 -50.275 1.00 81.31 919 ALA A O 1
ATOM 6922 N N . ALA A 1 920 ? 54.889 14.977 -49.190 1.00 72.88 920 ALA A N 1
ATOM 6923 C CA . ALA A 1 920 ? 55.386 15.848 -50.250 1.00 72.88 920 ALA A CA 1
ATOM 6924 C C . ALA A 1 920 ? 56.884 15.583 -50.509 1.00 72.88 920 ALA A C 1
ATOM 6926 O O . ALA A 1 920 ? 57.709 15.682 -49.603 1.00 72.88 920 ALA A O 1
ATOM 6927 N N . GLY A 1 921 ? 57.230 15.228 -51.751 1.00 71.62 921 GLY A N 1
ATOM 6928 C CA . GLY A 1 921 ? 58.601 14.878 -52.146 1.00 71.62 921 GLY A CA 1
ATOM 6929 C C . GLY A 1 921 ? 59.025 13.428 -51.863 1.00 71.62 921 GLY A C 1
ATOM 6930 O O . GLY A 1 921 ? 60.125 13.045 -52.260 1.00 71.62 921 GLY A O 1
ATOM 6931 N N . GLU A 1 922 ? 58.180 12.600 -51.235 1.00 82.25 922 GLU A N 1
ATOM 6932 C CA . GLU A 1 922 ? 58.417 11.157 -51.093 1.00 82.25 922 GLU A CA 1
ATOM 6933 C C . GLU A 1 922 ? 58.195 10.448 -52.441 1.00 82.25 922 GLU A C 1
ATOM 6935 O O . GLU A 1 922 ? 57.271 10.759 -53.197 1.00 82.25 922 GLU A O 1
ATOM 6940 N N . SER A 1 923 ? 59.043 9.466 -52.764 1.00 82.06 923 SER A N 1
ATOM 6941 C CA . SER A 1 923 ? 58.800 8.609 -53.926 1.00 82.06 923 SER A CA 1
ATOM 6942 C C . SER A 1 923 ? 57.520 7.802 -53.715 1.00 82.06 923 SER A C 1
ATOM 6944 O O . SER A 1 923 ? 57.370 7.132 -52.697 1.00 82.06 923 SER A O 1
ATOM 6946 N N . ALA A 1 924 ? 56.620 7.799 -54.699 1.00 82.75 924 ALA A N 1
ATOM 6947 C CA . ALA A 1 924 ? 55.394 7.009 -54.619 1.00 82.75 924 ALA A CA 1
ATOM 6948 C C . ALA A 1 924 ? 55.641 5.495 -54.743 1.00 82.75 924 ALA A C 1
ATOM 6950 O O . ALA A 1 924 ? 54.862 4.704 -54.222 1.00 82.75 924 ALA A O 1
ATOM 6951 N N . ALA A 1 925 ? 56.728 5.078 -55.406 1.00 85.00 925 ALA A N 1
ATOM 6952 C CA . ALA A 1 925 ? 57.032 3.679 -55.716 1.00 85.00 925 ALA A CA 1
ATOM 6953 C C . ALA A 1 925 ? 56.928 2.694 -54.525 1.00 85.00 925 ALA A C 1
ATOM 6955 O O . ALA A 1 925 ? 56.295 1.650 -54.698 1.00 85.00 925 ALA A O 1
ATOM 6956 N N . PRO A 1 926 ? 57.485 2.966 -53.323 1.00 86.06 926 PRO A N 1
ATOM 6957 C CA . PRO A 1 926 ? 57.329 2.074 -52.171 1.00 86.06 926 PRO A CA 1
ATOM 6958 C C . PRO A 1 926 ? 55.880 1.923 -51.688 1.00 86.06 926 PRO A C 1
ATOM 6960 O O . PRO A 1 926 ? 55.574 0.895 -51.080 1.00 86.06 926 PRO A O 1
ATOM 6963 N N . SER A 1 927 ? 55.029 2.908 -51.974 1.00 86.81 927 SER A N 1
ATOM 6964 C CA . SER A 1 927 ? 53.670 3.093 -51.447 1.00 86.81 927 SER A CA 1
ATOM 6965 C C . SER A 1 927 ? 52.570 2.618 -52.398 1.00 86.81 927 SER A C 1
ATOM 6967 O O . SER A 1 927 ? 51.417 2.501 -51.984 1.00 86.81 927 SER A O 1
ATOM 6969 N N . LEU A 1 928 ? 52.912 2.354 -53.665 1.00 87.31 928 LEU A N 1
ATOM 6970 C CA . LEU A 1 928 ? 51.970 1.857 -54.667 1.00 87.31 928 LEU A CA 1
ATOM 6971 C C . LEU A 1 928 ? 51.529 0.412 -54.370 1.00 87.31 928 LEU A C 1
ATOM 6973 O O . LEU A 1 928 ? 52.297 -0.353 -53.775 1.00 87.31 928 LEU A O 1
ATOM 6977 N N . PRO A 1 929 ? 50.322 0.014 -54.820 1.00 91.75 929 PRO A N 1
ATOM 6978 C CA . PRO A 1 929 ? 49.836 -1.349 -54.667 1.00 91.75 929 PRO A CA 1
ATOM 6979 C C . PRO A 1 929 ? 50.810 -2.392 -55.222 1.00 91.75 929 PRO A C 1
ATOM 6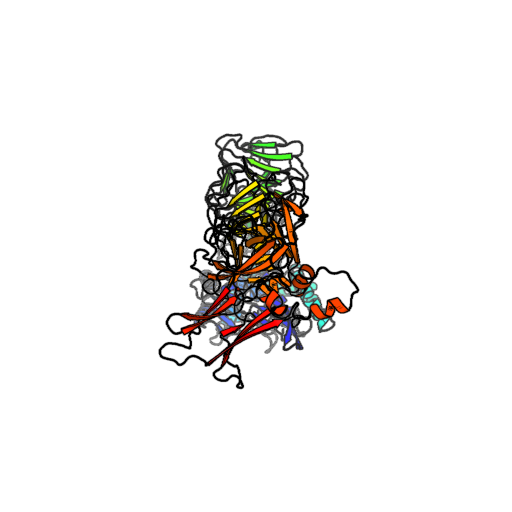981 O O . PRO A 1 929 ? 51.404 -2.216 -56.288 1.00 91.75 929 PRO A O 1
ATOM 6984 N N . ARG A 1 930 ? 50.948 -3.505 -54.506 1.00 91.12 930 ARG A N 1
ATOM 6985 C CA . ARG A 1 930 ? 51.794 -4.642 -54.859 1.00 91.12 930 ARG A CA 1
ATOM 6986 C C . ARG A 1 930 ? 50.952 -5.893 -55.005 1.00 91.12 930 ARG A C 1
ATOM 6988 O O . ARG A 1 930 ? 49.942 -6.079 -54.330 1.00 91.12 930 ARG A O 1
ATOM 6995 N N . PHE A 1 931 ? 51.412 -6.768 -55.883 1.00 89.00 931 PHE A N 1
ATOM 6996 C CA . PHE A 1 931 ? 50.805 -8.064 -56.123 1.00 89.00 931 PHE A CA 1
ATOM 6997 C C . PHE A 1 931 ? 51.857 -9.142 -55.876 1.00 89.00 931 PHE A C 1
ATOM 6999 O O . PHE A 1 931 ? 52.962 -9.070 -56.420 1.00 89.00 931 PHE A O 1
ATOM 7006 N N . SER A 1 932 ? 51.534 -10.121 -55.041 1.00 90.56 932 SER A N 1
ATOM 7007 C CA . SER A 1 932 ? 52.405 -11.247 -54.705 1.00 90.56 932 SER A CA 1
ATOM 7008 C C . SER A 1 932 ? 51.598 -12.546 -54.613 1.00 90.56 932 SER A C 1
ATOM 7010 O O . SER A 1 932 ? 50.401 -12.567 -54.904 1.00 90.56 932 SER A O 1
ATOM 7012 N N . LEU A 1 933 ? 52.259 -13.654 -54.269 1.00 87.25 933 LEU A N 1
ATOM 7013 C CA . LEU A 1 933 ? 51.608 -14.939 -54.026 1.00 87.25 933 LEU A CA 1
ATOM 7014 C C . LEU A 1 933 ? 51.843 -15.380 -52.581 1.00 87.25 933 LEU A C 1
ATOM 7016 O O . LEU A 1 933 ? 52.974 -15.334 -52.099 1.00 87.25 933 LEU A O 1
ATOM 7020 N N . GLN A 1 934 ? 50.793 -15.877 -51.934 1.00 88.50 934 GLN A N 1
ATOM 7021 C CA . GLN A 1 934 ? 50.849 -16.570 -50.648 1.00 88.50 934 GLN A CA 1
ATOM 7022 C C . GLN A 1 934 ? 50.203 -17.946 -50.828 1.00 88.50 934 GLN A C 1
ATOM 7024 O O . GLN A 1 934 ? 49.058 -18.041 -51.263 1.00 88.50 934 GLN A O 1
ATOM 7029 N N . ASP A 1 935 ? 50.963 -19.018 -50.590 1.00 85.19 935 ASP A N 1
ATOM 7030 C CA . ASP A 1 935 ? 50.521 -20.411 -50.779 1.00 85.19 935 ASP A CA 1
ATOM 7031 C C . ASP A 1 935 ? 49.894 -20.698 -52.161 1.00 85.19 935 ASP A C 1
ATOM 7033 O O . ASP A 1 935 ? 48.917 -21.437 -52.303 1.00 85.19 935 ASP A O 1
ATOM 7037 N N . GLY A 1 936 ? 50.452 -20.079 -53.209 1.00 82.94 936 GLY A N 1
ATOM 7038 C CA . GLY A 1 936 ? 49.973 -20.215 -54.590 1.00 82.94 936 GLY A CA 1
ATOM 7039 C C . GLY A 1 936 ? 48.693 -19.434 -54.907 1.00 82.94 936 GLY A C 1
ATOM 7040 O O . GLY A 1 936 ? 48.094 -19.658 -55.957 1.00 82.94 936 GLY A O 1
ATOM 7041 N N . ARG A 1 937 ? 48.268 -18.520 -54.027 1.00 88.69 937 ARG A N 1
ATOM 7042 C CA . ARG A 1 937 ? 47.101 -17.647 -54.215 1.00 88.69 937 ARG A CA 1
ATOM 7043 C C . ARG A 1 937 ? 47.530 -16.183 -54.373 1.00 88.69 937 ARG A C 1
ATOM 7045 O O . ARG A 1 937 ? 48.442 -15.759 -53.663 1.00 88.69 937 ARG A O 1
ATOM 7052 N N . PRO A 1 938 ? 46.881 -15.402 -55.255 1.00 89.94 938 PRO A N 1
ATOM 7053 C CA . PRO A 1 938 ? 47.052 -13.953 -55.344 1.00 89.94 938 PRO A CA 1
ATOM 7054 C C . PRO A 1 938 ? 46.874 -13.231 -54.007 1.00 89.94 938 PRO A C 1
ATOM 7056 O O . PRO A 1 938 ? 45.818 -13.330 -53.384 1.00 89.94 938 PRO A O 1
ATOM 7059 N N . LEU A 1 939 ? 47.887 -12.467 -53.603 1.00 91.50 939 LEU A N 1
ATOM 7060 C CA . LEU A 1 939 ? 47.861 -11.564 -52.459 1.00 91.50 939 LEU A CA 1
ATOM 7061 C C . LEU A 1 939 ? 48.019 -10.129 -52.965 1.00 91.50 939 LEU A C 1
ATOM 7063 O O . LEU A 1 939 ? 49.051 -9.765 -53.534 1.00 91.50 939 LEU A O 1
ATOM 7067 N N . TYR A 1 940 ? 46.986 -9.316 -52.767 1.00 92.88 940 TYR A N 1
ATOM 7068 C CA . TYR A 1 940 ? 46.986 -7.909 -53.144 1.00 92.88 940 TYR A CA 1
ATOM 7069 C C . TYR A 1 940 ? 47.259 -7.036 -51.921 1.00 92.88 940 TYR A C 1
ATOM 7071 O O . TYR A 1 940 ? 46.555 -7.135 -50.919 1.00 92.88 940 TYR A O 1
ATOM 7079 N N . GLN A 1 941 ? 48.284 -6.191 -52.002 1.00 93.94 941 GLN A N 1
ATOM 7080 C CA . GLN A 1 941 ? 48.736 -5.331 -50.913 1.00 93.94 941 GLN A CA 1
ATOM 7081 C C . GLN A 1 941 ? 48.676 -3.865 -51.339 1.00 93.94 941 GLN A C 1
ATOM 7083 O O . GLN A 1 941 ? 49.134 -3.527 -52.426 1.00 93.94 941 GLN A O 1
ATOM 7088 N N . PHE A 1 942 ? 48.185 -2.970 -50.488 1.00 94.12 942 PHE A N 1
ATOM 7089 C CA . PHE A 1 942 ? 48.264 -1.522 -50.717 1.00 94.12 942 PHE A CA 1
ATOM 7090 C C . PHE A 1 942 ? 48.260 -0.760 -49.392 1.00 94.12 942 PHE A C 1
ATOM 7092 O O . PHE A 1 942 ? 47.745 -1.268 -48.396 1.00 94.12 942 PHE A O 1
ATOM 7099 N N . ARG A 1 943 ? 48.833 0.453 -49.360 1.00 93.38 943 ARG A N 1
ATOM 7100 C CA . ARG A 1 943 ? 48.737 1.314 -48.172 1.00 93.38 943 ARG A CA 1
ATOM 7101 C C . ARG A 1 943 ? 47.272 1.660 -47.908 1.00 93.38 943 ARG A C 1
ATOM 7103 O O . ARG A 1 943 ? 46.542 2.003 -48.832 1.00 93.38 943 ARG A O 1
ATOM 7110 N N . PHE A 1 944 ? 46.852 1.556 -46.659 1.00 92.31 944 PHE A N 1
ATOM 7111 C CA . PHE A 1 944 ? 45.462 1.724 -46.266 1.00 92.31 944 PHE A CA 1
ATOM 7112 C C . PHE A 1 944 ? 45.405 2.357 -44.879 1.00 92.31 944 PHE A C 1
ATOM 7114 O O . PHE A 1 944 ? 45.972 1.822 -43.925 1.00 92.31 944 PHE A O 1
ATOM 7121 N N . ASP A 1 945 ? 44.708 3.486 -44.782 1.00 91.44 945 ASP A N 1
ATOM 7122 C CA . ASP A 1 945 ? 44.377 4.127 -43.512 1.00 91.44 945 ASP A CA 1
ATOM 7123 C C . ASP A 1 945 ? 42.852 4.098 -43.324 1.00 91.44 945 ASP A C 1
ATOM 7125 O O . ASP A 1 945 ? 42.143 4.830 -44.022 1.00 91.44 945 ASP A O 1
ATOM 7129 N N . PRO A 1 946 ? 42.334 3.273 -42.397 1.00 89.06 946 PRO A N 1
ATOM 7130 C CA . PRO A 1 946 ? 40.903 3.201 -42.110 1.00 89.06 946 PRO A CA 1
ATOM 7131 C C . PRO A 1 946 ? 40.347 4.488 -41.482 1.00 89.06 946 PRO A C 1
ATOM 7133 O O . PRO A 1 946 ? 39.134 4.662 -41.423 1.00 89.06 946 PRO A O 1
ATOM 7136 N N . GLY A 1 947 ? 41.208 5.409 -41.035 1.00 88.94 947 GLY A N 1
ATOM 7137 C CA . GLY A 1 947 ? 40.801 6.695 -40.470 1.00 88.94 947 GLY A CA 1
ATOM 7138 C C . GLY A 1 947 ? 40.352 7.733 -41.500 1.00 88.94 947 GLY A C 1
ATOM 7139 O O . GLY A 1 947 ? 39.862 8.789 -41.105 1.00 88.94 947 GLY A O 1
ATOM 7140 N N . LYS A 1 948 ? 40.514 7.460 -42.798 1.00 89.75 948 LYS A N 1
ATOM 7141 C CA . LYS A 1 948 ? 40.103 8.347 -43.896 1.00 89.75 948 LYS A CA 1
ATOM 7142 C C . LYS A 1 948 ? 38.578 8.308 -44.032 1.00 89.75 948 LYS A C 1
ATOM 7144 O O . LYS A 1 948 ? 38.010 7.248 -44.273 1.00 89.75 948 LYS A O 1
ATOM 7149 N N . ARG A 1 949 ? 37.913 9.449 -43.846 1.00 86.38 949 ARG A N 1
ATOM 7150 C CA . ARG A 1 949 ? 36.444 9.542 -43.724 1.00 86.38 949 ARG A CA 1
ATOM 7151 C C . ARG A 1 949 ? 35.724 9.792 -45.044 1.00 86.38 949 ARG A C 1
ATOM 7153 O O . ARG A 1 949 ? 34.543 9.491 -45.145 1.00 86.38 949 ARG A O 1
ATOM 7160 N N . ASP A 1 950 ? 36.419 10.355 -46.022 1.00 89.69 950 ASP A N 1
ATOM 7161 C CA . ASP A 1 950 ? 35.869 10.782 -47.311 1.00 89.69 950 ASP A CA 1
ATOM 7162 C C . ASP A 1 950 ? 36.422 9.964 -48.488 1.00 89.69 950 ASP A C 1
ATOM 7164 O O . ASP A 1 950 ? 36.358 10.401 -49.637 1.00 89.69 950 ASP A O 1
ATOM 7168 N N . LEU A 1 951 ? 36.977 8.778 -48.212 1.00 90.88 951 LEU A N 1
ATOM 7169 C CA . LEU A 1 951 ? 37.639 7.938 -49.203 1.00 90.88 951 LEU A CA 1
ATOM 7170 C C . LEU A 1 951 ? 37.162 6.486 -49.129 1.00 90.88 951 LEU A C 1
ATOM 7172 O O . LEU A 1 951 ? 37.282 5.822 -48.100 1.00 90.88 951 LEU A O 1
ATOM 7176 N N . ARG A 1 952 ? 36.703 5.962 -50.266 1.00 91.44 952 ARG A N 1
ATOM 7177 C CA . ARG A 1 952 ? 36.357 4.552 -50.453 1.00 91.44 952 ARG A CA 1
ATOM 7178 C C . ARG A 1 952 ? 37.428 3.831 -51.269 1.00 91.44 952 ARG A C 1
ATOM 7180 O O . ARG A 1 952 ? 37.780 4.255 -52.370 1.00 91.44 952 ARG A O 1
ATOM 7187 N N . TYR A 1 953 ? 37.907 2.712 -50.733 1.00 93.56 953 TYR A N 1
ATOM 7188 C CA . TYR A 1 953 ? 38.841 1.790 -51.372 1.00 93.56 953 TYR A CA 1
ATOM 7189 C C . TYR A 1 953 ? 38.057 0.576 -51.866 1.00 93.56 953 TYR A C 1
ATOM 7191 O O . TYR A 1 953 ? 37.590 -0.231 -51.063 1.00 93.56 953 TYR A O 1
ATOM 7199 N N . LEU A 1 954 ? 37.924 0.439 -53.183 1.00 94.44 954 LEU A N 1
ATOM 7200 C CA . LEU A 1 954 ? 37.202 -0.663 -53.812 1.00 94.44 954 LEU A CA 1
ATOM 7201 C C . LEU A 1 954 ? 38.168 -1.524 -54.631 1.00 94.44 954 LEU A C 1
ATOM 7203 O O . LEU A 1 954 ? 38.719 -1.080 -55.640 1.00 94.44 954 LEU A O 1
ATOM 7207 N N . VAL A 1 955 ? 38.378 -2.763 -54.193 1.00 94.00 955 VAL A N 1
ATOM 7208 C CA . VAL A 1 955 ? 39.220 -3.754 -54.867 1.00 94.00 955 VAL A CA 1
ATOM 7209 C C . VAL A 1 955 ? 38.335 -4.737 -55.615 1.00 94.00 955 VAL A C 1
ATOM 7211 O O . VAL A 1 955 ? 37.565 -5.484 -55.015 1.00 94.00 955 VAL A O 1
ATOM 7214 N N . GLU A 1 956 ? 38.467 -4.769 -56.936 1.00 92.69 956 GLU A N 1
ATOM 7215 C CA . GLU A 1 956 ? 37.674 -5.630 -57.813 1.00 92.69 956 GLU A CA 1
ATOM 7216 C C . GLU A 1 956 ? 38.568 -6.552 -58.636 1.00 92.69 956 GLU A C 1
ATOM 7218 O O . GLU A 1 956 ? 39.713 -6.228 -58.964 1.00 92.69 956 GLU A O 1
ATOM 7223 N N . THR A 1 957 ? 37.999 -7.688 -59.029 1.00 89.69 957 THR A N 1
ATOM 7224 C CA . THR A 1 957 ? 38.632 -8.669 -59.908 1.00 89.69 957 THR A CA 1
ATOM 7225 C C . THR A 1 957 ? 37.770 -8.977 -61.116 1.00 89.69 957 THR A C 1
ATOM 7227 O O . THR A 1 957 ? 36.539 -8.907 -61.071 1.00 89.69 957 THR A O 1
ATOM 7230 N N . SER A 1 958 ? 38.427 -9.330 -62.217 1.00 87.94 958 SER A N 1
ATOM 7231 C CA . SER A 1 958 ? 37.763 -9.727 -63.452 1.00 87.94 958 SER A CA 1
ATOM 7232 C C . SER A 1 958 ? 38.616 -10.704 -64.260 1.00 87.94 958 SER A C 1
ATOM 7234 O O . SER A 1 958 ? 39.848 -10.679 -64.231 1.00 87.94 958 SER A O 1
ATOM 7236 N N . ALA A 1 959 ? 37.952 -11.560 -65.037 1.00 83.62 959 ALA A N 1
ATOM 7237 C CA . ALA A 1 959 ? 38.602 -12.378 -66.060 1.00 83.62 959 ALA A CA 1
ATOM 7238 C C . ALA A 1 959 ? 38.920 -11.581 -67.346 1.00 83.62 959 ALA A C 1
ATOM 7240 O O . ALA A 1 959 ? 39.720 -12.036 -68.164 1.00 83.62 959 ALA A O 1
ATOM 7241 N N . SER A 1 960 ? 38.320 -10.394 -67.526 1.00 83.06 960 SER A N 1
ATOM 7242 C CA . SER A 1 960 ? 38.475 -9.526 -68.702 1.00 83.06 960 SER A CA 1
ATOM 7243 C C . SER A 1 960 ? 38.610 -8.046 -68.322 1.00 83.06 960 SER A C 1
ATOM 7245 O O . SER A 1 960 ? 37.809 -7.531 -67.544 1.00 83.06 960 SER A O 1
ATOM 7247 N N . LEU A 1 961 ? 39.564 -7.337 -68.936 1.00 82.62 961 LEU A N 1
ATOM 7248 C CA . LEU A 1 961 ? 39.745 -5.885 -68.769 1.00 82.62 961 LEU A CA 1
ATOM 7249 C C . LEU A 1 961 ? 38.519 -5.073 -69.208 1.00 82.62 961 LEU A C 1
ATOM 7251 O O . LEU A 1 961 ? 38.210 -4.056 -68.594 1.00 82.62 961 LEU A O 1
ATOM 7255 N N . THR A 1 962 ? 37.833 -5.518 -70.263 1.00 83.19 962 THR A N 1
ATOM 7256 C CA . THR A 1 962 ? 36.712 -4.802 -70.896 1.00 83.19 962 THR A CA 1
ATOM 7257 C C . THR A 1 962 ? 35.338 -5.334 -70.483 1.00 83.19 962 THR A C 1
ATOM 7259 O O . THR A 1 962 ? 34.321 -4.784 -70.898 1.00 83.19 962 THR A O 1
ATOM 7262 N N . GLY A 1 963 ? 35.293 -6.416 -69.699 1.00 77.62 963 GLY A N 1
ATOM 7263 C CA . GLY A 1 963 ? 34.056 -7.015 -69.194 1.00 77.62 963 GLY A CA 1
ATOM 7264 C C . GLY A 1 963 ? 33.527 -6.341 -67.924 1.00 77.62 963 GLY A C 1
ATOM 7265 O O . GLY A 1 963 ? 34.123 -5.401 -67.400 1.00 77.62 963 GLY A O 1
ATOM 7266 N N . ALA A 1 964 ? 32.405 -6.845 -67.405 1.00 81.06 964 ALA A N 1
ATOM 7267 C CA . ALA A 1 964 ? 31.854 -6.387 -66.133 1.00 81.06 964 ALA A CA 1
ATOM 7268 C C . ALA A 1 964 ? 32.740 -6.831 -64.952 1.00 81.06 964 ALA A C 1
ATOM 7270 O O . ALA A 1 964 ? 33.114 -7.998 -64.848 1.00 81.06 964 ALA A O 1
ATOM 7271 N N . TRP A 1 965 ? 33.042 -5.900 -64.047 1.00 88.25 965 TRP A N 1
ATOM 7272 C CA . TRP A 1 965 ? 33.833 -6.134 -62.836 1.00 88.25 965 TRP A CA 1
ATOM 7273 C C . TRP A 1 965 ? 32.896 -6.405 -61.656 1.00 88.25 965 TRP A C 1
ATOM 7275 O O . TRP A 1 965 ? 32.668 -5.547 -60.815 1.00 88.25 965 TRP A O 1
ATOM 7285 N N . THR A 1 966 ? 32.267 -7.579 -61.637 1.00 84.12 966 THR A N 1
ATOM 7286 C CA . THR A 1 966 ? 31.221 -7.905 -60.648 1.00 84.12 966 THR A CA 1
ATOM 7287 C C . THR A 1 966 ? 31.759 -8.523 -59.360 1.00 84.12 966 THR A C 1
ATOM 7289 O O . THR A 1 966 ? 30.999 -8.701 -58.413 1.00 84.12 966 THR A O 1
ATOM 7292 N N . ARG A 1 967 ? 33.042 -8.904 -59.317 1.00 88.94 967 ARG A N 1
ATOM 7293 C CA . ARG A 1 967 ? 33.643 -9.588 -58.170 1.00 88.94 967 ARG A CA 1
ATOM 7294 C C . ARG A 1 967 ? 34.466 -8.613 -57.333 1.00 88.94 967 ARG A C 1
ATOM 7296 O O . ARG A 1 967 ? 35.565 -8.232 -57.727 1.00 88.94 967 ARG A O 1
ATOM 7303 N N . VAL A 1 968 ? 33.942 -8.262 -56.166 1.00 92.44 968 VAL A N 1
ATOM 7304 C CA . VAL A 1 968 ? 34.597 -7.403 -55.172 1.00 92.44 968 VAL A CA 1
ATOM 7305 C C . VAL A 1 968 ? 35.400 -8.272 -54.202 1.00 92.44 968 VAL A C 1
ATOM 7307 O O . VAL A 1 968 ? 34.886 -9.268 -53.698 1.00 92.44 968 VAL A O 1
ATOM 7310 N N . LEU A 1 969 ? 36.669 -7.928 -53.982 1.00 90.75 969 LEU A N 1
ATOM 7311 C CA . LEU A 1 969 ? 37.515 -8.537 -52.949 1.00 90.75 969 LEU A CA 1
ATOM 7312 C C . LEU A 1 969 ? 37.489 -7.756 -51.638 1.00 90.75 969 LEU A C 1
ATOM 7314 O O . LEU A 1 969 ? 37.681 -8.355 -50.585 1.00 90.75 969 LEU A O 1
ATOM 7318 N N . PHE A 1 970 ? 37.316 -6.439 -51.724 1.00 92.50 970 PHE A N 1
ATOM 7319 C CA . PHE A 1 970 ? 37.205 -5.556 -50.574 1.00 92.50 970 PHE A CA 1
ATOM 7320 C C . PHE A 1 970 ? 36.534 -4.254 -50.992 1.00 92.50 970 PHE A C 1
ATOM 7322 O O . PHE A 1 970 ? 36.893 -3.675 -52.019 1.00 92.50 970 PHE A O 1
ATOM 7329 N N . ASP A 1 971 ? 35.598 -3.790 -50.187 1.00 91.75 971 ASP A N 1
ATOM 7330 C CA . ASP A 1 971 ? 34.956 -2.494 -50.314 1.00 91.75 971 ASP A CA 1
ATOM 7331 C C . ASP A 1 971 ? 34.938 -1.813 -48.950 1.00 91.75 971 ASP A C 1
ATOM 7333 O O . ASP A 1 971 ? 34.152 -2.183 -48.087 1.00 91.75 971 ASP A O 1
ATOM 7337 N N . SER A 1 972 ? 35.766 -0.787 -48.748 1.00 88.44 972 SER A N 1
ATOM 7338 C CA . SER A 1 972 ? 35.848 -0.114 -47.445 1.00 88.44 972 SER A CA 1
ATOM 7339 C C . SER A 1 972 ? 34.557 0.596 -47.012 1.00 88.44 972 SER A C 1
ATOM 7341 O O . SER A 1 972 ? 34.496 1.074 -45.884 1.00 88.44 972 SER A O 1
ATOM 7343 N N . ALA A 1 973 ? 33.542 0.705 -47.882 1.00 83.88 973 ALA A N 1
ATOM 7344 C CA . ALA A 1 973 ? 32.223 1.216 -47.511 1.00 83.88 973 ALA A CA 1
ATOM 7345 C C . ALA A 1 973 ? 31.327 0.158 -46.836 1.00 83.88 973 ALA A C 1
ATOM 7347 O O . ALA A 1 973 ? 30.398 0.524 -46.119 1.00 83.88 973 ALA A O 1
ATOM 7348 N N . SER A 1 974 ? 31.576 -1.136 -47.061 1.00 83.62 974 SER A N 1
ATOM 7349 C CA . SER A 1 974 ? 30.808 -2.240 -46.459 1.00 83.62 974 SER A CA 1
ATOM 7350 C C . SER A 1 974 ? 31.650 -3.187 -45.607 1.00 83.62 974 SER A C 1
ATOM 7352 O O . SER A 1 974 ? 31.113 -3.867 -44.732 1.00 83.62 974 SER A O 1
ATOM 7354 N N . ASP A 1 975 ? 32.956 -3.226 -45.848 1.00 84.44 975 ASP A N 1
ATOM 7355 C CA . ASP A 1 975 ? 33.887 -4.187 -45.282 1.00 84.44 975 ASP A CA 1
ATOM 7356 C C . ASP A 1 975 ? 34.809 -3.492 -44.276 1.00 84.44 975 ASP A C 1
ATOM 7358 O O . ASP A 1 975 ? 35.358 -2.418 -44.525 1.00 84.44 975 ASP A O 1
ATOM 7362 N N . SER A 1 976 ? 35.031 -4.133 -43.130 1.00 81.62 976 SER A N 1
ATOM 7363 C CA . SER A 1 976 ? 36.064 -3.731 -42.170 1.00 81.62 976 SER A CA 1
ATOM 7364 C C . SER A 1 976 ? 37.199 -4.748 -42.214 1.00 81.62 976 SER A C 1
ATOM 7366 O O . SER A 1 976 ? 36.924 -5.948 -42.120 1.00 81.62 976 SER A O 1
ATOM 7368 N N . PRO A 1 977 ? 38.462 -4.319 -42.346 1.00 83.06 977 PRO A N 1
ATOM 7369 C CA . PRO A 1 977 ? 39.558 -5.264 -42.418 1.00 83.06 977 PRO A CA 1
ATOM 7370 C C . PRO A 1 977 ? 39.797 -5.911 -41.056 1.00 83.06 977 PRO A C 1
ATOM 7372 O O . PRO A 1 977 ? 39.670 -5.281 -40.007 1.00 83.06 977 PRO A O 1
ATOM 7375 N N . LEU A 1 978 ? 40.150 -7.188 -41.079 1.00 82.06 978 LEU A N 1
ATOM 7376 C CA . LEU A 1 978 ? 40.519 -7.933 -39.883 1.00 82.06 978 LEU A CA 1
ATOM 7377 C C . LEU A 1 978 ? 41.945 -7.561 -39.466 1.00 82.06 978 LEU A C 1
ATOM 7379 O O . LEU A 1 978 ? 42.763 -7.179 -40.302 1.00 82.06 978 LEU A O 1
ATOM 7383 N N . THR A 1 979 ? 42.292 -7.713 -38.188 1.00 78.25 979 THR A N 1
ATOM 7384 C CA . THR A 1 979 ? 43.613 -7.273 -37.694 1.00 78.25 979 THR A CA 1
ATOM 7385 C C . THR A 1 979 ? 44.805 -7.993 -38.319 1.00 78.25 979 THR A C 1
ATOM 7387 O O . THR A 1 979 ? 45.906 -7.465 -38.325 1.00 78.25 979 THR A O 1
ATOM 7390 N N . TRP A 1 980 ? 44.611 -9.189 -38.872 1.00 82.00 980 TRP A N 1
ATOM 7391 C CA . TRP A 1 980 ? 45.650 -9.905 -39.618 1.00 82.00 980 TRP A CA 1
ATOM 7392 C C . TRP A 1 980 ? 45.723 -9.497 -41.097 1.00 82.00 980 TRP A C 1
ATOM 7394 O O . TRP A 1 980 ? 46.671 -9.867 -41.783 1.00 82.00 980 TRP A O 1
ATOM 7404 N N . GLN A 1 981 ? 44.735 -8.747 -41.595 1.00 89.19 981 GLN A N 1
ATOM 7405 C CA . GLN A 1 981 ? 44.745 -8.155 -42.933 1.00 89.19 981 GLN A CA 1
ATOM 7406 C C . GLN A 1 981 ? 45.404 -6.779 -42.941 1.00 89.19 981 GLN A C 1
ATOM 7408 O O . GLN A 1 981 ? 45.709 -6.297 -44.020 1.00 89.19 981 GLN A O 1
ATOM 7413 N N . TRP A 1 982 ? 45.622 -6.130 -41.795 1.00 91.06 982 TRP A N 1
ATOM 7414 C CA . TRP A 1 982 ? 46.179 -4.779 -41.729 1.00 91.06 982 TRP A CA 1
ATOM 7415 C C . TRP A 1 982 ? 47.285 -4.686 -40.680 1.00 91.06 982 TRP A C 1
ATOM 7417 O O . TRP A 1 982 ? 47.057 -4.958 -39.506 1.00 91.06 982 TRP A O 1
ATOM 7427 N N . ASP A 1 983 ? 48.482 -4.274 -41.096 1.00 88.50 983 ASP A N 1
ATOM 7428 C CA . ASP A 1 983 ? 49.665 -4.182 -40.223 1.00 88.50 983 ASP A CA 1
ATOM 7429 C C . ASP A 1 983 ? 49.847 -2.804 -39.558 1.00 88.50 983 ASP A C 1
ATOM 7431 O O . ASP A 1 983 ? 50.896 -2.520 -38.982 1.00 88.50 983 ASP A O 1
ATOM 7435 N N . GLY A 1 984 ? 48.840 -1.932 -39.658 1.00 85.56 984 GLY A N 1
ATOM 7436 C CA . GLY A 1 984 ? 48.918 -0.531 -39.240 1.00 85.56 984 GLY A CA 1
ATOM 7437 C C . GLY A 1 984 ? 49.255 0.438 -40.378 1.00 85.56 984 GLY A C 1
ATOM 7438 O O . GLY A 1 984 ? 49.076 1.641 -40.223 1.00 85.56 984 GLY A O 1
ATOM 7439 N N . THR A 1 985 ? 49.722 -0.055 -41.530 1.00 88.81 985 THR A N 1
ATOM 7440 C CA . THR A 1 985 ? 50.083 0.774 -42.696 1.00 88.81 985 THR A CA 1
ATOM 7441 C C . THR A 1 985 ? 49.491 0.250 -44.004 1.00 88.81 985 THR A C 1
ATOM 7443 O O . THR A 1 985 ? 49.034 1.035 -44.834 1.00 88.81 985 THR A O 1
ATOM 7446 N N . SER A 1 986 ? 49.518 -1.064 -44.223 1.00 92.44 986 SER A N 1
ATOM 7447 C CA . SER A 1 986 ? 49.095 -1.713 -45.465 1.00 92.44 986 SER A CA 1
ATOM 7448 C C . SER A 1 986 ? 47.996 -2.734 -45.218 1.00 92.44 986 SER A C 1
ATOM 7450 O O . SER A 1 986 ? 48.036 -3.470 -44.234 1.00 92.44 986 SER A O 1
ATOM 7452 N N . LEU A 1 987 ? 47.033 -2.791 -46.137 1.00 94.06 987 LEU A N 1
ATOM 7453 C CA . LEU A 1 987 ? 46.023 -3.838 -46.205 1.00 94.06 987 LEU A CA 1
ATOM 7454 C C . LEU A 1 987 ? 46.500 -4.976 -47.113 1.00 94.06 987 LEU A C 1
ATOM 7456 O O . LEU A 1 987 ? 47.044 -4.725 -48.188 1.00 94.06 987 LEU A O 1
ATOM 7460 N N . TYR A 1 988 ? 46.248 -6.210 -46.691 1.00 94.19 988 TYR A N 1
ATOM 7461 C CA . TYR A 1 988 ? 46.609 -7.463 -47.341 1.00 94.19 988 TYR A CA 1
ATOM 7462 C C . TYR A 1 988 ? 45.335 -8.261 -47.644 1.00 94.19 988 TYR A C 1
ATOM 7464 O O . TYR A 1 988 ? 44.635 -8.726 -46.742 1.00 94.19 988 TYR A O 1
ATOM 7472 N N . LEU A 1 989 ? 45.033 -8.435 -48.929 1.00 93.62 989 LEU A N 1
ATOM 7473 C CA . LEU A 1 989 ? 43.842 -9.125 -49.414 1.00 93.62 989 LEU A CA 1
ATOM 7474 C C . LEU A 1 989 ? 44.239 -10.384 -50.177 1.00 93.62 989 LEU A C 1
ATOM 7476 O O . LEU A 1 989 ? 44.704 -10.321 -51.317 1.00 93.62 989 LEU A O 1
ATOM 7480 N N . LEU A 1 990 ? 44.056 -11.536 -49.537 1.00 90.56 990 LEU A N 1
ATOM 7481 C CA . LEU A 1 990 ? 44.253 -12.834 -50.167 1.00 90.56 990 LEU A CA 1
ATOM 7482 C C . LEU A 1 990 ? 43.010 -13.208 -50.979 1.00 90.56 990 LEU A C 1
ATOM 7484 O O . LEU A 1 990 ? 41.909 -13.303 -50.434 1.00 90.56 990 LEU A O 1
ATOM 7488 N N . ASP A 1 991 ? 43.177 -13.481 -52.269 1.00 89.88 991 ASP A N 1
ATOM 7489 C CA . ASP A 1 991 ? 42.098 -14.002 -53.100 1.00 89.88 991 ASP A CA 1
ATOM 7490 C C . ASP A 1 991 ? 41.864 -15.488 -52.793 1.00 89.88 991 ASP A C 1
ATOM 7492 O O . ASP A 1 991 ? 42.498 -16.385 -53.353 1.00 89.88 991 ASP A O 1
ATOM 7496 N N . THR A 1 992 ? 40.924 -15.761 -51.892 1.00 85.19 992 THR A N 1
ATOM 7497 C CA . THR A 1 992 ? 40.634 -17.122 -51.433 1.00 85.19 992 THR A CA 1
ATOM 7498 C C . THR A 1 992 ? 39.847 -17.976 -52.428 1.00 85.19 992 THR A C 1
ATOM 7500 O O . THR A 1 992 ? 39.821 -19.198 -52.257 1.00 85.19 992 THR A O 1
ATOM 7503 N N . ALA A 1 993 ? 39.233 -17.384 -53.459 1.00 82.12 993 ALA A N 1
ATOM 7504 C CA . ALA A 1 993 ? 38.540 -18.150 -54.502 1.00 82.12 993 ALA A CA 1
ATOM 7505 C C . ALA A 1 993 ? 39.475 -18.577 -55.643 1.00 82.12 993 ALA A C 1
ATOM 7507 O O . ALA A 1 993 ? 39.083 -19.378 -56.487 1.00 82.12 993 ALA A O 1
ATOM 7508 N N . SER A 1 994 ? 40.702 -18.063 -55.644 1.00 78.44 994 SER A N 1
ATOM 7509 C CA . SER A 1 994 ? 41.794 -18.491 -56.511 1.00 78.44 994 SER A CA 1
ATOM 7510 C C . SER A 1 994 ? 42.712 -19.464 -55.759 1.00 78.44 994 SER A C 1
ATOM 7512 O O . SER A 1 994 ? 42.777 -19.456 -54.525 1.00 78.44 994 SER A O 1
ATOM 7514 N N . GLY A 1 995 ? 43.454 -20.313 -56.473 1.00 74.50 995 GLY A N 1
ATOM 7515 C CA . GLY A 1 995 ? 44.485 -21.137 -55.842 1.00 74.50 995 GLY A CA 1
ATOM 7516 C C . GLY A 1 995 ? 45.153 -22.152 -56.761 1.00 74.50 995 GLY A C 1
ATOM 7517 O O . GLY A 1 995 ? 44.913 -22.153 -57.961 1.00 74.50 995 GLY A O 1
ATOM 7518 N N . PRO A 1 996 ? 45.974 -23.063 -56.212 1.00 70.25 996 PRO A N 1
ATOM 7519 C CA . PRO A 1 996 ? 46.757 -24.000 -57.024 1.00 70.25 996 PRO A CA 1
ATOM 7520 C C . PRO A 1 996 ? 45.909 -24.899 -57.940 1.00 70.25 996 PRO A C 1
ATOM 7522 O O . PRO A 1 996 ? 46.394 -25.374 -58.960 1.00 70.25 996 PRO A O 1
ATOM 7525 N N . SER A 1 997 ? 44.649 -25.140 -57.565 1.00 75.19 997 SER A N 1
ATOM 7526 C CA . SER A 1 997 ? 43.673 -25.952 -58.300 1.00 75.19 997 SER A CA 1
ATOM 7527 C C . SER A 1 997 ? 42.578 -25.137 -59.005 1.00 75.19 997 SER A C 1
ATOM 7529 O O . SER A 1 997 ? 41.700 -25.731 -59.629 1.00 75.19 997 SER A O 1
ATOM 7531 N N . VAL A 1 998 ? 42.602 -23.802 -58.905 1.00 78.19 998 VAL A N 1
ATOM 7532 C CA . VAL A 1 998 ? 41.604 -22.895 -59.492 1.00 78.19 998 VAL A CA 1
ATOM 7533 C C . VAL A 1 998 ? 42.327 -21.718 -60.142 1.00 78.19 998 VAL A C 1
ATOM 7535 O O . VAL A 1 998 ? 42.938 -20.914 -59.440 1.00 78.19 998 VAL A O 1
ATOM 7538 N N . GLU A 1 999 ? 42.237 -21.614 -61.472 1.00 73.44 999 GLU A N 1
ATOM 7539 C CA . GLU A 1 999 ? 42.851 -20.526 -62.249 1.00 73.44 999 GLU A CA 1
ATOM 7540 C C . GLU A 1 999 ? 42.516 -19.151 -61.644 1.00 73.44 999 GLU A C 1
ATOM 7542 O O . GLU A 1 999 ? 41.330 -18.821 -61.505 1.00 73.44 999 GLU A O 1
ATOM 7547 N N . PRO A 1 1000 ? 43.528 -18.345 -61.272 1.00 69.88 1000 PRO A N 1
ATOM 7548 C CA . PRO A 1 1000 ? 43.292 -17.031 -60.704 1.00 69.88 1000 PRO A CA 1
ATOM 7549 C C . PRO A 1 1000 ? 42.639 -16.089 -61.720 1.00 69.88 1000 PRO A C 1
ATOM 7551 O O . PRO A 1 1000 ? 42.860 -16.174 -62.931 1.00 69.88 1000 PRO A O 1
ATOM 7554 N N . THR A 1 1001 ? 41.846 -15.134 -61.231 1.00 75.62 1001 THR A N 1
ATOM 7555 C CA . THR A 1 1001 ? 41.327 -14.057 -62.086 1.00 75.62 1001 THR A CA 1
ATOM 7556 C C . THR A 1 1001 ? 42.473 -13.278 -62.733 1.00 75.62 1001 THR A C 1
ATOM 7558 O O . THR A 1 1001 ? 43.481 -13.000 -62.094 1.00 75.62 1001 THR A O 1
ATOM 7561 N N . ARG A 1 1002 ? 42.334 -12.913 -64.013 1.00 79.69 1002 ARG A N 1
ATOM 7562 C CA . ARG A 1 1002 ? 43.431 -12.295 -64.782 1.00 79.69 1002 ARG A CA 1
ATOM 7563 C C . ARG A 1 1002 ? 43.727 -10.846 -64.400 1.00 79.69 1002 ARG A C 1
ATOM 7565 O O . ARG A 1 1002 ? 44.854 -10.401 -64.589 1.00 79.69 1002 ARG A O 1
ATOM 7572 N N . PHE A 1 1003 ? 42.734 -10.102 -63.914 1.00 87.88 1003 PHE A N 1
ATOM 7573 C CA . PHE A 1 1003 ? 42.853 -8.664 -63.677 1.00 87.88 1003 PHE A CA 1
ATOM 7574 C C . PHE A 1 1003 ? 42.346 -8.280 -62.287 1.00 87.88 1003 PHE A C 1
ATOM 7576 O O . PHE A 1 1003 ? 41.272 -8.717 -61.874 1.00 87.88 1003 PHE A O 1
ATOM 7583 N N . TYR A 1 1004 ? 43.113 -7.425 -61.609 1.00 90.00 1004 TYR A N 1
ATOM 7584 C CA . TYR A 1 1004 ? 42.816 -6.828 -60.305 1.00 90.00 1004 TYR A CA 1
ATOM 7585 C C . TYR A 1 1004 ? 42.912 -5.311 -60.455 1.00 90.00 1004 TYR A C 1
ATOM 7587 O O . TYR A 1 1004 ? 43.801 -4.820 -61.156 1.00 90.00 1004 TYR A O 1
ATOM 7595 N N . ARG A 1 1005 ? 42.022 -4.559 -59.809 1.00 90.38 1005 ARG A N 1
ATOM 7596 C CA . ARG A 1 1005 ? 42.130 -3.097 -59.735 1.00 90.38 1005 ARG A CA 1
ATOM 7597 C C . ARG A 1 1005 ? 41.764 -2.597 -58.347 1.00 90.38 1005 ARG A C 1
ATOM 7599 O O . ARG A 1 1005 ? 40.838 -3.120 -57.737 1.00 90.38 1005 ARG A O 1
ATOM 7606 N N . LEU A 1 1006 ? 42.464 -1.558 -57.901 1.00 92.94 1006 LEU A N 1
ATOM 7607 C CA . LEU A 1 1006 ? 42.060 -0.719 -56.777 1.00 92.94 1006 LEU A CA 1
ATOM 7608 C C . LEU A 1 1006 ? 41.466 0.569 -57.332 1.00 92.94 1006 LEU A C 1
ATOM 7610 O O . LEU A 1 1006 ? 42.117 1.274 -58.105 1.00 92.94 1006 LEU A O 1
ATOM 7614 N N . ARG A 1 1007 ? 40.245 0.876 -56.922 1.00 92.31 1007 ARG A N 1
ATOM 7615 C CA . ARG A 1 1007 ? 39.579 2.135 -57.209 1.00 92.31 1007 ARG A CA 1
ATOM 7616 C C . ARG A 1 1007 ? 39.514 2.962 -55.932 1.00 92.31 1007 ARG A C 1
ATOM 7618 O O . ARG A 1 1007 ? 39.126 2.451 -54.886 1.00 92.31 1007 ARG A O 1
ATOM 7625 N N . LEU A 1 1008 ? 39.919 4.219 -56.051 1.00 93.12 1008 LEU A N 1
ATOM 7626 C CA . LEU A 1 1008 ? 39.847 5.218 -54.994 1.00 93.12 1008 LEU A CA 1
ATOM 7627 C C . LEU A 1 1008 ? 38.731 6.191 -55.367 1.00 93.12 1008 LEU A C 1
ATOM 7629 O O . LEU A 1 1008 ? 38.809 6.832 -56.417 1.00 93.12 1008 LEU A O 1
ATOM 7633 N N . GLU A 1 1009 ? 37.690 6.261 -54.549 1.00 91.69 1009 GLU A N 1
ATOM 7634 C CA . GLU A 1 1009 ? 36.533 7.130 -54.773 1.00 91.69 1009 GLU A CA 1
ATOM 7635 C C . GLU A 1 1009 ? 36.435 8.126 -53.613 1.00 91.69 1009 GLU A C 1
ATOM 7637 O O . GLU A 1 1009 ? 36.334 7.710 -52.460 1.00 91.69 1009 GLU A O 1
ATOM 7642 N N . LEU A 1 1010 ? 36.475 9.429 -53.906 1.00 89.38 1010 LEU A N 1
ATOM 7643 C CA . LEU A 1 1010 ? 36.115 10.445 -52.915 1.00 89.38 1010 LEU A CA 1
ATOM 7644 C C . LEU A 1 1010 ? 34.597 10.432 -52.737 1.00 89.38 1010 LEU A C 1
ATOM 7646 O O . LEU A 1 1010 ? 33.862 10.496 -53.726 1.00 89.38 1010 LEU A O 1
ATOM 7650 N N . THR A 1 1011 ? 34.132 10.315 -51.498 1.00 81.81 1011 THR A N 1
ATOM 7651 C CA . THR A 1 1011 ? 32.704 10.160 -51.184 1.00 81.81 1011 THR A CA 1
ATOM 7652 C C . THR A 1 1011 ? 31.998 11.485 -50.904 1.00 81.81 1011 THR A C 1
ATOM 7654 O O . THR A 1 1011 ? 30.773 11.523 -50.937 1.00 81.81 1011 THR A O 1
ATOM 7657 N N . GLU A 1 1012 ? 32.751 12.566 -50.692 1.00 69.62 1012 GLU A N 1
ATOM 7658 C CA . GLU A 1 1012 ? 32.254 13.931 -50.486 1.00 69.62 1012 GLU A CA 1
ATOM 7659 C C . GLU A 1 1012 ? 32.908 14.895 -51.505 1.00 69.62 1012 GLU A C 1
ATOM 7661 O O . GLU A 1 1012 ? 34.053 14.666 -51.915 1.00 69.62 1012 GLU A O 1
ATOM 7666 N N . PRO A 1 1013 ? 32.217 15.959 -51.959 1.00 59.00 1013 PRO A N 1
ATOM 7667 C CA . PRO A 1 1013 ? 32.822 17.001 -52.793 1.00 59.00 1013 PRO A CA 1
ATOM 7668 C C . PRO A 1 1013 ? 33.868 17.814 -52.001 1.00 59.00 1013 PRO A C 1
ATOM 7670 O O . PRO A 1 1013 ? 33.632 18.150 -50.842 1.00 59.00 1013 PRO A O 1
ATOM 7673 N N . TYR A 1 1014 ? 35.017 18.105 -52.632 1.00 55.78 1014 TYR A N 1
ATOM 7674 C CA . TYR A 1 1014 ? 36.199 18.738 -52.015 1.00 55.78 1014 TYR A CA 1
ATOM 7675 C C . TYR A 1 1014 ? 36.187 20.269 -52.032 1.00 55.78 1014 TYR A C 1
ATOM 7677 O O . TYR A 1 1014 ? 35.669 20.855 -53.014 1.00 55.78 1014 TYR A O 1
#

Sequence (1014 aa):
MTLFEDMRLRAGKNDISNPFIKDELMRRIFIGTGQKGSRGTFVSLYINGVWKGYYNLCEHLREAFMQQQHGSAALWDVVQVGSFASGDAIHWNSTLAFLRTSDLTVPANYAMAQERVDVDNIADYVMVNAYAAMWDWPNNNWVAARERSPQGRWRFYMWDAEGGFGSDNRNPATYDSFIGDRDGDGVGGDSNTVRIDIGDAAATASNAPKDVRTFYTRLRSSPEFRLRFADRAQKHLFHGGCLTRESMQATYTMLRDLINPIMRETIGSYMNESFYNAWIASDTRRNVFFAQLVRYGLWPATRAPEFSQHGGEVSTNTWVTISNPNSGGTVYWTINGVDPRALGGAAVGMPYVGSIQFAATAMLKARVLSAGGEWSPLQEALFTVPLRMPFFLPSGNADWTVDGNWSTSPQPYPDGIGAEALIPAPSTASREANLRSPVTIGGLTLELGDSPYRNKISDSGTTNVLTFMTTNDAARLTVTGNGDGYGELEITAGVVLSTNLTVTVAAPTGNASYGALRLKEAWSGPGGVTKEGVGRAAFTGEGKTYTGPTVVNQGALQITANATPTRSVMTVNPGGQLRLVSASTGGQPRTYSFGGDLTLNSRGRDDSLPAVAGLGIEGGLRFDPESNDSAALITNRLVFAGPSVLHVENARNTLHLTGTLLGAHSFVKTGGGNLILYANNHDYYQPACVSNGTLTVHGRLISPLEIVAGATLTGVGRVGPVRGTGTVALDKTILTAPAAIGLNYAFVFSAATPTYCQATTSGNAVLRLLSIRPGGAPPVIDIYLDMPPLAVGDTLRGGFFVECGQDLSSFLANATVRFFEPNDGGDIQFAGRFYAPYSGALGLTVTAMPEAADFGDGPRQGLVMEVRADGLPVTYGEWLLRTFPAPAGDPDAQALTAPSAVATPGAAPNLWCYAFNIAAGESAAPSLPRFSLQDGRPLYQFRFDPGKRDLRYLVETSASLTGAWTRVLFDSASDSPLTWQWDGTSLYLLDTASGPSVEPTRFYRLRLELTEPY

pLDDT: mean 90.96, std 8.68, range [32.69, 98.69]

Foldseek 3Di:
DDDADDKDWACLVLCNAFPSCQLQLLQVLLVLLVDDAKHWAWDFDDDPNRTDGITTIIHDPDQRSVCRRVVHPFGKFKDFLNRTPGDDCPLLVVLLVLLQPDQQQDLVSVVVNVQAAVLLQLLSVCLSCQLQVFPPPPNHQKMWMWGPDSSIYIHIYGGSRSSGLCRPVPAALLAGQAQQDRVNPPHHDDDPGHHLAPASVLLNDPPRDSTNSNVCNSLLSYPVSLLSSLQSCCQQPDDLHSLDLVNSVVSVVVRQVRCQVVCCVPVVDGHDCVSCVRRRVVCSSVVSSVVSSVVSSSFDPQAFWDKPDFADEDEAPDWIDIHGPDPDFWKFKDFAPDAQADRVQDGNGDTDDDTDGDPAWTKMWMWTQGPVRDIHHIRIHIHGYDDPQKEAQDLAEDEQQDQVRIPNPVDGRQADAATHYEYAARDPAAHEHEYPAAGEHLEYEYENAQHLHEYEYEVPLDQHEYEHHHDPDAREYEYDYAHQYAYEYDYQNEYEYQAAYEYEYAHAHYHLVAKREEYEDAYAYAYEYEYHHAIEGEQYYAHLAHAEAYEFAAHEYEYELRRANQRHEYAQAEQYAYEYAAFDDPLDAREHHHNAAHEYAYQAHDPVRDDDPPRDGGFSYEYHYPDFLGEHEYAHEYEHQHEGEHEYADQNYEYEYAHEYHYDEEYEYYYAYEYEYQDAHPPDAHAYEDQHHEYEYAEEAQYEYEYEDHYEYEYAYEYEEYEYAEEDAYEQAEYEYQEYENYAYEWEAELDAAQLQCRPHRNIEEYEYQAYDYYPAAYEYEYEYPYPDDDAFRKTWHYYWYFWQYDPAVNQVSHHYWYWYFDQPAPDDDPRGHIDTDPDPWDKDKFWDWDWHDNVPDITTTTIIMIHTNHQDQELVVVLCVQPVDDPDDPVSVQQSDQQHAPDVQGDGSVQCNAQVPHVPRHCVVQAWDWDDDQAWIKIKHWGDRSRNFKWKWKFFALDPPDDGPGTQDISVRGDAHCVQDPPTMGIGTPPQDGPPHPDGPDMDIDMDGNDDD

Secondary structure (DSSP, 8-state):
----S-EEEE--GGG-SSS--HHHHHHHHHHHTT-----EEEEEEEETTEEEEEEEEEE--SHHHHHHHHT--S-EEEEETTEEEES-SHHHHHHHHHHHHS-TTSHHHHHHHHTTB-HHHHHHHHHHHHHHT-TTTTTSSEEEEEESSTT--BEEEE-SGGG-TTGGGSS-TT-BTTTTBSSSSSSPPPTT---S---HHHHHSTT---SHHHHHHHHHTSHHHHHHHHHHHHHHHSTT-TTSHHHHHHHHHHHHHHHHHHHHHHHS-----HHHIIIIIT-HHHHHHHHHHHHTTSS-SSPPPEESS-SEE--TTPEE-EE--SSS-EEEEESBS--SB-TTS-B-SEEP-S-EE-SS-EEEEEEEE-TTSPBPPPEEEEEE------BB--SSSEETT-GGGBTTTTSPPS-STT-EEEE---SSS-EEEE-SS-EEESEEEEE-TT--SEEEEE-TTSS--EEE--SSS-EEEEEE-SSS-EEEEE-TT-EEESS-EEEEE--S--BTTTBSEEE-S-EESS--EEEESSSEEEE-SS-B---SPEEE-SEEEEE-GGG--TTS-EEE-TTEEEEE-PPPBTTBPEEE--SS-EEE--SBS-TTS---TTT-SB-SEEE--SSSS-EEEE-SPEEESS-EEEEE-STT-EEEE-SPEEESS-EEEESSSEEEE-S-BSS--S-EEE-SSEEEESSEE-S-EEE-TT-EEEESSEE--EEESSEEEEES-EEEEEEEES-EEEEEE-SSPP-TT-TT--SS-EEEEEEE---SSPPEEEEEE-SSPP-TT-EEEEEEEEETT--HHHHHHTSEEEEEEE-TT-SEEETTEEEEE---SS-EEEEEEEEEEE-SS-EEEEEEEEEEES-S-SSHHHHHHHH--PPTT-TGGGGG-STT--SSTTPPPHHHHHHTTPPTT--SGGGS-EEEEETTEEEEEEE--TT-SSEEEEEEEES-SSS---EEEEETTT----TTTB-SSEEEEE-TT-BTTBPPPSEEEEEEEESS--

Radius of gyration: 45.63 Å; chains: 1; bounding box: 123×70×114 Å